Protein 1XE0 (pdb70)

Nearest PDB structures (foldseek):
  1xe0-assembly2_J  TM=1.010E+00  e=1.695E-18  Xenopus laevis
  1xe0-assembly1_E  TM=1.004E+00  e=5.852E-18  Xenopus laevis
  1xe0-assembly2_H  TM=1.001E+00  e=9.315E-18  Xenopus laevis
  1xb9-assembly2_G  TM=9.954E-01  e=1.270E-17  Xenopus laevis
  1xb9-assembly1_C  TM=9.954E-01  e=3.567E-17  Xenopus laevis

Foldseek 3Di:
DPFDKDKDKDWAFPVRFKDWDADDPDDFFKKWWWFKKFFDPPFDFDKWWKWKWDQDPVRDIDIGTQDIAGVVPHGMDTPHTDIDGDGMMMGGPDGGTGMMIITIIGTD/DDKDKDKDWAFPVHFKDWDADDDDPKFKKWWWFKKFFDPPFDFDKWWKWKWDQDPVRDIDIGTDDIAGVVPHGMDTPHTHIDGDGMMIGGPDGGGRMMIITIIDIDD/DKDKDKDWAFPVHFKDWDADVAKWWWFKKFFDPPWPQDKKWKWKWDADPVRDIDIGTDDIAGVVPHGMDTPPTHIDDDTMMIGTPDTGGGMMIITIGDDDD/DDKDKDKDKAADVRFKDWDADDPDPDFKKWWWFKKFDDDVWDQDWKWKWKWDADPVGDIDIDTDDIAGPVPHGMDTPPTHMDGDGMMIGTPDTHGMMMIITIMDD/DDKDKDKDWAFPVRFKDWDADDDFFKKWWWFKKFFDPPWDQDKKWKWKWDADPVGDIDIGTPDIAGPVPHGMDTPPTPIDGDTMMMGTPDTGGGMMIITIIDGD/DKDKAKDKDKAADVRFKDWDADPDPWFKKWWWFKKFFDPPWDQDKWWKWKWQQDPVGDIDIDTPDIAGPVPHGMDTPHTHIDGDGMMIGTPDTRGTMMIITIIMTGGD/DDKDKDKDWAADVRFKDWDDDDPPPFKKWWWFKKFFDPPWDQDKKWKWKWDAD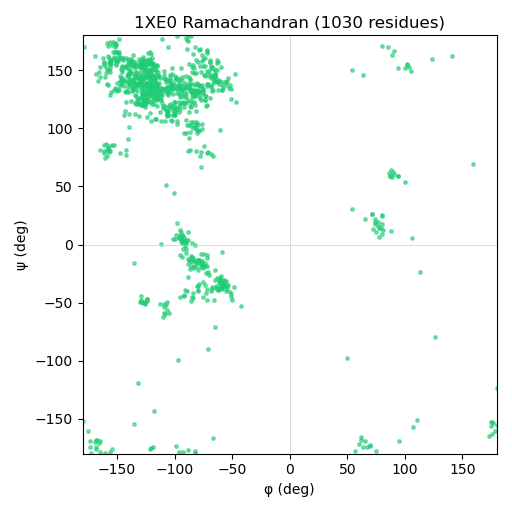PVGDTDIGTDDIAGPVPHGMDTPPTDIDGDGMMIGGPDTGTGMMIITIMDD/DDKDKDKDWAFPVRFKDWDDDPDFFKKWWWFKKFFDPPWDQDWKWKWKWDQDPVRDIDIGTPDIAGDVPHGMDTPPTHIDGDGMMIGTPDTGTGMMIITIIDGD/DDKDKDKDWAFPVRFKDWDADDCPPFKKWWWFKKFFDPPFDFDKKWKWKWDQDPVGDIDIDTQDIAGVVPHGMDTPPGPIDGDGMMIGGPDGGGGMMIITIIDDD/DDKDKDKDWAFPVHFKDWDDDDDFFKKWWWFKKFFDPPWDQDKWWKWKWQQDPVRDIDIGIDDIAGVVPHGMDTPPTPIDGDTMMMGGPDGGGRMMIITIIDGD

CATH classification: 2.60.120.340

Secondary structure (DSSP, 8-state):
--SEEEEEEEEEBTTB-EEEE---S-SS-EEEEEEEEEE-TT--SS-EEEEEEEE-TTS-EEEEEEEEEBTTTB-EEEEEEEEEPSPEEEEEEES---EEEEEEEEE-/-EEEEEEEEEBTTB-EEEE-----SSEEEEEEEEEEE-TT--SS-EEEEEEEE-TTS-EEEEEEEEEBTTTBSEEEEEEEEEPSPEEEEEEES---EEEEEEEEEE-/-EEEEEEEEBTTB-EEEE----EEEEEEEEE-TT--SS-EEEEEEEE-TTS-EEEEEEEEEBTTTBSEEEEEEEEEPSPEEEEEEESS--EEEEEEEE---/--EEEEEEEEBTTB-EEEE---S-SS--EEEEEEEEE-TT--SS-EEEEEEEE-TTS-EEEEEEEEEBTTTBSEEEEEEEEEPSSEEEEEEE-SS-EEEEEEEE-/-EEEEEEEEEBTTB-EEEE------EEEEEEEEEE-TT--SS-EEEEEEEE-TTS-EEEEEEEEEBTTTBSEEEEEEEEEPSPEEEEEEESS--EEEEEEEEE-/-EEEEEEEEEEBTTB-EEEE-----SEEEEEEEEEEE-TT--SS-EEEEEEEE-TTS-EEEEEEEEEBTTTBSEEEEEEEEEPSSEEEEEEESS--EEEEEEEEEE--/--EEEEEEEEBTTB-EEEE--------EEEEEEEEE-TT--SS-EEEEEEEE-TTS-EEEEEEEEEBTTTBSEEEEEEEEEPSSEEEEEEESS--EEEEEEEE-/-EEEEEEEEEBTTB-EEEE------EEEEEEEEEE-TT--SS-EEEEEEEE-TTS-EEEEEEEEEBTTTB-EEEEEEEEEPSPEEEEEEES---EEEEEEEEE-/-EEEEEEEEEBTTB-EEEE-------EEEEEEEEEE-TT--SS-EEEEEEEE-TTS-EEEEEEEEEBTTTBSEEEEEEEEEPSSEEEEEEES---EEEEEEEEE-/-EEEEEEEEE-SS--EEEE------EEEEEEEEEE-TT--SS-EEEEEEEE-TTS-EEEEEEEEEBTTTBSEEEEEEEEEPSPEEEEEEES---EEEEEEEEE-

GO terms:
  GO:0042802 identical protein binding (F, IPI)

InterPro domains:
  IPR004301 Nucleoplasmin family [PTHR22747] (5-292)
  IPR024057 Nucleoplasmin core domain [PF03066] (17-120)
  IPR032569 Nucleophosmin, C-terminal [PF16276] (246-294)
  IPR036824 Nucleoplasmin core domain superfamily [SSF69203] (13-119)

Organism: Xenopus laevis (NCBI:txid8355)

Sequence (1050 aa):
RGSQNFLFGCELKADKKEYSFKVEDDENEHQLSLRTVSLGASAKDELHVVEAEGINYEGKTIKIALASLKPSVQPTVSLGGFEITPPVILRLKSGSGPVYVSGQHLVASQNFLFGCELKADKKEYSFKVEDDENEHQLSLRTVSLGASAKDELHVVEAEGINYEGKTIKIALASLKPSVQPTVSLGGFEITPPVILRLKSGSGPVYVSGQHLVALQNFLFGCELKADKKEYSFKVEHQLSLRTVSLGASAKDELHVVEAEGINYEGKTIKIALASLKPSVQPTVSLGGFEITPPVILRLKSGSGPVYVSGQHLVALSQNFLFGCELKADKKEYSFKVEDDENEHQLSLRTVSLGASAKDELHVVEAEGINYEGKTIKIALASLKPSVQPTVSLGGFEITPPVILRLKSGSGPVYVSGQHLVSQNFLFGCELKADKKEYSFKVEDNEHQLSLRTVSLGASAKDELHVVEAEGINYEGKTIKIALASLKPSVQPTVSLGGFEITPPVILRLKSGSGPVYVSGQHLVAGSQNFLFGCELKADKKEYSFKVEDENEHQLSLRTVSLGASAKDELHVVEAEGINYEGKTIKIALASLKPSVQPTVSLGGFEITPPVILRLKSGSGPVYVSGQHLVALESQNFLFGCELKADKKEYSFKVEDDNEHQLSLRTVSLGASAKDELHVVEAEGINYEGKTIKIALASLKPSVQPTVSLGGFEITPPVILRLKSGSGPVYVSGQHLVSQNFLFGCELKADKKEYSFKVDDNEHQLSLRTVSLGASAKDELHVVEAEGINYEGKTIKIALASLKPSVQPTVSLGGFEITPPVILRLKSGSGPVYVSGQHLVASQNFLFGCELKADKKEYSFKVEDDNEHQLSLRTVSLGASAKDELHVVEAEGINYEGKTIKIALASLKPSVQPTVSLGGFEITPPVILRLKSGSGPVYVSGQHLVASQNFLFGCELKADKKEYSFKVEENEHQLSLRTVSLGASAKDELHVVEAEGINYEGKTIKIALASLKPSVQPTVSLGGFEITPPVILRLKSGSGPVYVSGQHLVA

B-factor: mean 25.66, std 6.8, range [13.9, 60.38]

Structure (mmCIF, N/CA/C/O backbone):
data_1XE0
#
_entry.id   1XE0
#
_cell.length_a   59.0
_cell.length_b   59.0
_cell.length_c   87.2
_cell.angle_alpha   77.0
_cell.angle_beta   88.3
_cell.angle_gamma   60.9
#
_symmetry.space_group_name_H-M   'P 1'
#
loop_
_entity.id
_entity.type
_entity.pdbx_description
1 polymer Nucleophosmin
2 water water
#
loop_
_atom_site.group_PDB
_atom_site.id
_atom_site.type_symbol
_atom_site.label_atom_id
_atom_site.label_alt_id
_atom_site.label_comp_id
_atom_site.label_asym_id
_atom_site.label_entity_id
_atom_site.label_seq_id
_atom_site.pdbx_PDB_ins_code
_atom_site.Cartn_x
_atom_site.Cartn_y
_atom_site.Cartn_z
_atom_site.occupancy
_atom_site.B_iso_or_equiv
_atom_site.auth_seq_id
_atom_site.auth_comp_id
_atom_site.auth_asym_id
_atom_site.auth_atom_id
_atom_site.pdbx_PDB_model_num
ATOM 1 N N . ARG A 1 3 ? 40.469 0.841 65.689 1.00 36.83 13 ARG A N 1
ATOM 2 C CA . ARG A 1 3 ? 40.266 0.299 67.080 1.00 36.08 13 ARG A CA 1
ATOM 3 C C . ARG A 1 3 ? 38.816 0.067 67.497 1.00 38.19 13 ARG A C 1
ATOM 4 O O . ARG A 1 3 ? 37.974 0.976 67.321 1.00 38.20 13 ARG A O 1
ATOM 5 N N . GLY A 1 4 ? 38.544 -1.174 67.988 1.00 39.08 14 GLY A N 1
ATOM 6 C CA . GLY A 1 4 ? 37.408 -1.557 68.821 1.00 39.61 14 GLY A CA 1
ATOM 7 C C . GLY A 1 4 ? 36.528 -2.720 68.347 1.00 39.82 14 GLY A C 1
ATOM 8 O O . GLY A 1 4 ? 36.573 -3.826 68.975 1.00 43.75 14 GLY A O 1
ATOM 9 N N . SER A 1 5 ? 35.642 -2.358 67.382 1.00 37.93 15 SER A N 1
ATOM 10 C CA . SER A 1 5 ? 34.844 -3.119 66.400 1.00 34.67 15 SER A CA 1
ATOM 11 C C . SER A 1 5 ? 35.645 -3.863 65.270 1.00 32.09 15 SER A C 1
ATOM 12 O O . SER A 1 5 ? 36.811 -4.039 65.414 1.00 31.83 15 SER A O 1
ATOM 15 N N . GLN A 1 6 ? 35.066 -4.358 64.171 1.00 27.13 16 GLN A N 1
ATOM 16 C CA . GLN A 1 6 ? 35.848 -5.236 63.282 1.00 24.77 16 GLN A CA 1
ATOM 17 C C . GLN A 1 6 ? 36.309 -4.451 62.059 1.00 22.65 16 GLN A C 1
ATOM 18 O O . GLN A 1 6 ? 35.669 -3.501 61.716 1.00 23.50 16 GLN A O 1
ATOM 24 N N . ASN A 1 7 ? 37.421 -4.821 61.447 1.00 22.40 17 ASN A N 1
ATOM 25 C CA . ASN A 1 7 ? 37.929 -4.057 60.260 1.00 19.81 17 ASN A CA 1
ATOM 26 C C . ASN A 1 7 ? 38.306 -4.999 59.167 1.00 20.36 17 ASN A C 1
ATOM 27 O O . ASN A 1 7 ? 38.985 -5.968 59.373 1.00 20.36 17 ASN A O 1
ATOM 32 N N . PHE A 1 8 ? 37.771 -4.740 57.999 1.00 19.25 18 PHE A N 1
ATOM 33 C CA . PHE A 1 8 ? 38.028 -5.552 56.836 1.00 17.90 18 PHE A CA 1
ATOM 34 C C . PHE A 1 8 ? 38.614 -4.662 55.795 1.00 18.25 18 PHE A C 1
ATOM 35 O O . PHE A 1 8 ? 38.315 -3.490 55.774 1.00 20.69 18 PHE A O 1
ATOM 43 N N . LEU A 1 9 ? 39.315 -5.233 54.842 1.00 17.21 19 LEU A N 1
ATOM 44 C CA . LEU A 1 9 ? 39.858 -4.418 53.754 1.00 17.97 19 LEU A CA 1
ATOM 45 C C . LEU A 1 9 ? 38.810 -3.972 52.781 1.00 20.11 19 LEU A C 1
ATOM 46 O O . LEU A 1 9 ? 37.943 -4.705 52.434 1.00 19.64 19 LEU A O 1
ATOM 51 N N . PHE A 1 10 ? 38.962 -2.764 52.229 1.00 18.71 20 PHE A N 1
ATOM 52 C CA . PHE A 1 10 ? 38.106 -2.266 51.190 1.00 20.51 20 PHE A CA 1
ATOM 53 C C . PHE A 1 10 ? 38.965 -1.701 50.044 1.00 19.86 20 PHE A C 1
ATOM 54 O O . PHE A 1 10 ? 40.004 -1.043 50.298 1.00 17.18 20 PHE A O 1
ATOM 62 N N . GLY A 1 11 ? 38.578 -1.960 48.815 1.00 18.80 21 GLY A N 1
ATOM 63 C CA . GLY A 1 11 ? 39.193 -1.261 47.656 1.00 21.46 21 GLY A CA 1
ATOM 64 C C . GLY A 1 11 ? 38.330 -1.197 46.417 1.00 21.91 21 GLY A C 1
ATOM 65 O O . GLY A 1 11 ? 37.428 -1.998 46.282 1.00 20.76 21 GLY A O 1
ATOM 66 N N . CYS A 1 12 ? 38.571 -0.210 45.569 1.00 19.41 22 CYS A N 1
ATOM 67 C CA . CYS A 1 12 ? 37.992 -0.210 44.249 1.00 19.10 22 CYS A CA 1
ATOM 68 C C . CYS A 1 12 ? 38.916 0.441 43.263 1.00 18.24 22 CYS A C 1
ATOM 69 O O . CYS A 1 12 ? 39.869 1.206 43.601 1.00 18.08 22 CYS A O 1
ATOM 72 N N . GLU A 1 13 ? 38.665 0.127 41.988 1.00 19.80 23 GLU A N 1
ATOM 73 C CA . GLU A 1 13 ? 39.363 0.745 40.894 1.00 18.77 23 GLU A CA 1
ATOM 74 C C . GLU A 1 13 ? 38.348 1.558 40.016 1.00 19.09 23 GLU A C 1
ATOM 75 O O . GLU A 1 13 ? 37.249 1.129 39.778 1.00 20.90 23 GLU A O 1
ATOM 81 N N . LEU A 1 14 ? 38.704 2.771 39.727 1.00 19.29 24 LEU A N 1
ATOM 82 C CA . LEU A 1 14 ? 37.931 3.720 38.875 1.00 18.86 24 LEU A CA 1
ATOM 83 C C . LEU A 1 14 ? 38.791 4.032 37.633 1.00 21.24 24 LEU A C 1
ATOM 84 O O . LEU A 1 14 ? 39.984 4.219 37.741 1.00 20.52 24 LEU A O 1
ATOM 89 N N . LYS A 1 15 ? 38.172 4.077 36.442 1.00 20.01 25 LYS A N 1
ATOM 90 C CA . LYS A 1 15 ? 38.885 4.349 35.191 1.00 23.07 25 LYS A CA 1
ATOM 91 C C . LYS A 1 15 ? 37.862 4.944 34.238 1.00 22.12 25 LYS A C 1
ATOM 92 O O . LYS A 1 15 ? 36.662 5.011 34.565 1.00 20.81 25 LYS A O 1
ATOM 98 N N . ALA A 1 16 ? 38.386 5.401 33.120 1.00 21.87 26 ALA A N 1
ATOM 99 C CA . ALA A 1 16 ? 37.566 6.180 32.150 1.00 23.77 26 ALA A CA 1
ATOM 100 C C . ALA A 1 16 ? 36.324 5.376 31.764 1.00 22.84 26 ALA A C 1
ATOM 101 O O . ALA A 1 16 ? 35.193 5.950 31.597 1.00 22.82 26 ALA A O 1
ATOM 103 N N . ASP A 1 17 ? 36.504 4.061 31.613 1.00 24.87 27 ASP A N 1
ATOM 104 C CA . ASP A 1 17 ? 35.407 3.202 31.182 1.00 25.98 27 ASP A CA 1
ATOM 105 C C . ASP A 1 17 ? 34.662 2.543 32.302 1.00 24.80 27 ASP A C 1
ATOM 106 O O . ASP A 1 17 ? 33.708 1.827 32.071 1.00 24.18 27 ASP A O 1
ATOM 111 N N . LYS A 1 18 ? 34.912 3.008 33.553 1.00 23.40 28 LYS A N 1
ATOM 112 C CA . LYS A 1 18 ? 34.255 2.463 34.733 1.00 22.21 28 LYS A CA 1
ATOM 113 C C . LYS A 1 18 ? 34.383 3.523 35.847 1.00 23.24 28 LYS A C 1
ATOM 114 O O . LYS A 1 18 ? 35.176 3.384 36.806 1.00 21.62 28 LYS A O 1
ATOM 120 N N . LYS A 1 19 ? 33.598 4.585 35.744 1.00 22.30 29 LYS A N 1
ATOM 121 C CA . LYS A 1 19 ? 33.944 5.768 36.544 1.00 22.56 29 LYS A CA 1
ATOM 122 C C . LYS A 1 19 ? 33.469 5.749 37.949 1.00 22.59 29 LYS A C 1
ATOM 123 O O . LYS A 1 19 ? 34.007 6.543 38.770 1.00 21.26 29 LYS A O 1
ATOM 129 N N . GLU A 1 20 ? 32.481 4.902 38.251 1.00 22.81 30 GLU A N 1
ATOM 130 C CA . GLU A 1 20 ? 31.860 4.842 39.597 1.00 22.72 30 GLU A CA 1
ATOM 131 C C . GLU A 1 20 ? 31.958 3.487 40.309 1.00 21.78 30 GLU A C 1
ATOM 132 O O . GLU A 1 20 ? 31.914 2.383 39.693 1.00 25.24 30 GLU A O 1
ATOM 138 N N . TYR A 1 21 ? 32.034 3.585 41.633 1.00 19.94 31 TYR A N 1
ATOM 139 C CA . TYR A 1 21 ? 31.862 2.476 42.536 1.00 20.14 31 TYR A CA 1
ATOM 140 C C . TYR A 1 21 ? 30.840 2.868 43.596 1.00 20.16 31 TYR A C 1
ATOM 141 O O . TYR A 1 21 ? 30.981 3.824 44.363 1.00 18.82 31 TYR A O 1
ATOM 150 N N . SER A 1 22 ? 29.817 2.033 43.720 1.00 20.23 32 SER A N 1
ATOM 151 C CA . SER A 1 22 ? 28.771 2.249 44.696 1.00 23.91 32 SER A CA 1
ATOM 152 C C . SER A 1 22 ? 28.934 1.343 45.936 1.00 22.82 32 SER A C 1
ATOM 153 O O . SER A 1 22 ? 28.908 0.076 45.851 1.00 24.22 32 SER A O 1
ATOM 156 N N . PHE A 1 23 ? 29.093 1.949 47.092 1.00 21.86 33 PHE A N 1
ATOM 157 C CA . PHE A 1 23 ? 29.288 1.263 48.384 1.00 23.14 33 PHE A CA 1
ATOM 158 C C . PHE A 1 23 ? 27.990 1.370 49.129 1.00 24.99 33 PHE A C 1
ATOM 159 O O . PHE A 1 23 ? 27.511 2.459 49.401 1.00 24.64 33 PHE A O 1
ATOM 167 N N . LYS A 1 24 ? 27.405 0.185 49.395 1.00 26.18 34 LYS A N 1
ATOM 168 C CA . LYS A 1 24 ? 26.126 0.025 50.060 1.00 26.78 34 LYS A CA 1
ATOM 169 C C . LYS A 1 24 ? 26.223 -1.169 51.010 1.00 27.02 34 LYS A C 1
ATOM 170 O O . LYS A 1 24 ? 26.978 -2.147 50.799 1.00 28.02 34 LYS A O 1
ATOM 176 N N . VAL A 1 25 ? 25.528 -1.074 52.110 1.00 27.97 35 VAL A N 1
ATOM 177 C CA . VAL A 1 25 ? 25.483 -2.172 53.050 1.00 29.39 35 VAL A CA 1
ATOM 178 C C . VAL A 1 25 ? 24.040 -2.622 53.260 1.00 32.42 35 VAL A C 1
ATOM 179 O O . VAL A 1 25 ? 23.164 -1.783 53.404 1.00 34.06 35 VAL A O 1
ATOM 183 N N . GLU A 1 26 ? 23.839 -3.930 53.249 1.00 34.24 36 GLU A N 1
ATOM 184 C CA . GLU A 1 26 ? 22.522 -4.587 53.448 1.00 36.23 36 GLU A CA 1
ATOM 185 C C . GLU A 1 26 ? 22.127 -4.366 54.858 1.00 37.29 36 GLU A C 1
ATOM 186 O O . GLU A 1 26 ? 23.007 -4.213 55.697 1.00 36.14 36 GLU A O 1
ATOM 192 N N . ASP A 1 27 ? 20.808 -4.337 55.123 1.00 40.37 37 ASP A N 1
ATOM 193 C CA . ASP A 1 27 ? 20.337 -4.386 56.517 1.00 42.42 37 ASP A CA 1
ATOM 194 C C . ASP A 1 27 ? 20.855 -5.717 57.047 1.00 42.28 37 ASP A C 1
ATOM 195 O O . ASP A 1 27 ? 20.333 -6.793 56.731 1.00 43.73 37 ASP A O 1
ATOM 200 N N . ASP A 1 28 ? 21.975 -5.617 57.746 1.00 43.07 38 ASP A N 1
ATOM 201 C CA . ASP A 1 28 ? 22.513 -6.693 58.563 1.00 42.55 38 ASP A CA 1
ATOM 202 C C . ASP A 1 28 ? 22.494 -6.061 59.936 1.00 43.15 38 ASP A C 1
ATOM 203 O O . ASP A 1 28 ? 21.852 -5.006 60.111 1.00 42.56 38 ASP A O 1
ATOM 208 N N . GLU A 1 29 ? 23.021 -6.686 60.971 1.00 43.64 39 GLU A N 1
ATOM 209 C CA . GLU A 1 29 ? 23.090 -5.887 62.170 1.00 44.24 39 GLU A CA 1
ATOM 210 C C . GLU A 1 29 ? 24.478 -5.253 62.303 1.00 43.67 39 GLU A C 1
ATOM 211 O O . GLU A 1 29 ? 25.548 -5.921 62.122 1.00 44.42 39 GLU A O 1
ATOM 217 N N . ASN A 1 30 ? 24.419 -3.942 62.536 1.00 40.54 40 ASN A N 1
ATOM 218 C CA . ASN A 1 30 ? 25.540 -3.204 63.053 1.00 38.41 40 ASN A CA 1
ATOM 219 C C . ASN A 1 30 ? 25.632 -1.848 62.387 1.00 35.07 40 ASN A C 1
ATOM 220 O O . ASN A 1 30 ? 24.961 -1.605 61.390 1.00 35.41 40 ASN A O 1
ATOM 225 N N . GLU A 1 31 ? 26.380 -0.938 63.014 1.00 32.76 41 GLU A N 1
ATOM 226 C CA . GLU A 1 31 ? 26.756 0.329 62.399 1.00 31.95 41 GLU A CA 1
ATOM 227 C C . GLU A 1 31 ? 27.945 0.049 61.456 1.00 30.96 41 GLU A C 1
ATOM 228 O O . GLU A 1 31 ? 28.844 -0.764 61.775 1.00 30.20 41 GLU A O 1
ATOM 234 N N . HIS A 1 32 ? 27.919 0.632 60.272 1.00 28.36 42 HIS A N 1
ATOM 235 C CA . HIS A 1 32 ? 28.965 0.340 59.300 1.00 27.07 42 HIS A CA 1
ATOM 236 C C . HIS A 1 32 ? 29.625 1.647 58.889 1.00 25.85 42 HIS A C 1
ATOM 237 O O . HIS A 1 32 ? 28.940 2.655 58.780 1.00 23.13 42 HIS A O 1
ATOM 244 N N . GLN A 1 33 ? 30.953 1.679 58.814 1.00 25.32 43 GLN A N 1
ATOM 245 C CA . GLN A 1 33 ? 31.671 2.862 58.340 1.00 24.87 43 GLN A CA 1
ATOM 246 C C . GLN A 1 33 ? 32.645 2.460 57.282 1.00 24.50 43 GLN A C 1
ATOM 247 O O . GLN A 1 33 ? 33.267 1.429 57.378 1.00 23.76 43 GLN A O 1
ATOM 253 N N . LEU A 1 34 ? 32.807 3.297 56.291 1.00 22.93 44 LEU A N 1
ATOM 254 C CA . LEU A 1 34 ? 33.844 3.090 55.303 1.00 22.74 44 LEU A CA 1
ATOM 255 C C . LEU A 1 34 ? 34.924 4.137 55.583 1.00 23.26 44 LEU A C 1
ATOM 256 O O . LEU A 1 34 ? 34.645 5.335 55.458 1.00 24.47 44 LEU A O 1
ATOM 261 N N . SER A 1 35 ? 36.110 3.701 55.999 1.00 19.83 45 SER A N 1
ATOM 262 C CA . SER A 1 35 ? 37.177 4.593 56.351 1.00 19.89 45 SER A CA 1
ATOM 263 C C . SER A 1 35 ? 38.221 4.651 55.216 1.00 20.04 45 SER A C 1
ATOM 264 O O . SER A 1 35 ? 39.028 3.699 55.045 1.00 21.82 45 SER A O 1
ATOM 267 N N . LEU A 1 36 ? 38.268 5.740 54.482 1.00 17.87 46 LEU A N 1
ATOM 268 C CA . LEU A 1 36 ? 39.133 5.811 53.309 1.00 17.37 46 LEU A CA 1
ATOM 269 C C . LEU A 1 36 ? 40.564 6.098 53.675 1.00 17.92 46 LEU A C 1
ATOM 270 O O . LEU A 1 36 ? 40.842 7.015 54.515 1.00 19.17 46 LEU A O 1
ATOM 275 N N . ARG A 1 37 ? 41.500 5.319 53.108 1.00 16.17 47 ARG A N 1
ATOM 276 C CA . ARG A 1 37 ? 42.894 5.442 53.528 1.00 15.66 47 ARG A CA 1
ATOM 277 C C . ARG A 1 37 ? 43.796 6.079 52.467 1.00 17.09 47 ARG A C 1
ATOM 278 O O . ARG A 1 37 ? 44.566 6.955 52.748 1.00 17.91 47 ARG A O 1
ATOM 286 N N . THR A 1 38 ? 43.739 5.568 51.260 1.00 17.95 48 THR A N 1
ATOM 287 C CA . THR A 1 38 ? 44.539 6.093 50.191 1.00 17.73 48 THR A CA 1
ATOM 288 C C . THR A 1 38 ? 43.787 6.161 48.871 1.00 16.87 48 THR A C 1
ATOM 289 O O . THR A 1 38 ? 42.860 5.390 48.628 1.00 17.52 48 THR A O 1
ATOM 293 N N . VAL A 1 39 ? 44.287 7.057 48.014 1.00 16.98 49 VAL A N 1
ATOM 294 C CA . VAL A 1 39 ? 43.908 7.166 46.623 1.00 18.28 49 VAL A CA 1
ATOM 295 C C . VAL A 1 39 ? 45.221 7.140 45.868 1.00 16.57 49 VAL A C 1
ATOM 296 O O . VAL A 1 39 ? 46.098 7.900 46.224 1.00 16.27 49 VAL A O 1
ATOM 300 N N . SER A 1 40 ? 45.389 6.262 44.856 1.00 15.56 50 SER A N 1
ATOM 301 C CA . SER A 1 40 ? 46.664 6.173 44.126 1.00 15.29 50 SER A CA 1
ATOM 302 C C . SER A 1 40 ? 46.379 5.930 42.636 1.00 16.32 50 SER A C 1
ATOM 303 O O . SER A 1 40 ? 45.389 5.378 42.271 1.00 17.40 50 SER A O 1
ATOM 306 N N . LEU A 1 41 ? 47.309 6.372 41.854 1.00 17.75 51 LEU A N 1
ATOM 307 C CA . LEU A 1 41 ? 47.288 6.210 40.420 1.00 18.76 51 LEU A CA 1
ATOM 308 C C . LEU A 1 41 ? 47.995 4.933 39.997 1.00 20.00 51 LEU A C 1
ATOM 309 O O . LEU A 1 41 ? 49.086 4.632 40.402 1.00 21.12 51 LEU A O 1
ATOM 314 N N . GLY A 1 42 ? 47.344 4.198 39.085 1.00 19.67 52 GLY A N 1
ATOM 315 C CA . GLY A 1 42 ? 47.916 3.053 38.504 1.00 21.65 52 GLY A CA 1
ATOM 316 C C . GLY A 1 42 ? 48.991 3.369 37.516 1.00 22.12 52 GLY A C 1
ATOM 317 O O . GLY A 1 42 ? 49.060 4.431 36.990 1.00 21.90 52 GLY A O 1
ATOM 318 N N . ALA A 1 43 ? 49.829 2.352 37.256 1.00 23.97 53 ALA A N 1
ATOM 319 C CA . ALA A 1 43 ? 51.058 2.477 36.461 1.00 27.83 53 ALA A CA 1
ATOM 320 C C . ALA A 1 43 ? 50.745 3.025 35.066 1.00 28.32 53 ALA A C 1
ATOM 321 O O . ALA A 1 43 ? 51.532 3.761 34.454 1.00 30.85 53 ALA A O 1
ATOM 323 N N . SER A 1 44 ? 49.577 2.695 34.575 1.00 28.00 54 SER A N 1
ATOM 324 C CA . SER A 1 44 ? 49.230 3.044 33.193 1.00 28.56 54 SER A CA 1
ATOM 325 C C . SER A 1 44 ? 48.608 4.439 33.018 1.00 27.39 54 SER A C 1
ATOM 326 O O . SER A 1 44 ? 48.486 4.956 31.927 1.00 25.51 54 SER A O 1
ATOM 329 N N . ALA A 1 45 ? 48.201 5.064 34.127 1.00 25.08 55 ALA A N 1
ATOM 330 C CA . ALA A 1 45 ? 47.536 6.353 34.093 1.00 25.46 55 ALA A CA 1
ATOM 331 C C . ALA A 1 45 ? 48.231 7.395 33.316 1.00 25.35 55 ALA A C 1
ATOM 332 O O . ALA A 1 45 ? 49.405 7.615 33.521 1.00 26.61 55 ALA A O 1
ATOM 334 N N . LYS A 1 46 ? 47.472 8.112 32.487 1.00 25.09 56 LYS A N 1
ATOM 335 C CA . LYS A 1 46 ? 47.967 9.249 31.748 1.00 26.48 56 LYS A CA 1
ATOM 336 C C . LYS A 1 46 ? 48.391 10.412 32.628 1.00 26.01 56 LYS A C 1
ATOM 337 O O . LYS A 1 46 ? 47.791 10.633 33.734 1.00 23.32 56 LYS A O 1
ATOM 343 N N . ASP A 1 47 ? 49.379 11.168 32.151 1.00 25.37 57 ASP A N 1
ATOM 344 C CA . ASP A 1 47 ? 49.884 12.310 32.900 1.00 25.45 57 ASP A CA 1
ATOM 345 C C . ASP A 1 47 ? 49.019 13.577 32.848 1.00 26.16 57 ASP A C 1
ATOM 346 O O . ASP A 1 47 ? 49.325 14.593 32.232 1.00 26.72 57 ASP A O 1
ATOM 351 N N . GLU A 1 48 ? 47.932 13.555 33.603 1.00 23.91 58 GLU A N 1
ATOM 352 C CA . GLU A 1 48 ? 46.950 14.606 33.649 1.00 24.26 58 GLU A CA 1
ATOM 353 C C . GLU A 1 48 ? 46.376 14.605 35.056 1.00 23.47 58 GLU A C 1
ATOM 354 O O . GLU A 1 48 ? 46.583 13.646 35.776 1.00 21.97 58 GLU A O 1
ATOM 360 N N . LEU A 1 49 ? 45.682 15.669 35.455 1.00 24.80 59 LEU A N 1
ATOM 361 C CA . LEU A 1 49 ? 45.034 15.629 36.755 1.00 24.68 59 LEU A CA 1
ATOM 362 C C . LEU A 1 49 ? 43.867 14.596 36.745 1.00 23.34 59 LEU A C 1
ATOM 363 O O . LEU A 1 49 ? 43.053 14.448 35.792 1.00 24.82 59 LEU A O 1
ATOM 368 N N . HIS A 1 50 ? 43.813 13.842 37.811 1.00 19.55 60 HIS A N 1
ATOM 369 C CA . HIS A 1 50 ? 42.744 12.918 38.069 1.00 19.09 60 HIS A CA 1
ATOM 370 C C . HIS A 1 50 ? 42.060 13.377 39.328 1.00 19.69 60 HIS A C 1
ATOM 371 O O . HIS A 1 50 ? 42.739 13.654 40.261 1.00 21.65 60 HIS A O 1
ATOM 378 N N . VAL A 1 51 ? 40.748 13.461 39.333 1.00 18.42 61 VAL A N 1
ATOM 379 C CA . VAL A 1 51 ? 39.971 13.896 40.474 1.00 19.83 61 VAL A CA 1
ATOM 380 C C . VAL A 1 51 ? 38.956 12.854 40.885 1.00 20.60 61 VAL A C 1
ATOM 381 O O . VAL A 1 51 ? 38.230 12.354 40.042 1.00 19.52 61 VAL A O 1
ATOM 385 N N . VAL A 1 52 ? 38.942 12.499 42.168 1.00 18.83 62 VAL A N 1
ATOM 386 C CA . VAL A 1 52 ? 38.063 11.514 42.757 1.00 18.23 62 VAL A CA 1
ATOM 387 C C . VAL A 1 52 ? 37.169 12.248 43.740 1.00 18.31 62 VAL A C 1
ATOM 388 O O . VAL A 1 52 ? 37.617 13.090 44.494 1.00 18.42 62 VAL A O 1
ATOM 392 N N . GLU A 1 53 ? 35.871 11.995 43.626 1.00 19.26 63 GLU A N 1
ATOM 393 C CA . GLU A 1 53 ? 34.828 12.615 44.433 1.00 20.18 63 GLU A CA 1
ATOM 394 C C . GLU A 1 53 ? 33.985 11.571 45.096 1.00 19.76 63 GLU A C 1
ATOM 395 O O . GLU A 1 53 ? 33.941 10.389 44.654 1.00 19.08 63 GLU A O 1
ATOM 401 N N . ALA A 1 54 ? 33.397 11.972 46.201 1.00 19.81 64 ALA A N 1
ATOM 402 C CA . ALA A 1 54 ? 32.516 11.093 46.903 1.00 19.53 64 ALA A CA 1
ATOM 403 C C . ALA A 1 54 ? 31.115 11.721 46.888 1.00 19.72 64 ALA A C 1
ATOM 404 O O . ALA A 1 54 ? 30.995 12.906 47.047 1.00 19.21 64 ALA A O 1
ATOM 406 N N . GLU A 1 55 ? 30.086 10.891 46.778 1.00 18.75 65 GLU A N 1
ATOM 407 C CA . GLU A 1 55 ? 28.686 11.346 46.741 1.00 19.08 65 GLU A CA 1
ATOM 408 C C . GLU A 1 55 ? 27.907 10.639 47.788 1.00 19.02 65 GLU A C 1
ATOM 409 O O . GLU A 1 55 ? 27.754 9.419 47.753 1.00 19.01 65 GLU A O 1
ATOM 415 N N . GLY A 1 56 ? 27.359 11.406 48.732 1.00 19.47 66 GLY A N 1
ATOM 416 C CA . GLY A 1 56 ? 26.619 10.894 49.864 1.00 21.65 66 GLY A CA 1
ATOM 417 C C . GLY A 1 56 ? 25.844 11.990 50.626 1.00 19.03 66 GLY A C 1
ATOM 418 O O . GLY A 1 56 ? 25.830 13.158 50.232 1.00 22.78 66 GLY A O 1
ATOM 419 N N . ILE A 1 57 ? 25.341 11.637 51.796 1.00 21.31 67 ILE A N 1
ATOM 420 C CA . ILE A 1 57 ? 24.367 12.410 52.594 1.00 23.76 67 ILE A CA 1
ATOM 421 C C . ILE A 1 57 ? 25.046 13.491 53.422 1.00 22.63 67 ILE A C 1
ATOM 422 O O . ILE A 1 57 ? 26.026 13.166 54.110 1.00 21.81 67 ILE A O 1
ATOM 427 N N . ASN A 1 58 ? 24.602 14.758 53.346 1.00 20.84 68 ASN A N 1
ATOM 428 C CA . ASN A 1 58 ? 24.978 15.749 54.326 1.00 19.52 68 ASN A CA 1
ATOM 429 C C . ASN A 1 58 ? 24.076 15.591 55.541 1.00 20.09 68 ASN A C 1
ATOM 430 O O . ASN A 1 58 ? 23.245 14.748 55.605 1.00 19.84 68 ASN A O 1
ATOM 435 N N . TYR A 1 59 ? 24.226 16.452 56.541 1.00 20.63 69 TYR A N 1
ATOM 436 C CA . TYR A 1 59 ? 23.535 16.269 57.791 1.00 21.53 69 TYR A CA 1
ATOM 437 C C . TYR A 1 59 ? 22.054 16.673 57.715 1.00 21.16 69 TYR A C 1
ATOM 438 O O . TYR A 1 59 ? 21.273 16.353 58.630 1.00 21.24 69 TYR A O 1
ATOM 447 N N . GLU A 1 60 ? 21.698 17.266 56.590 1.00 21.03 70 GLU A N 1
ATOM 448 C CA . GLU A 1 60 ? 20.302 17.629 56.278 1.00 22.40 70 GLU A CA 1
ATOM 449 C C . GLU A 1 60 ? 19.633 16.482 55.475 1.00 21.90 70 GLU A C 1
ATOM 450 O O . GLU A 1 60 ? 18.445 16.620 55.056 1.00 20.59 70 GLU A O 1
ATOM 456 N N . GLY A 1 61 ? 20.342 15.400 55.241 1.00 23.23 71 GLY A N 1
ATOM 457 C CA . GLY A 1 61 ? 19.815 14.271 54.514 1.00 22.07 71 GLY A CA 1
ATOM 458 C C . GLY A 1 61 ? 19.832 14.389 53.030 1.00 24.72 71 GLY A C 1
ATOM 459 O O . GLY A 1 61 ? 19.157 13.590 52.366 1.00 26.94 71 GLY A O 1
ATOM 460 N N . LYS A 1 62 ? 20.543 15.379 52.508 1.00 25.47 72 LYS A N 1
ATOM 461 C CA . LYS A 1 62 ? 20.590 15.712 51.104 1.00 26.37 72 LYS A CA 1
ATOM 462 C C . LYS A 1 62 ? 21.859 15.251 50.502 1.00 26.93 72 LYS A C 1
ATOM 463 O O . LYS A 1 62 ? 22.913 15.280 51.163 1.00 25.10 72 LYS A O 1
ATOM 469 N N . THR A 1 63 ? 21.740 14.720 49.277 1.00 26.92 73 THR A N 1
ATOM 470 C CA . THR A 1 63 ? 22.912 14.183 48.519 1.00 27.03 73 THR A CA 1
ATOM 471 C C . THR A 1 63 ? 23.791 15.348 48.124 1.00 24.71 73 THR A C 1
ATOM 472 O O . THR A 1 63 ? 23.355 16.335 47.515 1.00 23.06 73 THR A O 1
ATOM 476 N N . ILE A 1 64 ? 25.063 15.269 48.479 1.00 21.27 74 ILE A N 1
ATOM 477 C CA . ILE A 1 64 ? 26.103 16.200 47.970 1.00 20.53 74 ILE A CA 1
ATOM 478 C C . ILE A 1 64 ? 27.299 15.439 47.374 1.00 20.34 74 ILE A C 1
ATOM 479 O O . ILE A 1 64 ? 27.511 14.273 47.644 1.00 20.62 74 ILE A O 1
ATOM 484 N N . LYS A 1 65 ? 28.071 16.141 46.577 1.00 20.42 75 LYS A N 1
ATOM 485 C CA . LYS A 1 65 ? 29.283 15.630 45.956 1.00 21.28 75 LYS A CA 1
ATOM 486 C C . LYS A 1 65 ? 30.448 16.447 46.442 1.00 23.51 75 LYS A C 1
ATOM 487 O O . LYS A 1 65 ? 30.453 17.674 46.293 1.00 24.36 75 LYS A O 1
ATOM 493 N N . ILE A 1 66 ? 31.474 15.765 46.984 1.00 22.58 76 ILE A N 1
ATOM 494 C CA . ILE A 1 66 ? 32.672 16.439 47.530 1.00 22.25 76 ILE A CA 1
ATOM 495 C C . ILE A 1 66 ? 33.918 15.880 46.854 1.00 22.45 76 ILE A C 1
ATOM 496 O O . ILE A 1 66 ? 34.040 14.700 46.589 1.00 21.52 76 ILE A O 1
ATOM 501 N N . ALA A 1 67 ? 34.916 16.709 46.623 1.00 22.19 77 ALA A N 1
ATOM 502 C CA . ALA A 1 67 ? 36.135 16.201 46.004 1.00 22.13 77 ALA A CA 1
ATOM 503 C C . ALA A 1 67 ? 37.020 15.657 47.107 1.00 25.42 77 ALA A C 1
ATOM 504 O O . ALA A 1 67 ? 37.219 16.390 48.048 1.00 28.02 77 ALA A O 1
ATOM 506 N N . LEU A 1 68 ? 37.567 14.427 46.992 1.00 22.32 78 LEU A N 1
ATOM 507 C CA . LEU A 1 68 ? 38.470 13.796 47.950 1.00 21.83 78 LEU A CA 1
ATOM 508 C C . LEU A 1 68 ? 39.896 14.070 47.618 1.00 23.26 78 LEU A C 1
ATOM 509 O O . LEU A 1 68 ? 40.626 14.405 48.462 1.00 21.95 78 LEU A O 1
ATOM 514 N N . ALA A 1 69 ? 40.286 13.972 46.355 1.00 19.83 79 ALA A N 1
ATOM 515 C CA . ALA A 1 69 ? 41.684 14.130 45.984 1.00 20.27 79 ALA A CA 1
ATOM 516 C C . ALA A 1 69 ? 41.854 14.440 44.519 1.00 18.98 79 ALA A C 1
ATOM 517 O O . ALA A 1 69 ? 41.083 13.957 43.710 1.00 18.12 79 ALA A O 1
ATOM 519 N N . SER A 1 70 ? 42.851 15.290 44.259 1.00 17.10 80 SER A N 1
ATOM 520 C CA . SER A 1 70 ? 43.446 15.542 42.944 1.00 19.80 80 SER A CA 1
ATOM 521 C C . SER A 1 70 ? 44.876 15.012 42.811 1.00 20.23 80 SER A C 1
ATOM 522 O O . SER A 1 70 ? 45.728 15.363 43.585 1.00 20.83 80 SER A O 1
ATOM 525 N N . LEU A 1 71 ? 45.118 14.081 41.879 1.00 19.06 81 LEU A N 1
ATOM 526 C CA . LEU A 1 71 ? 46.388 13.443 41.771 1.00 18.65 81 LEU A CA 1
ATOM 527 C C . LEU A 1 71 ? 46.903 13.498 40.319 1.00 17.50 81 LEU A C 1
ATOM 528 O O . LEU A 1 71 ? 46.138 13.616 39.402 1.00 19.04 81 LEU A O 1
ATOM 533 N N . LYS A 1 72 ? 48.189 13.423 40.158 1.00 18.96 82 LYS A N 1
ATOM 534 C CA . LYS A 1 72 ? 48.850 13.431 38.774 1.00 19.72 82 LYS A CA 1
ATOM 535 C C . LYS A 1 72 ? 50.117 12.641 38.848 1.00 20.11 82 LYS A C 1
ATOM 536 O O . LYS A 1 72 ? 50.859 12.763 39.816 1.00 18.66 82 LYS A O 1
ATOM 542 N N . PRO A 1 73 ? 50.375 11.754 37.908 1.00 19.68 83 PRO A N 1
ATOM 543 C CA . PRO A 1 73 ? 51.490 10.827 38.060 1.00 19.82 83 PRO A CA 1
ATOM 544 C C . PRO A 1 73 ? 52.796 11.463 38.215 1.00 20.19 83 PRO A C 1
ATOM 545 O O . PRO A 1 73 ? 53.564 10.959 38.958 1.00 21.24 83 PRO A O 1
ATOM 549 N N . SER A 1 74 ? 53.034 12.565 37.559 1.00 20.18 84 SER A N 1
ATOM 550 C CA . SER A 1 74 ? 54.364 13.106 37.550 1.00 20.29 84 SER A CA 1
ATOM 551 C C . SER A 1 74 ? 54.519 14.167 38.654 1.00 18.68 84 SER A C 1
ATOM 552 O O . SER A 1 74 ? 55.600 14.765 38.821 1.00 19.29 84 SER A O 1
ATOM 555 N N . VAL A 1 75 ? 53.475 14.333 39.480 1.00 18.89 85 VAL A N 1
ATOM 556 C CA . VAL A 1 75 ? 53.462 15.347 40.568 1.00 18.71 85 VAL A CA 1
ATOM 557 C C . VAL A 1 75 ? 53.186 14.739 41.972 1.00 18.98 85 VAL A C 1
ATOM 558 O O . VAL A 1 75 ? 53.895 15.020 42.939 1.00 19.43 85 VAL A O 1
ATOM 562 N N . GLN A 1 76 ? 52.144 13.927 42.015 1.00 18.89 86 GLN A N 1
ATOM 563 C CA . GLN A 1 76 ? 51.574 13.476 43.317 1.00 19.20 86 GLN A CA 1
ATOM 564 C C . GLN A 1 76 ? 50.665 12.267 42.948 1.00 18.13 86 GLN A C 1
ATOM 565 O O . GLN A 1 76 ? 49.477 12.386 42.778 1.00 18.91 86 GLN A O 1
ATOM 571 N N . PRO A 1 77 ? 51.261 11.113 42.776 1.00 17.91 87 PRO A N 1
ATOM 572 C CA . PRO A 1 77 ? 50.526 9.914 42.395 1.00 17.37 87 PRO A CA 1
ATOM 573 C C . PRO A 1 77 ? 49.717 9.270 43.549 1.00 18.27 87 PRO A C 1
ATOM 574 O O . PRO A 1 77 ? 48.953 8.390 43.234 1.00 18.29 87 PRO A O 1
ATOM 578 N N . THR A 1 78 ? 49.967 9.638 44.818 1.00 17.18 88 THR A N 1
ATOM 579 C CA . THR A 1 78 ? 49.237 8.966 45.930 1.00 16.77 88 THR A CA 1
ATOM 580 C C . THR A 1 78 ? 48.853 10.046 46.902 1.00 17.66 88 THR A C 1
ATOM 581 O O . THR A 1 78 ? 49.682 10.905 47.179 1.00 19.34 88 THR A O 1
ATOM 585 N N . VAL A 1 79 ? 47.666 10.003 47.469 1.00 19.23 89 VAL A N 1
ATOM 586 C CA . VAL A 1 79 ? 47.326 10.804 48.620 1.00 18.92 89 VAL A CA 1
ATOM 587 C C . VAL A 1 79 ? 46.797 9.909 49.725 1.00 18.80 89 VAL A C 1
ATOM 588 O O . VAL A 1 79 ? 45.936 9.029 49.442 1.00 20.21 89 VAL A O 1
ATOM 592 N N . SER A 1 80 ? 47.397 9.973 50.922 1.00 19.09 90 SER A N 1
ATOM 593 C CA . SER A 1 80 ? 46.814 9.297 52.066 1.00 18.95 90 SER A CA 1
ATOM 594 C C . SER A 1 80 ? 45.761 10.231 52.708 1.00 19.85 90 SER A C 1
ATOM 595 O O . SER A 1 80 ? 46.076 11.376 53.060 1.00 19.99 90 SER A O 1
ATOM 598 N N . LEU A 1 81 ? 44.533 9.724 52.822 1.00 18.80 91 LEU A N 1
ATOM 599 C CA . LEU A 1 81 ? 43.430 10.401 53.462 1.00 20.08 91 LEU A CA 1
ATOM 600 C C . LEU A 1 81 ? 43.373 10.206 55.006 1.00 21.46 91 LEU A C 1
ATOM 601 O O . LEU A 1 81 ? 42.609 10.927 55.690 1.00 22.26 91 LEU A O 1
ATOM 606 N N . GLY A 1 82 ? 44.198 9.279 55.543 1.00 21.53 92 GLY A N 1
ATOM 607 C CA . GLY A 1 82 ? 44.328 9.106 56.968 1.00 20.17 92 GLY A CA 1
ATOM 608 C C . GLY A 1 82 ? 43.100 8.617 57.686 1.00 20.52 92 GLY A C 1
ATOM 609 O O . GLY A 1 82 ? 42.988 8.817 58.905 1.00 22.60 92 GLY A O 1
ATOM 610 N N . GLY A 1 83 ? 42.171 7.979 57.020 1.00 18.70 93 GLY A N 1
ATOM 611 C CA . GLY A 1 83 ? 40.998 7.513 57.708 1.00 19.71 93 GLY A CA 1
ATOM 612 C C . GLY A 1 83 ? 39.811 8.473 57.669 1.00 19.41 93 GLY A C 1
ATOM 613 O O . GLY A 1 83 ? 39.287 8.843 58.717 1.00 20.83 93 GLY A O 1
ATOM 614 N N . PHE A 1 84 ? 39.353 8.798 56.472 1.00 18.00 94 PHE A N 1
ATOM 615 C CA . PHE A 1 84 ? 38.172 9.658 56.236 1.00 17.53 94 PHE A CA 1
ATOM 616 C C . PHE A 1 84 ? 36.993 8.673 56.287 1.00 18.34 94 PHE A C 1
ATOM 617 O O . PHE A 1 84 ? 36.745 7.923 55.365 1.00 19.06 94 PHE A O 1
ATOM 625 N N . GLU A 1 85 ? 36.294 8.675 57.401 1.00 19.27 95 GLU A N 1
ATOM 626 C CA . GLU A 1 85 ? 35.173 7.862 57.656 1.00 19.77 95 GLU A CA 1
ATOM 627 C C . GLU A 1 85 ? 33.929 8.430 56.983 1.00 20.89 95 GLU A C 1
ATOM 628 O O . GLU A 1 85 ? 33.639 9.647 57.087 1.00 21.13 95 GLU A O 1
ATOM 634 N N . ILE A 1 86 ? 33.145 7.539 56.372 1.00 20.08 96 ILE A N 1
ATOM 635 C CA . ILE A 1 86 ? 31.958 7.921 55.608 1.00 20.16 96 ILE A CA 1
ATOM 636 C C . ILE A 1 86 ? 30.898 6.886 55.922 1.00 20.30 96 ILE A C 1
ATOM 637 O O . ILE A 1 86 ? 31.143 5.693 55.914 1.00 21.09 96 ILE A O 1
ATOM 642 N N . THR A 1 87 ? 29.735 7.339 56.247 1.00 21.13 97 THR A N 1
ATOM 643 C CA . THR A 1 87 ? 28.612 6.418 56.512 1.00 21.88 97 THR A CA 1
ATOM 644 C C . THR A 1 87 ? 27.967 6.006 55.160 1.00 21.83 97 THR A C 1
ATOM 645 O O . THR A 1 87 ? 27.670 6.822 54.304 1.00 21.17 97 THR A O 1
ATOM 649 N N . PRO A 1 88 ? 27.779 4.710 54.908 1.00 23.34 98 PRO A N 1
ATOM 650 C CA . PRO A 1 88 ? 27.099 4.266 53.704 1.00 23.90 98 PRO A CA 1
ATOM 651 C C . PRO A 1 88 ? 25.669 4.758 53.635 1.00 23.14 98 PRO A C 1
ATOM 652 O O . PRO A 1 88 ? 25.034 5.015 54.671 1.00 24.76 98 PRO A O 1
ATOM 656 N N . PRO A 1 89 ? 25.112 4.839 52.462 1.00 22.57 99 PRO A N 1
ATOM 657 C CA . PRO A 1 89 ? 25.779 4.529 51.200 1.00 22.25 99 PRO A CA 1
ATOM 658 C C . PRO A 1 89 ? 26.586 5.723 50.685 1.00 20.72 99 PRO A C 1
ATOM 659 O O . PRO A 1 89 ? 26.250 6.876 50.875 1.00 22.72 99 PRO A O 1
ATOM 663 N N . VAL A 1 90 ? 27.580 5.414 49.913 1.00 20.63 100 VAL A N 1
ATOM 664 C CA . VAL A 1 90 ? 28.342 6.423 49.242 1.00 20.73 100 VAL A CA 1
ATOM 665 C C . VAL A 1 90 ? 28.836 5.934 47.889 1.00 18.64 100 VAL A C 1
ATOM 666 O O . VAL A 1 90 ? 29.171 4.709 47.702 1.00 21.16 100 VAL A O 1
ATOM 670 N N . ILE A 1 91 ? 28.860 6.827 46.921 1.00 17.95 101 ILE A N 1
ATOM 671 C CA . ILE A 1 91 ? 29.447 6.522 45.590 1.00 18.14 101 ILE A CA 1
ATOM 672 C C . ILE A 1 91 ? 30.822 7.230 45.451 1.00 19.33 101 ILE A C 1
ATOM 673 O O . ILE A 1 91 ? 30.966 8.443 45.749 1.00 17.81 101 ILE A O 1
ATOM 678 N N . LEU A 1 92 ? 31.830 6.472 44.987 1.00 18.96 102 LEU A N 1
ATOM 679 C CA . LEU A 1 92 ? 33.095 7.047 44.667 1.00 18.76 102 LEU A CA 1
ATOM 680 C C . LEU A 1 92 ? 33.195 7.202 43.160 1.00 19.61 102 LEU A C 1
ATOM 681 O O . LEU A 1 92 ? 32.900 6.245 42.484 1.00 19.76 102 LEU A O 1
ATOM 686 N N . ARG A 1 93 ? 33.643 8.357 42.689 1.00 18.58 103 ARG A N 1
ATOM 687 C CA . ARG A 1 93 ? 33.601 8.662 41.237 1.00 18.71 103 ARG A CA 1
ATOM 688 C C . ARG A 1 93 ? 34.849 9.339 40.741 1.00 18.07 103 ARG A C 1
ATOM 689 O O . ARG A 1 93 ? 35.297 10.367 41.387 1.00 20.57 103 ARG A O 1
ATOM 697 N N . LEU A 1 94 ? 35.341 8.883 39.590 1.00 18.28 104 LEU A N 1
ATOM 698 C CA . LEU A 1 94 ? 36.391 9.540 38.874 1.00 19.21 104 LEU A CA 1
ATOM 699 C C . LEU A 1 94 ? 35.740 10.700 38.088 1.00 21.25 104 LEU A C 1
ATOM 700 O O . LEU A 1 94 ? 35.056 10.508 37.108 1.00 20.63 104 LEU A O 1
ATOM 705 N N . LYS A 1 95 ? 35.782 11.891 38.660 1.00 20.83 105 LYS A N 1
ATOM 706 C CA . LYS A 1 95 ? 35.172 13.122 38.101 1.00 22.92 105 LYS A CA 1
ATOM 707 C C . LYS A 1 95 ? 35.953 13.664 36.922 1.00 23.97 105 LYS A C 1
ATOM 708 O O . LYS A 1 95 ? 35.317 14.213 35.967 1.00 25.49 105 LYS A O 1
ATOM 714 N N . SER A 1 96 ? 37.286 13.528 36.942 1.00 23.65 106 SER A N 1
ATOM 715 C CA . SER A 1 96 ? 38.118 13.837 35.784 1.00 25.14 106 SER A CA 1
ATOM 716 C C . SER A 1 96 ? 39.371 13.036 35.697 1.00 23.85 106 SER A C 1
ATOM 717 O O . SER A 1 96 ? 39.884 12.500 36.700 1.00 22.21 106 SER A O 1
ATOM 720 N N . GLY A 1 97 ? 39.921 12.925 34.496 1.00 23.17 107 GLY A N 1
ATOM 721 C CA . GLY A 1 97 ? 41.003 12.019 34.239 1.00 24.19 107 GLY A CA 1
ATOM 722 C C . GLY A 1 97 ? 40.613 10.577 33.780 1.00 24.53 107 GLY A C 1
ATOM 723 O O . GLY A 1 97 ? 39.480 10.152 33.942 1.00 27.79 107 GLY A O 1
ATOM 724 N N . SER A 1 98 ? 41.603 9.880 33.287 1.00 25.50 108 SER A N 1
ATOM 725 C CA . SER A 1 98 ? 41.567 8.573 32.596 1.00 27.20 108 SER A CA 1
ATOM 726 C C . SER A 1 98 ? 41.664 7.406 33.536 1.00 26.04 108 SER A C 1
ATOM 727 O O . SER A 1 98 ? 41.169 6.298 33.279 1.00 25.65 108 SER A O 1
ATOM 730 N N . GLY A 1 99 ? 42.311 7.606 34.682 1.00 25.54 109 GLY A N 1
ATOM 731 C CA . GLY A 1 99 ? 42.606 6.464 35.527 1.00 25.46 109 GLY A CA 1
ATOM 732 C C . GLY A 1 99 ? 43.576 5.535 34.845 1.00 26.13 109 GLY A C 1
ATOM 733 O O . GLY A 1 99 ? 44.170 5.972 33.827 1.00 25.50 109 GLY A O 1
ATOM 734 N N . PRO A 1 100 ? 43.783 4.330 35.387 1.00 24.76 110 PRO A N 1
ATOM 735 C CA . PRO A 1 100 ? 43.068 3.867 36.599 1.00 23.50 110 PRO A CA 1
ATOM 736 C C . PRO A 1 100 ? 43.466 4.583 37.888 1.00 22.47 110 PRO A C 1
ATOM 737 O O . PRO A 1 100 ? 44.649 4.837 38.150 1.00 23.33 110 PRO A O 1
ATOM 741 N N . VAL A 1 101 ? 42.475 4.763 38.744 1.00 21.89 111 VAL A N 1
ATOM 742 C CA . VAL A 1 101 ? 42.663 5.209 40.113 1.00 21.02 111 VAL A CA 1
ATOM 743 C C . VAL A 1 101 ? 42.202 4.131 41.068 1.00 19.89 111 VAL A C 1
ATOM 744 O O . VAL A 1 101 ? 41.140 3.547 40.915 1.00 19.88 111 VAL A O 1
ATOM 748 N N . TYR A 1 102 ? 42.915 3.995 42.188 1.00 18.73 112 TYR A N 1
ATOM 749 C CA . TYR A 1 102 ? 42.519 3.055 43.194 1.00 19.01 112 TYR A CA 1
ATOM 750 C C . TYR A 1 102 ? 42.193 3.780 44.465 1.00 20.46 112 TYR A C 1
ATOM 751 O O . TYR A 1 102 ? 42.821 4.777 44.817 1.00 21.61 112 TYR A O 1
ATOM 760 N N . VAL A 1 103 ? 41.184 3.293 45.140 1.00 19.18 113 VAL A N 1
ATOM 761 C CA . VAL A 1 103 ? 40.903 3.733 46.453 1.00 20.03 113 VAL A CA 1
ATOM 762 C C . VAL A 1 103 ? 41.014 2.539 47.388 1.00 19.21 113 VAL A C 1
ATOM 763 O O . VAL A 1 103 ? 40.612 1.414 47.059 1.00 19.84 113 VAL A O 1
ATOM 767 N N . SER A 1 104 ? 41.674 2.771 48.532 1.00 18.12 114 SER A N 1
ATOM 768 C CA . SER A 1 104 ? 41.864 1.768 49.571 1.00 17.54 114 SER A CA 1
ATOM 769 C C . SER A 1 104 ? 41.318 2.235 50.876 1.00 17.55 114 SER A C 1
ATOM 770 O O . SER A 1 104 ? 41.294 3.423 51.132 1.00 17.01 114 SER A O 1
ATOM 773 N N . GLY A 1 105 ? 40.869 1.285 51.688 1.00 19.39 115 GLY A N 1
ATOM 774 C CA . GLY A 1 105 ? 40.484 1.623 53.028 1.00 19.97 115 GLY A CA 1
ATOM 775 C C . GLY A 1 105 ? 39.997 0.443 53.801 1.00 19.63 115 GLY A C 1
ATOM 776 O O . GLY A 1 105 ? 40.351 -0.686 53.542 1.00 16.43 115 GLY A O 1
ATOM 777 N N . GLN A 1 106 ? 39.180 0.735 54.805 1.00 19.67 116 GLN A N 1
ATOM 778 C CA . GLN A 1 106 ? 38.729 -0.219 55.777 1.00 19.13 116 GLN A CA 1
ATOM 779 C C . GLN A 1 106 ? 37.232 -0.168 55.787 1.00 21.70 116 GLN A C 1
ATOM 780 O O . GLN A 1 106 ? 36.600 0.896 55.701 1.00 23.07 116 GLN A O 1
ATOM 786 N N . HIS A 1 107 ? 36.613 -1.320 55.884 1.00 20.04 117 HIS A N 1
ATOM 787 C CA . HIS A 1 107 ? 35.207 -1.380 56.134 1.00 19.75 117 HIS A CA 1
ATOM 788 C C . HIS A 1 107 ? 35.132 -1.732 57.599 1.00 19.98 117 HIS A C 1
ATOM 789 O O . HIS A 1 107 ? 35.564 -2.824 58.000 1.00 18.92 117 HIS A O 1
ATOM 796 N N . LEU A 1 108 ? 34.568 -0.852 58.408 1.00 19.84 118 LEU A N 1
ATOM 797 C CA . LEU A 1 108 ? 34.481 -1.016 59.846 1.00 22.05 118 LEU A CA 1
ATOM 798 C C . LEU A 1 108 ? 33.056 -1.455 60.249 1.00 21.63 118 LEU A C 1
ATOM 799 O O . LEU A 1 108 ? 32.089 -0.923 59.710 1.00 20.31 118 LEU A O 1
ATOM 804 N N . VAL A 1 109 ? 32.944 -2.443 61.133 1.00 23.63 119 VAL A N 1
ATOM 805 C CA . VAL A 1 109 ? 31.646 -3.027 61.508 1.00 24.77 119 VAL A CA 1
ATOM 806 C C . VAL A 1 109 ? 31.539 -3.010 63.040 1.00 23.97 119 VAL A C 1
ATOM 807 O O . VAL A 1 109 ? 32.421 -3.601 63.681 1.00 28.24 119 VAL A O 1
ATOM 811 N N . ALA A 1 110 ? 30.547 -2.338 63.646 1.00 26.20 120 ALA A N 1
ATOM 812 C CA . ALA A 1 110 ? 30.352 -2.466 65.120 1.00 28.09 120 ALA A CA 1
ATOM 813 C C . ALA A 1 110 ? 28.915 -2.863 65.426 1.00 30.09 120 ALA A C 1
ATOM 814 O O . ALA A 1 110 ? 28.002 -2.544 64.717 1.00 28.38 120 ALA A O 1
ATOM 816 N N . SER B 1 5 ? 47.609 -2.242 75.578 1.00 30.64 15 SER B N 1
ATOM 817 C CA . SER B 1 5 ? 47.802 -3.172 74.447 1.00 32.29 15 SER B CA 1
ATOM 818 C C . SER B 1 5 ? 49.331 -3.255 74.133 1.00 31.71 15 SER B C 1
ATOM 819 O O . SER B 1 5 ? 50.128 -2.467 74.685 1.00 35.19 15 SER B O 1
ATOM 821 N N . GLN B 1 6 ? 49.767 -4.170 73.271 1.00 27.43 16 GLN B N 1
ATOM 822 C CA . GLN B 1 6 ? 51.126 -4.135 72.880 1.00 25.41 16 GLN B CA 1
ATOM 823 C C . GLN B 1 6 ? 51.311 -3.515 71.497 1.00 23.95 16 GLN B C 1
ATOM 824 O O . GLN B 1 6 ? 50.431 -3.621 70.619 1.00 23.15 16 GLN B O 1
ATOM 830 N N . ASN B 1 7 ? 52.451 -2.850 71.382 1.00 23.62 17 ASN B N 1
ATOM 831 C CA . ASN B 1 7 ? 52.916 -2.256 70.133 1.00 22.72 17 ASN B CA 1
ATOM 832 C C . ASN B 1 7 ? 54.377 -2.633 69.817 1.00 22.28 17 ASN B C 1
ATOM 833 O O . ASN B 1 7 ? 55.264 -2.190 70.503 1.00 24.19 17 ASN B O 1
ATOM 838 N N . PHE B 1 8 ? 54.601 -3.453 68.796 1.00 22.29 18 PHE B N 1
ATOM 839 C CA . PHE B 1 8 ? 55.904 -3.825 68.301 1.00 21.84 18 PHE B CA 1
ATOM 840 C C . PHE B 1 8 ? 56.212 -3.194 66.955 1.00 21.63 18 PHE B C 1
ATOM 841 O O . PHE B 1 8 ? 55.352 -3.037 66.133 1.00 22.09 18 PHE B O 1
ATOM 849 N N . LEU B 1 9 ? 57.438 -2.801 66.739 1.00 22.52 19 LEU B N 1
ATOM 850 C CA . LEU B 1 9 ? 57.916 -2.475 65.367 1.00 22.09 19 LEU B CA 1
ATOM 851 C C . LEU B 1 9 ? 57.737 -3.574 64.313 1.00 22.58 19 LEU B C 1
ATOM 852 O O . LEU B 1 9 ? 58.025 -4.774 64.546 1.00 22.30 19 LEU B O 1
ATOM 857 N N . PHE B 1 10 ? 57.304 -3.159 63.115 1.00 20.96 20 PHE B N 1
ATOM 858 C CA . PHE B 1 10 ? 57.195 -4.013 61.994 1.00 22.05 20 PHE B CA 1
ATOM 859 C C . PHE B 1 10 ? 57.899 -3.377 60.765 1.00 21.85 20 PHE B C 1
ATOM 860 O O . PHE B 1 10 ? 57.863 -2.176 60.577 1.00 21.35 20 PHE B O 1
ATOM 868 N N . GLY B 1 11 ? 58.554 -4.191 59.972 1.00 22.49 21 GLY B N 1
ATOM 869 C CA . GLY B 1 11 ? 59.000 -3.751 58.663 1.00 21.43 21 GLY B CA 1
ATOM 870 C C . GLY B 1 11 ? 59.178 -4.893 57.702 1.00 22.82 21 GLY B C 1
ATOM 871 O O . GLY B 1 11 ? 59.346 -6.015 58.138 1.00 23.40 21 GLY B O 1
ATOM 872 N N . CYS B 1 12 ? 59.087 -4.600 56.431 1.00 22.89 22 CYS B N 1
ATOM 873 C CA . CYS B 1 12 ? 59.464 -5.561 55.382 1.00 22.44 22 CYS B CA 1
ATOM 874 C C . CYS B 1 12 ? 60.019 -4.837 54.179 1.00 22.67 22 CYS B C 1
ATOM 875 O O . CYS B 1 12 ? 59.763 -3.628 53.956 1.00 20.11 22 CYS B O 1
ATOM 878 N N . GLU B 1 13 ? 60.744 -5.611 53.366 1.00 22.40 23 GLU B N 1
ATOM 879 C CA . GLU B 1 13 ? 61.306 -5.103 52.119 1.00 24.43 23 GLU B CA 1
ATOM 880 C C . GLU B 1 13 ? 60.802 -5.952 50.997 1.00 24.11 23 GLU B C 1
ATOM 881 O O . GLU B 1 13 ? 60.791 -7.146 51.127 1.00 26.31 23 GLU B O 1
ATOM 887 N N . LEU B 1 14 ? 60.338 -5.327 49.953 1.00 24.64 24 LEU B N 1
ATOM 888 C CA . LEU B 1 14 ? 59.801 -5.987 48.766 1.00 25.23 24 LEU B CA 1
ATOM 889 C C . LEU B 1 14 ? 60.648 -5.567 47.551 1.00 26.64 24 LEU B C 1
ATOM 890 O O . LEU B 1 14 ? 60.923 -4.364 47.315 1.00 25.30 24 LEU B O 1
ATOM 895 N N . LYS B 1 15 ? 61.002 -6.521 46.711 1.00 27.40 25 LYS B N 1
ATOM 896 C CA . LYS B 1 15 ? 61.775 -6.178 45.532 1.00 27.84 25 LYS B CA 1
ATOM 897 C C . LYS B 1 15 ? 61.578 -7.199 44.469 1.00 29.79 25 LYS B C 1
ATOM 898 O O . LYS B 1 15 ? 60.902 -8.175 44.672 1.00 27.97 25 LYS B O 1
ATOM 904 N N . ALA B 1 16 ? 62.118 -6.967 43.289 1.00 31.59 26 ALA B N 1
ATOM 905 C CA . ALA B 1 16 ? 61.896 -7.932 42.218 1.00 32.97 26 ALA B CA 1
ATOM 906 C C . ALA B 1 16 ? 62.283 -9.440 42.568 1.00 33.38 26 ALA B C 1
ATOM 907 O O . ALA B 1 16 ? 61.691 -10.414 42.080 1.00 33.65 26 ALA B O 1
ATOM 909 N N . ASP B 1 17 ? 63.339 -9.591 43.357 1.00 35.08 27 ASP B N 1
ATOM 910 C CA . ASP B 1 17 ? 63.802 -10.815 44.025 1.00 36.15 27 ASP B CA 1
ATOM 911 C C . ASP B 1 17 ? 62.817 -11.529 45.018 1.00 35.73 27 ASP B C 1
ATOM 912 O O . ASP B 1 17 ? 62.817 -12.770 45.196 1.00 36.66 27 ASP B O 1
ATOM 917 N N . LYS B 1 18 ? 62.025 -10.708 45.718 1.00 33.46 28 LYS B N 1
ATOM 918 C CA . LYS B 1 18 ? 61.131 -11.165 46.756 1.00 32.03 28 LYS B CA 1
ATOM 919 C C . LYS B 1 18 ? 59.981 -10.125 46.795 1.00 29.75 28 LYS B C 1
ATOM 920 O O . LYS B 1 18 ? 60.097 -9.162 47.503 1.00 28.98 28 LYS B O 1
ATOM 926 N N . LYS B 1 19 ? 58.966 -10.307 45.943 1.00 27.31 29 LYS B N 1
ATOM 927 C CA . LYS B 1 19 ? 57.889 -9.326 45.697 1.00 26.74 29 LYS B CA 1
ATOM 928 C C . LYS B 1 19 ? 56.821 -9.345 46.774 1.00 26.44 29 LYS B C 1
ATOM 929 O O . LYS B 1 19 ? 56.101 -8.355 46.915 1.00 26.62 29 LYS B O 1
ATOM 935 N N . GLU B 1 20 ? 56.807 -10.410 47.586 1.00 26.28 30 GLU B N 1
ATOM 936 C CA . GLU B 1 20 ? 55.819 -10.621 48.635 1.00 25.05 30 GLU B CA 1
ATOM 937 C C . GLU B 1 20 ? 56.286 -10.749 50.043 1.00 24.13 30 GLU B C 1
ATOM 938 O O . GLU B 1 20 ? 57.341 -11.304 50.385 1.00 23.51 30 GLU B O 1
ATOM 944 N N . TYR B 1 21 ? 55.482 -10.167 50.936 1.00 22.98 31 TYR B N 1
ATOM 945 C CA . TYR B 1 21 ? 55.646 -10.359 52.362 1.00 23.20 31 TYR B CA 1
ATOM 946 C C . TYR B 1 21 ? 54.297 -10.843 52.914 1.00 23.88 31 TYR B C 1
ATOM 947 O O . TYR B 1 21 ? 53.252 -10.258 52.633 1.00 20.98 31 TYR B O 1
ATOM 956 N N . SER B 1 22 ? 54.320 -11.991 53.569 1.00 24.64 32 SER B N 1
ATOM 957 C CA . SER B 1 22 ? 53.162 -12.635 54.181 1.00 25.69 32 SER B CA 1
ATOM 958 C C . SER B 1 22 ? 53.071 -12.434 55.704 1.00 24.47 32 SER B C 1
ATOM 959 O O . SER B 1 22 ? 53.907 -12.901 56.498 1.00 25.62 32 SER B O 1
ATOM 962 N N . PHE B 1 23 ? 52.030 -11.731 56.126 1.00 22.69 33 PHE B N 1
ATOM 963 C CA . PHE B 1 23 ? 51.789 -11.391 57.546 1.00 23.65 33 PHE B CA 1
ATOM 964 C C . PHE B 1 23 ? 50.739 -12.333 58.038 1.00 24.03 33 PHE B C 1
ATOM 965 O O . PHE B 1 23 ? 49.613 -12.298 57.572 1.00 24.71 33 PHE B O 1
ATOM 973 N N . LYS B 1 24 ? 51.167 -13.316 58.855 1.00 25.08 34 LYS B N 1
ATOM 974 C CA . LYS B 1 24 ? 50.209 -14.195 59.568 1.00 26.55 34 LYS B CA 1
ATOM 975 C C . LYS B 1 24 ? 50.523 -14.230 61.027 1.00 27.72 34 LYS B C 1
ATOM 976 O O . LYS B 1 24 ? 51.665 -14.040 61.456 1.00 28.79 34 LYS B O 1
ATOM 982 N N . VAL B 1 25 ? 49.500 -14.530 61.775 1.00 26.68 35 VAL B N 1
ATOM 983 C CA . VAL B 1 25 ? 49.642 -14.718 63.189 1.00 26.65 35 VAL B CA 1
ATOM 984 C C . VAL B 1 25 ? 49.145 -16.095 63.582 1.00 28.68 35 VAL B C 1
ATOM 985 O O . VAL B 1 25 ? 48.070 -16.511 63.165 1.00 29.37 35 VAL B O 1
ATOM 989 N N . GLU B 1 26 ? 49.946 -16.730 64.439 1.00 29.44 36 GLU B N 1
ATOM 990 C CA . GLU B 1 26 ? 49.681 -18.040 65.005 1.00 32.35 36 GLU B CA 1
ATOM 991 C C . GLU B 1 26 ? 48.532 -17.893 66.013 1.00 34.27 36 GLU B C 1
ATOM 992 O O . GLU B 1 26 ? 48.610 -17.115 67.018 1.00 33.96 36 GLU B O 1
ATOM 998 N N . ASP B 1 27 ? 47.479 -18.631 65.707 1.00 35.58 37 ASP B N 1
ATOM 999 C CA . ASP B 1 27 ? 46.174 -18.467 66.312 1.00 37.88 37 ASP B CA 1
ATOM 1000 C C . ASP B 1 27 ? 46.326 -18.354 67.827 1.00 38.76 37 ASP B C 1
ATOM 1001 O O . ASP B 1 27 ? 46.885 -19.273 68.469 1.00 40.74 37 ASP B O 1
ATOM 1006 N N . ASP B 1 28 ? 45.850 -17.281 68.430 1.00 37.16 38 ASP B N 1
ATOM 1007 C CA . ASP B 1 28 ? 45.994 -17.290 69.877 1.00 37.57 38 ASP B CA 1
ATOM 1008 C C . ASP B 1 28 ? 44.884 -16.895 70.743 1.00 36.42 38 ASP B C 1
ATOM 1009 O O . ASP B 1 28 ? 44.975 -17.223 71.947 1.00 39.32 38 ASP B O 1
ATOM 1014 N N . GLU B 1 29 ? 43.837 -16.243 70.303 1.00 34.99 39 GLU B N 1
ATOM 1015 C CA . GLU B 1 29 ? 42.980 -15.809 71.415 1.00 33.29 39 GLU B CA 1
ATOM 1016 C C . GLU B 1 29 ? 43.008 -14.321 71.500 1.00 30.02 39 GLU B C 1
ATOM 1017 O O . GLU B 1 29 ? 42.120 -13.743 72.052 1.00 32.88 39 GLU B O 1
ATOM 1019 N N . ASN B 1 30 ? 44.054 -13.693 71.000 1.00 26.52 40 ASN B N 1
ATOM 1020 C CA . ASN B 1 30 ? 44.108 -12.223 71.010 1.00 24.28 40 ASN B CA 1
ATOM 1021 C C . ASN B 1 30 ? 43.882 -11.573 69.642 1.00 23.86 40 ASN B C 1
ATOM 1022 O O . ASN B 1 30 ? 43.823 -12.270 68.614 1.00 25.50 40 ASN B O 1
ATOM 1027 N N . GLU B 1 31 ? 43.709 -10.256 69.638 1.00 23.57 41 GLU B N 1
ATOM 1028 C CA . GLU B 1 31 ? 43.472 -9.448 68.431 1.00 23.79 41 GLU B CA 1
ATOM 1029 C C . GLU B 1 31 ? 44.836 -8.917 68.014 1.00 23.79 41 GLU B C 1
ATOM 1030 O O . GLU B 1 31 ? 45.622 -8.389 68.848 1.00 24.50 41 GLU B O 1
ATOM 1036 N N . HIS B 1 32 ? 45.161 -9.170 66.742 1.00 21.43 42 HIS B N 1
ATOM 1037 C CA . HIS B 1 32 ? 46.375 -8.637 66.157 1.00 20.78 42 HIS B CA 1
ATOM 1038 C C . HIS B 1 32 ? 45.945 -7.756 65.040 1.00 19.60 42 HIS B C 1
ATOM 1039 O O . HIS B 1 32 ? 44.923 -8.026 64.379 1.00 20.20 42 HIS B O 1
ATOM 1046 N N . GLN B 1 33 ? 46.697 -6.693 64.857 1.00 17.75 43 GLN B N 1
ATOM 1047 C CA . GLN B 1 33 ? 46.555 -5.875 63.685 1.00 18.76 43 GLN B CA 1
ATOM 1048 C C . GLN B 1 33 ? 47.922 -5.476 63.195 1.00 19.21 43 GLN B C 1
ATOM 1049 O O . GLN B 1 33 ? 48.833 -5.249 63.959 1.00 20.28 43 GLN B O 1
ATOM 1055 N N . LEU B 1 34 ? 48.047 -5.354 61.891 1.00 17.79 44 LEU B N 1
ATOM 1056 C CA . LEU B 1 34 ? 49.240 -4.785 61.264 1.00 18.82 44 LEU B CA 1
ATOM 1057 C C . LEU B 1 34 ? 48.845 -3.380 60.969 1.00 19.88 44 LEU B C 1
ATOM 1058 O O . LEU B 1 34 ? 47.952 -3.169 60.208 1.00 21.36 44 LEU B O 1
ATOM 1063 N N . SER B 1 35 ? 49.505 -2.371 61.565 1.00 18.50 45 SER B N 1
ATOM 1064 C CA . SER B 1 35 ? 49.188 -1.034 61.328 1.00 18.74 45 SER B CA 1
ATOM 1065 C C . SER B 1 35 ? 50.322 -0.458 60.445 1.00 18.30 45 SER B C 1
ATOM 1066 O O . SER B 1 35 ? 51.481 -0.278 60.898 1.00 17.76 45 SER B O 1
ATOM 1069 N N . LEU B 1 36 ? 49.987 -0.121 59.203 1.00 16.96 46 LEU B N 1
ATOM 1070 C CA . LEU B 1 36 ? 50.973 0.382 58.259 1.00 16.90 46 LEU B CA 1
ATOM 1071 C C . LEU B 1 36 ? 51.237 1.864 58.455 1.00 16.54 46 LEU B C 1
ATOM 1072 O O . LEU B 1 36 ? 50.339 2.650 58.522 1.00 15.19 46 LEU B O 1
ATOM 1077 N N . ARG B 1 37 ? 52.522 2.209 58.497 1.00 16.54 47 ARG B N 1
ATOM 1078 C CA . ARG B 1 37 ? 52.877 3.590 58.756 1.00 17.96 47 ARG B CA 1
ATOM 1079 C C . ARG B 1 37 ? 53.415 4.268 57.539 1.00 17.34 47 ARG B C 1
ATOM 1080 O O . ARG B 1 37 ? 52.972 5.357 57.307 1.00 20.31 47 ARG B O 1
ATOM 1088 N N . THR B 1 38 ? 54.508 3.774 56.969 1.00 16.05 48 THR B N 1
ATOM 1089 C CA . THR B 1 38 ? 55.058 4.373 55.723 1.00 17.31 48 THR B CA 1
ATOM 1090 C C . THR B 1 38 ? 55.451 3.277 54.714 1.00 17.12 48 THR B C 1
ATOM 1091 O O . THR B 1 38 ? 55.723 2.142 55.068 1.00 19.07 48 THR B O 1
ATOM 1095 N N . VAL B 1 39 ? 55.458 3.658 53.431 1.00 15.25 49 VAL B N 1
ATOM 1096 C CA . VAL B 1 39 ? 56.025 2.909 52.356 1.00 17.81 49 VAL B CA 1
ATOM 1097 C C . VAL B 1 39 ? 56.995 3.829 51.695 1.00 15.98 49 VAL B C 1
ATOM 1098 O O . VAL B 1 39 ? 56.687 4.983 51.508 1.00 17.97 49 VAL B O 1
ATOM 1102 N N . SER B 1 40 ? 58.159 3.326 51.342 1.00 18.09 50 SER B N 1
ATOM 1103 C CA . SER B 1 40 ? 59.226 4.255 50.882 1.00 18.19 50 SER B CA 1
ATOM 1104 C C . SER B 1 40 ? 60.123 3.503 49.901 1.00 19.26 50 SER B C 1
ATOM 1105 O O . SER B 1 40 ? 60.255 2.323 49.983 1.00 21.07 50 SER B O 1
ATOM 1108 N N . LEU B 1 41 ? 60.756 4.240 49.039 1.00 18.00 51 LEU B N 1
ATOM 1109 C CA . LEU B 1 41 ? 61.576 3.610 48.016 1.00 19.96 51 LEU B CA 1
ATOM 1110 C C . LEU B 1 41 ? 63.017 3.605 48.475 1.00 21.68 51 LEU B C 1
ATOM 1111 O O . LEU B 1 41 ? 63.493 4.610 48.941 1.00 24.56 51 LEU B O 1
ATOM 1116 N N . GLY B 1 42 ? 63.732 2.482 48.275 1.00 23.19 52 GLY B N 1
ATOM 1117 C CA . GLY B 1 42 ? 65.128 2.377 48.616 1.00 24.44 52 GLY B CA 1
ATOM 1118 C C . GLY B 1 42 ? 66.053 3.027 47.636 1.00 25.53 52 GLY B C 1
ATOM 1119 O O . GLY B 1 42 ? 65.689 3.400 46.528 1.00 25.12 52 GLY B O 1
ATOM 1120 N N . ALA B 1 43 ? 67.285 3.135 48.061 1.00 28.75 53 ALA B N 1
ATOM 1121 C CA . ALA B 1 43 ? 68.293 3.890 47.325 1.00 30.69 53 ALA B CA 1
ATOM 1122 C C . ALA B 1 43 ? 68.492 3.494 45.870 1.00 31.83 53 ALA B C 1
ATOM 1123 O O . ALA B 1 43 ? 68.765 4.368 45.008 1.00 34.03 53 ALA B O 1
ATOM 1125 N N . SER B 1 44 ? 68.372 2.205 45.596 1.00 34.42 54 SER B N 1
ATOM 1126 C CA . SER B 1 44 ? 68.594 1.642 44.266 1.00 35.36 54 SER B CA 1
ATOM 1127 C C . SER B 1 44 ? 67.363 1.506 43.367 1.00 35.87 54 SER B C 1
ATOM 1128 O O . SER B 1 44 ? 67.481 1.061 42.205 1.00 36.96 54 SER B O 1
ATOM 1131 N N . ALA B 1 45 ? 66.176 1.834 43.885 1.00 33.10 55 ALA B N 1
ATOM 1132 C CA . ALA B 1 45 ? 64.981 1.773 43.091 1.00 31.86 55 ALA B CA 1
ATOM 1133 C C . ALA B 1 45 ? 65.204 2.549 41.814 1.00 32.29 55 ALA B C 1
ATOM 1134 O O . ALA B 1 45 ? 65.747 3.644 41.828 1.00 31.44 55 ALA B O 1
ATOM 1136 N N . LYS B 1 46 ? 64.746 1.989 40.713 1.00 31.26 56 LYS B N 1
ATOM 1137 C CA . LYS B 1 46 ? 64.818 2.635 39.443 1.00 30.34 56 LYS B CA 1
ATOM 1138 C C . LYS B 1 46 ? 63.763 3.711 39.409 1.00 30.84 56 LYS B C 1
ATOM 1139 O O . LYS B 1 46 ? 62.812 3.745 40.227 1.00 32.07 56 LYS B O 1
ATOM 1145 N N . ASP B 1 47 ? 63.945 4.655 38.512 1.00 29.29 57 ASP B N 1
ATOM 1146 C CA . ASP B 1 47 ? 63.027 5.778 38.434 1.00 30.15 57 ASP B CA 1
ATOM 1147 C C . ASP B 1 47 ? 61.839 5.491 37.524 1.00 29.47 57 ASP B C 1
ATOM 1148 O O . ASP B 1 47 ? 61.713 5.978 36.404 1.00 32.60 57 ASP B O 1
ATOM 1153 N N . GLU B 1 48 ? 60.880 4.761 38.103 1.00 30.17 58 GLU B N 1
ATOM 1154 C CA . GLU B 1 48 ? 59.647 4.338 37.491 1.00 28.22 58 GLU B CA 1
ATOM 1155 C C . GLU B 1 48 ? 58.626 4.287 38.636 1.00 28.68 58 GLU B C 1
ATOM 1156 O O . GLU B 1 48 ? 59.044 4.274 39.786 1.00 29.31 58 GLU B O 1
ATOM 1162 N N . LEU B 1 49 ? 57.341 4.266 38.312 1.00 28.61 59 LEU B N 1
ATOM 1163 C CA . LEU B 1 49 ? 56.306 3.913 39.307 1.00 27.61 59 LEU B CA 1
ATOM 1164 C C . LEU B 1 49 ? 56.495 2.527 39.941 1.00 27.82 59 LEU B C 1
ATOM 1165 O O . LEU B 1 49 ? 56.850 1.509 39.287 1.00 27.18 59 LEU B O 1
ATOM 1170 N N . HIS B 1 50 ? 56.328 2.532 41.272 1.00 23.63 60 HIS B N 1
ATOM 1171 C CA . HIS B 1 50 ? 56.299 1.374 42.106 1.00 22.52 60 HIS B CA 1
ATOM 1172 C C . HIS B 1 50 ? 54.922 1.327 42.736 1.00 20.88 60 HIS B C 1
ATOM 1173 O O . HIS B 1 50 ? 54.453 2.319 43.275 1.00 20.30 60 HIS B O 1
ATOM 1180 N N . VAL B 1 51 ? 54.287 0.170 42.739 1.00 19.28 61 VAL B N 1
ATOM 1181 C CA . VAL B 1 51 ? 52.956 0.065 43.276 1.00 20.54 61 VAL B CA 1
ATOM 1182 C C . VAL B 1 51 ? 52.934 -1.078 44.270 1.00 20.40 61 VAL B C 1
ATOM 1183 O O . VAL B 1 51 ? 53.388 -2.208 43.947 1.00 19.46 61 VAL B O 1
ATOM 1187 N N . VAL B 1 52 ? 52.461 -0.794 45.502 1.00 18.56 62 VAL B N 1
ATOM 1188 C CA . VAL B 1 52 ? 52.400 -1.806 46.547 1.00 18.76 62 VAL B CA 1
ATOM 1189 C C . VAL B 1 52 ? 50.909 -2.079 46.749 1.00 19.99 62 VAL B C 1
ATOM 1190 O O . VAL B 1 52 ? 50.106 -1.157 46.862 1.00 18.47 62 VAL B O 1
ATOM 1194 N N . GLU B 1 53 ? 50.582 -3.356 46.792 1.00 18.17 63 GLU B N 1
ATOM 1195 C CA . GLU B 1 53 ? 49.226 -3.836 46.976 1.00 19.39 63 GLU B CA 1
ATOM 1196 C C . GLU B 1 53 ? 49.116 -4.712 48.261 1.00 16.72 63 GLU B C 1
ATOM 1197 O O . GLU B 1 53 ? 50.052 -5.287 48.713 1.00 16.83 63 GLU B O 1
ATOM 1203 N N . ALA B 1 54 ? 47.951 -4.712 48.883 1.00 17.16 64 ALA B N 1
ATOM 1204 C CA . ALA B 1 54 ? 47.666 -5.617 49.936 1.00 17.15 64 ALA B CA 1
ATOM 1205 C C . ALA B 1 54 ? 46.605 -6.591 49.511 1.00 16.85 64 ALA B C 1
ATOM 1206 O O . ALA B 1 54 ? 45.616 -6.203 48.947 1.00 17.48 64 ALA B O 1
ATOM 1208 N N . GLU B 1 55 ? 46.757 -7.821 49.959 1.00 17.73 65 GLU B N 1
ATOM 1209 C CA . GLU B 1 55 ? 45.757 -8.860 49.629 1.00 17.69 65 GLU B CA 1
ATOM 1210 C C . GLU B 1 55 ? 45.273 -9.466 50.974 1.00 16.78 65 GLU B C 1
ATOM 1211 O O . GLU B 1 55 ? 46.043 -9.995 51.790 1.00 19.36 65 GLU B O 1
ATOM 1217 N N . GLY B 1 56 ? 43.989 -9.391 51.195 1.00 17.45 66 GLY B N 1
ATOM 1218 C CA . GLY B 1 56 ? 43.391 -9.803 52.471 1.00 18.10 66 GLY B CA 1
ATOM 1219 C C . GLY B 1 56 ? 41.851 -9.942 52.351 1.00 19.77 66 GLY B C 1
ATOM 1220 O O . GLY B 1 56 ? 41.294 -9.749 51.287 1.00 22.03 66 GLY B O 1
ATOM 1221 N N . ILE B 1 57 ? 41.192 -10.124 53.491 1.00 20.34 67 ILE B N 1
ATOM 1222 C CA . ILE B 1 57 ? 39.800 -10.435 53.494 1.00 21.08 67 ILE B CA 1
ATOM 1223 C C . ILE B 1 57 ? 38.910 -9.207 53.462 1.00 20.81 67 ILE B C 1
ATOM 1224 O O . ILE B 1 57 ? 39.089 -8.326 54.260 1.00 20.49 67 ILE B O 1
ATOM 1229 N N . ASN B 1 58 ? 37.892 -9.163 52.623 1.00 19.24 68 ASN B N 1
ATOM 1230 C CA . ASN B 1 58 ? 36.829 -8.176 52.709 1.00 18.83 68 ASN B CA 1
ATOM 1231 C C . ASN B 1 58 ? 35.689 -8.554 53.659 1.00 18.85 68 ASN B C 1
ATOM 1232 O O . ASN B 1 58 ? 35.730 -9.571 54.306 1.00 19.01 68 ASN B O 1
ATOM 1237 N N . TYR B 1 59 ? 34.699 -7.697 53.797 1.00 20.46 69 TYR B N 1
ATOM 1238 C CA . TYR B 1 59 ? 33.665 -7.857 54.809 1.00 20.01 69 TYR B CA 1
ATOM 1239 C C . TYR B 1 59 ? 32.807 -9.107 54.574 1.00 19.94 69 TYR B C 1
ATOM 1240 O O . TYR B 1 59 ? 32.142 -9.587 55.491 1.00 18.89 69 TYR B O 1
ATOM 1249 N N . GLU B 1 60 ? 32.795 -9.565 53.360 1.00 20.02 70 GLU B N 1
ATOM 1250 C CA . GLU B 1 60 ? 32.054 -10.795 53.036 1.00 20.46 70 GLU B CA 1
ATOM 1251 C C . GLU B 1 60 ? 32.966 -12.033 53.095 1.00 20.24 70 GLU B C 1
ATOM 1252 O O . GLU B 1 60 ? 32.528 -13.108 52.611 1.00 19.74 70 GLU B O 1
ATOM 1258 N N . GLY B 1 61 ? 34.201 -11.903 53.618 1.00 20.58 71 GLY B N 1
ATOM 1259 C CA . GLY B 1 61 ? 35.117 -13.026 53.756 1.00 21.66 71 GLY B CA 1
ATOM 1260 C C . GLY B 1 61 ? 35.808 -13.492 52.507 1.00 23.31 71 GLY B C 1
ATOM 1261 O O . GLY B 1 61 ? 36.298 -14.638 52.485 1.00 25.66 71 GLY B O 1
ATOM 1262 N N . LYS B 1 62 ? 35.788 -12.677 51.465 1.00 22.67 72 LYS B N 1
ATOM 1263 C CA . LYS B 1 62 ? 36.392 -12.960 50.186 1.00 24.69 72 LYS B CA 1
ATOM 1264 C C . LYS B 1 62 ? 37.744 -12.236 50.110 1.00 25.69 72 LYS B C 1
ATOM 1265 O O . LYS B 1 62 ? 37.861 -11.089 50.567 1.00 26.57 72 LYS B O 1
ATOM 1271 N N . THR B 1 63 ? 38.761 -12.872 49.519 1.00 27.19 73 THR B N 1
ATOM 1272 C CA . THR B 1 63 ? 40.093 -12.241 49.426 1.00 26.05 73 THR B CA 1
ATOM 1273 C C . THR B 1 63 ? 40.082 -11.233 48.306 1.00 23.89 73 THR B C 1
ATOM 1274 O O . THR B 1 63 ? 39.568 -11.489 47.244 1.00 25.35 73 THR B O 1
ATOM 1278 N N . ILE B 1 64 ? 40.500 -9.965 48.564 1.00 21.20 74 ILE B N 1
ATOM 1279 C CA . ILE B 1 64 ? 40.574 -8.896 47.552 1.00 21.08 74 ILE B CA 1
ATOM 1280 C C . ILE B 1 64 ? 42.005 -8.367 47.580 1.00 19.24 74 ILE B C 1
ATOM 1281 O O . ILE B 1 64 ? 42.701 -8.602 48.531 1.00 18.33 74 ILE B O 1
ATOM 1286 N N . LYS B 1 65 ? 42.439 -7.800 46.457 1.00 20.63 75 LYS B N 1
ATOM 1287 C CA . LYS B 1 65 ? 43.717 -7.114 46.332 1.00 20.04 75 LYS B CA 1
ATOM 1288 C C . LYS B 1 65 ? 43.356 -5.605 46.231 1.00 19.57 75 LYS B C 1
ATOM 1289 O O . LYS B 1 65 ? 42.483 -5.211 45.437 1.00 20.63 75 LYS B O 1
ATOM 1295 N N . ILE B 1 66 ? 44.061 -4.767 46.985 1.00 21.38 76 ILE B N 1
ATOM 1296 C CA . ILE B 1 66 ? 43.805 -3.341 46.993 1.00 20.25 76 ILE B CA 1
ATOM 1297 C C . ILE B 1 66 ? 45.166 -2.617 46.868 1.00 21.55 76 ILE B C 1
ATOM 1298 O O . ILE B 1 66 ? 46.094 -3.010 47.472 1.00 20.06 76 ILE B O 1
ATOM 1303 N N . ALA B 1 67 ? 45.271 -1.566 46.075 1.00 20.57 77 ALA B N 1
ATOM 1304 C CA . ALA B 1 67 ? 46.512 -0.827 45.936 1.00 19.97 77 ALA B CA 1
ATOM 1305 C C . ALA B 1 67 ? 46.570 0.115 47.102 1.00 21.02 77 ALA B C 1
ATOM 1306 O O . ALA B 1 67 ? 45.637 0.847 47.278 1.00 20.84 77 ALA B O 1
ATOM 1308 N N . LEU B 1 68 ? 47.684 0.115 47.814 1.00 19.44 78 LEU B N 1
ATOM 1309 C CA . LEU B 1 68 ? 47.943 0.965 48.979 1.00 18.61 78 LEU B CA 1
ATOM 1310 C C . LEU B 1 68 ? 48.619 2.237 48.582 1.00 21.75 78 LEU B C 1
ATOM 1311 O O . LEU B 1 68 ? 48.227 3.308 49.110 1.00 18.64 78 LEU B O 1
ATOM 1316 N N . ALA B 1 69 ? 49.619 2.143 47.695 1.00 16.78 79 ALA B N 1
ATOM 1317 C CA . ALA B 1 69 ? 50.440 3.284 47.308 1.00 18.13 79 ALA B CA 1
ATOM 1318 C C . ALA B 1 69 ? 51.088 3.132 45.960 1.00 19.50 79 ALA B C 1
ATOM 1319 O O . ALA B 1 69 ? 51.556 2.047 45.599 1.00 19.99 79 ALA B O 1
ATOM 1321 N N . SER B 1 70 ? 51.327 4.285 45.321 1.00 19.48 80 SER B N 1
ATOM 1322 C CA . SER B 1 70 ? 52.113 4.385 44.115 1.00 19.88 80 SER B CA 1
ATOM 1323 C C . SER B 1 70 ? 53.235 5.378 44.352 1.00 19.34 80 SER B C 1
ATOM 1324 O O . SER B 1 70 ? 52.941 6.493 44.682 1.00 18.45 80 SER B O 1
ATOM 1327 N N . LEU B 1 71 ? 54.482 4.961 44.171 1.00 19.04 81 LEU B N 1
ATOM 1328 C CA . LEU B 1 71 ? 55.603 5.831 44.527 1.00 19.33 81 LEU B CA 1
ATOM 1329 C C . LEU B 1 71 ? 56.574 5.918 43.348 1.00 21.17 81 LEU B C 1
ATOM 1330 O O . LEU B 1 71 ? 56.599 5.065 42.518 1.00 20.24 81 LEU B O 1
ATOM 1335 N N . LYS B 1 72 ? 57.383 6.962 43.299 1.00 22.42 82 LYS B N 1
ATOM 1336 C CA . LYS B 1 72 ? 58.368 7.084 42.228 1.00 22.29 82 LYS B CA 1
ATOM 1337 C C . LYS B 1 72 ? 59.471 7.967 42.765 1.00 22.34 82 LYS B C 1
ATOM 1338 O O . LYS B 1 72 ? 59.151 8.984 43.369 1.00 23.47 82 LYS B O 1
ATOM 1344 N N . PRO B 1 73 ? 60.728 7.588 42.631 1.00 21.23 83 PRO B N 1
ATOM 1345 C CA . PRO B 1 73 ? 61.789 8.288 43.333 1.00 21.61 83 PRO B CA 1
ATOM 1346 C C . PRO B 1 73 ? 61.958 9.775 43.003 1.00 20.02 83 PRO B C 1
ATOM 1347 O O . PRO B 1 73 ? 62.330 10.488 43.947 1.00 18.41 83 PRO B O 1
ATOM 1351 N N . SER B 1 74 ? 61.703 10.230 41.810 1.00 20.38 84 SER B N 1
ATOM 1352 C CA . SER B 1 74 ? 61.849 11.632 41.503 1.00 21.27 84 SER B CA 1
ATOM 1353 C C . SER B 1 74 ? 60.564 12.444 41.653 1.00 19.72 84 SER B C 1
ATOM 1354 O O . SER B 1 74 ? 60.506 13.635 41.324 1.00 21.25 84 SER B O 1
ATOM 1357 N N . VAL B 1 75 ? 59.463 11.825 42.114 1.00 19.16 85 VAL B N 1
ATOM 1358 C CA . VAL B 1 75 ? 58.242 12.549 42.340 1.00 19.34 85 VAL B CA 1
ATOM 1359 C C . VAL B 1 75 ? 57.736 12.391 43.799 1.00 17.72 85 VAL B C 1
ATOM 1360 O O . VAL B 1 75 ? 57.255 13.345 44.388 1.00 17.85 85 VAL B O 1
ATOM 1364 N N . GLN B 1 76 ? 57.724 11.190 44.285 1.00 18.14 86 GLN B N 1
ATOM 1365 C CA . GLN B 1 76 ? 57.144 10.913 45.633 1.00 18.58 86 GLN B CA 1
ATOM 1366 C C . GLN B 1 76 ? 57.728 9.594 46.192 1.00 19.87 86 GLN B C 1
ATOM 1367 O O . GLN B 1 76 ? 57.135 8.538 45.997 1.00 18.48 86 GLN B O 1
ATOM 1373 N N . PRO B 1 77 ? 58.922 9.656 46.800 1.00 18.50 87 PRO B N 1
ATOM 1374 C CA . PRO B 1 77 ? 59.662 8.496 47.307 1.00 20.04 87 PRO B CA 1
ATOM 1375 C C . PRO B 1 77 ? 59.081 7.848 48.528 1.00 19.18 87 PRO B C 1
ATOM 1376 O O . PRO B 1 77 ? 59.386 6.731 48.810 1.00 17.71 87 PRO B O 1
ATOM 1380 N N . THR B 1 78 ? 58.315 8.598 49.288 1.00 18.90 88 THR B N 1
ATOM 1381 C CA . THR B 1 78 ? 57.663 8.074 50.534 1.00 17.39 88 THR B CA 1
ATOM 1382 C C . THR B 1 78 ? 56.180 8.496 50.643 1.00 16.70 88 THR B C 1
ATOM 1383 O O . THR B 1 78 ? 55.802 9.597 50.321 1.00 17.58 88 THR B O 1
ATOM 1387 N N . VAL B 1 79 ? 55.311 7.595 51.141 1.00 16.61 89 VAL B N 1
ATOM 1388 C CA . VAL B 1 79 ? 53.987 7.892 51.463 1.00 18.33 89 VAL B CA 1
ATOM 1389 C C . VAL B 1 79 ? 53.764 7.464 52.903 1.00 18.31 89 VAL B C 1
ATOM 1390 O O . VAL B 1 79 ? 54.095 6.322 53.274 1.00 18.15 89 VAL B O 1
ATOM 1394 N N . SER B 1 80 ? 53.226 8.368 53.738 1.00 17.94 90 SER B N 1
ATOM 1395 C CA . SER B 1 80 ? 52.775 7.972 55.065 1.00 17.49 90 SER B CA 1
ATOM 1396 C C . SER B 1 80 ? 51.356 7.566 55.005 1.00 18.10 90 SER B C 1
ATOM 1397 O O . SER B 1 80 ? 50.528 8.390 54.564 1.00 19.72 90 SER B O 1
ATOM 1400 N N . LEU B 1 81 ? 51.019 6.365 55.512 1.00 18.64 91 LEU B N 1
ATOM 1401 C CA . LEU B 1 81 ? 49.639 5.940 55.615 1.00 17.54 91 LEU B CA 1
ATOM 1402 C C . LEU B 1 81 ? 48.960 6.205 56.932 1.00 19.27 91 LEU B C 1
ATOM 1403 O O . LEU B 1 81 ? 47.698 6.114 56.999 1.00 18.55 91 LEU B O 1
ATOM 1408 N N . GLY B 1 82 ? 49.741 6.601 57.961 1.00 19.85 92 GLY B N 1
ATOM 1409 C CA . GLY B 1 82 ? 49.163 7.138 59.161 1.00 19.47 92 GLY B CA 1
ATOM 1410 C C . GLY B 1 82 ? 48.447 6.078 60.024 1.00 19.15 92 GLY B C 1
ATOM 1411 O O . GLY B 1 82 ? 47.594 6.456 60.819 1.00 21.25 92 GLY B O 1
ATOM 1412 N N . GLY B 1 83 ? 48.843 4.810 59.935 1.00 17.60 93 GLY B N 1
ATOM 1413 C CA . GLY B 1 83 ? 48.309 3.735 60.790 1.00 15.65 93 GLY B CA 1
ATOM 1414 C C . GLY B 1 83 ? 47.068 3.100 60.147 1.00 16.10 93 GLY B C 1
ATOM 1415 O O . GLY B 1 83 ? 45.995 3.096 60.709 1.00 17.55 93 GLY B O 1
ATOM 1416 N N . PHE B 1 84 ? 47.249 2.589 58.955 1.00 16.22 94 PHE B N 1
ATOM 1417 C CA . PHE B 1 84 ? 46.253 1.788 58.251 1.00 15.18 94 PHE B CA 1
ATOM 1418 C C . PHE B 1 84 ? 46.320 0.377 58.817 1.00 15.64 94 PHE B C 1
ATOM 1419 O O . PHE B 1 84 ? 47.240 -0.420 58.490 1.00 16.31 94 PHE B O 1
ATOM 1427 N N . GLU B 1 85 ? 45.359 0.070 59.669 1.00 18.42 95 GLU B N 1
ATOM 1428 C CA . GLU B 1 85 ? 45.318 -1.252 60.311 1.00 16.99 95 GLU B CA 1
ATOM 1429 C C . GLU B 1 85 ? 44.681 -2.268 59.446 1.00 17.27 95 GLU B C 1
ATOM 1430 O O . GLU B 1 85 ? 43.628 -2.026 58.919 1.00 18.57 95 GLU B O 1
ATOM 1436 N N . ILE B 1 86 ? 45.329 -3.407 59.332 1.00 16.33 96 ILE B N 1
ATOM 1437 C CA . ILE B 1 86 ? 44.799 -4.531 58.637 1.00 16.73 96 ILE B CA 1
ATOM 1438 C C . ILE B 1 86 ? 44.847 -5.781 59.540 1.00 17.21 96 ILE B C 1
ATOM 1439 O O . ILE B 1 86 ? 45.836 -6.028 60.244 1.00 18.19 96 ILE B O 1
ATOM 1444 N N . THR B 1 87 ? 43.749 -6.503 59.568 1.00 17.13 97 THR B N 1
ATOM 1445 C CA . THR B 1 87 ? 43.655 -7.799 60.292 1.00 19.95 97 THR B CA 1
ATOM 1446 C C . THR B 1 87 ? 44.367 -8.913 59.530 1.00 19.58 97 THR B C 1
ATOM 1447 O O . THR B 1 87 ? 44.123 -9.054 58.352 1.00 18.91 97 THR B O 1
ATOM 1451 N N . PRO B 1 88 ? 45.267 -9.697 60.169 1.00 18.78 98 PRO B N 1
ATOM 1452 C CA . PRO B 1 88 ? 45.887 -10.815 59.499 1.00 20.60 98 PRO B CA 1
ATOM 1453 C C . PRO B 1 88 ? 44.847 -11.854 59.106 1.00 20.79 98 PRO B C 1
ATOM 1454 O O . PRO B 1 88 ? 43.807 -11.959 59.745 1.00 19.63 98 PRO B O 1
ATOM 1458 N N . PRO B 1 89 ? 45.143 -12.655 58.110 1.00 19.36 99 PRO B N 1
ATOM 1459 C CA . PRO B 1 89 ? 46.373 -12.604 57.323 1.00 20.52 99 PRO B CA 1
ATOM 1460 C C . PRO B 1 89 ? 46.330 -11.624 56.180 1.00 18.81 99 PRO B C 1
ATOM 1461 O O . PRO B 1 89 ? 45.259 -11.414 55.665 1.00 20.94 99 PRO B O 1
ATOM 1465 N N . VAL B 1 90 ? 47.477 -11.052 55.845 1.00 17.99 100 VAL B N 1
ATOM 1466 C CA . VAL B 1 90 ? 47.558 -10.164 54.672 1.00 19.56 100 VAL B CA 1
ATOM 1467 C C . VAL B 1 90 ? 48.900 -10.343 53.988 1.00 17.81 100 VAL B C 1
ATOM 1468 O O . VAL B 1 90 ? 49.872 -10.567 54.631 1.00 19.80 100 VAL B O 1
ATOM 1472 N N . ILE B 1 91 ? 48.913 -10.316 52.679 1.00 19.39 101 ILE B N 1
ATOM 1473 C CA . ILE B 1 91 ? 50.127 -10.285 51.882 1.00 20.10 101 ILE B CA 1
ATOM 1474 C C . ILE B 1 91 ? 50.307 -8.909 51.454 1.00 18.64 101 ILE B C 1
ATOM 1475 O O . ILE B 1 91 ? 49.372 -8.286 50.953 1.00 20.35 101 ILE B O 1
ATOM 1480 N N . LEU B 1 92 ? 51.539 -8.400 51.582 1.00 19.49 102 LEU B N 1
ATOM 1481 C CA . LEU B 1 92 ? 51.906 -7.131 50.915 1.00 19.94 102 LEU B CA 1
ATOM 1482 C C . LEU B 1 92 ? 52.741 -7.498 49.702 1.00 19.68 102 LEU B C 1
ATOM 1483 O O . LEU B 1 92 ? 53.553 -8.374 49.802 1.00 19.08 102 LEU B O 1
ATOM 1488 N N . ARG B 1 93 ? 52.540 -6.846 48.579 1.00 18.74 103 ARG B N 1
ATOM 1489 C CA . ARG B 1 93 ? 53.154 -7.261 47.316 1.00 20.71 103 ARG B CA 1
ATOM 1490 C C . ARG B 1 93 ? 53.538 -6.064 46.460 1.00 21.51 103 ARG B C 1
ATOM 1491 O O . ARG B 1 93 ? 52.751 -5.166 46.254 1.00 21.87 103 ARG B O 1
ATOM 1499 N N . LEU B 1 94 ? 54.733 -6.135 45.878 1.00 21.84 104 LEU B N 1
ATOM 1500 C CA . LEU B 1 94 ? 55.133 -5.189 44.853 1.00 23.92 104 LEU B CA 1
ATOM 1501 C C . LEU B 1 94 ? 54.458 -5.523 43.548 1.00 25.15 104 LEU B C 1
ATOM 1502 O O . LEU B 1 94 ? 54.940 -6.425 42.889 1.00 26.91 104 LEU B O 1
ATOM 1507 N N . LYS B 1 95 ? 53.365 -4.828 43.196 1.00 25.78 105 LYS B N 1
ATOM 1508 C CA . LYS B 1 95 ? 52.475 -5.120 42.037 1.00 27.50 105 LYS B CA 1
ATOM 1509 C C . LYS B 1 95 ? 53.119 -4.564 40.766 1.00 30.53 105 LYS B C 1
ATOM 1510 O O . LYS B 1 95 ? 52.729 -4.912 39.636 1.00 29.64 105 LYS B O 1
ATOM 1516 N N . SER B 1 96 ? 54.142 -3.724 40.957 1.00 31.41 106 SER B N 1
ATOM 1517 C CA . SER B 1 96 ? 54.999 -3.347 39.846 1.00 33.33 106 SER B CA 1
ATOM 1518 C C . SER B 1 96 ? 56.096 -2.433 40.256 1.00 33.03 106 SER B C 1
ATOM 1519 O O . SER B 1 96 ? 56.138 -1.860 41.381 1.00 27.38 106 SER B O 1
ATOM 1522 N N . GLY B 1 97 ? 56.990 -2.247 39.309 1.00 32.92 107 GLY B N 1
ATOM 1523 C CA . GLY B 1 97 ? 58.214 -1.582 39.627 1.00 32.07 107 GLY B CA 1
ATOM 1524 C C . GLY B 1 97 ? 59.182 -2.558 40.158 1.00 31.28 107 GLY B C 1
ATOM 1525 O O . GLY B 1 97 ? 58.837 -3.758 40.453 1.00 34.68 107 GLY B O 1
ATOM 1526 N N . SER B 1 98 ? 60.399 -2.022 40.256 1.00 33.07 108 SER B N 1
ATOM 1527 C CA . SER B 1 98 ? 61.663 -2.720 40.532 1.00 33.81 108 SER B CA 1
ATOM 1528 C C . SER B 1 98 ? 61.884 -3.005 41.970 1.00 33.34 108 SER B C 1
ATOM 1529 O O . SER B 1 98 ? 62.422 -4.027 42.318 1.00 31.30 108 SER B O 1
ATOM 1532 N N . GLY B 1 99 ? 61.444 -2.083 42.821 1.00 32.29 109 GLY B N 1
ATOM 1533 C CA . GLY B 1 99 ? 61.978 -1.994 44.161 1.00 33.03 109 GLY B CA 1
ATOM 1534 C C . GLY B 1 99 ? 63.443 -1.740 44.232 1.00 32.49 109 GLY B C 1
ATOM 1535 O O . GLY B 1 99 ? 64.055 -1.488 43.203 1.00 35.01 109 GLY B O 1
ATOM 1536 N N . PRO B 1 100 ? 64.062 -1.807 45.392 1.00 32.10 110 PRO B N 1
ATOM 1537 C CA . PRO B 1 100 ? 63.404 -2.116 46.685 1.00 31.88 110 PRO B CA 1
ATOM 1538 C C . PRO B 1 100 ? 62.352 -1.083 47.163 1.00 29.39 110 PRO B C 1
ATOM 1539 O O . PRO B 1 100 ? 62.542 0.112 47.061 1.00 28.78 110 PRO B O 1
ATOM 1543 N N . VAL B 1 101 ? 61.263 -1.572 47.725 1.00 28.25 111 VAL B N 1
ATOM 1544 C CA . VAL B 1 101 ? 60.275 -0.713 48.417 1.00 26.19 111 VAL B CA 1
ATOM 1545 C C . VAL B 1 101 ? 60.270 -1.237 49.874 1.00 24.07 111 VAL B C 1
ATOM 1546 O O . VAL B 1 101 ? 60.338 -2.443 50.142 1.00 23.04 111 VAL B O 1
ATOM 1550 N N . TYR B 1 102 ? 60.106 -0.369 50.861 1.00 22.81 112 TYR B N 1
ATOM 1551 C CA . TYR B 1 102 ? 60.105 -0.779 52.217 1.00 21.35 112 TYR B CA 1
ATOM 1552 C C . TYR B 1 102 ? 58.754 -0.377 52.798 1.00 22.12 112 TYR B C 1
ATOM 1553 O O . TYR B 1 102 ? 58.192 0.625 52.393 1.00 19.31 112 TYR B O 1
ATOM 1562 N N . VAL B 1 103 ? 58.245 -1.179 53.730 1.00 18.84 113 VAL B N 1
ATOM 1563 C CA . VAL B 1 103 ? 57.026 -0.814 54.457 1.00 20.92 113 VAL B CA 1
ATOM 1564 C C . VAL B 1 103 ? 57.457 -0.807 55.922 1.00 18.62 113 VAL B C 1
ATOM 1565 O O . VAL B 1 103 ? 58.230 -1.676 56.354 1.00 20.77 113 VAL B O 1
ATOM 1569 N N . SER B 1 104 ? 57.035 0.189 56.666 1.00 17.62 114 SER B N 1
ATOM 1570 C CA . SER B 1 104 ? 57.172 0.233 58.093 1.00 17.07 114 SER B CA 1
ATOM 1571 C C . SER B 1 104 ? 55.839 0.299 58.789 1.00 18.26 114 SER B C 1
ATOM 1572 O O . SER B 1 104 ? 54.881 0.744 58.248 1.00 16.09 114 SER B O 1
ATOM 1575 N N . GLY B 1 105 ? 55.781 -0.127 60.043 1.00 16.58 115 GLY B N 1
ATOM 1576 C CA . GLY B 1 105 ? 54.581 0.021 60.781 1.00 18.00 115 GLY B CA 1
ATOM 1577 C C . GLY B 1 105 ? 54.693 -0.638 62.141 1.00 18.46 115 GLY B C 1
ATOM 1578 O O . GLY B 1 105 ? 55.765 -0.653 62.742 1.00 18.67 115 GLY B O 1
ATOM 1579 N N . GLN B 1 106 ? 53.546 -1.068 62.676 1.00 18.93 116 GLN B N 1
ATOM 1580 C CA . GLN B 1 106 ? 53.463 -1.637 64.022 1.00 21.34 116 GLN B CA 1
ATOM 1581 C C . GLN B 1 106 ? 52.689 -2.950 63.979 1.00 20.51 116 GLN B C 1
ATOM 1582 O O . GLN B 1 106 ? 51.668 -3.034 63.346 1.00 20.61 116 GLN B O 1
ATOM 1588 N N . HIS B 1 107 ? 53.072 -3.933 64.761 1.00 19.73 117 HIS B N 1
ATOM 1589 C CA . HIS B 1 107 ? 52.227 -5.105 64.995 1.00 18.71 117 HIS B CA 1
ATOM 1590 C C . HIS B 1 107 ? 51.604 -4.880 66.334 1.00 18.70 117 HIS B C 1
ATOM 1591 O O . HIS B 1 107 ? 52.358 -4.761 67.286 1.00 16.67 117 HIS B O 1
ATOM 1598 N N . LEU B 1 108 ? 50.280 -4.653 66.375 1.00 16.92 118 LEU B N 1
ATOM 1599 C CA . LEU B 1 108 ? 49.493 -4.316 67.545 1.00 19.29 118 LEU B CA 1
ATOM 1600 C C . LEU B 1 108 ? 48.858 -5.614 68.086 1.00 19.39 118 LEU B C 1
ATOM 1601 O O . LEU B 1 108 ? 48.410 -6.462 67.328 1.00 17.28 118 LEU B O 1
ATOM 1606 N N . VAL B 1 109 ? 48.793 -5.737 69.422 1.00 19.33 119 VAL B N 1
ATOM 1607 C CA . VAL B 1 109 ? 48.197 -6.925 70.010 1.00 20.89 119 VAL B CA 1
ATOM 1608 C C . VAL B 1 109 ? 47.305 -6.409 71.155 1.00 21.20 119 VAL B C 1
ATOM 1609 O O . VAL B 1 109 ? 47.762 -5.560 71.939 1.00 20.65 119 VAL B O 1
ATOM 1613 N N . ALA B 1 110 ? 46.061 -6.896 71.252 1.00 21.44 120 ALA B N 1
ATOM 1614 C CA . ALA B 1 110 ? 45.210 -6.542 72.369 1.00 23.21 120 ALA B CA 1
ATOM 1615 C C . ALA B 1 110 ? 44.407 -7.727 72.827 1.00 25.85 120 ALA B C 1
ATOM 1616 O O . ALA B 1 110 ? 44.242 -8.677 72.113 1.00 24.24 120 ALA B O 1
ATOM 1618 N N . LEU B 1 111 ? 43.943 -7.597 74.088 1.00 28.26 121 LEU B N 1
ATOM 1619 C CA . LEU B 1 111 ? 42.667 -8.166 74.621 1.00 30.85 121 LEU B CA 1
ATOM 1620 C C . LEU B 1 111 ? 43.263 -9.279 75.369 1.00 32.57 121 LEU B C 1
ATOM 1621 O O . LEU B 1 111 ? 43.665 -8.880 76.444 1.00 30.35 121 LEU B O 1
ATOM 1626 N N . GLN C 1 6 ? 51.803 12.537 80.354 1.00 33.66 16 GLN C N 1
ATOM 1627 C CA . GLN C 1 6 ? 52.397 13.922 80.070 1.00 33.70 16 GLN C CA 1
ATOM 1628 C C . GLN C 1 6 ? 53.130 13.934 78.690 1.00 32.39 16 GLN C C 1
ATOM 1629 O O . GLN C 1 6 ? 53.437 12.935 78.149 1.00 33.15 16 GLN C O 1
ATOM 1635 N N . ASN C 1 7 ? 53.430 15.103 78.178 1.00 30.54 17 ASN C N 1
ATOM 1636 C CA . ASN C 1 7 ? 53.791 15.202 76.759 1.00 29.03 17 ASN C CA 1
ATOM 1637 C C . ASN C 1 7 ? 54.846 16.244 76.576 1.00 27.90 17 ASN C C 1
ATOM 1638 O O . ASN C 1 7 ? 54.587 17.429 76.724 1.00 32.32 17 ASN C O 1
ATOM 1643 N N . PHE C 1 8 ? 56.039 15.807 76.216 1.00 27.80 18 PHE C N 1
ATOM 1644 C CA . PHE C 1 8 ? 57.180 16.622 76.028 1.00 26.35 18 PHE C CA 1
ATOM 1645 C C . PHE C 1 8 ? 57.593 16.598 74.531 1.00 24.81 18 PHE C C 1
ATOM 1646 O O . PHE C 1 8 ? 57.581 15.521 73.862 1.00 23.38 18 PHE C O 1
ATOM 1654 N N . LEU C 1 9 ? 58.077 17.727 74.111 1.00 23.58 19 LEU C N 1
ATOM 1655 C CA . LEU C 1 9 ? 58.749 17.830 72.806 1.00 23.52 19 LEU C CA 1
ATOM 1656 C C . LEU C 1 9 ? 59.905 16.875 72.691 1.00 22.80 19 LEU C C 1
ATOM 1657 O O . LEU C 1 9 ? 60.701 16.688 73.631 1.00 23.80 19 LEU C O 1
ATOM 1662 N N . PHE C 1 10 ? 60.083 16.249 71.517 1.00 20.83 20 PHE C N 1
ATOM 1663 C CA . PHE C 1 10 ? 61.238 15.446 71.275 1.00 21.62 20 PHE C CA 1
ATOM 1664 C C . PHE C 1 10 ? 61.807 15.846 69.898 1.00 22.38 20 PHE C C 1
ATOM 1665 O O . PHE C 1 10 ? 61.047 16.158 68.980 1.00 20.87 20 PHE C O 1
ATOM 1673 N N . GLY C 1 11 ? 63.113 15.763 69.757 1.00 19.73 21 GLY C N 1
ATOM 1674 C CA . GLY C 1 11 ? 63.762 15.953 68.477 1.00 22.09 21 GLY C CA 1
ATOM 1675 C C . GLY C 1 11 ? 65.135 15.368 68.497 1.00 21.82 21 GLY C C 1
ATOM 1676 O O . GLY C 1 11 ? 65.701 15.194 69.544 1.00 24.31 21 GLY C O 1
ATOM 1677 N N . CYS C 1 12 ? 65.653 15.046 67.321 1.00 21.42 22 CYS C N 1
ATOM 1678 C CA . CYS C 1 12 ? 67.029 14.730 67.161 1.00 20.89 22 CYS C CA 1
ATOM 1679 C C . CYS C 1 12 ? 67.538 15.074 65.772 1.00 21.52 22 CYS C C 1
ATOM 1680 O O . CYS C 1 12 ? 66.790 15.160 64.818 1.00 21.35 22 CYS C O 1
ATOM 1683 N N . GLU C 1 13 ? 68.849 15.248 65.674 1.00 22.19 23 GLU C N 1
ATOM 1684 C CA . GLU C 1 13 ? 69.507 15.596 64.433 1.00 21.87 23 GLU C CA 1
ATOM 1685 C C . GLU C 1 13 ? 70.466 14.466 64.075 1.00 21.59 23 GLU C C 1
ATOM 1686 O O . GLU C 1 13 ? 71.323 14.056 64.884 1.00 21.61 23 GLU C O 1
ATOM 1692 N N . LEU C 1 14 ? 70.373 13.954 62.859 1.00 19.74 24 LEU C N 1
ATOM 1693 C CA . LEU C 1 14 ? 71.200 12.859 62.407 1.00 20.58 24 LEU C CA 1
ATOM 1694 C C . LEU C 1 14 ? 72.056 13.490 61.296 1.00 21.92 24 LEU C C 1
ATOM 1695 O O . LEU C 1 14 ? 71.536 14.189 60.425 1.00 23.79 24 LEU C O 1
ATOM 1700 N N . LYS C 1 15 ? 73.364 13.242 61.298 1.00 21.99 25 LYS C N 1
ATOM 1701 C CA . LYS C 1 15 ? 74.236 13.895 60.328 1.00 24.05 25 LYS C CA 1
ATOM 1702 C C . LYS C 1 15 ? 75.538 13.123 60.206 1.00 24.89 25 LYS C C 1
ATOM 1703 O O . LYS C 1 15 ? 75.722 12.146 60.909 1.00 23.20 25 LYS C O 1
ATOM 1709 N N . ALA C 1 16 ? 76.458 13.585 59.366 1.00 26.30 26 ALA C N 1
ATOM 1710 C CA . ALA C 1 16 ? 77.574 12.731 58.957 1.00 26.74 26 ALA C CA 1
ATOM 1711 C C . ALA C 1 16 ? 78.404 12.322 60.165 1.00 26.53 26 ALA C C 1
ATOM 1712 O O . ALA C 1 16 ? 78.872 11.226 60.259 1.00 24.48 26 ALA C O 1
ATOM 1714 N N . ASP C 1 17 ? 78.532 13.280 61.094 1.00 28.07 27 ASP C N 1
ATOM 1715 C CA . ASP C 1 17 ? 79.077 13.290 62.450 1.00 30.73 27 ASP C CA 1
ATOM 1716 C C . ASP C 1 17 ? 78.508 12.311 63.490 1.00 30.82 27 ASP C C 1
ATOM 1717 O O . ASP C 1 17 ? 79.147 11.818 64.485 1.00 30.51 27 ASP C O 1
ATOM 1722 N N . LYS C 1 18 ? 77.210 12.124 63.316 1.00 27.76 28 LYS C N 1
ATOM 1723 C CA . LYS C 1 18 ? 76.417 11.571 64.375 1.00 26.85 28 LYS C CA 1
ATOM 1724 C C . LYS C 1 18 ? 75.236 11.001 63.689 1.00 23.80 28 LYS C C 1
ATOM 1725 O O . LYS C 1 18 ? 74.252 11.686 63.622 1.00 23.55 28 LYS C O 1
ATOM 1731 N N . LYS C 1 19 ? 75.412 9.819 63.110 1.00 23.75 29 LYS C N 1
ATOM 1732 C CA . LYS C 1 19 ? 74.370 9.211 62.306 1.00 23.26 29 LYS C CA 1
ATOM 1733 C C . LYS C 1 19 ? 73.243 8.605 63.124 1.00 24.69 29 LYS C C 1
ATOM 1734 O O . LYS C 1 19 ? 72.222 8.259 62.544 1.00 22.95 29 LYS C O 1
ATOM 1740 N N . GLU C 1 20 ? 73.413 8.410 64.442 1.00 23.80 30 GLU C N 1
ATOM 1741 C CA . GLU C 1 20 ? 72.464 7.673 65.230 1.00 24.64 30 GLU C CA 1
ATOM 1742 C C . GLU C 1 20 ? 71.990 8.486 66.431 1.00 23.67 30 GLU C C 1
ATOM 1743 O O . GLU C 1 20 ? 72.715 9.288 67.044 1.00 25.19 30 GLU C O 1
ATOM 1749 N N . TYR C 1 21 ? 70.754 8.240 66.801 1.00 22.52 31 TYR C N 1
ATOM 1750 C CA . TYR C 1 21 ? 70.207 8.689 68.031 1.00 23.77 31 TYR C CA 1
ATOM 1751 C C . TYR C 1 21 ? 69.580 7.499 68.746 1.00 24.43 31 TYR C C 1
ATOM 1752 O O . TYR C 1 21 ? 68.870 6.714 68.166 1.00 20.30 31 TYR C O 1
ATOM 1761 N N . SER C 1 22 ? 69.907 7.323 70.034 1.00 24.56 32 SER C N 1
ATOM 1762 C CA . SER C 1 22 ? 69.458 6.156 70.806 1.00 26.06 32 SER C CA 1
ATOM 1763 C C . SER C 1 22 ? 68.400 6.635 71.812 1.00 27.49 32 SER C C 1
ATOM 1764 O O . SER C 1 22 ? 68.647 7.518 72.652 1.00 27.20 32 SER C O 1
ATOM 1767 N N . PHE C 1 23 ? 67.188 6.126 71.653 1.00 27.18 33 PHE C N 1
ATOM 1768 C CA . PHE C 1 23 ? 66.156 6.390 72.622 1.00 28.87 33 PHE C CA 1
ATOM 1769 C C . PHE C 1 23 ? 66.061 5.192 73.602 1.00 30.53 33 PHE C C 1
ATOM 1770 O O . PHE C 1 23 ? 65.778 4.038 73.196 1.00 27.59 33 PHE C O 1
ATOM 1778 N N . LYS C 1 24 ? 66.336 5.483 74.864 1.00 33.21 34 LYS C N 1
ATOM 1779 C CA . LYS C 1 24 ? 66.351 4.458 75.920 1.00 37.48 34 LYS C CA 1
ATOM 1780 C C . LYS C 1 24 ? 65.554 4.902 77.155 1.00 40.80 34 LYS C C 1
ATOM 1781 O O . LYS C 1 24 ? 64.372 5.175 77.071 1.00 43.72 34 LYS C O 1
ATOM 1787 N N . VAL C 1 25 ? 66.272 4.995 78.285 1.00 44.17 35 VAL C N 1
ATOM 1788 C CA . VAL C 1 25 ? 65.876 5.633 79.555 1.00 45.31 35 VAL C CA 1
ATOM 1789 C C . VAL C 1 25 ? 65.291 4.560 80.503 1.00 45.22 35 VAL C C 1
ATOM 1790 O O . VAL C 1 25 ? 65.485 3.358 80.249 1.00 45.43 35 VAL C O 1
ATOM 1794 N N . GLU C 1 26 ? 64.680 4.976 81.604 1.00 45.70 36 GLU C N 1
ATOM 1795 C CA . GLU C 1 26 ? 64.696 4.154 82.843 1.00 45.46 36 GLU C CA 1
ATOM 1796 C C . GLU C 1 26 ? 63.278 3.671 83.068 1.00 45.92 36 GLU C C 1
ATOM 1797 O O . GLU C 1 26 ? 63.059 2.733 83.841 1.00 46.44 36 GLU C O 1
ATOM 1803 N N . HIS C 1 32 ? 56.897 4.751 79.144 1.00 31.93 42 HIS C N 1
ATOM 1804 C CA . HIS C 1 32 ? 57.241 5.738 78.086 1.00 32.09 42 HIS C CA 1
ATOM 1805 C C . HIS C 1 32 ? 57.001 5.376 76.625 1.00 31.14 42 HIS C C 1
ATOM 1806 O O . HIS C 1 32 ? 56.921 4.251 76.302 1.00 31.40 42 HIS C O 1
ATOM 1813 N N . GLN C 1 33 ? 56.918 6.374 75.729 1.00 30.18 43 GLN C N 1
ATOM 1814 C CA . GLN C 1 33 ? 56.644 6.096 74.314 1.00 29.57 43 GLN C CA 1
ATOM 1815 C C . GLN C 1 33 ? 57.142 7.300 73.555 1.00 28.13 43 GLN C C 1
ATOM 1816 O O . GLN C 1 33 ? 56.929 8.423 73.944 1.00 26.79 43 GLN C O 1
ATOM 1822 N N . LEU C 1 34 ? 57.785 7.071 72.436 1.00 26.97 44 LEU C N 1
ATOM 1823 C CA . LEU C 1 34 ? 58.110 8.130 71.528 1.00 26.23 44 LEU C CA 1
ATOM 1824 C C . LEU C 1 34 ? 57.030 8.166 70.457 1.00 24.04 44 LEU C C 1
ATOM 1825 O O . LEU C 1 34 ? 56.703 7.126 69.937 1.00 23.79 44 LEU C O 1
ATOM 1830 N N . SER C 1 35 ? 56.504 9.319 70.120 1.00 22.30 45 SER C N 1
ATOM 1831 C CA . SER C 1 35 ? 55.584 9.358 68.984 1.00 21.15 45 SER C CA 1
ATOM 1832 C C . SER C 1 35 ? 56.187 10.251 67.888 1.00 20.05 45 SER C C 1
ATOM 1833 O O . SER C 1 35 ? 56.251 11.479 68.057 1.00 19.84 45 SER C O 1
ATOM 1836 N N . LEU C 1 36 ? 56.637 9.652 66.799 1.00 18.40 46 LEU C N 1
ATOM 1837 C CA . LEU C 1 36 ? 57.289 10.415 65.761 1.00 18.45 46 LEU C CA 1
ATOM 1838 C C . LEU C 1 36 ? 56.324 11.154 64.880 1.00 18.67 46 LEU C C 1
ATOM 1839 O O . LEU C 1 36 ? 55.328 10.566 64.411 1.00 19.35 46 LEU C O 1
ATOM 1844 N N . ARG C 1 37 ? 56.610 12.438 64.674 1.00 15.84 47 ARG C N 1
ATOM 1845 C CA . ARG C 1 37 ? 55.771 13.322 63.938 1.00 18.46 47 ARG C CA 1
ATOM 1846 C C . ARG C 1 37 ? 56.272 13.650 62.554 1.00 19.21 47 ARG C C 1
ATOM 1847 O O . ARG C 1 37 ? 55.467 13.558 61.599 1.00 23.41 47 ARG C O 1
ATOM 1855 N N . THR C 1 38 ? 57.454 14.216 62.425 1.00 19.53 48 THR C N 1
ATOM 1856 C CA . THR C 1 38 ? 57.997 14.496 61.100 1.00 17.73 48 THR C CA 1
ATOM 1857 C C . THR C 1 38 ? 59.429 14.123 60.998 1.00 17.43 48 THR C C 1
ATOM 1858 O O . THR C 1 38 ? 60.158 14.015 61.958 1.00 18.94 48 THR C O 1
ATOM 1862 N N . VAL C 1 39 ? 59.829 13.889 59.727 1.00 16.54 49 VAL C N 1
ATOM 1863 C CA . VAL C 1 39 ? 61.218 13.740 59.408 1.00 17.65 49 VAL C CA 1
ATOM 1864 C C . VAL C 1 39 ? 61.519 14.761 58.297 1.00 16.86 49 VAL C C 1
ATOM 1865 O O . VAL C 1 39 ? 60.741 14.869 57.360 1.00 16.50 49 VAL C O 1
ATOM 1869 N N . SER C 1 40 ? 62.575 15.561 58.403 1.00 15.73 50 SER C N 1
ATOM 1870 C CA . SER C 1 40 ? 62.800 16.637 57.452 1.00 18.91 50 SER C CA 1
ATOM 1871 C C . SER C 1 40 ? 64.284 16.876 57.171 1.00 19.05 50 SER C C 1
ATOM 1872 O O . SER C 1 40 ? 65.102 16.573 57.996 1.00 19.74 50 SER C O 1
ATOM 1875 N N . LEU C 1 41 ? 64.615 17.350 55.969 1.00 19.56 51 LEU C N 1
ATOM 1876 C CA . LEU C 1 41 ? 66.029 17.533 55.593 1.00 18.76 51 LEU C CA 1
ATOM 1877 C C . LEU C 1 41 ? 66.412 18.980 55.916 1.00 20.72 51 LEU C C 1
ATOM 1878 O O . LEU C 1 41 ? 65.664 19.888 55.697 1.00 20.39 51 LEU C O 1
ATOM 1883 N N . GLY C 1 42 ? 67.614 19.160 56.401 1.00 21.37 52 GLY C N 1
ATOM 1884 C CA . GLY C 1 42 ? 68.078 20.503 56.724 1.00 21.80 52 GLY C CA 1
ATOM 1885 C C . GLY C 1 42 ? 68.492 21.187 55.475 1.00 23.57 52 GLY C C 1
ATOM 1886 O O . GLY C 1 42 ? 68.680 20.602 54.380 1.00 21.38 52 GLY C O 1
ATOM 1887 N N . ALA C 1 43 ? 68.670 22.506 55.645 1.00 24.44 53 ALA C N 1
ATOM 1888 C CA . ALA C 1 43 ? 68.756 23.426 54.534 1.00 26.54 53 ALA C CA 1
ATOM 1889 C C . ALA C 1 43 ? 69.958 23.118 53.617 1.00 27.55 53 ALA C C 1
ATOM 1890 O O . ALA C 1 43 ? 69.911 23.292 52.390 1.00 27.72 53 ALA C O 1
ATOM 1892 N N . SER C 1 44 ? 70.989 22.637 54.278 1.00 27.35 54 SER C N 1
ATOM 1893 C CA . SER C 1 44 ? 72.294 22.330 53.711 1.00 27.83 54 SER C CA 1
ATOM 1894 C C . SER C 1 44 ? 72.495 20.882 53.175 1.00 25.82 54 SER C C 1
ATOM 1895 O O . SER C 1 44 ? 73.560 20.583 52.677 1.00 29.16 54 SER C O 1
ATOM 1898 N N . ALA C 1 45 ? 71.495 19.995 53.246 1.00 25.29 55 ALA C N 1
ATOM 1899 C CA . ALA C 1 45 ? 71.624 18.630 52.781 1.00 24.33 55 ALA C CA 1
ATOM 1900 C C . ALA C 1 45 ? 71.885 18.569 51.288 1.00 24.11 55 ALA C C 1
ATOM 1901 O O . ALA C 1 45 ? 71.375 19.386 50.519 1.00 23.25 55 ALA C O 1
ATOM 1903 N N . LYS C 1 46 ? 72.758 17.659 50.895 1.00 21.63 56 LYS C N 1
ATOM 1904 C CA . LYS C 1 46 ? 72.982 17.375 49.477 1.00 22.39 56 LYS C CA 1
ATOM 1905 C C . LYS C 1 46 ? 71.711 16.938 48.837 1.00 23.72 56 LYS C C 1
ATOM 1906 O O . LYS C 1 46 ? 70.869 16.220 49.433 1.00 21.25 56 LYS C O 1
ATOM 1912 N N . ASP C 1 47 ? 71.506 17.474 47.641 1.00 22.64 57 ASP C N 1
ATOM 1913 C CA . ASP C 1 47 ? 70.363 17.045 46.824 1.00 23.92 57 ASP C CA 1
ATOM 1914 C C . ASP C 1 47 ? 70.472 15.652 46.336 1.00 22.68 57 ASP C C 1
ATOM 1915 O O . ASP C 1 47 ? 70.718 15.454 45.194 1.00 25.80 57 ASP C O 1
ATOM 1920 N N . GLU C 1 48 ? 70.191 14.672 47.217 1.00 22.26 58 GLU C N 1
ATOM 1921 C CA . GLU C 1 48 ? 70.264 13.234 46.933 1.00 21.28 58 GLU C CA 1
ATOM 1922 C C . GLU C 1 48 ? 69.218 12.562 47.898 1.00 21.90 58 GLU C C 1
ATOM 1923 O O . GLU C 1 48 ? 68.744 13.196 48.822 1.00 21.33 58 GLU C O 1
ATOM 1929 N N . LEU C 1 49 ? 68.965 11.293 47.666 1.00 21.21 59 LEU C N 1
ATOM 1930 C CA . LEU C 1 49 ? 68.080 10.515 48.494 1.00 21.77 59 LEU C CA 1
ATOM 1931 C C . LEU C 1 49 ? 68.732 10.379 49.888 1.00 22.88 59 LEU C C 1
ATOM 1932 O O . LEU C 1 49 ? 69.901 10.042 49.996 1.00 22.69 59 LEU C O 1
ATOM 1937 N N . HIS C 1 50 ? 67.942 10.618 50.930 1.00 19.60 60 HIS C N 1
ATOM 1938 C CA . HIS C 1 50 ? 68.270 10.291 52.337 1.00 19.12 60 HIS C CA 1
ATOM 1939 C C . HIS C 1 50 ? 67.305 9.211 52.816 1.00 19.31 60 HIS C C 1
ATOM 1940 O O . HIS C 1 50 ? 66.111 9.304 52.601 1.00 21.46 60 HIS C O 1
ATOM 1947 N N . VAL C 1 51 ? 67.817 8.201 53.497 1.00 20.04 61 VAL C N 1
ATOM 1948 C CA . VAL C 1 51 ? 67.012 7.176 54.164 1.00 20.20 61 VAL C CA 1
ATOM 1949 C C . VAL C 1 51 ? 67.241 7.170 55.657 1.00 20.58 61 VAL C C 1
ATOM 1950 O O . VAL C 1 51 ? 68.429 7.120 56.093 1.00 19.24 61 VAL C O 1
ATOM 1954 N N . VAL C 1 52 ? 66.155 7.320 56.414 1.00 18.49 62 VAL C N 1
ATOM 1955 C CA . VAL C 1 52 ? 66.153 7.227 57.839 1.00 18.76 62 VAL C CA 1
ATOM 1956 C C . VAL C 1 52 ? 65.501 5.889 58.270 1.00 20.01 62 VAL C C 1
ATOM 1957 O O . VAL C 1 52 ? 64.441 5.541 57.796 1.00 17.81 62 VAL C O 1
ATOM 1961 N N . GLU C 1 53 ? 66.187 5.133 59.117 1.00 18.76 63 GLU C N 1
ATOM 1962 C CA . GLU C 1 53 ? 65.694 3.863 59.629 1.00 20.12 63 GLU C CA 1
ATOM 1963 C C . GLU C 1 53 ? 65.591 3.811 61.122 1.00 20.75 63 GLU C C 1
ATOM 1964 O O . GLU C 1 53 ? 66.202 4.633 61.837 1.00 19.93 63 GLU C O 1
ATOM 1970 N N . ALA C 1 54 ? 64.712 2.923 61.610 1.00 19.60 64 ALA C N 1
ATOM 1971 C CA . ALA C 1 54 ? 64.539 2.670 63.038 1.00 20.18 64 ALA C CA 1
ATOM 1972 C C . ALA C 1 54 ? 64.979 1.253 63.306 1.00 19.16 64 ALA C C 1
ATOM 1973 O O . ALA C 1 54 ? 64.732 0.393 62.495 1.00 19.85 64 ALA C O 1
ATOM 1975 N N . GLU C 1 55 ? 65.708 1.019 64.407 1.00 21.01 65 GLU C N 1
ATOM 1976 C CA . GLU C 1 55 ? 66.159 -0.341 64.787 1.00 21.63 65 GLU C CA 1
ATOM 1977 C C . GLU C 1 55 ? 65.644 -0.659 66.218 1.00 20.87 65 GLU C C 1
ATOM 1978 O O . GLU C 1 55 ? 65.782 0.135 67.219 1.00 22.78 65 GLU C O 1
ATOM 1984 N N . GLY C 1 56 ? 64.946 -1.781 66.285 1.00 22.95 66 GLY C N 1
ATOM 1985 C CA . GLY C 1 56 ? 64.345 -2.270 67.512 1.00 24.50 66 GLY C CA 1
ATOM 1986 C C . GLY C 1 56 ? 63.824 -3.677 67.394 1.00 23.80 66 GLY C C 1
ATOM 1987 O O . GLY C 1 56 ? 64.056 -4.357 66.378 1.00 25.57 66 GLY C O 1
ATOM 1988 N N . ILE C 1 57 ? 63.087 -4.082 68.413 1.00 27.71 67 ILE C N 1
ATOM 1989 C CA . ILE C 1 57 ? 62.595 -5.456 68.589 1.00 28.16 67 ILE C CA 1
ATOM 1990 C C . ILE C 1 57 ? 61.199 -5.702 68.000 1.00 27.24 67 ILE C C 1
ATOM 1991 O O . ILE C 1 57 ? 60.280 -4.972 68.264 1.00 29.82 67 ILE C O 1
ATOM 1996 N N . ASN C 1 58 ? 61.018 -6.735 67.216 1.00 23.51 68 ASN C N 1
ATOM 1997 C CA . ASN C 1 58 ? 59.686 -7.034 66.728 1.00 23.47 68 ASN C CA 1
ATOM 1998 C C . ASN C 1 58 ? 58.880 -7.954 67.691 1.00 23.31 68 ASN C C 1
ATOM 1999 O O . ASN C 1 58 ? 59.301 -8.300 68.814 1.00 23.92 68 ASN C O 1
ATOM 2004 N N . TYR C 1 59 ? 57.680 -8.318 67.252 1.00 24.10 69 TYR C N 1
ATOM 2005 C CA . TYR C 1 59 ? 56.773 -9.199 67.979 1.00 24.04 69 TYR C CA 1
ATOM 2006 C C . TYR C 1 59 ? 57.376 -10.572 68.375 1.00 25.57 69 TYR C C 1
ATOM 2007 O O . TYR C 1 59 ? 57.004 -11.094 69.406 1.00 26.90 69 TYR C O 1
ATOM 2016 N N . GLU C 1 60 ? 58.215 -11.129 67.544 1.00 26.32 70 GLU C N 1
ATOM 2017 C CA . GLU C 1 60 ? 59.015 -12.359 67.849 1.00 29.43 70 GLU C CA 1
ATOM 2018 C C . GLU C 1 60 ? 60.155 -12.148 68.856 1.00 30.73 70 GLU C C 1
ATOM 2019 O O . GLU C 1 60 ? 60.819 -13.112 69.268 1.00 32.51 70 GLU C O 1
ATOM 2025 N N . GLY C 1 61 ? 60.429 -10.900 69.210 1.00 31.31 71 GLY C N 1
ATOM 2026 C CA . GLY C 1 61 ? 61.617 -10.542 69.970 1.00 31.89 71 GLY C CA 1
ATOM 2027 C C . GLY C 1 61 ? 62.889 -10.499 69.107 1.00 30.98 71 GLY C C 1
ATOM 2028 O O . GLY C 1 61 ? 63.967 -10.535 69.714 1.00 32.77 71 GLY C O 1
ATOM 2029 N N . LYS C 1 62 ? 62.808 -10.483 67.768 1.00 31.10 72 LYS C N 1
ATOM 2030 C CA . LYS C 1 62 ? 64.005 -10.377 66.885 1.00 29.66 72 LYS C CA 1
ATOM 2031 C C . LYS C 1 62 ? 64.322 -8.864 66.689 1.00 30.03 72 LYS C C 1
ATOM 2032 O O . LYS C 1 62 ? 63.360 -8.064 66.554 1.00 30.20 72 LYS C O 1
ATOM 2038 N N . THR C 1 63 ? 65.602 -8.480 66.657 1.00 29.67 73 THR C N 1
ATOM 2039 C CA . THR C 1 63 ? 66.047 -7.090 66.236 1.00 29.52 73 THR C CA 1
ATOM 2040 C C . THR C 1 63 ? 65.919 -6.893 64.771 1.00 29.05 73 THR C C 1
ATOM 2041 O O . THR C 1 63 ? 66.471 -7.649 63.961 1.00 30.07 73 THR C O 1
ATOM 2045 N N . ILE C 1 64 ? 65.179 -5.833 64.388 1.00 27.10 74 ILE C N 1
ATOM 2046 C CA . ILE C 1 64 ? 64.980 -5.534 62.987 1.00 26.62 74 ILE C CA 1
ATOM 2047 C C . ILE C 1 64 ? 65.308 -4.088 62.770 1.00 24.89 74 ILE C C 1
ATOM 2048 O O . ILE C 1 64 ? 65.234 -3.271 63.707 1.00 23.92 74 ILE C O 1
ATOM 2053 N N . LYS C 1 65 ? 65.626 -3.824 61.494 1.00 25.34 75 LYS C N 1
ATOM 2054 C CA . LYS C 1 65 ? 65.847 -2.470 60.982 1.00 26.13 75 LYS C CA 1
ATOM 2055 C C . LYS C 1 65 ? 64.675 -2.225 59.997 1.00 25.89 75 LYS C C 1
ATOM 2056 O O . LYS C 1 65 ? 64.452 -3.033 59.073 1.00 27.78 75 LYS C O 1
ATOM 2062 N N . ILE C 1 66 ? 63.979 -1.119 60.191 1.00 25.52 76 ILE C N 1
ATOM 2063 C CA . ILE C 1 66 ? 62.866 -0.747 59.330 1.00 23.55 76 ILE C CA 1
ATOM 2064 C C . ILE C 1 66 ? 63.134 0.625 58.745 1.00 22.78 76 ILE C C 1
ATOM 2065 O O . ILE C 1 66 ? 63.527 1.561 59.429 1.00 21.27 76 ILE C O 1
ATOM 2070 N N . ALA C 1 67 ? 62.736 0.781 57.513 1.00 22.48 77 ALA C N 1
ATOM 2071 C CA . ALA C 1 67 ? 62.925 2.058 56.847 1.00 21.13 77 ALA C CA 1
ATOM 2072 C C . ALA C 1 67 ? 61.772 3.013 57.134 1.00 20.35 77 ALA C C 1
ATOM 2073 O O . ALA C 1 67 ? 60.625 2.721 56.827 1.00 21.13 77 ALA C O 1
ATOM 2075 N N . LEU C 1 68 ? 62.037 4.152 57.771 1.00 18.32 78 LEU C N 1
ATOM 2076 C CA . LEU C 1 68 ? 60.935 5.075 58.142 1.00 18.69 78 LEU C CA 1
ATOM 2077 C C . LEU C 1 68 ? 60.556 5.998 56.995 1.00 19.25 78 LEU C C 1
ATOM 2078 O O . LEU C 1 68 ? 59.333 6.225 56.750 1.00 18.95 78 LEU C O 1
ATOM 2083 N N . ALA C 1 69 ? 61.581 6.573 56.349 1.00 16.95 79 ALA C N 1
ATOM 2084 C CA . ALA C 1 69 ? 61.324 7.533 55.275 1.00 17.52 79 ALA C CA 1
ATOM 2085 C C . ALA C 1 69 ? 62.507 7.638 54.338 1.00 17.46 79 ALA C C 1
ATOM 2086 O O . ALA C 1 69 ? 63.682 7.501 54.755 1.00 17.95 79 ALA C O 1
ATOM 2088 N N . SER C 1 70 ? 62.195 7.934 53.103 1.00 16.98 80 SER C N 1
ATOM 2089 C CA . SER C 1 70 ? 63.093 8.307 52.053 1.00 17.67 80 SER C CA 1
ATOM 2090 C C . SER C 1 70 ? 62.789 9.757 51.628 1.00 17.82 80 SER C C 1
ATOM 2091 O O . SER C 1 70 ? 61.677 10.015 51.232 1.00 18.89 80 SER C O 1
ATOM 2094 N N . LEU C 1 71 ? 63.751 10.663 51.752 1.00 15.71 81 LEU C N 1
ATOM 2095 C CA . LEU C 1 71 ? 63.530 12.082 51.508 1.00 16.93 81 LEU C CA 1
ATOM 2096 C C . LEU C 1 71 ? 64.566 12.570 50.500 1.00 17.59 81 LEU C C 1
ATOM 2097 O O . LEU C 1 71 ? 65.623 11.974 50.348 1.00 17.93 81 LEU C O 1
ATOM 2102 N N . LYS C 1 72 ? 64.206 13.576 49.726 1.00 18.90 82 LYS C N 1
ATOM 2103 C CA . LYS C 1 72 ? 65.135 14.244 48.792 1.00 18.85 82 LYS C CA 1
ATOM 2104 C C . LYS C 1 72 ? 64.831 15.750 48.768 1.00 18.62 82 LYS C C 1
ATOM 2105 O O . LYS C 1 72 ? 63.675 16.118 48.618 1.00 18.89 82 LYS C O 1
ATOM 2111 N N . PRO C 1 73 ? 65.816 16.644 48.905 1.00 18.79 83 PRO C N 1
ATOM 2112 C CA . PRO C 1 73 ? 65.496 18.074 48.919 1.00 17.75 83 PRO C CA 1
ATOM 2113 C C . PRO C 1 73 ? 64.654 18.627 47.773 1.00 17.59 83 PRO C C 1
ATOM 2114 O O . PRO C 1 73 ? 63.830 19.458 48.026 1.00 17.55 83 PRO C O 1
ATOM 2118 N N . SER C 1 74 ? 64.899 18.213 46.558 1.00 18.75 84 SER C N 1
ATOM 2119 C CA . SER C 1 74 ? 64.190 18.763 45.436 1.00 18.23 84 SER C CA 1
ATOM 2120 C C . SER C 1 74 ? 62.881 18.040 45.052 1.00 17.79 84 SER C C 1
ATOM 2121 O O . SER C 1 74 ? 62.192 18.423 44.065 1.00 18.03 84 SER C O 1
ATOM 2124 N N . VAL C 1 75 ? 62.520 17.057 45.832 1.00 16.97 85 VAL C N 1
ATOM 2125 C CA . VAL C 1 75 ? 61.382 16.239 45.612 1.00 16.23 85 VAL C CA 1
ATOM 2126 C C . VAL C 1 75 ? 60.431 16.160 46.779 1.00 16.83 85 VAL C C 1
ATOM 2127 O O . VAL C 1 75 ? 59.234 16.372 46.599 1.00 16.08 85 VAL C O 1
ATOM 2131 N N . GLN C 1 76 ? 60.964 15.843 47.964 1.00 16.26 86 GLN C N 1
ATOM 2132 C CA . GLN C 1 76 ? 60.115 15.650 49.161 1.00 16.34 86 GLN C CA 1
ATOM 2133 C C . GLN C 1 76 ? 61.022 15.875 50.366 1.00 16.26 86 GLN C C 1
ATOM 2134 O O . GLN C 1 76 ? 61.611 14.931 50.902 1.00 16.32 86 GLN C O 1
ATOM 2140 N N . PRO C 1 77 ? 61.189 17.121 50.773 1.00 15.35 87 PRO C N 1
ATOM 2141 C CA . PRO C 1 77 ? 62.082 17.392 51.894 1.00 16.69 87 PRO C CA 1
ATOM 2142 C C . PRO C 1 77 ? 61.503 17.116 53.310 1.00 18.50 87 PRO C C 1
ATOM 2143 O O . PRO C 1 77 ? 62.277 16.998 54.236 1.00 16.08 87 PRO C O 1
ATOM 2147 N N . THR C 1 78 ? 60.215 16.918 53.446 1.00 16.80 88 THR C N 1
ATOM 2148 C CA . THR C 1 78 ? 59.640 16.533 54.738 1.00 16.13 88 THR C CA 1
ATOM 2149 C C . THR C 1 78 ? 58.653 15.359 54.506 1.00 17.35 88 THR C C 1
ATOM 2150 O O . THR C 1 78 ? 57.880 15.357 53.530 1.00 16.00 88 THR C O 1
ATOM 2154 N N . VAL C 1 79 ? 58.592 14.442 55.482 1.00 19.07 89 VAL C N 1
ATOM 2155 C CA . VAL C 1 79 ? 57.532 13.455 55.556 1.00 20.55 89 VAL C CA 1
ATOM 2156 C C . VAL C 1 79 ? 56.900 13.561 56.928 1.00 20.28 89 VAL C C 1
ATOM 2157 O O . VAL C 1 79 ? 57.572 13.523 57.894 1.00 19.43 89 VAL C O 1
ATOM 2161 N N . SER C 1 80 ? 55.599 13.633 56.967 1.00 22.15 90 SER C N 1
ATOM 2162 C CA . SER C 1 80 ? 54.886 13.589 58.221 1.00 20.59 90 SER C CA 1
ATOM 2163 C C . SER C 1 80 ? 54.414 12.185 58.550 1.00 22.64 90 SER C C 1
ATOM 2164 O O . SER C 1 80 ? 53.697 11.609 57.776 1.00 21.57 90 SER C O 1
ATOM 2167 N N . LEU C 1 81 ? 54.843 11.646 59.685 1.00 18.90 91 LEU C N 1
ATOM 2168 C CA . LEU C 1 81 ? 54.534 10.293 60.107 1.00 19.36 91 LEU C CA 1
ATOM 2169 C C . LEU C 1 81 ? 53.201 10.149 60.864 1.00 21.16 91 LEU C C 1
ATOM 2170 O O . LEU C 1 81 ? 52.793 9.027 61.094 1.00 21.01 91 LEU C O 1
ATOM 2175 N N . GLY C 1 82 ? 52.582 11.249 61.331 1.00 20.71 92 GLY C N 1
ATOM 2176 C CA . GLY C 1 82 ? 51.241 11.137 61.914 1.00 20.99 92 GLY C CA 1
ATOM 2177 C C . GLY C 1 82 ? 51.211 10.622 63.354 1.00 21.13 92 GLY C C 1
ATOM 2178 O O . GLY C 1 82 ? 50.153 10.254 63.827 1.00 20.38 92 GLY C O 1
ATOM 2179 N N . GLY C 1 83 ? 52.350 10.594 64.061 1.00 21.58 93 GLY C N 1
ATOM 2180 C CA . GLY C 1 83 ? 52.340 10.013 65.381 1.00 20.37 93 GLY C CA 1
ATOM 2181 C C . GLY C 1 83 ? 52.594 8.505 65.315 1.00 20.15 93 GLY C C 1
ATOM 2182 O O . GLY C 1 83 ? 51.764 7.684 65.688 1.00 20.56 93 GLY C O 1
ATOM 2183 N N . PHE C 1 84 ? 53.779 8.147 64.851 1.00 18.44 94 PHE C N 1
ATOM 2184 C CA . PHE C 1 84 ? 54.212 6.741 64.827 1.00 17.84 94 PHE C CA 1
ATOM 2185 C C . PHE C 1 84 ? 54.785 6.378 66.221 1.00 19.22 94 PHE C C 1
ATOM 2186 O O . PHE C 1 84 ? 55.885 6.800 66.546 1.00 18.57 94 PHE C O 1
ATOM 2194 N N . GLU C 1 85 ? 53.980 5.710 67.028 1.00 18.58 95 GLU C N 1
ATOM 2195 C CA . GLU C 1 85 ? 54.388 5.365 68.431 1.00 22.03 95 GLU C CA 1
ATOM 2196 C C . GLU C 1 85 ? 55.370 4.232 68.414 1.00 22.45 95 GLU C C 1
ATOM 2197 O O . GLU C 1 85 ? 55.140 3.182 67.742 1.00 19.81 95 GLU C O 1
ATOM 2203 N N . ILE C 1 86 ? 56.468 4.396 69.148 1.00 24.01 96 ILE C N 1
ATOM 2204 C CA . ILE C 1 86 ? 57.438 3.300 69.249 1.00 24.36 96 ILE C CA 1
ATOM 2205 C C . ILE C 1 86 ? 57.745 3.060 70.726 1.00 26.74 96 ILE C C 1
ATOM 2206 O O . ILE C 1 86 ? 57.938 4.020 71.471 1.00 26.25 96 ILE C O 1
ATOM 2211 N N . THR C 1 87 ? 57.901 1.779 71.069 1.00 26.81 97 THR C N 1
ATOM 2212 C CA . THR C 1 87 ? 58.305 1.427 72.457 1.00 28.75 97 THR C CA 1
ATOM 2213 C C . THR C 1 87 ? 59.861 1.451 72.567 1.00 27.75 97 THR C C 1
ATOM 2214 O O . THR C 1 87 ? 60.557 0.933 71.695 1.00 27.43 97 THR C O 1
ATOM 2218 N N . PRO C 1 88 ? 60.421 2.064 73.597 1.00 28.65 98 PRO C N 1
ATOM 2219 C CA . PRO C 1 88 ? 61.881 1.962 73.838 1.00 27.63 98 PRO C CA 1
ATOM 2220 C C . PRO C 1 88 ? 62.286 0.540 74.183 1.00 30.55 98 PRO C C 1
ATOM 2221 O O . PRO C 1 88 ? 61.456 -0.172 74.763 1.00 30.91 98 PRO C O 1
ATOM 2225 N N . PRO C 1 89 ? 63.457 0.081 73.751 1.00 30.12 99 PRO C N 1
ATOM 2226 C CA . PRO C 1 89 ? 64.457 0.929 73.066 1.00 29.80 99 PRO C CA 1
ATOM 2227 C C . PRO C 1 89 ? 64.406 0.915 71.530 1.00 27.68 99 PRO C C 1
ATOM 2228 O O . PRO C 1 89 ? 64.171 -0.110 70.893 1.00 28.38 99 PRO C O 1
ATOM 2232 N N . VAL C 1 90 ? 64.835 2.030 70.973 1.00 25.42 100 VAL C N 1
ATOM 2233 C CA . VAL C 1 90 ? 64.956 2.209 69.539 1.00 23.80 100 VAL C CA 1
ATOM 2234 C C . VAL C 1 90 ? 66.122 3.127 69.212 1.00 20.92 100 VAL C C 1
ATOM 2235 O O . VAL C 1 90 ? 66.313 4.121 69.849 1.00 24.63 100 VAL C O 1
ATOM 2239 N N . ILE C 1 91 ? 66.824 2.799 68.170 1.00 22.41 101 ILE C N 1
ATOM 2240 C CA . ILE C 1 91 ? 67.799 3.638 67.579 1.00 21.71 101 ILE C CA 1
ATOM 2241 C C . ILE C 1 91 ? 67.246 4.178 66.235 1.00 21.92 101 ILE C C 1
ATOM 2242 O O . ILE C 1 91 ? 66.745 3.372 65.430 1.00 21.72 101 ILE C O 1
ATOM 2247 N N . LEU C 1 92 ? 67.374 5.474 66.055 1.00 21.56 102 LEU C N 1
ATOM 2248 C CA . LEU C 1 92 ? 67.057 6.116 64.790 1.00 21.95 102 LEU C CA 1
ATOM 2249 C C . LEU C 1 92 ? 68.369 6.400 64.068 1.00 21.09 102 LEU C C 1
ATOM 2250 O O . LEU C 1 92 ? 69.340 6.935 64.692 1.00 20.39 102 LEU C O 1
ATOM 2255 N N . ARG C 1 93 ? 68.430 6.088 62.779 1.00 20.99 103 ARG C N 1
ATOM 2256 C CA . ARG C 1 93 ? 69.712 6.242 62.083 1.00 22.89 103 ARG C CA 1
ATOM 2257 C C . ARG C 1 93 ? 69.611 6.731 60.672 1.00 21.85 103 ARG C C 1
ATOM 2258 O O . ARG C 1 93 ? 68.707 6.345 59.910 1.00 19.64 103 ARG C O 1
ATOM 2266 N N . LEU C 1 94 ? 70.555 7.594 60.344 1.00 20.47 104 LEU C N 1
ATOM 2267 C CA . LEU C 1 94 ? 70.720 8.034 58.965 1.00 21.70 104 LEU C CA 1
ATOM 2268 C C . LEU C 1 94 ? 71.487 6.961 58.220 1.00 21.80 104 LEU C C 1
ATOM 2269 O O . LEU C 1 94 ? 72.695 6.797 58.395 1.00 22.15 104 LEU C O 1
ATOM 2274 N N . LYS C 1 95 ? 70.769 6.209 57.418 1.00 20.60 105 LYS C N 1
ATOM 2275 C CA . LYS C 1 95 ? 71.289 5.061 56.652 1.00 22.74 105 LYS C CA 1
ATOM 2276 C C . LYS C 1 95 ? 72.008 5.459 55.398 1.00 24.41 105 LYS C C 1
ATOM 2277 O O . LYS C 1 95 ? 73.005 4.864 55.059 1.00 25.74 105 LYS C O 1
ATOM 2283 N N . SER C 1 96 ? 71.508 6.453 54.695 1.00 22.88 106 SER C N 1
ATOM 2284 C CA . SER C 1 96 ? 72.217 7.070 53.578 1.00 23.74 106 SER C CA 1
ATOM 2285 C C . SER C 1 96 ? 71.804 8.524 53.372 1.00 22.65 106 SER C C 1
ATOM 2286 O O . SER C 1 96 ? 70.750 8.940 53.846 1.00 19.91 106 SER C O 1
ATOM 2289 N N . GLY C 1 97 ? 72.662 9.253 52.661 1.00 22.99 107 GLY C N 1
ATOM 2290 C CA . GLY C 1 97 ? 72.506 10.656 52.349 1.00 23.08 107 GLY C CA 1
ATOM 2291 C C . GLY C 1 97 ? 73.400 11.487 53.276 1.00 21.84 107 GLY C C 1
ATOM 2292 O O . GLY C 1 97 ? 73.668 11.060 54.390 1.00 22.85 107 GLY C O 1
ATOM 2293 N N . SER C 1 98 ? 73.789 12.696 52.849 1.00 22.13 108 SER C N 1
ATOM 2294 C CA . SER C 1 98 ? 74.709 13.547 53.598 1.00 22.32 108 SER C CA 1
ATOM 2295 C C . SER C 1 98 ? 74.161 13.937 54.985 1.00 22.77 108 SER C C 1
ATOM 2296 O O . SER C 1 98 ? 74.886 14.058 55.925 1.00 22.92 108 SER C O 1
ATOM 2299 N N . GLY C 1 99 ? 72.840 14.191 55.055 1.00 21.20 109 GLY C N 1
ATOM 2300 C CA . GLY C 1 99 ? 72.261 14.971 56.116 1.00 21.99 109 GLY C CA 1
ATOM 2301 C C . GLY C 1 99 ? 72.601 16.451 56.087 1.00 22.05 109 GLY C C 1
ATOM 2302 O O . GLY C 1 99 ? 73.215 16.912 55.127 1.00 22.14 109 GLY C O 1
ATOM 2303 N N . PRO C 1 100 ? 72.234 17.202 57.115 1.00 22.25 110 PRO C N 1
ATOM 2304 C CA . PRO C 1 100 ? 71.620 16.686 58.340 1.00 22.02 110 PRO C CA 1
ATOM 2305 C C . PRO C 1 100 ? 70.113 16.343 58.067 1.00 21.63 110 PRO C C 1
ATOM 2306 O O . PRO C 1 100 ? 69.499 16.937 57.186 1.00 22.77 110 PRO C O 1
ATOM 2310 N N . VAL C 1 101 ? 69.523 15.483 58.878 1.00 22.84 111 VAL C N 1
ATOM 2311 C CA . VAL C 1 101 ? 68.112 15.107 58.772 1.00 21.79 111 VAL C CA 1
ATOM 2312 C C . VAL C 1 101 ? 67.633 15.271 60.215 1.00 20.91 111 VAL C C 1
ATOM 2313 O O . VAL C 1 101 ? 68.401 15.084 61.187 1.00 21.22 111 VAL C O 1
ATOM 2317 N N . TYR C 1 102 ? 66.420 15.730 60.359 1.00 18.08 112 TYR C N 1
ATOM 2318 C CA . TYR C 1 102 ? 65.860 15.991 61.676 1.00 20.09 112 TYR C CA 1
ATOM 2319 C C . TYR C 1 102 ? 64.668 15.077 61.858 1.00 19.73 112 TYR C C 1
ATOM 2320 O O . TYR C 1 102 ? 63.976 14.705 60.858 1.00 20.92 112 TYR C O 1
ATOM 2329 N N . VAL C 1 103 ? 64.419 14.721 63.112 1.00 19.79 113 VAL C N 1
ATOM 2330 C CA . VAL C 1 103 ? 63.227 13.967 63.429 1.00 19.10 113 VAL C CA 1
ATOM 2331 C C . VAL C 1 103 ? 62.555 14.736 64.578 1.00 20.59 113 VAL C C 1
ATOM 2332 O O . VAL C 1 103 ? 63.277 15.151 65.512 1.00 22.47 113 VAL C O 1
ATOM 2336 N N . SER C 1 104 ? 61.273 14.978 64.505 1.00 16.93 114 SER C N 1
ATOM 2337 C CA . SER C 1 104 ? 60.498 15.628 65.555 1.00 16.93 114 SER C CA 1
ATOM 2338 C C . SER C 1 104 ? 59.385 14.738 66.047 1.00 19.08 114 SER C C 1
ATOM 2339 O O . SER C 1 104 ? 58.892 13.879 65.328 1.00 18.55 114 SER C O 1
ATOM 2342 N N . GLY C 1 105 ? 58.947 14.969 67.269 1.00 17.99 115 GLY C N 1
ATOM 2343 C CA . GLY C 1 105 ? 57.902 14.172 67.791 1.00 19.78 115 GLY C CA 1
ATOM 2344 C C . GLY C 1 105 ? 57.634 14.514 69.268 1.00 18.70 115 GLY C C 1
ATOM 2345 O O . GLY C 1 105 ? 57.856 15.594 69.688 1.00 18.84 115 GLY C O 1
ATOM 2346 N N . GLN C 1 106 ? 57.073 13.560 69.941 1.00 20.76 116 GLN C N 1
ATOM 2347 C CA . GLN C 1 106 ? 56.726 13.716 71.355 1.00 23.21 116 GLN C CA 1
ATOM 2348 C C . GLN C 1 106 ? 57.322 12.607 72.128 1.00 23.48 116 GLN C C 1
ATOM 2349 O O . GLN C 1 106 ? 57.434 11.457 71.694 1.00 24.53 116 GLN C O 1
ATOM 2355 N N . HIS C 1 107 ? 57.683 12.901 73.386 1.00 23.98 117 HIS C N 1
ATOM 2356 C CA . HIS C 1 107 ? 58.038 11.884 74.349 1.00 25.62 117 HIS C CA 1
ATOM 2357 C C . HIS C 1 107 ? 56.947 11.861 75.350 1.00 26.48 117 HIS C C 1
ATOM 2358 O O . HIS C 1 107 ? 56.624 12.880 75.968 1.00 29.08 117 HIS C O 1
ATOM 2365 N N . LEU C 1 108 ? 56.279 10.725 75.424 1.00 29.03 118 LEU C N 1
ATOM 2366 C CA . LEU C 1 108 ? 55.037 10.626 76.164 1.00 29.13 118 LEU C CA 1
ATOM 2367 C C . LEU C 1 108 ? 55.365 9.892 77.415 1.00 31.60 118 LEU C C 1
ATOM 2368 O O . LEU C 1 108 ? 56.004 8.802 77.337 1.00 31.61 118 LEU C O 1
ATOM 2373 N N . VAL C 1 109 ? 54.900 10.403 78.554 1.00 33.97 119 VAL C N 1
ATOM 2374 C CA . VAL C 1 109 ? 55.037 9.689 79.842 1.00 35.46 119 VAL C CA 1
ATOM 2375 C C . VAL C 1 109 ? 53.697 9.551 80.553 1.00 36.35 119 VAL C C 1
ATOM 2376 O O . VAL C 1 109 ? 52.917 10.516 80.701 1.00 38.19 119 VAL C O 1
ATOM 2380 N N . ALA C 1 110 ? 53.516 8.360 81.079 1.00 39.17 120 ALA C N 1
ATOM 2381 C CA . ALA C 1 110 ? 52.264 7.892 81.670 1.00 39.87 120 ALA C CA 1
ATOM 2382 C C . ALA C 1 110 ? 52.555 7.105 82.925 1.00 41.23 120 ALA C C 1
ATOM 2383 O O . ALA C 1 110 ? 52.912 5.915 82.777 1.00 41.89 120 ALA C O 1
ATOM 2385 N N . LEU C 1 111 ? 52.383 7.706 84.118 1.00 42.50 121 LEU C N 1
ATOM 2386 C CA . LEU C 1 111 ? 52.468 6.977 85.427 1.00 42.85 121 LEU C CA 1
ATOM 2387 C C . LEU C 1 111 ? 53.856 6.432 85.629 1.00 44.63 121 LEU C C 1
ATOM 2388 O O . LEU C 1 111 ? 54.764 7.244 85.921 1.00 47.74 121 LEU C O 1
ATOM 2390 N N . SER D 1 5 ? 36.400 20.308 77.252 1.00 41.30 15 SER D N 1
ATOM 2391 C CA . SER D 1 5 ? 37.025 20.362 75.890 1.00 38.97 15 SER D CA 1
ATOM 2392 C C . SER D 1 5 ? 36.382 21.508 75.119 1.00 38.76 15 SER D C 1
ATOM 2393 O O . SER D 1 5 ? 35.224 21.378 74.666 1.00 40.52 15 SER D O 1
ATOM 2395 N N . GLN D 1 6 ? 37.095 22.639 75.020 1.00 35.56 16 GLN D N 1
ATOM 2396 C CA . GLN D 1 6 ? 36.771 23.690 74.093 1.00 33.37 16 GLN D CA 1
ATOM 2397 C C . GLN D 1 6 ? 37.892 23.656 73.002 1.00 32.25 16 GLN D C 1
ATOM 2398 O O . GLN D 1 6 ? 39.074 23.306 73.271 1.00 30.53 16 GLN D O 1
ATOM 2404 N N . ASN D 1 7 ? 37.495 23.966 71.770 1.00 28.21 17 ASN D N 1
ATOM 2405 C CA . ASN D 1 7 ? 38.448 23.897 70.664 1.00 26.72 17 ASN D CA 1
ATOM 2406 C C . ASN D 1 7 ? 38.262 25.213 69.930 1.00 24.45 17 ASN D C 1
ATOM 2407 O O . ASN D 1 7 ? 37.128 25.557 69.458 1.00 26.80 17 ASN D O 1
ATOM 2412 N N . PHE D 1 8 ? 39.361 25.949 69.829 1.00 25.12 18 PHE D N 1
ATOM 2413 C CA . PHE D 1 8 ? 39.481 27.224 69.140 1.00 24.14 18 PHE D CA 1
ATOM 2414 C C . PHE D 1 8 ? 40.479 27.164 67.976 1.00 22.45 18 PHE D C 1
ATOM 2415 O O . PHE D 1 8 ? 41.385 26.396 68.010 1.00 21.47 18 PHE D O 1
ATOM 2423 N N . LEU D 1 9 ? 40.312 27.997 67.002 1.00 22.79 19 LEU D N 1
ATOM 2424 C CA . LEU D 1 9 ? 41.319 28.041 65.971 1.00 22.78 19 LEU D CA 1
ATOM 2425 C C . LEU D 1 9 ? 42.585 28.625 66.458 1.00 22.33 19 LEU D C 1
ATOM 2426 O O . LEU D 1 9 ? 42.584 29.518 67.355 1.00 23.14 19 LEU D O 1
ATOM 2431 N N . PHE D 1 10 ? 43.702 28.164 65.865 1.00 21.55 20 PHE D N 1
ATOM 2432 C CA . PHE D 1 10 ? 45.011 28.710 66.147 1.00 21.77 20 PHE D CA 1
ATOM 2433 C C . PHE D 1 10 ? 45.725 29.042 64.828 1.00 22.51 20 PHE D C 1
ATOM 2434 O O . PHE D 1 10 ? 45.664 28.240 63.937 1.00 21.91 20 PHE D O 1
ATOM 2442 N N . GLY D 1 11 ? 46.451 30.151 64.750 1.00 21.85 21 GLY D N 1
ATOM 2443 C CA . GLY D 1 11 ? 47.335 30.407 63.614 1.00 21.69 21 GLY D CA 1
ATOM 2444 C C . GLY D 1 11 ? 48.453 31.396 63.961 1.00 22.27 21 GLY D C 1
ATOM 2445 O O . GLY D 1 11 ? 48.366 32.195 64.950 1.00 22.78 21 GLY D O 1
ATOM 2446 N N . CYS D 1 12 ? 49.503 31.386 63.168 1.00 19.73 22 CYS D N 1
ATOM 2447 C CA . CYS D 1 12 ? 50.487 32.453 63.304 1.00 19.98 22 CYS D CA 1
ATOM 2448 C C . CYS D 1 12 ? 51.195 32.573 61.979 1.00 22.22 22 CYS D C 1
ATOM 2449 O O . CYS D 1 12 ? 51.183 31.633 61.151 1.00 21.62 22 CYS D O 1
ATOM 2452 N N . GLU D 1 13 ? 51.785 33.746 61.758 1.00 23.32 23 GLU D N 1
ATOM 2453 C CA . GLU D 1 13 ? 52.524 34.049 60.551 1.00 22.44 23 GLU D CA 1
ATOM 2454 C C . GLU D 1 13 ? 53.965 34.349 60.998 1.00 23.55 23 GLU D C 1
ATOM 2455 O O . GLU D 1 13 ? 54.150 35.106 62.015 1.00 24.77 23 GLU D O 1
ATOM 2461 N N . LEU D 1 14 ? 54.953 33.703 60.383 1.00 21.48 24 LEU D N 1
ATOM 2462 C CA . LEU D 1 14 ? 56.391 33.878 60.701 1.00 21.25 24 LEU D CA 1
ATOM 2463 C C . LEU D 1 14 ? 57.006 34.496 59.476 1.00 21.30 24 LEU D C 1
ATOM 2464 O O . LEU D 1 14 ? 56.790 34.047 58.347 1.00 19.75 24 LEU D O 1
ATOM 2469 N N . LYS D 1 15 ? 57.689 35.631 59.652 1.00 22.35 25 LYS D N 1
ATOM 2470 C CA . LYS D 1 15 ? 58.179 36.367 58.499 1.00 23.50 25 LYS D CA 1
ATOM 2471 C C . LYS D 1 15 ? 59.460 37.052 58.860 1.00 22.19 25 LYS D C 1
ATOM 2472 O O . LYS D 1 15 ? 59.837 37.037 60.010 1.00 20.53 25 LYS D O 1
ATOM 2478 N N . ALA D 1 16 ? 60.090 37.733 57.893 1.00 23.57 26 ALA D N 1
ATOM 2479 C CA . ALA D 1 16 ? 61.409 38.320 58.170 1.00 23.42 26 ALA D CA 1
ATOM 2480 C C . ALA D 1 16 ? 61.509 39.249 59.332 1.00 24.74 26 ALA D C 1
ATOM 2481 O O . ALA D 1 16 ? 62.485 39.177 60.089 1.00 24.44 26 ALA D O 1
ATOM 2483 N N . ASP D 1 17 ? 60.500 40.092 59.510 1.00 25.04 27 ASP D N 1
ATOM 2484 C CA . ASP D 1 17 ? 60.522 41.085 60.645 1.00 27.35 27 ASP D CA 1
ATOM 2485 C C . ASP D 1 17 ? 59.873 40.480 61.900 1.00 27.96 27 ASP D C 1
ATOM 2486 O O . ASP D 1 17 ? 59.827 41.078 63.018 1.00 29.64 27 ASP D O 1
ATOM 2491 N N . LYS D 1 18 ? 59.349 39.262 61.747 1.00 25.64 28 LYS D N 1
ATOM 2492 C CA . LYS D 1 18 ? 58.687 38.627 62.891 1.00 26.18 28 LYS D CA 1
ATOM 2493 C C . LYS D 1 18 ? 58.895 37.140 62.794 1.00 22.86 28 LYS D C 1
ATOM 2494 O O . LYS D 1 18 ? 57.949 36.405 62.475 1.00 23.15 28 LYS D O 1
ATOM 2500 N N . LYS D 1 19 ? 60.062 36.721 63.178 1.00 23.64 29 LYS D N 1
ATOM 2501 C CA . LYS D 1 19 ? 60.409 35.321 62.943 1.00 22.03 29 LYS D CA 1
ATOM 2502 C C . LYS D 1 19 ? 59.917 34.364 63.981 1.00 23.63 29 LYS D C 1
ATOM 2503 O O . LYS D 1 19 ? 60.093 33.166 63.813 1.00 22.45 29 LYS D O 1
ATOM 2509 N N . GLU D 1 20 ? 59.436 34.866 65.120 1.00 23.46 30 GLU D N 1
ATOM 2510 C CA . GLU D 1 20 ? 58.954 34.040 66.222 1.00 24.32 30 GLU D CA 1
ATOM 2511 C C . GLU D 1 20 ? 57.514 34.265 66.634 1.00 24.75 30 GLU D C 1
ATOM 2512 O O . GLU D 1 20 ? 56.940 35.373 66.523 1.00 23.66 30 GLU D O 1
ATOM 2518 N N . TYR D 1 21 ? 56.921 33.201 67.131 1.00 24.09 31 TYR D N 1
ATOM 2519 C CA . TYR D 1 21 ? 55.605 33.285 67.741 1.00 24.20 31 TYR D CA 1
ATOM 2520 C C . TYR D 1 21 ? 55.761 32.545 69.022 1.00 24.51 31 TYR D C 1
ATOM 2521 O O . TYR D 1 21 ? 56.200 31.390 69.046 1.00 24.76 31 TYR D O 1
ATOM 2530 N N . SER D 1 22 ? 55.420 33.217 70.128 1.00 25.26 32 SER D N 1
ATOM 2531 C CA . SER D 1 22 ? 55.485 32.712 71.497 1.00 25.58 32 SER D CA 1
ATOM 2532 C C . SER D 1 22 ? 54.114 32.192 72.026 1.00 27.19 32 SER D C 1
ATOM 2533 O O . SER D 1 22 ? 53.182 32.987 72.208 1.00 28.83 32 SER D O 1
ATOM 2536 N N . PHE D 1 23 ? 53.946 30.878 72.133 1.00 28.13 33 PHE D N 1
ATOM 2537 C CA 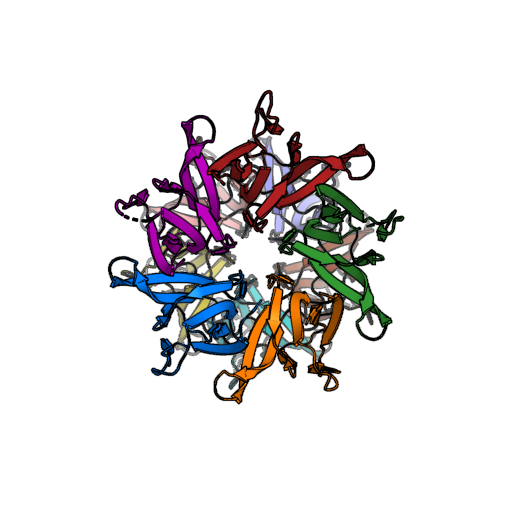. PHE D 1 23 ? 52.765 30.269 72.740 1.00 29.69 33 PHE D CA 1
ATOM 2538 C C . PHE D 1 23 ? 53.060 30.117 74.223 1.00 30.73 33 PHE D C 1
ATOM 2539 O O . PHE D 1 23 ? 53.855 29.330 74.674 1.00 29.89 33 PHE D O 1
ATOM 2547 N N . LYS D 1 24 ? 52.489 31.003 74.985 1.00 33.39 34 LYS D N 1
ATOM 2548 C CA . LYS D 1 24 ? 52.630 30.943 76.423 1.00 35.24 34 LYS D CA 1
ATOM 2549 C C . LYS D 1 24 ? 51.264 31.260 76.922 1.00 35.94 34 LYS D C 1
ATOM 2550 O O . LYS D 1 24 ? 50.480 32.055 76.329 1.00 35.78 34 LYS D O 1
ATOM 2556 N N . VAL D 1 25 ? 50.943 30.681 78.045 1.00 37.95 35 VAL D N 1
ATOM 2557 C CA . VAL D 1 25 ? 49.618 31.011 78.568 1.00 38.82 35 VAL D CA 1
ATOM 2558 C C . VAL D 1 25 ? 49.704 31.030 80.085 1.00 40.22 35 VAL D C 1
ATOM 2559 O O . VAL D 1 25 ? 50.649 30.507 80.652 1.00 40.69 35 VAL D O 1
ATOM 2563 N N . GLU D 1 26 ? 48.775 31.670 80.759 1.00 42.52 36 GLU D N 1
ATOM 2564 C CA . GLU D 1 26 ? 48.975 31.762 82.221 1.00 43.37 36 GLU D CA 1
ATOM 2565 C C . GLU D 1 26 ? 47.839 32.247 83.055 1.00 44.82 36 GLU D C 1
ATOM 2566 O O . GLU D 1 26 ? 46.936 32.940 82.580 1.00 45.27 36 GLU D O 1
ATOM 2572 N N . ASP D 1 27 ? 47.952 31.957 84.360 1.00 46.44 37 ASP D N 1
ATOM 2573 C CA . ASP D 1 27 ? 46.996 32.454 85.357 1.00 46.00 37 ASP D CA 1
ATOM 2574 C C . ASP D 1 27 ? 45.627 32.000 84.821 1.00 46.37 37 ASP D C 1
ATOM 2575 O O . ASP D 1 27 ? 44.552 32.644 85.004 1.00 45.90 37 ASP D O 1
ATOM 2580 N N . ASP D 1 28 ? 45.704 30.860 84.130 1.00 45.23 38 ASP D N 1
ATOM 2581 C CA . ASP D 1 28 ? 44.542 30.089 83.762 1.00 44.97 38 ASP D CA 1
ATOM 2582 C C . ASP D 1 28 ? 44.417 29.008 84.784 1.00 44.71 38 ASP D C 1
ATOM 2583 O O . ASP D 1 28 ? 45.411 28.404 85.247 1.00 45.12 38 ASP D O 1
ATOM 2588 N N . GLU D 1 29 ? 43.150 28.753 85.079 1.00 44.56 39 GLU D N 1
ATOM 2589 C CA . GLU D 1 29 ? 42.687 27.693 85.949 1.00 44.00 39 GLU D CA 1
ATOM 2590 C C . GLU D 1 29 ? 42.185 26.487 85.083 1.00 42.71 39 GLU D C 1
ATOM 2591 O O . GLU D 1 29 ? 41.128 25.899 85.356 1.00 44.08 39 GLU D O 1
ATOM 2597 N N . ASN D 1 30 ? 42.952 26.134 84.053 1.00 40.12 40 ASN D N 1
ATOM 2598 C CA . ASN D 1 30 ? 42.438 25.508 82.830 1.00 38.38 40 ASN D CA 1
ATOM 2599 C C . ASN D 1 30 ? 43.661 24.978 82.102 1.00 36.93 40 ASN D C 1
ATOM 2600 O O . ASN D 1 30 ? 44.694 25.661 82.117 1.00 36.37 40 ASN D O 1
ATOM 2605 N N . GLU D 1 31 ? 43.589 23.798 81.495 1.00 36.45 41 GLU D N 1
ATOM 2606 C CA . GLU D 1 31 ? 44.766 23.200 80.844 1.00 36.10 41 GLU D CA 1
ATOM 2607 C C . GLU D 1 31 ? 44.779 23.523 79.372 1.00 34.42 41 GLU D C 1
ATOM 2608 O O . GLU D 1 31 ? 43.749 23.346 78.757 1.00 34.44 41 GLU D O 1
ATOM 2614 N N . HIS D 1 32 ? 45.925 23.926 78.827 1.00 33.35 42 HIS D N 1
ATOM 2615 C CA . HIS D 1 32 ? 45.990 24.417 77.417 1.00 33.11 42 HIS D CA 1
ATOM 2616 C C . HIS D 1 32 ? 46.899 23.528 76.642 1.00 32.17 42 HIS D C 1
ATOM 2617 O O . HIS D 1 32 ? 47.976 23.123 77.113 1.00 30.99 42 HIS D O 1
ATOM 2624 N N . GLN D 1 33 ? 46.443 23.162 75.449 1.00 30.43 43 GLN D N 1
ATOM 2625 C CA . GLN D 1 33 ? 47.313 22.561 74.479 1.00 29.85 43 GLN D CA 1
ATOM 2626 C C . GLN D 1 33 ? 47.133 23.198 73.098 1.00 26.82 43 GLN D C 1
ATOM 2627 O O . GLN D 1 33 ? 46.047 23.565 72.722 1.00 28.02 43 GLN D O 1
ATOM 2633 N N . LEU D 1 34 ? 48.180 23.149 72.280 1.00 26.40 44 LEU D N 1
ATOM 2634 C CA . LEU D 1 34 ? 48.087 23.422 70.866 1.00 24.85 44 LEU D CA 1
ATOM 2635 C C . LEU D 1 34 ? 48.222 22.107 70.074 1.00 22.83 44 LEU D C 1
ATOM 2636 O O . LEU D 1 34 ? 48.983 21.246 70.394 1.00 26.59 44 LEU D O 1
ATOM 2641 N N . SER D 1 35 ? 47.455 21.964 69.059 1.00 22.51 45 SER D N 1
ATOM 2642 C CA . SER D 1 35 ? 47.622 20.831 68.183 1.00 22.72 45 SER D CA 1
ATOM 2643 C C . SER D 1 35 ? 47.878 21.438 66.832 1.00 21.92 45 SER D C 1
ATOM 2644 O O . SER D 1 35 ? 46.956 22.020 66.208 1.00 21.75 45 SER D O 1
ATOM 2647 N N . LEU D 1 36 ? 49.084 21.252 66.335 1.00 20.43 46 LEU D N 1
ATOM 2648 C CA . LEU D 1 36 ? 49.447 21.877 65.031 1.00 21.09 46 LEU D CA 1
ATOM 2649 C C . LEU D 1 36 ? 48.960 20.977 63.900 1.00 19.47 46 LEU D C 1
ATOM 2650 O O . LEU D 1 36 ? 49.138 19.741 63.903 1.00 18.77 46 LEU D O 1
ATOM 2655 N N . ARG D 1 37 ? 48.407 21.637 62.894 1.00 19.51 47 ARG D N 1
ATOM 2656 C CA . ARG D 1 37 ? 47.898 20.960 61.736 1.00 19.29 47 ARG D CA 1
ATOM 2657 C C . ARG D 1 37 ? 48.699 21.164 60.504 1.00 19.82 47 ARG D C 1
ATOM 2658 O O . ARG D 1 37 ? 48.903 20.195 59.860 1.00 22.59 47 ARG D O 1
ATOM 2666 N N . THR D 1 38 ? 48.888 22.382 60.024 1.00 17.79 48 THR D N 1
ATOM 2667 C CA . THR D 1 38 ? 49.657 22.575 58.749 1.00 19.09 48 THR D CA 1
ATOM 2668 C C . THR D 1 38 ? 50.648 23.659 58.914 1.00 20.55 48 THR D C 1
ATOM 2669 O O . THR D 1 38 ? 50.386 24.588 59.693 1.00 22.77 48 THR D O 1
ATOM 2673 N N . VAL D 1 39 ? 51.708 23.595 58.121 1.00 19.56 49 VAL D N 1
ATOM 2674 C CA . VAL D 1 39 ? 52.677 24.683 57.958 1.00 18.78 49 VAL D CA 1
ATOM 2675 C C . VAL D 1 39 ? 52.652 24.936 56.506 1.00 18.30 49 VAL D C 1
ATOM 2676 O O . VAL D 1 39 ? 52.732 23.977 55.717 1.00 16.44 49 VAL D O 1
ATOM 2680 N N . SER D 1 40 ? 52.513 26.192 56.080 1.00 16.73 50 SER D N 1
ATOM 2681 C CA . SER D 1 40 ? 52.402 26.492 54.679 1.00 17.50 50 SER D CA 1
ATOM 2682 C C . SER D 1 40 ? 53.134 27.783 54.278 1.00 18.54 50 SER D C 1
ATOM 2683 O O . SER D 1 40 ? 53.326 28.626 55.076 1.00 18.69 50 SER D O 1
ATOM 2686 N N . LEU D 1 41 ? 53.558 27.867 53.018 1.00 18.88 51 LEU D N 1
ATOM 2687 C CA . LEU D 1 41 ? 54.269 29.028 52.508 1.00 19.02 51 LEU D CA 1
ATOM 2688 C C . LEU D 1 41 ? 53.351 29.990 51.858 1.00 20.69 51 LEU D C 1
ATOM 2689 O O . LEU D 1 41 ? 52.569 29.620 50.999 1.00 23.66 51 LEU D O 1
ATOM 2694 N N . GLY D 1 42 ? 53.510 31.263 52.194 1.00 21.51 52 GLY D N 1
ATOM 2695 C CA . GLY D 1 42 ? 52.771 32.338 51.547 1.00 22.24 52 GLY D CA 1
ATOM 2696 C C . GLY D 1 42 ? 53.216 32.609 50.148 1.00 23.29 52 GLY D C 1
ATOM 2697 O O . GLY D 1 42 ? 54.258 32.129 49.652 1.00 22.37 52 GLY D O 1
ATOM 2698 N N . ALA D 1 43 ? 52.379 33.350 49.426 1.00 25.63 53 ALA D N 1
ATOM 2699 C CA . ALA D 1 43 ? 52.668 33.573 48.002 1.00 26.64 53 ALA D CA 1
ATOM 2700 C C . ALA D 1 43 ? 54.000 34.185 47.609 1.00 27.07 53 ALA D C 1
ATOM 2701 O O . ALA D 1 43 ? 54.556 33.847 46.521 1.00 29.38 53 ALA D O 1
ATOM 2703 N N . SER D 1 44 ? 54.496 35.084 48.458 1.00 25.96 54 SER D N 1
ATOM 2704 C CA . SER D 1 44 ? 55.615 35.927 48.083 1.00 26.58 54 SER D CA 1
ATOM 2705 C C . SER D 1 44 ? 56.887 35.253 48.608 1.00 24.02 54 SER D C 1
ATOM 2706 O O . SER D 1 44 ? 58.005 35.742 48.416 1.00 24.12 54 SER D O 1
ATOM 2709 N N . ALA D 1 45 ? 56.753 34.050 49.170 1.00 21.69 55 ALA D N 1
ATOM 2710 C CA . ALA D 1 45 ? 57.962 33.410 49.665 1.00 20.87 55 ALA D CA 1
ATOM 2711 C C . ALA D 1 45 ? 58.981 33.113 48.561 1.00 21.60 55 ALA D C 1
ATOM 2712 O O . ALA D 1 45 ? 58.623 32.622 47.456 1.00 24.15 55 ALA D O 1
ATOM 2714 N N . LYS D 1 46 ? 60.230 33.463 48.814 1.00 20.45 56 LYS D N 1
ATOM 2715 C CA . LYS D 1 46 ? 61.332 33.061 47.953 1.00 22.63 56 LYS D CA 1
ATOM 2716 C C . LYS D 1 46 ? 61.321 31.559 47.732 1.00 21.84 56 LYS D C 1
ATOM 2717 O O . LYS D 1 46 ? 61.181 30.752 48.658 1.00 20.88 56 LYS D O 1
ATOM 2723 N N . ASP D 1 47 ? 61.502 31.160 46.477 1.00 21.64 57 ASP D N 1
ATOM 2724 C CA . ASP D 1 47 ? 61.615 29.733 46.150 1.00 21.56 57 ASP D CA 1
ATOM 2725 C C . ASP D 1 47 ? 62.969 29.164 46.652 1.00 21.19 57 ASP D C 1
ATOM 2726 O O . ASP D 1 47 ? 63.961 28.979 45.909 1.00 23.36 57 ASP D O 1
ATOM 2731 N N . GLU D 1 48 ? 62.994 28.875 47.951 1.00 20.30 58 GLU D N 1
ATOM 2732 C CA . GLU D 1 48 ? 64.099 28.325 48.627 1.00 21.61 58 GLU D CA 1
ATOM 2733 C C . GLU D 1 48 ? 63.563 27.501 49.834 1.00 20.81 58 GLU D C 1
ATOM 2734 O O . GLU D 1 48 ? 62.419 27.610 50.153 1.00 19.69 58 GLU D O 1
ATOM 2740 N N . LEU D 1 49 ? 64.428 26.674 50.414 1.00 19.69 59 LEU D N 1
ATOM 2741 C CA . LEU D 1 49 ? 64.043 25.837 51.532 1.00 19.74 59 LEU D CA 1
ATOM 2742 C C . LEU D 1 49 ? 63.752 26.728 52.746 1.00 20.89 59 LEU D C 1
ATOM 2743 O O . LEU D 1 49 ? 64.536 27.605 53.062 1.00 22.72 59 LEU D O 1
ATOM 2748 N N . HIS D 1 50 ? 62.640 26.500 53.405 1.00 18.87 60 HIS D N 1
ATOM 2749 C CA . HIS D 1 50 ? 62.257 27.207 54.601 1.00 18.17 60 HIS D CA 1
ATOM 2750 C C . HIS D 1 50 ? 62.193 26.152 55.690 1.00 18.35 60 HIS D C 1
ATOM 2751 O O . HIS D 1 50 ? 61.671 25.070 55.469 1.00 18.11 60 HIS D O 1
ATOM 2758 N N . VAL D 1 51 ? 62.659 26.488 56.893 1.00 16.75 61 VAL D N 1
ATOM 2759 C CA . VAL D 1 51 ? 62.614 25.571 57.970 1.00 17.92 61 VAL D CA 1
ATOM 2760 C C . VAL D 1 51 ? 61.935 26.233 59.145 1.00 17.63 61 VAL D C 1
ATOM 2761 O O . VAL D 1 51 ? 62.271 27.332 59.492 1.00 18.30 61 VAL D O 1
ATOM 2765 N N . VAL D 1 52 ? 60.954 25.549 59.698 1.00 18.49 62 VAL D N 1
ATOM 2766 C CA . VAL D 1 52 ? 60.270 26.006 60.897 1.00 19.33 62 VAL D CA 1
ATOM 2767 C C . VAL D 1 52 ? 60.605 25.061 62.028 1.00 20.80 62 VAL D C 1
ATOM 2768 O O . VAL D 1 52 ? 60.541 23.840 61.873 1.00 18.96 62 VAL D O 1
ATOM 2772 N N . GLU D 1 53 ? 60.996 25.670 63.176 1.00 18.33 63 GLU D N 1
ATOM 2773 C CA . GLU D 1 53 ? 61.341 24.908 64.365 1.00 19.24 63 GLU D CA 1
ATOM 2774 C C . GLU D 1 53 ? 60.465 25.288 65.544 1.00 17.66 63 GLU D C 1
ATOM 2775 O O . GLU D 1 53 ? 59.785 26.309 65.509 1.00 18.82 63 GLU D O 1
ATOM 2781 N N . ALA D 1 54 ? 60.387 24.369 66.500 1.00 20.29 64 ALA D N 1
ATOM 2782 C CA . ALA D 1 54 ? 59.731 24.524 67.785 1.00 21.19 64 ALA D CA 1
ATOM 2783 C C . ALA D 1 54 ? 60.823 24.483 68.872 1.00 22.07 64 ALA D C 1
ATOM 2784 O O . ALA D 1 54 ? 61.757 23.709 68.829 1.00 23.47 64 ALA D O 1
ATOM 2786 N N . GLU D 1 55 ? 60.684 25.370 69.866 1.00 24.15 65 GLU D N 1
ATOM 2787 C CA . GLU D 1 55 ? 61.650 25.467 70.941 1.00 23.53 65 GLU D CA 1
ATOM 2788 C C . GLU D 1 55 ? 60.878 25.334 72.310 1.00 21.40 65 GLU D C 1
ATOM 2789 O O . GLU D 1 55 ? 59.915 26.073 72.599 1.00 23.33 65 GLU D O 1
ATOM 2795 N N . GLY D 1 56 ? 61.213 24.355 73.077 1.00 23.82 66 GLY D N 1
ATOM 2796 C CA . GLY D 1 56 ? 60.555 24.106 74.363 1.00 25.42 66 GLY D CA 1
ATOM 2797 C C . GLY D 1 56 ? 61.315 23.086 75.169 1.00 26.62 66 GLY D C 1
ATOM 2798 O O . GLY D 1 56 ? 62.401 22.634 74.789 1.00 28.25 66 GLY D O 1
ATOM 2799 N N . ILE D 1 57 ? 60.746 22.680 76.311 1.00 28.70 67 ILE D N 1
ATOM 2800 C CA . ILE D 1 57 ? 61.479 21.851 77.270 1.00 29.84 67 ILE D CA 1
ATOM 2801 C C . ILE D 1 57 ? 61.204 20.367 77.067 1.00 29.06 67 ILE D C 1
ATOM 2802 O O . ILE D 1 57 ? 60.108 19.938 76.792 1.00 29.61 67 ILE D O 1
ATOM 2807 N N . ASN D 1 58 ? 62.256 19.582 77.068 1.00 30.41 68 ASN D N 1
ATOM 2808 C CA . ASN D 1 58 ? 62.163 18.149 76.877 1.00 30.16 68 ASN D CA 1
ATOM 2809 C C . ASN D 1 58 ? 61.958 17.413 78.217 1.00 30.99 68 ASN D C 1
ATOM 2810 O O . ASN D 1 58 ? 61.842 18.040 79.245 1.00 31.40 68 ASN D O 1
ATOM 2815 N N . TYR D 1 59 ? 61.848 16.093 78.141 1.00 30.21 69 TYR D N 1
ATOM 2816 C CA . TYR D 1 59 ? 61.417 15.209 79.224 1.00 31.40 69 TYR D CA 1
ATOM 2817 C C . TYR D 1 59 ? 62.420 15.302 80.364 1.00 33.69 69 TYR D C 1
ATOM 2818 O O . TYR D 1 59 ? 62.073 15.034 81.505 1.00 35.37 69 TYR D O 1
ATOM 2827 N N . GLU D 1 60 ? 63.675 15.602 80.019 1.00 35.06 70 GLU D N 1
ATOM 2828 C CA . GLU D 1 60 ? 64.762 15.740 81.017 1.00 36.15 70 GLU D CA 1
ATOM 2829 C C . GLU D 1 60 ? 65.071 17.181 81.422 1.00 36.27 70 GLU D C 1
ATOM 2830 O O . GLU D 1 60 ? 66.146 17.407 82.016 1.00 37.79 70 GLU D O 1
ATOM 2836 N N . GLY D 1 61 ? 64.139 18.116 81.159 1.00 35.94 71 GLY D N 1
ATOM 2837 C CA . GLY D 1 61 ? 64.183 19.505 81.636 1.00 35.83 71 GLY D CA 1
ATOM 2838 C C . GLY D 1 61 ? 65.050 20.535 80.906 1.00 35.96 71 GLY D C 1
ATOM 2839 O O . GLY D 1 61 ? 65.157 21.691 81.324 1.00 37.13 71 GLY D O 1
ATOM 2840 N N . LYS D 1 62 ? 65.583 20.144 79.761 1.00 34.84 72 LYS D N 1
ATOM 2841 C CA . LYS D 1 62 ? 66.481 20.908 78.889 1.00 34.08 72 LYS D CA 1
ATOM 2842 C C . LYS D 1 62 ? 65.647 21.575 77.792 1.00 32.57 72 LYS D C 1
ATOM 2843 O O . LYS D 1 62 ? 64.860 20.926 77.163 1.00 32.98 72 LYS D O 1
ATOM 2849 N N . THR D 1 63 ? 65.690 22.881 77.655 1.00 31.69 73 THR D N 1
ATOM 2850 C CA . THR D 1 63 ? 65.227 23.526 76.417 1.00 31.70 73 THR D CA 1
ATOM 2851 C C . THR D 1 63 ? 65.826 22.932 75.180 1.00 31.00 73 THR D C 1
ATOM 2852 O O . THR D 1 63 ? 67.060 22.824 75.090 1.00 32.11 73 THR D O 1
ATOM 2856 N N . ILE D 1 64 ? 64.976 22.492 74.225 1.00 29.48 74 ILE D N 1
ATOM 2857 C CA . ILE D 1 64 ? 65.460 22.019 72.915 1.00 26.69 74 ILE D CA 1
ATOM 2858 C C . ILE D 1 64 ? 64.747 22.749 71.782 1.00 24.37 74 ILE D C 1
ATOM 2859 O O . ILE D 1 64 ? 63.655 23.310 71.974 1.00 23.22 74 ILE D O 1
ATOM 2864 N N . LYS D 1 65 ? 65.404 22.742 70.632 1.00 25.35 75 LYS D N 1
ATOM 2865 C CA . LYS D 1 65 ? 64.865 23.168 69.362 1.00 25.11 75 LYS D CA 1
ATOM 2866 C C . LYS D 1 65 ? 64.715 21.913 68.467 1.00 24.90 75 LYS D C 1
ATOM 2867 O O . LYS D 1 65 ? 65.645 21.120 68.313 1.00 25.81 75 LYS D O 1
ATOM 2873 N N . ILE D 1 66 ? 63.536 21.743 67.914 1.00 23.62 76 ILE D N 1
ATOM 2874 C CA . ILE D 1 66 ? 63.271 20.564 67.049 1.00 23.08 76 ILE D CA 1
ATOM 2875 C C . ILE D 1 66 ? 62.799 21.126 65.733 1.00 22.21 76 ILE D C 1
ATOM 2876 O O . ILE D 1 66 ? 62.140 22.090 65.715 1.00 21.91 76 ILE D O 1
ATOM 2881 N N . ALA D 1 67 ? 63.073 20.451 64.638 1.00 20.70 77 ALA D N 1
ATOM 2882 C CA . ALA D 1 67 ? 62.610 20.910 63.351 1.00 20.62 77 ALA D CA 1
ATOM 2883 C C . ALA D 1 67 ? 61.242 20.352 63.075 1.00 20.62 77 ALA D C 1
ATOM 2884 O O . ALA D 1 67 ? 61.098 19.148 63.078 1.00 22.54 77 ALA D O 1
ATOM 2886 N N . LEU D 1 68 ? 60.269 21.197 62.792 1.00 19.49 78 LEU D N 1
ATOM 2887 C CA . LEU D 1 68 ? 58.922 20.751 62.489 1.00 18.52 78 LEU D CA 1
ATOM 2888 C C . LEU D 1 68 ? 58.800 20.422 61.018 1.00 18.02 78 LEU D C 1
ATOM 2889 O O . LEU D 1 68 ? 58.383 19.308 60.683 1.00 19.89 78 LEU D O 1
ATOM 2894 N N . ALA D 1 69 ? 59.264 21.342 60.161 1.00 17.76 79 ALA D N 1
ATOM 2895 C CA . ALA D 1 69 ? 59.133 21.106 58.711 1.00 16.92 79 ALA D CA 1
ATOM 2896 C C . ALA D 1 69 ? 60.134 21.856 57.913 1.00 17.09 79 ALA D C 1
ATOM 2897 O O . ALA D 1 69 ? 60.549 22.969 58.325 1.00 17.36 79 ALA D O 1
ATOM 2899 N N . SER D 1 70 ? 60.514 21.243 56.771 1.00 17.14 80 SER D N 1
ATOM 2900 C CA . SER D 1 70 ? 61.229 21.874 55.678 1.00 17.50 80 SER D CA 1
ATOM 2901 C C . SER D 1 70 ? 60.304 21.975 54.468 1.00 17.15 80 SER D C 1
ATOM 2902 O O . SER D 1 70 ? 59.781 20.959 53.998 1.00 17.79 80 SER D O 1
ATOM 2905 N N . LEU D 1 71 ? 60.092 23.194 53.998 1.00 17.32 81 LEU D N 1
ATOM 2906 C CA . LEU D 1 71 ? 59.180 23.457 52.906 1.00 18.69 81 LEU D CA 1
ATOM 2907 C C . LEU D 1 71 ? 59.855 24.223 51.782 1.00 18.01 81 LEU D C 1
ATOM 2908 O O . LEU D 1 71 ? 60.785 24.974 51.989 1.00 18.12 81 LEU D O 1
ATOM 2913 N N . LYS D 1 72 ? 59.319 24.089 50.578 1.00 16.99 82 LYS D N 1
ATOM 2914 C CA . LYS D 1 72 ? 59.868 24.841 49.449 1.00 18.28 82 LYS D CA 1
ATOM 2915 C C . LYS D 1 72 ? 58.711 25.100 48.472 1.00 17.95 82 LYS D C 1
ATOM 2916 O O . LYS D 1 72 ? 57.903 24.222 48.196 1.00 15.93 82 LYS D O 1
ATOM 2922 N N . PRO D 1 73 ? 58.571 26.340 48.014 1.00 17.74 83 PRO D N 1
ATOM 2923 C CA . PRO D 1 73 ? 57.446 26.690 47.146 1.00 17.13 83 PRO D CA 1
ATOM 2924 C C . PRO D 1 73 ? 57.200 25.803 45.924 1.00 18.66 83 PRO D C 1
ATOM 2925 O O . PRO D 1 73 ? 56.030 25.500 45.552 1.00 17.06 83 PRO D O 1
ATOM 2929 N N . SER D 1 74 ? 58.309 25.469 45.294 1.00 17.88 84 SER D N 1
ATOM 2930 C CA . SER D 1 74 ? 58.253 24.707 44.034 1.00 18.46 84 SER D CA 1
ATOM 2931 C C . SER D 1 74 ? 58.294 23.190 44.205 1.00 18.47 84 SER D C 1
ATOM 2932 O O . SER D 1 74 ? 58.274 22.453 43.189 1.00 18.31 84 SER D O 1
ATOM 2935 N N . VAL D 1 75 ? 58.323 22.732 45.441 1.00 15.49 85 VAL D N 1
ATOM 2936 C CA . VAL D 1 75 ? 58.517 21.316 45.717 1.00 16.30 85 VAL D CA 1
ATOM 2937 C C . VAL D 1 75 ? 57.477 20.806 46.648 1.00 17.70 85 VAL D C 1
ATOM 2938 O O . VAL D 1 75 ? 56.858 19.776 46.436 1.00 17.52 85 VAL D O 1
ATOM 2942 N N . GLN D 1 76 ? 57.246 21.533 47.735 1.00 17.84 86 GLN D N 1
ATOM 2943 C CA . GLN D 1 76 ? 56.297 21.096 48.789 1.00 18.23 86 GLN D CA 1
ATOM 2944 C C . GLN D 1 76 ? 55.903 22.355 49.655 1.00 16.80 86 GLN D C 1
ATOM 2945 O O . GLN D 1 76 ? 56.525 22.637 50.677 1.00 18.74 86 GLN D O 1
ATOM 2951 N N . PRO D 1 77 ? 54.918 23.075 49.186 1.00 17.95 87 PRO D N 1
ATOM 2952 C CA . PRO D 1 77 ? 54.525 24.336 49.846 1.00 18.25 87 PRO D CA 1
ATOM 2953 C C . PRO D 1 77 ? 53.690 24.189 51.072 1.00 19.42 87 PRO D C 1
ATOM 2954 O O . PRO D 1 77 ? 53.643 25.181 51.843 1.00 19.29 87 PRO D O 1
ATOM 2958 N N . THR D 1 78 ? 53.148 23.014 51.311 1.00 17.31 88 THR D N 1
ATOM 2959 C CA . THR D 1 78 ? 52.378 22.757 52.560 1.00 16.87 88 THR D CA 1
ATOM 2960 C C . THR D 1 78 ? 52.790 21.404 53.152 1.00 17.96 88 THR D C 1
ATOM 2961 O O . THR D 1 78 ? 52.975 20.439 52.415 1.00 18.57 88 THR D O 1
ATOM 2965 N N . VAL D 1 79 ? 52.947 21.307 54.491 1.00 18.38 89 VAL D N 1
ATOM 2966 C CA . VAL D 1 79 ? 53.134 20.058 55.146 1.00 21.28 89 VAL D CA 1
ATOM 2967 C C . VAL D 1 79 ? 52.044 19.965 56.200 1.00 22.04 89 VAL D C 1
ATOM 2968 O O . VAL D 1 79 ? 51.828 20.940 56.970 1.00 20.06 89 VAL D O 1
ATOM 2972 N N . SER D 1 80 ? 51.376 18.826 56.234 1.00 22.31 90 SER D N 1
ATOM 2973 C CA . SER D 1 80 ? 50.408 18.511 57.267 1.00 23.72 90 SER D CA 1
ATOM 2974 C C . SER D 1 80 ? 51.040 17.749 58.390 1.00 24.66 90 SER D C 1
ATOM 2975 O O . SER D 1 80 ? 51.475 16.572 58.219 1.00 24.71 90 SER D O 1
ATOM 2978 N N . LEU D 1 81 ? 50.948 18.303 59.581 1.00 23.42 91 LEU D N 1
ATOM 2979 C CA . LEU D 1 81 ? 51.480 17.609 60.785 1.00 23.39 91 LEU D CA 1
ATOM 2980 C C . LEU D 1 81 ? 50.519 16.641 61.513 1.00 23.03 91 LEU D C 1
ATOM 2981 O O . LEU D 1 81 ? 50.943 15.827 62.326 1.00 24.39 91 LEU D O 1
ATOM 2986 N N . GLY D 1 82 ? 49.224 16.742 61.239 1.00 22.33 92 GLY D N 1
ATOM 2987 C CA . GLY D 1 82 ? 48.273 15.738 61.602 1.00 22.92 92 GLY D CA 1
ATOM 2988 C C . GLY D 1 82 ? 47.868 15.834 63.058 1.00 23.03 92 GLY D C 1
ATOM 2989 O O . GLY D 1 82 ? 47.488 14.833 63.657 1.00 23.63 92 GLY D O 1
ATOM 2990 N N . GLY D 1 83 ? 47.967 17.021 63.662 1.00 20.85 93 GLY D N 1
ATOM 2991 C CA . GLY D 1 83 ? 47.695 17.157 65.072 1.00 22.21 93 GLY D CA 1
ATOM 2992 C C . GLY D 1 83 ? 48.855 16.898 66.059 1.00 20.71 93 GLY D C 1
ATOM 2993 O O . GLY D 1 83 ? 48.773 16.019 66.867 1.00 21.55 93 GLY D O 1
ATOM 2994 N N . PHE D 1 84 ? 49.927 17.654 65.937 1.00 21.57 94 PHE D N 1
ATOM 2995 C CA . PHE D 1 84 ? 51.176 17.530 66.707 1.00 21.05 94 PHE D CA 1
ATOM 2996 C C . PHE D 1 84 ? 50.829 18.359 67.954 1.00 22.59 94 PHE D C 1
ATOM 2997 O O . PHE D 1 84 ? 50.691 19.563 67.902 1.00 21.59 94 PHE D O 1
ATOM 3005 N N . GLU D 1 85 ? 50.575 17.667 69.051 1.00 22.98 95 GLU D N 1
ATOM 3006 C CA . GLU D 1 85 ? 50.051 18.368 70.229 1.00 23.39 95 GLU D CA 1
ATOM 3007 C C . GLU D 1 85 ? 51.300 18.824 71.068 1.00 23.22 95 GLU D C 1
ATOM 3008 O O . GLU D 1 85 ? 52.224 18.063 71.218 1.00 23.87 95 GLU D O 1
ATOM 3014 N N . ILE D 1 86 ? 51.349 20.080 71.471 1.00 23.02 96 ILE D N 1
ATOM 3015 C CA . ILE D 1 86 ? 52.433 20.709 72.218 1.00 23.80 96 ILE D CA 1
ATOM 3016 C C . ILE D 1 86 ? 51.833 21.455 73.454 1.00 25.49 96 ILE D C 1
ATOM 3017 O O . ILE D 1 86 ? 50.794 22.118 73.405 1.00 26.67 96 ILE D O 1
ATOM 3022 N N . THR D 1 87 ? 52.512 21.255 74.531 1.00 25.67 97 THR D N 1
ATOM 3023 C CA . THR D 1 87 ? 52.203 21.864 75.803 1.00 27.33 97 THR D CA 1
ATOM 3024 C C . THR D 1 87 ? 52.949 23.207 75.937 1.00 26.67 97 THR D C 1
ATOM 3025 O O . THR D 1 87 ? 54.130 23.273 75.601 1.00 25.95 97 THR D O 1
ATOM 3029 N N . PRO D 1 88 ? 52.290 24.291 76.410 1.00 26.26 98 PRO D N 1
ATOM 3030 C CA . PRO D 1 88 ? 52.947 25.583 76.613 1.00 26.60 98 PRO D CA 1
ATOM 3031 C C . PRO D 1 88 ? 53.983 25.568 77.743 1.00 28.10 98 PRO D C 1
ATOM 3032 O O . PRO D 1 88 ? 53.897 24.681 78.598 1.00 27.32 98 PRO D O 1
ATOM 3036 N N . PRO D 1 89 ? 55.015 26.406 77.739 1.00 29.30 99 PRO D N 1
ATOM 3037 C CA . PRO D 1 89 ? 55.364 27.372 76.689 1.00 28.64 99 PRO D CA 1
ATOM 3038 C C . PRO D 1 89 ? 56.160 26.741 75.535 1.00 27.66 99 PRO D C 1
ATOM 3039 O O . PRO D 1 89 ? 56.948 25.801 75.756 1.00 28.76 99 PRO D O 1
ATOM 3043 N N . VAL D 1 90 ? 55.916 27.297 74.351 1.00 26.38 100 VAL D N 1
ATOM 3044 C CA . VAL D 1 90 ? 56.601 26.900 73.146 1.00 24.45 100 VAL D CA 1
ATOM 3045 C C . VAL D 1 90 ? 56.760 28.109 72.214 1.00 22.89 100 VAL D C 1
ATOM 3046 O O . VAL D 1 90 ? 55.821 28.902 72.045 1.00 23.19 100 VAL D O 1
ATOM 3050 N N . ILE D 1 91 ? 57.955 28.222 71.641 1.00 21.53 101 ILE D N 1
ATOM 3051 C CA . ILE D 1 91 ? 58.233 29.206 70.607 1.00 22.03 101 ILE D CA 1
ATOM 3052 C C . ILE D 1 91 ? 58.280 28.465 69.242 1.00 20.93 101 ILE D C 1
ATOM 3053 O O . ILE D 1 91 ? 58.945 27.444 69.141 1.00 23.33 101 ILE D O 1
ATOM 3058 N N . LEU D 1 92 ? 57.586 28.986 68.250 1.00 21.36 102 LEU D N 1
ATOM 3059 C CA . LEU D 1 92 ? 57.706 28.546 66.862 1.00 20.76 102 LEU D CA 1
ATOM 3060 C C . LEU D 1 92 ? 58.490 29.582 66.148 1.00 20.92 102 LEU D C 1
ATOM 3061 O O . LEU D 1 92 ? 58.219 30.812 66.276 1.00 23.21 102 LEU D O 1
ATOM 3066 N N . ARG D 1 93 ? 59.447 29.142 65.345 1.00 20.68 103 ARG D N 1
ATOM 3067 C CA . ARG D 1 93 ? 60.359 30.069 64.737 1.00 21.80 103 ARG D CA 1
ATOM 3068 C C . ARG D 1 93 ? 60.699 29.732 63.282 1.00 21.52 103 ARG D C 1
ATOM 3069 O O . ARG D 1 93 ? 60.811 28.586 62.910 1.00 20.17 103 ARG D O 1
ATOM 3077 N N . LEU D 1 94 ? 60.914 30.766 62.526 1.00 20.51 104 LEU D N 1
ATOM 3078 C CA . LEU D 1 94 ? 61.335 30.648 61.139 1.00 20.80 104 LEU D CA 1
ATOM 3079 C C . LEU D 1 94 ? 62.888 30.682 61.187 1.00 21.53 104 LEU D C 1
ATOM 3080 O O . LEU D 1 94 ? 63.518 31.725 61.403 1.00 23.36 104 LEU D O 1
ATOM 3085 N N . LYS D 1 95 ? 63.475 29.510 61.182 1.00 20.51 105 LYS D N 1
ATOM 3086 C CA . LYS D 1 95 ? 64.906 29.301 61.285 1.00 21.52 105 LYS D CA 1
ATOM 3087 C C . LYS D 1 95 ? 65.636 29.721 60.002 1.00 23.59 105 LYS D C 1
ATOM 3088 O O . LYS D 1 95 ? 66.734 30.251 60.055 1.00 25.08 105 LYS D O 1
ATOM 3094 N N . SER D 1 96 ? 65.048 29.458 58.831 1.00 23.00 106 SER D N 1
ATOM 3095 C CA . SER D 1 96 ? 65.656 29.892 57.614 1.00 21.92 106 SER D CA 1
ATOM 3096 C C . SER D 1 96 ? 64.610 29.977 56.515 1.00 20.50 106 SER D C 1
ATOM 3097 O O . SER D 1 96 ? 63.538 29.331 56.639 1.00 18.02 106 SER D O 1
ATOM 3100 N N . GLY D 1 97 ? 64.960 30.704 55.469 1.00 19.62 107 GLY D N 1
ATOM 3101 C CA . GLY D 1 97 ? 64.041 31.084 54.414 1.00 19.38 107 GLY D CA 1
ATOM 3102 C C . GLY D 1 97 ? 63.420 32.448 54.631 1.00 20.44 107 GLY D C 1
ATOM 3103 O O . GLY D 1 97 ? 63.248 32.940 55.755 1.00 19.78 107 GLY D O 1
ATOM 3104 N N . SER D 1 98 ? 63.077 33.068 53.520 1.00 18.95 108 SER D N 1
ATOM 3105 C CA . SER D 1 98 ? 62.509 34.407 53.516 1.00 21.52 108 SER D CA 1
ATOM 3106 C C . SER D 1 98 ? 61.155 34.651 54.139 1.00 21.07 108 SER D C 1
ATOM 3107 O O . SER D 1 98 ? 61.008 35.499 55.048 1.00 21.97 108 SER D O 1
ATOM 3110 N N . GLY D 1 99 ? 60.179 34.099 53.363 1.00 26.19 109 GLY D N 1
ATOM 3111 C CA . GLY D 1 99 ? 58.959 34.859 52.714 1.00 19.27 109 GLY D CA 1
ATOM 3112 C C . GLY D 1 99 ? 58.200 34.417 53.796 1.00 22.23 109 GLY D C 1
ATOM 3113 O O . GLY D 1 99 ? 58.902 33.591 54.517 1.00 25.85 109 GLY D O 1
ATOM 3114 N N . PRO D 1 100 ? 56.916 34.737 53.908 1.00 21.92 110 PRO D N 1
ATOM 3115 C CA . PRO D 1 100 ? 56.206 34.375 55.113 1.00 21.85 110 PRO D CA 1
ATOM 3116 C C . PRO D 1 100 ? 55.869 32.863 55.078 1.00 19.65 110 PRO D C 1
ATOM 3117 O O . PRO D 1 100 ? 55.562 32.246 54.018 1.00 19.98 110 PRO D O 1
ATOM 3121 N N . VAL D 1 101 ? 55.850 32.329 56.285 1.00 20.62 111 VAL D N 1
ATOM 3122 C CA . VAL D 1 101 ? 55.340 30.944 56.530 1.00 20.56 111 VAL D CA 1
ATOM 3123 C C . VAL D 1 101 ? 54.192 31.008 57.542 1.00 20.14 111 VAL D C 1
ATOM 3124 O O . VAL D 1 101 ? 54.144 31.870 58.426 1.00 21.83 111 VAL D O 1
ATOM 3128 N N . TYR D 1 102 ? 53.215 30.126 57.389 1.00 20.10 112 TYR D N 1
ATOM 3129 C CA . TYR D 1 102 ? 52.046 30.114 58.274 1.00 19.24 112 TYR D CA 1
ATOM 3130 C C . TYR D 1 102 ? 51.989 28.776 58.983 1.00 21.28 112 TYR D C 1
ATOM 3131 O O . TYR D 1 102 ? 52.386 27.751 58.440 1.00 21.69 112 TYR D O 1
ATOM 3140 N N . VAL D 1 103 ? 51.542 28.818 60.212 1.00 19.83 113 VAL D N 1
ATOM 3141 C CA . VAL D 1 103 ? 51.158 27.579 60.876 1.00 21.42 113 VAL D CA 1
ATOM 3142 C C . VAL D 1 103 ? 49.698 27.674 61.278 1.00 22.18 113 VAL D C 1
ATOM 3143 O O . VAL D 1 103 ? 49.275 28.713 61.767 1.00 22.21 113 VAL D O 1
ATOM 3147 N N . SER D 1 104 ? 48.938 26.604 61.097 1.00 21.00 114 SER D N 1
ATOM 3148 C CA . SER D 1 104 ? 47.529 26.587 61.527 1.00 20.73 114 SER D CA 1
ATOM 3149 C C . SER D 1 104 ? 47.369 25.396 62.487 1.00 21.70 114 SER D C 1
ATOM 3150 O O . SER D 1 104 ? 48.168 24.417 62.443 1.00 20.61 114 SER D O 1
ATOM 3153 N N . GLY D 1 105 ? 46.381 25.469 63.363 1.00 19.36 115 GLY D N 1
ATOM 3154 C CA . GLY D 1 105 ? 46.009 24.368 64.174 1.00 19.95 115 GLY D CA 1
ATOM 3155 C C . GLY D 1 105 ? 44.862 24.738 65.060 1.00 19.00 115 GLY D C 1
ATOM 3156 O O . GLY D 1 105 ? 44.003 25.544 64.719 1.00 19.71 115 GLY D O 1
ATOM 3157 N N . GLN D 1 106 ? 44.851 24.060 66.163 1.00 21.43 116 GLN D N 1
ATOM 3158 C CA . GLN D 1 106 ? 43.808 24.160 67.184 1.00 22.76 116 GLN D CA 1
ATOM 3159 C C . GLN D 1 106 ? 44.414 24.536 68.530 1.00 23.64 116 GLN D C 1
ATOM 3160 O O . GLN D 1 106 ? 45.477 24.123 68.872 1.00 22.88 116 GLN D O 1
ATOM 3166 N N . HIS D 1 107 ? 43.675 25.326 69.309 1.00 23.86 117 HIS D N 1
ATOM 3167 C CA . HIS D 1 107 ? 44.030 25.647 70.680 1.00 24.88 117 HIS D CA 1
ATOM 3168 C C . HIS D 1 107 ? 42.870 25.030 71.490 1.00 24.84 117 HIS D C 1
ATOM 3169 O O . HIS D 1 107 ? 41.728 25.451 71.396 1.00 25.61 117 HIS D O 1
ATOM 3176 N N . LEU D 1 108 ? 43.223 23.956 72.164 1.00 26.93 118 LEU D N 1
ATOM 3177 C CA . LEU D 1 108 ? 42.394 23.182 73.069 1.00 26.81 118 LEU D CA 1
ATOM 3178 C C . LEU D 1 108 ? 42.506 23.711 74.530 1.00 27.87 118 LEU D C 1
ATOM 3179 O O . LEU D 1 108 ? 43.561 24.099 74.976 1.00 27.64 118 LEU D O 1
ATOM 3184 N N . VAL D 1 109 ? 41.401 23.637 75.257 1.00 29.28 119 VAL D N 1
ATOM 3185 C CA . VAL D 1 109 ? 41.279 24.140 76.613 1.00 31.79 119 VAL D CA 1
ATOM 3186 C C . VAL D 1 109 ? 40.417 23.089 77.325 1.00 31.98 119 VAL D C 1
ATOM 3187 O O . VAL D 1 109 ? 39.394 22.609 76.864 1.00 35.78 119 VAL D O 1
ATOM 3191 N N . SER E 1 5 ? 28.642 10.009 68.312 1.00 34.80 15 SER E N 1
ATOM 3192 C CA . SER E 1 5 ? 28.489 11.040 67.292 1.00 33.72 15 SER E CA 1
ATOM 3193 C C . SER E 1 5 ? 28.139 10.367 65.978 1.00 33.20 15 SER E C 1
ATOM 3194 O O . SER E 1 5 ? 28.401 9.197 65.734 1.00 33.93 15 SER E O 1
ATOM 3197 N N . GLN E 1 6 ? 27.563 11.149 65.100 1.00 29.96 16 GLN E N 1
ATOM 3198 C CA . GLN E 1 6 ? 27.285 10.726 63.771 1.00 28.06 16 GLN E CA 1
ATOM 3199 C C . GLN E 1 6 ? 28.020 11.633 62.874 1.00 23.99 16 GLN E C 1
ATOM 3200 O O . GLN E 1 6 ? 28.383 12.761 63.206 1.00 23.76 16 GLN E O 1
ATOM 3206 N N . ASN E 1 7 ? 28.168 11.092 61.689 1.00 25.29 17 ASN E N 1
ATOM 3207 C CA . ASN E 1 7 ? 29.076 11.522 60.722 1.00 25.28 17 ASN E CA 1
ATOM 3208 C C . ASN E 1 7 ? 28.382 11.720 59.372 1.00 22.53 17 ASN E C 1
ATOM 3209 O O . ASN E 1 7 ? 27.804 10.782 58.854 1.00 23.53 17 ASN E O 1
ATOM 3214 N N . PHE E 1 8 ? 28.454 12.939 58.820 1.00 21.16 18 PHE E N 1
ATOM 3215 C CA . PHE E 1 8 ? 27.865 13.270 57.524 1.00 19.49 18 PHE E CA 1
ATOM 3216 C C . PHE E 1 8 ? 28.912 13.984 56.678 1.00 19.94 18 PHE E C 1
ATOM 3217 O O . PHE E 1 8 ? 29.836 14.576 57.203 1.00 20.73 18 PHE E O 1
ATOM 3225 N N . LEU E 1 9 ? 28.803 13.890 55.365 1.00 18.31 19 LEU E N 1
ATOM 3226 C CA . LEU E 1 9 ? 29.739 14.554 54.470 1.00 19.76 19 LEU E CA 1
ATOM 3227 C C . LEU E 1 9 ? 29.604 16.037 54.522 1.00 20.99 19 LEU E C 1
ATOM 3228 O O . LEU E 1 9 ? 28.504 16.578 54.665 1.00 23.58 19 LEU E O 1
ATOM 3233 N N . PHE E 1 10 ? 30.744 16.705 54.416 1.00 21.34 20 PHE E N 1
ATOM 3234 C CA . PHE E 1 10 ? 30.901 18.117 54.253 1.00 21.57 20 PHE E CA 1
ATOM 3235 C C . PHE E 1 10 ? 31.776 18.423 53.033 1.00 22.45 20 PHE E C 1
ATOM 3236 O O . PHE E 1 10 ? 32.764 17.757 52.767 1.00 21.81 20 PHE E O 1
ATOM 3244 N N . GLY E 1 11 ? 31.354 19.386 52.262 1.00 20.77 21 GLY E N 1
ATOM 3245 C CA . GLY E 1 11 ? 32.185 19.964 51.233 1.00 22.16 21 GLY E CA 1
ATOM 3246 C C . GLY E 1 11 ? 31.788 21.317 50.702 1.00 23.55 21 GLY E C 1
ATOM 3247 O O . GLY E 1 11 ? 30.644 21.742 50.851 1.00 23.76 21 GLY E O 1
ATOM 3248 N N . CYS E 1 12 ? 32.774 22.009 50.159 1.00 22.47 22 CYS E N 1
ATOM 3249 C CA . CYS E 1 12 ? 32.541 23.264 49.440 1.00 23.14 22 CYS E CA 1
ATOM 3250 C C . CYS E 1 12 ? 33.556 23.475 48.345 1.00 23.16 22 CYS E C 1
ATOM 3251 O O . CYS E 1 12 ? 34.633 22.906 48.348 1.00 23.12 22 CYS E O 1
ATOM 3254 N N . GLU E 1 13 ? 33.158 24.311 47.381 1.00 23.83 23 GLU E N 1
ATOM 3255 C CA . GLU E 1 13 ? 33.942 24.769 46.250 1.00 24.73 23 GLU E CA 1
ATOM 3256 C C . GLU E 1 13 ? 34.174 26.241 46.424 1.00 25.51 23 GLU E C 1
ATOM 3257 O O . GLU E 1 13 ? 33.215 26.989 46.718 1.00 25.53 23 GLU E O 1
ATOM 3263 N N . LEU E 1 14 ? 35.424 26.636 46.264 1.00 23.63 24 LEU E N 1
ATOM 3264 C CA . LEU E 1 14 ? 35.850 28.029 46.303 1.00 24.61 24 LEU E CA 1
ATOM 3265 C C . LEU E 1 14 ? 36.527 28.356 44.953 1.00 26.26 24 LEU E C 1
ATOM 3266 O O . LEU E 1 14 ? 37.253 27.550 44.371 1.00 25.33 24 LEU E O 1
ATOM 3271 N N . LYS E 1 15 ? 36.246 29.541 44.425 1.00 24.97 25 LYS E N 1
ATOM 3272 C CA . LYS E 1 15 ? 36.843 30.005 43.202 1.00 26.60 25 LYS E CA 1
ATOM 3273 C C . LYS E 1 15 ? 36.744 31.536 43.167 1.00 26.32 25 LYS E C 1
ATOM 3274 O O . LYS E 1 15 ? 36.218 32.170 44.114 1.00 25.80 25 LYS E O 1
ATOM 3280 N N . ALA E 1 16 ? 37.388 32.077 42.159 1.00 28.14 26 ALA E N 1
ATOM 3281 C CA . ALA E 1 16 ? 37.660 33.506 42.051 1.00 29.85 26 ALA E CA 1
ATOM 3282 C C . ALA E 1 16 ? 36.306 34.228 42.073 1.00 30.77 26 ALA E C 1
ATOM 3283 O O . ALA E 1 16 ? 36.161 35.265 42.705 1.00 33.19 26 ALA E O 1
ATOM 3285 N N . ASP E 1 17 ? 35.325 33.635 41.418 1.00 31.45 27 ASP E N 1
ATOM 3286 C CA . ASP E 1 17 ? 33.976 34.101 41.510 1.00 32.17 27 ASP E CA 1
ATOM 3287 C C . ASP E 1 17 ? 33.178 33.768 42.712 1.00 32.01 27 ASP E C 1
ATOM 3288 O O . ASP E 1 17 ? 32.094 34.348 42.808 1.00 33.02 27 ASP E O 1
ATOM 3293 N N . LYS E 1 18 ? 33.562 32.813 43.563 1.00 28.87 28 LYS E N 1
ATOM 3294 C CA . LYS E 1 18 ? 32.766 32.488 44.766 1.00 27.26 28 LYS E CA 1
ATOM 3295 C C . LYS E 1 18 ? 33.862 32.222 45.750 1.00 27.94 28 LYS E C 1
ATOM 3296 O O . LYS E 1 18 ? 34.258 31.099 45.902 1.00 24.49 28 LYS E O 1
ATOM 3302 N N . LYS E 1 19 ? 34.424 33.293 46.318 1.00 25.28 29 LYS E N 1
ATOM 3303 C CA . LYS E 1 19 ? 35.615 33.126 47.169 1.00 27.55 29 LYS E CA 1
ATOM 3304 C C . LYS E 1 19 ? 35.415 32.587 48.591 1.00 25.86 29 LYS E C 1
ATOM 3305 O O . LYS E 1 19 ? 36.382 32.123 49.230 1.00 25.39 29 LYS E O 1
ATOM 3311 N N . GLU E 1 20 ? 34.194 32.634 49.130 1.00 26.32 30 GLU E N 1
ATOM 3312 C CA . GLU E 1 20 ? 33.990 32.394 50.560 1.00 27.01 30 GLU E CA 1
ATOM 3313 C C . GLU E 1 20 ? 32.951 31.322 50.678 1.00 27.07 30 GLU E C 1
ATOM 3314 O O . GLU E 1 20 ? 32.037 31.277 49.821 1.00 30.97 30 GLU E O 1
ATOM 3320 N N . TYR E 1 21 ? 33.029 30.555 51.765 1.00 25.49 31 TYR E N 1
ATOM 3321 C CA . TYR E 1 21 ? 32.005 29.641 52.258 1.00 25.59 31 TYR E CA 1
ATOM 3322 C C . TYR E 1 21 ? 31.818 29.810 53.789 1.00 26.14 31 TYR E C 1
ATOM 3323 O O . TYR E 1 21 ? 32.750 29.711 54.577 1.00 27.18 31 TYR E O 1
ATOM 3332 N N . SER E 1 22 ? 30.577 30.145 54.176 1.00 28.10 32 SER E N 1
ATOM 3333 C CA . SER E 1 22 ? 30.204 30.381 55.557 1.00 28.14 32 SER E CA 1
ATOM 3334 C C . SER E 1 22 ? 29.630 29.080 56.117 1.00 28.49 32 SER E C 1
ATOM 3335 O O . SER E 1 22 ? 28.656 28.578 55.629 1.00 32.03 32 SER E O 1
ATOM 3338 N N . PHE E 1 23 ? 30.263 28.496 57.096 1.00 27.45 33 PHE E N 1
ATOM 3339 C CA . PHE E 1 23 ? 29.741 27.306 57.737 1.00 27.98 33 PHE E CA 1
ATOM 3340 C C . PHE E 1 23 ? 29.074 27.774 59.017 1.00 28.64 33 PHE E C 1
ATOM 3341 O O . PHE E 1 23 ? 29.743 28.289 59.898 1.00 27.42 33 PHE E O 1
ATOM 3349 N N . LYS E 1 24 ? 27.747 27.616 59.106 1.00 28.97 34 LYS E N 1
ATOM 3350 C CA . LYS E 1 24 ? 26.998 27.919 60.331 1.00 30.47 34 LYS E CA 1
ATOM 3351 C C . LYS E 1 24 ? 25.982 26.797 60.620 1.00 31.75 34 LYS E C 1
ATOM 3352 O O . LYS E 1 24 ? 25.503 26.175 59.702 1.00 32.45 34 LYS E O 1
ATOM 3358 N N . VAL E 1 25 ? 25.598 26.583 61.877 1.00 34.74 35 VAL E N 1
ATOM 3359 C CA . VAL E 1 25 ? 24.495 25.643 62.215 1.00 36.12 35 VAL E CA 1
ATOM 3360 C C . VAL E 1 25 ? 23.521 26.226 63.301 1.00 38.16 35 VAL E C 1
ATOM 3361 O O . VAL E 1 25 ? 23.932 27.153 63.989 1.00 39.88 35 VAL E O 1
ATOM 3365 N N . GLU E 1 26 ? 22.297 25.665 63.469 1.00 41.07 36 GLU E N 1
ATOM 3366 C CA . GLU E 1 26 ? 21.576 25.627 64.809 1.00 42.03 36 GLU E CA 1
ATOM 3367 C C . GLU E 1 26 ? 21.261 24.157 65.262 1.00 43.39 36 GLU E C 1
ATOM 3368 O O . GLU E 1 26 ? 21.662 23.228 64.534 1.00 44.60 36 GLU E O 1
ATOM 3374 N N . ASP E 1 27 ? 20.551 23.896 66.400 1.00 43.14 37 ASP E N 1
ATOM 3375 C CA . ASP E 1 27 ? 20.073 22.508 66.765 1.00 42.02 37 ASP E CA 1
ATOM 3376 C C . ASP E 1 27 ? 19.302 22.422 68.067 1.00 40.84 37 ASP E C 1
ATOM 3377 O O . ASP E 1 27 ? 19.750 21.749 69.031 1.00 41.33 37 ASP E O 1
ATOM 3382 N N . ASN E 1 30 ? 21.847 19.628 69.692 1.00 32.97 40 ASN E N 1
ATOM 3383 C CA . ASN E 1 30 ? 23.104 18.951 69.325 1.00 32.13 40 ASN E CA 1
ATOM 3384 C C . ASN E 1 30 ? 24.296 19.887 69.191 1.00 32.42 40 ASN E C 1
ATOM 3385 O O . ASN E 1 30 ? 24.140 20.972 68.625 1.00 32.64 40 ASN E O 1
ATOM 3390 N N . GLU E 1 31 ? 25.476 19.358 69.560 1.00 31.77 41 GLU E N 1
ATOM 3391 C CA . GLU E 1 31 ? 26.782 19.934 69.291 1.00 30.90 41 GLU E CA 1
ATOM 3392 C C . GLU E 1 31 ? 27.297 19.500 67.943 1.00 29.21 41 GLU E C 1
ATOM 3393 O O . GLU E 1 31 ? 27.121 18.317 67.611 1.00 28.75 41 GLU E O 1
ATOM 3399 N N . HIS E 1 32 ? 27.957 20.435 67.260 1.00 30.14 42 HIS E N 1
ATOM 3400 C CA . HIS E 1 32 ? 28.390 20.282 65.865 1.00 29.69 42 HIS E CA 1
ATOM 3401 C C . HIS E 1 32 ? 29.848 20.617 65.811 1.00 29.82 42 HIS E C 1
ATOM 3402 O O . HIS E 1 32 ? 30.276 21.598 66.430 1.00 31.64 42 HIS E O 1
ATOM 3409 N N . GLN E 1 33 ? 30.642 19.783 65.127 1.00 28.24 43 GLN E N 1
ATOM 3410 C CA . GLN E 1 33 ? 31.962 20.137 64.775 1.00 28.37 43 GLN E CA 1
ATOM 3411 C C . GLN E 1 33 ? 32.202 19.758 63.322 1.00 25.91 43 GLN E C 1
ATOM 3412 O O . GLN E 1 33 ? 31.684 18.706 62.859 1.00 27.31 43 GLN E O 1
ATOM 3418 N N . LEU E 1 34 ? 32.982 20.587 62.647 1.00 26.36 44 LEU E N 1
ATOM 3419 C CA . LEU E 1 34 ? 33.390 20.335 61.277 1.00 28.14 44 LEU E CA 1
ATOM 3420 C C . LEU E 1 34 ? 34.790 19.772 61.329 1.00 28.10 44 LEU E C 1
ATOM 3421 O O . LEU E 1 34 ? 35.663 20.471 61.870 1.00 31.08 44 LEU E O 1
ATOM 3426 N N . SER E 1 35 ? 35.035 18.560 60.781 1.00 26.16 45 SER E N 1
ATOM 3427 C CA . SER E 1 35 ? 36.374 17.969 60.718 1.00 24.55 45 SER E CA 1
ATOM 3428 C C . SER E 1 35 ? 36.906 17.988 59.253 1.00 24.29 45 SER E C 1
ATOM 3429 O O . SER E 1 35 ? 36.439 17.260 58.414 1.00 22.17 45 SER E O 1
ATOM 3432 N N . LEU E 1 36 ? 37.837 18.869 58.972 1.00 19.86 46 LEU E N 1
ATOM 3433 C CA . LEU E 1 36 ? 38.356 18.952 57.608 1.00 20.01 46 LEU E CA 1
ATOM 3434 C C . LEU E 1 36 ? 39.336 17.882 57.265 1.00 19.46 46 LEU E C 1
ATOM 3435 O O . LEU E 1 36 ? 40.283 17.612 58.059 1.00 20.24 46 LEU E O 1
ATOM 3440 N N . ARG E 1 37 ? 39.184 17.296 56.036 1.00 18.86 47 ARG E N 1
ATOM 3441 C CA . ARG E 1 37 ? 39.944 16.186 55.611 1.00 19.98 47 ARG E CA 1
ATOM 3442 C C . ARG E 1 37 ? 40.900 16.467 54.479 1.00 19.78 47 ARG E C 1
ATOM 3443 O O . ARG E 1 37 ? 42.046 16.022 54.539 1.00 21.50 47 ARG E O 1
ATOM 3451 N N . THR E 1 38 ? 40.428 17.078 53.388 1.00 18.41 48 THR E N 1
ATOM 3452 C CA . THR E 1 38 ? 41.346 17.390 52.230 1.00 18.25 48 THR E CA 1
ATOM 3453 C C . THR E 1 38 ? 41.038 18.745 51.647 1.00 19.34 48 THR E C 1
ATOM 3454 O O . THR E 1 38 ? 39.872 19.234 51.707 1.00 20.04 48 THR E O 1
ATOM 3458 N N . VAL E 1 39 ? 42.072 19.378 51.078 1.00 16.63 49 VAL E N 1
ATOM 3459 C CA . VAL E 1 39 ? 41.908 20.471 50.222 1.00 17.86 49 VAL E CA 1
ATOM 3460 C C . VAL E 1 39 ? 42.525 20.075 48.887 1.00 16.82 49 VAL E C 1
ATOM 3461 O O . VAL E 1 39 ? 43.618 19.539 48.881 1.00 18.23 49 VAL E O 1
ATOM 3465 N N . SER E 1 40 ? 41.804 20.307 47.792 1.00 16.98 50 SER E N 1
ATOM 3466 C CA . SER E 1 40 ? 42.301 19.857 46.469 1.00 16.13 50 SER E CA 1
ATOM 3467 C C . SER E 1 40 ? 41.902 20.814 45.356 1.00 19.36 50 SER E C 1
ATOM 3468 O O . SER E 1 40 ? 40.919 21.549 45.463 1.00 18.29 50 SER E O 1
ATOM 3471 N N . LEU E 1 41 ? 42.698 20.809 44.312 1.00 19.57 51 LEU E N 1
ATOM 3472 C CA . LEU E 1 41 ? 42.531 21.705 43.208 1.00 20.37 51 LEU E CA 1
ATOM 3473 C C . LEU E 1 41 ? 41.852 21.028 42.091 1.00 20.36 51 LEU E C 1
ATOM 3474 O O . LEU E 1 41 ? 42.035 19.829 41.811 1.00 22.50 51 LEU E O 1
ATOM 3479 N N . GLY E 1 42 ? 41.035 21.827 41.414 1.00 22.31 52 GLY E N 1
ATOM 3480 C CA . GLY E 1 42 ? 40.152 21.223 40.429 1.00 23.33 52 GLY E CA 1
ATOM 3481 C C . GLY E 1 42 ? 40.887 21.196 39.137 1.00 24.36 52 GLY E C 1
ATOM 3482 O O . GLY E 1 42 ? 41.855 21.897 38.979 1.00 24.05 52 GLY E O 1
ATOM 3483 N N . ALA E 1 43 ? 40.348 20.460 38.179 1.00 26.36 53 ALA E N 1
ATOM 3484 C CA . ALA E 1 43 ? 41.089 20.175 36.955 1.00 29.51 53 ALA E CA 1
ATOM 3485 C C . ALA E 1 43 ? 41.441 21.412 36.166 1.00 29.78 53 ALA E C 1
ATOM 3486 O O . ALA E 1 43 ? 42.443 21.431 35.470 1.00 32.14 53 ALA E O 1
ATOM 3488 N N . SER E 1 44 ? 40.598 22.425 36.262 1.00 28.96 54 SER E N 1
ATOM 3489 C CA . SER E 1 44 ? 40.682 23.605 35.448 1.00 30.17 54 SER E CA 1
ATOM 3490 C C . SER E 1 44 ? 41.360 24.770 36.173 1.00 29.09 54 SER E C 1
ATOM 3491 O O . SER E 1 44 ? 41.427 25.859 35.644 1.00 30.67 54 SER E O 1
ATOM 3494 N N . ALA E 1 45 ? 41.870 24.545 37.398 1.00 26.87 55 ALA E N 1
ATOM 3495 C CA . ALA E 1 45 ? 42.549 25.580 38.122 1.00 26.16 55 ALA E CA 1
ATOM 3496 C C . ALA E 1 45 ? 43.829 25.972 37.421 1.00 25.59 55 ALA E C 1
ATOM 3497 O O . ALA E 1 45 ? 44.542 25.104 36.918 1.00 25.47 55 ALA E O 1
ATOM 3499 N N . LYS E 1 46 ? 44.125 27.264 37.404 1.00 25.21 56 LYS E N 1
ATOM 3500 C CA . LYS E 1 46 ? 45.347 27.749 36.816 1.00 27.12 56 LYS E CA 1
ATOM 3501 C C . LYS E 1 46 ? 46.569 27.274 37.553 1.00 27.61 56 LYS E C 1
ATOM 3502 O O . LYS E 1 46 ? 46.591 27.129 38.838 1.00 25.34 56 LYS E O 1
ATOM 3508 N N . ASP E 1 47 ? 47.617 27.037 36.756 1.00 27.22 57 ASP E N 1
ATOM 3509 C CA . ASP E 1 47 ? 48.924 26.704 37.356 1.00 27.29 57 ASP E CA 1
ATOM 3510 C C . ASP E 1 47 ? 49.578 27.842 38.147 1.00 27.45 57 ASP E C 1
ATOM 3511 O O . ASP E 1 47 ? 50.534 28.460 37.702 1.00 29.76 57 ASP E O 1
ATOM 3516 N N . GLU E 1 48 ? 49.069 28.100 39.364 1.00 26.51 58 GLU E N 1
ATOM 3517 C CA . GLU E 1 48 ? 49.568 29.130 40.257 1.00 26.43 58 GLU E CA 1
ATOM 3518 C C . GLU E 1 48 ? 49.321 28.730 41.715 1.00 27.12 58 GLU E C 1
ATOM 3519 O O . GLU E 1 48 ? 48.501 27.819 41.959 1.00 26.59 58 GLU E O 1
ATOM 3525 N N . LEU E 1 49 ? 49.866 29.470 42.677 1.00 25.56 59 LEU E N 1
ATOM 3526 C CA . LEU E 1 49 ? 49.537 29.158 44.106 1.00 24.82 59 LEU E CA 1
ATOM 3527 C C . LEU E 1 49 ? 48.105 29.540 44.447 1.00 25.75 59 LEU E C 1
ATOM 3528 O O . LEU E 1 49 ? 47.632 30.616 44.092 1.00 26.54 59 LEU E O 1
ATOM 3533 N N . HIS E 1 50 ? 47.441 28.671 45.191 1.00 22.88 60 HIS E N 1
ATOM 3534 C CA . HIS E 1 50 ? 46.114 28.894 45.663 1.00 20.74 60 HIS E CA 1
ATOM 3535 C C . HIS E 1 50 ? 46.285 28.764 47.166 1.00 20.35 60 HIS E C 1
ATOM 3536 O O . HIS E 1 50 ? 46.968 27.848 47.673 1.00 18.86 60 HIS E O 1
ATOM 3543 N N . VAL E 1 51 ? 45.731 29.723 47.880 1.00 20.72 61 VAL E N 1
ATOM 3544 C CA . VAL E 1 51 ? 45.838 29.754 49.317 1.00 20.40 61 VAL E CA 1
ATOM 3545 C C . VAL E 1 51 ? 44.443 29.736 49.866 1.00 21.05 61 VAL E C 1
ATOM 3546 O O . VAL E 1 51 ? 43.595 30.553 49.447 1.00 20.33 61 VAL E O 1
ATOM 3550 N N . VAL E 1 52 ? 44.201 28.804 50.779 1.00 19.86 62 VAL E N 1
ATOM 3551 C CA . VAL E 1 52 ? 42.913 28.697 51.456 1.00 19.45 62 VAL E CA 1
ATOM 3552 C C . VAL E 1 52 ? 43.088 28.986 52.937 1.00 20.27 62 VAL E C 1
ATOM 3553 O O . VAL E 1 52 ? 43.961 28.451 53.625 1.00 18.98 62 VAL E O 1
ATOM 3557 N N . GLU E 1 53 ? 42.187 29.801 53.452 1.00 20.04 63 GLU E N 1
ATOM 3558 C CA . GLU E 1 53 ? 42.227 30.246 54.817 1.00 20.70 63 GLU E CA 1
ATOM 3559 C C . GLU E 1 53 ? 40.923 30.030 55.523 1.00 22.27 63 GLU E C 1
ATOM 3560 O O . GLU E 1 53 ? 39.911 29.860 54.844 1.00 21.68 63 GLU E O 1
ATOM 3566 N N . ALA E 1 54 ? 40.975 30.007 56.856 1.00 22.74 64 ALA E N 1
ATOM 3567 C CA . ALA E 1 54 ? 39.823 29.758 57.700 1.00 21.97 64 ALA E CA 1
ATOM 3568 C C . ALA E 1 54 ? 39.718 30.972 58.560 1.00 22.02 64 ALA E C 1
ATOM 3569 O O . ALA E 1 54 ? 40.687 31.429 59.051 1.00 22.33 64 ALA E O 1
ATOM 3571 N N . GLU E 1 55 ? 38.522 31.423 58.859 1.00 21.85 65 GLU E N 1
ATOM 3572 C CA . GLU E 1 55 ? 38.290 32.612 59.701 1.00 22.36 65 GLU E CA 1
ATOM 3573 C C . GLU E 1 55 ? 37.220 32.268 60.789 1.00 23.00 65 GLU E C 1
ATOM 3574 O O . GLU E 1 55 ? 36.132 31.817 60.475 1.00 20.95 65 GLU E O 1
ATOM 3580 N N . GLY E 1 56 ? 37.603 32.418 62.047 1.00 22.95 66 GLY E N 1
ATOM 3581 C CA . GLY E 1 56 ? 36.782 32.050 63.161 1.00 24.10 66 GLY E CA 1
ATOM 3582 C C . GLY E 1 56 ? 37.445 32.501 64.404 1.00 24.27 66 GLY E C 1
ATOM 3583 O O . GLY E 1 56 ? 38.522 33.220 64.359 1.00 25.91 66 GLY E O 1
ATOM 3584 N N . ILE E 1 57 ? 36.858 32.117 65.516 1.00 25.20 67 ILE E N 1
ATOM 3585 C CA . ILE E 1 57 ? 37.327 32.677 66.768 1.00 27.13 67 ILE E CA 1
ATOM 3586 C C . ILE E 1 57 ? 38.507 31.943 67.460 1.00 27.42 67 ILE E C 1
ATOM 3587 O O . ILE E 1 57 ? 38.613 30.708 67.419 1.00 26.89 67 ILE E O 1
ATOM 3592 N N . ASN E 1 58 ? 39.396 32.738 68.087 1.00 28.32 68 ASN E N 1
ATOM 3593 C CA . ASN E 1 58 ? 40.476 32.215 68.895 1.00 27.42 68 ASN E CA 1
ATOM 3594 C C . ASN E 1 58 ? 40.036 32.137 70.351 1.00 28.75 68 ASN E C 1
ATOM 3595 O O . ASN E 1 58 ? 38.899 32.484 70.712 1.00 28.65 68 ASN E O 1
ATOM 3600 N N . TYR E 1 59 ? 40.940 31.700 71.192 1.00 29.07 69 TYR E N 1
ATOM 3601 C CA . TYR E 1 59 ? 40.560 31.266 72.526 1.00 29.83 69 TYR E CA 1
ATOM 3602 C C . TYR E 1 59 ? 40.217 32.414 73.435 1.00 30.85 69 TYR E C 1
ATOM 3603 O O . TYR E 1 59 ? 39.716 32.150 74.501 1.00 31.09 69 TYR E O 1
ATOM 3612 N N . GLU E 1 60 ? 40.602 33.615 73.037 1.00 32.13 70 GLU E N 1
ATOM 3613 C CA . GLU E 1 60 ? 40.219 34.838 73.727 1.00 33.52 70 GLU E CA 1
ATOM 3614 C C . GLU E 1 60 ? 38.934 35.522 73.177 1.00 34.24 70 GLU E C 1
ATOM 3615 O O . GLU E 1 60 ? 38.567 36.639 73.677 1.00 36.68 70 GLU E O 1
ATOM 3621 N N . GLY E 1 61 ? 38.294 34.935 72.159 1.00 34.26 71 GLY E N 1
ATOM 3622 C CA . GLY E 1 61 ? 37.120 35.517 71.525 1.00 33.92 71 GLY E CA 1
ATOM 3623 C C . GLY E 1 61 ? 37.344 36.493 70.379 1.00 33.35 71 GLY E C 1
ATOM 3624 O O . GLY E 1 61 ? 36.399 37.093 69.912 1.00 35.48 71 GLY E O 1
ATOM 3625 N N . LYS E 1 62 ? 38.575 36.589 69.860 1.00 31.40 72 LYS E N 1
ATOM 3626 C CA . LYS E 1 62 ? 38.896 37.483 68.801 1.00 30.49 72 LYS E CA 1
ATOM 3627 C C . LYS E 1 62 ? 38.897 36.692 67.492 1.00 29.70 72 LYS E C 1
ATOM 3628 O O . LYS E 1 62 ? 39.193 35.477 67.502 1.00 28.08 72 LYS E O 1
ATOM 3634 N N . THR E 1 63 ? 38.436 37.325 66.408 1.00 29.04 73 THR E N 1
ATOM 3635 C CA . THR E 1 63 ? 38.291 36.714 65.080 1.00 29.04 73 THR E CA 1
ATOM 3636 C C . THR E 1 63 ? 39.652 36.752 64.388 1.00 29.11 73 THR E C 1
ATOM 3637 O O . THR E 1 63 ? 40.230 37.813 64.212 1.00 30.06 73 THR E O 1
ATOM 3641 N N . ILE E 1 64 ? 40.199 35.576 64.034 1.00 26.08 74 ILE E N 1
ATOM 3642 C CA . ILE E 1 64 ? 41.448 35.514 63.382 1.00 24.56 74 ILE E CA 1
ATOM 3643 C C . ILE E 1 64 ? 41.278 34.789 62.026 1.00 24.14 74 ILE E C 1
ATOM 3644 O O . ILE E 1 64 ? 40.273 34.102 61.804 1.00 23.00 74 ILE E O 1
ATOM 3649 N N . LYS E 1 65 ? 42.272 34.918 61.192 1.00 23.79 75 LYS E N 1
ATOM 3650 C CA . LYS E 1 65 ? 42.317 34.192 59.971 1.00 23.61 75 LYS E CA 1
ATOM 3651 C C . LYS E 1 65 ? 43.638 33.381 60.022 1.00 23.13 75 LYS E C 1
ATOM 3652 O O . LYS E 1 65 ? 44.734 33.921 60.406 1.00 25.13 75 LYS E O 1
ATOM 3658 N N . ILE E 1 66 ? 43.506 32.114 59.640 1.00 22.04 76 ILE E N 1
ATOM 3659 C CA . ILE E 1 66 ? 44.613 31.134 59.658 1.00 20.42 76 ILE E CA 1
ATOM 3660 C C . ILE E 1 66 ? 44.707 30.507 58.262 1.00 21.72 76 ILE E C 1
ATOM 3661 O O . ILE E 1 66 ? 43.707 30.247 57.610 1.00 22.69 76 ILE E O 1
ATOM 3666 N N . ALA E 1 67 ? 45.918 30.234 57.818 1.00 20.76 77 ALA E N 1
ATOM 3667 C CA . ALA E 1 67 ? 46.160 29.632 56.530 1.00 21.01 77 ALA E CA 1
ATOM 3668 C C . ALA E 1 67 ? 46.091 28.113 56.677 1.00 22.10 77 ALA E C 1
ATOM 3669 O O . ALA E 1 67 ? 46.841 27.528 57.472 1.00 19.02 77 ALA E O 1
ATOM 3671 N N . LEU E 1 68 ? 45.128 27.487 55.945 1.00 20.36 78 LEU E N 1
ATOM 3672 C CA . LEU E 1 68 ? 44.958 26.054 56.009 1.00 21.51 78 LEU E CA 1
ATOM 3673 C C . LEU E 1 68 ? 45.938 25.375 55.047 1.00 21.04 78 LEU E C 1
ATOM 3674 O O . LEU E 1 68 ? 46.518 24.330 55.375 1.00 22.54 78 LEU E O 1
ATOM 3679 N N . ALA E 1 69 ? 46.082 25.949 53.878 1.00 20.34 79 ALA E N 1
ATOM 3680 C CA . ALA E 1 69 ? 46.905 25.263 52.853 1.00 19.97 79 ALA E CA 1
ATOM 3681 C C . ALA E 1 69 ? 47.261 26.183 51.711 1.00 19.74 79 ALA E C 1
ATOM 3682 O O . ALA E 1 69 ? 46.442 27.016 51.279 1.00 18.28 79 ALA E O 1
ATOM 3684 N N . SER E 1 70 ? 48.439 25.923 51.154 1.00 18.38 80 SER E N 1
ATOM 3685 C CA . SER E 1 70 ? 48.936 26.460 49.881 1.00 17.99 80 SER E CA 1
ATOM 3686 C C . SER E 1 70 ? 49.109 25.284 48.890 1.00 16.63 80 SER E C 1
ATOM 3687 O O . SER E 1 70 ? 49.846 24.350 49.186 1.00 18.20 80 SER E O 1
ATOM 3690 N N . LEU E 1 71 ? 48.478 25.359 47.732 1.00 17.44 81 LEU E N 1
ATOM 3691 C CA . LEU E 1 71 ? 48.506 24.318 46.725 1.00 18.43 81 LEU E CA 1
ATOM 3692 C C . LEU E 1 71 ? 48.753 24.906 45.354 1.00 18.19 81 LEU E C 1
ATOM 3693 O O . LEU E 1 71 ? 48.567 26.095 45.118 1.00 20.75 81 LEU E O 1
ATOM 3698 N N . LYS E 1 72 ? 49.253 24.082 44.471 1.00 19.77 82 LYS E N 1
ATOM 3699 C CA . LYS E 1 72 ? 49.584 24.471 43.091 1.00 19.56 82 LYS E CA 1
ATOM 3700 C C . LYS E 1 72 ? 49.554 23.202 42.222 1.00 20.15 82 LYS E C 1
ATOM 3701 O O . LYS E 1 72 ? 50.027 22.150 42.641 1.00 19.11 82 LYS E O 1
ATOM 3707 N N . PRO E 1 73 ? 48.835 23.255 41.116 1.00 20.53 83 PRO E N 1
ATOM 3708 C CA . PRO E 1 73 ? 48.487 22.055 40.318 1.00 19.61 83 PRO E CA 1
ATOM 3709 C C . PRO E 1 73 ? 49.693 21.255 39.855 1.00 21.11 83 PRO E C 1
ATOM 3710 O O . PRO E 1 73 ? 49.594 20.016 39.863 1.00 19.89 83 PRO E O 1
ATOM 3714 N N . SER E 1 74 ? 50.845 21.919 39.621 1.00 20.26 84 SER E N 1
ATOM 3715 C CA . SER E 1 74 ? 51.991 21.239 39.071 1.00 20.83 84 SER E CA 1
ATOM 3716 C C . SER E 1 74 ? 52.974 20.930 40.165 1.00 17.25 84 SER E C 1
ATOM 3717 O O . SER E 1 74 ? 54.061 20.384 39.886 1.00 20.09 84 SER E O 1
ATOM 3720 N N . VAL E 1 75 ? 52.628 21.213 41.436 1.00 17.15 85 VAL E N 1
ATOM 3721 C CA . VAL E 1 75 ? 53.578 20.880 42.537 1.00 17.36 85 VAL E CA 1
ATOM 3722 C C . VAL E 1 75 ? 52.917 20.030 43.642 1.00 17.56 85 VAL E C 1
ATOM 3723 O O . VAL E 1 75 ? 53.470 19.046 44.085 1.00 18.41 85 VAL E O 1
ATOM 3727 N N . GLN E 1 76 ? 51.747 20.480 44.100 1.00 17.36 86 GLN E N 1
ATOM 3728 C CA . GLN E 1 76 ? 50.979 19.843 45.205 1.00 17.62 86 GLN E CA 1
ATOM 3729 C C . GLN E 1 76 ? 49.506 20.185 45.036 1.00 17.60 86 GLN E C 1
ATOM 3730 O O . GLN E 1 76 ? 49.009 21.201 45.596 1.00 17.87 86 GLN E O 1
ATOM 3736 N N . PRO E 1 77 ? 48.802 19.391 44.229 1.00 17.68 87 PRO E N 1
ATOM 3737 C CA . PRO E 1 77 ? 47.379 19.639 43.977 1.00 19.22 87 PRO E CA 1
ATOM 3738 C C . PRO E 1 77 ? 46.451 19.239 45.162 1.00 18.39 87 PRO E C 1
ATOM 3739 O O . PRO E 1 77 ? 45.303 19.766 45.201 1.00 19.91 87 PRO E O 1
ATOM 3743 N N . THR E 1 78 ? 46.888 18.387 46.074 1.00 18.20 88 THR E N 1
ATOM 3744 C CA . THR E 1 78 ? 46.115 18.039 47.254 1.00 18.39 88 THR E CA 1
ATOM 3745 C C . THR E 1 78 ? 46.916 18.059 48.536 1.00 19.62 88 THR E C 1
ATOM 3746 O O . THR E 1 78 ? 48.107 17.721 48.515 1.00 19.05 88 THR E O 1
ATOM 3750 N N . VAL E 1 79 ? 46.242 18.405 49.666 1.00 19.89 89 VAL E N 1
ATOM 3751 C CA . VAL E 1 79 ? 46.754 18.383 50.996 1.00 23.15 89 VAL E CA 1
ATOM 3752 C C . VAL E 1 79 ? 45.699 17.700 51.826 1.00 21.79 89 VAL E C 1
ATOM 3753 O O . VAL E 1 79 ? 44.547 18.056 51.746 1.00 20.30 89 VAL E O 1
ATOM 3757 N N . SER E 1 80 ? 46.103 16.744 52.647 1.00 21.71 90 SER E N 1
ATOM 3758 C CA . SER E 1 80 ? 45.226 16.056 53.559 1.00 22.84 90 SER E CA 1
ATOM 3759 C C . SER E 1 80 ? 45.446 16.686 54.887 1.00 24.97 90 SER E C 1
ATOM 3760 O O . SER E 1 80 ? 46.600 16.688 55.340 1.00 27.19 90 SER E O 1
ATOM 3763 N N . LEU E 1 81 ? 44.379 17.215 55.500 1.00 23.77 91 LEU E N 1
ATOM 3764 C CA . LEU E 1 81 ? 44.409 17.854 56.829 1.00 23.77 91 LEU E CA 1
ATOM 3765 C C . LEU E 1 81 ? 44.285 16.846 58.006 1.00 25.38 91 LEU E C 1
ATOM 3766 O O . LEU E 1 81 ? 44.648 17.170 59.163 1.00 26.25 91 LEU E O 1
ATOM 3771 N N . GLY E 1 82 ? 43.767 15.635 57.760 1.00 24.62 92 GLY E N 1
ATOM 3772 C CA . GLY E 1 82 ? 43.868 14.598 58.753 1.00 23.53 92 GLY E CA 1
ATOM 3773 C C . GLY E 1 82 ? 42.832 14.735 59.847 1.00 22.37 92 GLY E C 1
ATOM 3774 O O . GLY E 1 82 ? 42.944 14.092 60.880 1.00 23.41 92 GLY E O 1
ATOM 3775 N N . GLY E 1 83 ? 41.803 15.492 59.592 1.00 21.22 93 GLY E N 1
ATOM 3776 C CA . GLY E 1 83 ? 40.747 15.698 60.557 1.00 20.95 93 GLY E CA 1
ATOM 3777 C C . GLY E 1 83 ? 41.035 16.899 61.429 1.00 20.53 93 GLY E C 1
ATOM 3778 O O . GLY E 1 83 ? 41.135 16.764 62.596 1.00 21.96 93 GLY E O 1
ATOM 3779 N N . PHE E 1 84 ? 41.156 18.052 60.822 1.00 19.33 94 PHE E N 1
ATOM 3780 C CA . PHE E 1 84 ? 41.281 19.355 61.508 1.00 18.44 94 PHE E CA 1
ATOM 3781 C C . PHE E 1 84 ? 39.853 19.701 62.004 1.00 19.39 94 PHE E C 1
ATOM 3782 O O . PHE E 1 84 ? 39.014 20.067 61.202 1.00 21.81 94 PHE E O 1
ATOM 3790 N N . GLU E 1 85 ? 39.596 19.532 63.302 1.00 21.53 95 GLU E N 1
ATOM 3791 C CA . GLU E 1 85 ? 38.311 19.809 63.940 1.00 22.02 95 GLU E CA 1
ATOM 3792 C C . GLU E 1 85 ? 38.203 21.296 64.198 1.00 22.13 95 GLU E C 1
ATOM 3793 O O . GLU E 1 85 ? 39.131 21.898 64.736 1.00 22.56 95 GLU E O 1
ATOM 3799 N N . ILE E 1 86 ? 37.067 21.849 63.795 1.00 22.79 96 ILE E N 1
ATOM 3800 C CA . ILE E 1 86 ? 36.738 23.223 63.930 1.00 23.23 96 ILE E CA 1
ATOM 3801 C C . ILE E 1 86 ? 35.333 23.413 64.549 1.00 23.75 96 ILE E C 1
ATOM 3802 O O . ILE E 1 86 ? 34.397 22.770 64.180 1.00 24.99 96 ILE E O 1
ATOM 3807 N N . THR E 1 87 ? 35.206 24.348 65.455 1.00 26.09 97 THR E N 1
ATOM 3808 C CA . THR E 1 87 ? 33.926 24.673 66.065 1.00 26.98 97 THR E CA 1
ATOM 3809 C C . THR E 1 87 ? 33.202 25.750 65.243 1.00 26.11 97 THR E C 1
ATOM 3810 O O . THR E 1 87 ? 33.732 26.806 64.976 1.00 28.12 97 THR E O 1
ATOM 3814 N N . PRO E 1 88 ? 31.996 25.459 64.791 1.00 27.00 98 PRO E N 1
ATOM 3815 C CA . PRO E 1 88 ? 31.077 26.431 64.170 1.00 29.41 98 PRO E CA 1
ATOM 3816 C C . PRO E 1 88 ? 30.909 27.749 64.939 1.00 29.79 98 PRO E C 1
ATOM 3817 O O . PRO E 1 88 ? 30.899 27.607 66.150 1.00 31.16 98 PRO E O 1
ATOM 3821 N N . PRO E 1 89 ? 30.711 28.917 64.326 1.00 29.76 99 PRO E N 1
ATOM 3822 C CA . PRO E 1 89 ? 30.799 29.147 62.889 1.00 29.53 99 PRO E CA 1
ATOM 3823 C C . PRO E 1 89 ? 32.242 29.385 62.368 1.00 28.48 99 PRO E C 1
ATOM 3824 O O . PRO E 1 89 ? 33.125 29.883 63.079 1.00 29.37 99 PRO E O 1
ATOM 3828 N N . VAL E 1 90 ? 32.457 29.029 61.126 1.00 26.44 100 VAL E N 1
ATOM 3829 C CA . VAL E 1 90 ? 33.737 29.321 60.444 1.00 25.82 100 VAL E CA 1
ATOM 3830 C C . VAL E 1 90 ? 33.581 29.727 58.966 1.00 24.16 100 VAL E C 1
ATOM 3831 O O . VAL E 1 90 ? 32.745 29.188 58.197 1.00 24.25 100 VAL E O 1
ATOM 3835 N N . ILE E 1 91 ? 34.337 30.691 58.515 1.00 23.34 101 ILE E N 1
ATOM 3836 C CA . ILE E 1 91 ? 34.372 30.989 57.120 1.00 24.00 101 ILE E CA 1
ATOM 3837 C C . ILE E 1 91 ? 35.567 30.336 56.453 1.00 23.75 101 ILE E C 1
ATOM 3838 O O . ILE E 1 91 ? 36.613 30.469 56.962 1.00 23.96 101 ILE E O 1
ATOM 3843 N N . LEU E 1 92 ? 35.380 29.692 55.307 1.00 23.31 102 LEU E N 1
ATOM 3844 C CA . LEU E 1 92 ? 36.488 29.229 54.530 1.00 22.86 102 LEU E CA 1
ATOM 3845 C C . LEU E 1 92 ? 36.639 30.149 53.338 1.00 22.91 102 LEU E C 1
ATOM 3846 O O . LEU E 1 92 ? 35.671 30.404 52.663 1.00 24.31 102 LEU E O 1
ATOM 3851 N N . ARG E 1 93 ? 37.850 30.581 53.011 1.00 22.18 103 ARG E N 1
ATOM 3852 C CA . ARG E 1 93 ? 38.044 31.491 51.927 1.00 23.11 103 ARG E CA 1
ATOM 3853 C C . ARG E 1 93 ? 39.262 31.256 51.070 1.00 22.41 103 ARG E C 1
ATOM 3854 O O . ARG E 1 93 ? 40.333 30.883 51.566 1.00 25.59 103 ARG E O 1
ATOM 3862 N N . LEU E 1 94 ? 39.102 31.534 49.801 1.00 23.35 104 LEU E N 1
ATOM 3863 C CA . LEU E 1 94 ? 40.147 31.454 48.813 1.00 25.57 104 LEU E CA 1
ATOM 3864 C C . LEU E 1 94 ? 40.900 32.774 48.760 1.00 27.70 104 LEU E C 1
ATOM 3865 O O . LEU E 1 94 ? 40.486 33.728 48.071 1.00 29.87 104 LEU E O 1
ATOM 3870 N N . LYS E 1 95 ? 41.964 32.895 49.539 1.00 26.98 105 LYS E N 1
ATOM 3871 C CA . LYS E 1 95 ? 42.658 34.186 49.630 1.00 29.10 105 LYS E CA 1
ATOM 3872 C C . LYS E 1 95 ? 43.333 34.541 48.331 1.00 29.76 105 LYS E C 1
ATOM 3873 O O . LYS E 1 95 ? 43.316 35.697 47.927 1.00 31.48 105 LYS E O 1
ATOM 3879 N N . SER E 1 96 ? 43.907 33.553 47.637 1.00 30.11 106 SER E N 1
ATOM 3880 C CA . SER E 1 96 ? 44.504 33.736 46.341 1.00 29.07 106 SER E CA 1
ATOM 3881 C C . SER E 1 96 ? 44.439 32.508 45.505 1.00 27.92 106 SER E C 1
ATOM 3882 O O . SER E 1 96 ? 44.295 31.412 46.047 1.00 25.14 106 SER E O 1
ATOM 3885 N N . GLY E 1 97 ? 44.545 32.700 44.194 1.00 26.09 107 GLY E N 1
ATOM 3886 C CA . GLY E 1 97 ? 44.393 31.697 43.193 1.00 26.54 107 GLY E CA 1
ATOM 3887 C C . GLY E 1 97 ? 43.066 31.727 42.440 1.00 27.02 107 GLY E C 1
ATOM 3888 O O . GLY E 1 97 ? 42.053 32.062 42.965 1.00 28.66 107 GLY E O 1
ATOM 3889 N N . SER E 1 98 ? 43.057 31.249 41.226 1.00 29.69 108 SER E N 1
ATOM 3890 C CA . SER E 1 98 ? 41.826 31.150 40.385 1.00 30.44 108 SER E CA 1
ATOM 3891 C C . SER E 1 98 ? 40.750 30.189 40.936 1.00 30.89 108 SER E C 1
ATOM 3892 O O . SER E 1 98 ? 39.557 30.414 40.786 1.00 31.85 108 SER E O 1
ATOM 3895 N N . GLY E 1 99 ? 41.168 29.075 41.514 1.00 30.10 109 GLY E N 1
ATOM 3896 C CA . GLY E 1 99 ? 40.222 28.044 41.837 1.00 27.92 109 GLY E CA 1
ATOM 3897 C C . GLY E 1 99 ? 39.852 27.365 40.554 1.00 28.46 109 GLY E C 1
ATOM 3898 O O . GLY E 1 99 ? 40.391 27.705 39.492 1.00 28.83 109 GLY E O 1
ATOM 3899 N N . PRO E 1 100 ? 38.939 26.402 40.596 1.00 25.64 110 PRO E N 1
ATOM 3900 C CA . PRO E 1 100 ? 38.236 25.999 41.820 1.00 25.38 110 PRO E CA 1
ATOM 3901 C C . PRO E 1 100 ? 39.153 25.255 42.734 1.00 24.01 110 PRO E C 1
ATOM 3902 O O . PRO E 1 100 ? 40.028 24.457 42.299 1.00 23.80 110 PRO E O 1
ATOM 3906 N N . VAL E 1 101 ? 38.896 25.456 44.005 1.00 23.72 111 VAL E N 1
ATOM 3907 C CA . VAL E 1 101 ? 39.474 24.606 45.067 1.00 23.79 111 VAL E CA 1
ATOM 3908 C C . VAL E 1 101 ? 38.383 23.975 45.880 1.00 22.16 111 VAL E C 1
ATOM 3909 O O . VAL E 1 101 ? 37.385 24.645 46.225 1.00 23.89 111 VAL E O 1
ATOM 3913 N N . TYR E 1 102 ? 38.546 22.706 46.211 1.00 20.39 112 TYR E N 1
ATOM 3914 C CA . TYR E 1 102 ? 37.568 21.974 46.999 1.00 20.11 112 TYR E CA 1
ATOM 3915 C C . TYR E 1 102 ? 38.076 21.748 48.411 1.00 20.06 112 TYR E C 1
ATOM 3916 O O . TYR E 1 102 ? 39.261 21.478 48.665 1.00 21.56 112 TYR E O 1
ATOM 3925 N N . VAL E 1 103 ? 37.184 21.870 49.370 1.00 21.32 113 VAL E N 1
ATOM 3926 C CA . VAL E 1 103 ? 37.499 21.473 50.731 1.00 21.14 113 VAL E CA 1
ATOM 3927 C C . VAL E 1 103 ? 36.490 20.332 51.096 1.00 22.46 113 VAL E C 1
ATOM 3928 O O . VAL E 1 103 ? 35.302 20.499 50.821 1.00 24.81 113 VAL E O 1
ATOM 3932 N N . SER E 1 104 ? 36.953 19.206 51.678 1.00 20.03 114 SER E N 1
ATOM 3933 C CA . SER E 1 104 ? 36.113 18.083 52.064 1.00 19.51 114 SER E CA 1
ATOM 3934 C C . SER E 1 104 ? 36.338 17.682 53.494 1.00 17.76 114 SER E C 1
ATOM 3935 O O . SER E 1 104 ? 37.345 18.024 54.063 1.00 18.63 114 SER E O 1
ATOM 3938 N N . GLY E 1 105 ? 35.355 17.034 54.083 1.00 18.26 115 GLY E N 1
ATOM 3939 C CA . GLY E 1 105 ? 35.408 16.662 55.466 1.00 19.15 115 GLY E CA 1
ATOM 3940 C C . GLY E 1 105 ? 34.109 16.077 55.950 1.00 20.18 115 GLY E C 1
ATOM 3941 O O . GLY E 1 105 ? 33.345 15.568 55.201 1.00 19.24 115 GLY E O 1
ATOM 3942 N N . GLN E 1 106 ? 33.993 16.022 57.265 1.00 21.90 116 GLN E N 1
ATOM 3943 C CA . GLN E 1 106 ? 32.893 15.413 57.963 1.00 22.92 116 GLN E CA 1
ATOM 3944 C C . GLN E 1 106 ? 32.252 16.538 58.731 1.00 24.63 116 GLN E C 1
ATOM 3945 O O . GLN E 1 106 ? 32.941 17.369 59.282 1.00 24.12 116 GLN E O 1
ATOM 3951 N N . HIS E 1 107 ? 30.924 16.508 58.804 1.00 24.09 117 HIS E N 1
ATOM 3952 C CA . HIS E 1 107 ? 30.210 17.243 59.783 1.00 23.57 117 HIS E CA 1
ATOM 3953 C C . HIS E 1 107 ? 29.701 16.214 60.854 1.00 23.34 117 HIS E C 1
ATOM 3954 O O . HIS E 1 107 ? 28.983 15.289 60.557 1.00 22.89 117 HIS E O 1
ATOM 3961 N N . LEU E 1 108 ? 30.231 16.368 62.066 1.00 24.38 118 LEU E N 1
ATOM 3962 C CA . LEU E 1 108 ? 30.039 15.451 63.204 1.00 25.92 118 LEU E CA 1
ATOM 3963 C C . LEU E 1 108 ? 28.969 16.069 64.030 1.00 27.11 118 LEU E C 1
ATOM 3964 O O . LEU E 1 108 ? 28.990 17.290 64.205 1.00 27.68 118 LEU E O 1
ATOM 3969 N N . VAL E 1 109 ? 28.004 15.280 64.492 1.00 28.27 119 VAL E N 1
ATOM 3970 C CA . VAL E 1 109 ? 26.948 15.831 65.351 1.00 29.69 119 VAL E CA 1
ATOM 3971 C C . VAL E 1 109 ? 26.729 14.918 66.542 1.00 32.12 119 VAL E C 1
ATOM 3972 O O . VAL E 1 109 ? 26.637 13.707 66.409 1.00 31.98 119 VAL E O 1
ATOM 3976 N N . ALA E 1 110 ? 26.599 15.533 67.706 1.00 32.83 120 ALA E N 1
ATOM 3977 C CA . ALA E 1 110 ? 26.454 14.773 68.920 1.00 34.55 120 ALA E CA 1
ATOM 3978 C C . ALA E 1 110 ? 25.341 15.327 69.765 1.00 35.73 120 ALA E C 1
ATOM 3979 O O . ALA E 1 110 ? 25.206 16.554 69.907 1.00 36.15 120 ALA E O 1
ATOM 3981 N N . GLY F 1 4 ? 71.054 26.477 -7.599 1.00 35.33 14 GLY F N 1
ATOM 3982 C CA . GLY F 1 4 ? 72.249 25.644 -7.247 1.00 34.93 14 GLY F CA 1
ATOM 3983 C C . GLY F 1 4 ? 72.148 24.815 -5.994 1.00 35.30 14 GLY F C 1
ATOM 3984 O O . GLY F 1 4 ? 72.918 23.819 -5.797 1.00 34.89 14 GLY F O 1
ATOM 3985 N N . SER F 1 5 ? 71.197 25.231 -5.135 1.00 33.89 15 SER F N 1
ATOM 3986 C CA . SER F 1 5 ? 70.910 24.625 -3.826 1.00 32.79 15 SER F CA 1
ATOM 3987 C C . SER F 1 5 ? 69.406 24.426 -3.534 1.00 30.03 15 SER F C 1
ATOM 3988 O O . SER F 1 5 ? 68.620 25.228 -4.029 1.00 32.36 15 SER F O 1
ATOM 3991 N N . GLN F 1 6 ? 68.989 23.334 -2.845 1.00 27.04 16 GLN F N 1
ATOM 3992 C CA . GLN F 1 6 ? 67.574 23.124 -2.489 1.00 24.50 16 GLN F CA 1
ATOM 3993 C C . GLN F 1 6 ? 67.429 22.523 -1.032 1.00 22.27 16 GLN F C 1
ATOM 3994 O O . GLN F 1 6 ? 68.333 21.878 -0.470 1.00 21.75 16 GLN F O 1
ATOM 4000 N N . ASN F 1 7 ? 66.244 22.763 -0.509 1.00 22.38 17 ASN F N 1
ATOM 4001 C CA . ASN F 1 7 ? 65.886 22.454 0.857 1.00 21.22 17 ASN F CA 1
ATOM 4002 C C . ASN F 1 7 ? 64.443 21.990 0.870 1.00 20.18 17 ASN F C 1
ATOM 4003 O O . ASN F 1 7 ? 63.574 22.796 0.602 1.00 22.31 17 ASN F O 1
ATOM 4008 N N . PHE F 1 8 ? 64.145 20.728 1.218 1.00 21.14 18 PHE F N 1
ATOM 4009 C CA . PHE F 1 8 ? 62.800 20.171 1.267 1.00 20.13 18 PHE F CA 1
ATOM 4010 C C . PHE F 1 8 ? 62.500 19.758 2.711 1.00 20.49 18 PHE F C 1
ATOM 4011 O O . PHE F 1 8 ? 63.364 19.349 3.436 1.00 18.75 18 PHE F O 1
ATOM 4019 N N . LEU F 1 9 ? 61.244 19.806 3.056 1.00 20.18 19 LEU F N 1
ATOM 4020 C CA . LEU F 1 9 ? 60.820 19.306 4.384 1.00 19.28 19 LEU F CA 1
ATOM 4021 C C . LEU F 1 9 ? 61.062 17.849 4.456 1.00 19.14 19 LEU F C 1
ATOM 4022 O O . LEU F 1 9 ? 60.834 17.099 3.528 1.00 19.40 19 LEU F O 1
ATOM 4027 N N . PHE F 1 10 ? 61.393 17.392 5.669 1.00 18.34 20 PHE F N 1
ATOM 4028 C CA . PHE F 1 10 ? 61.575 16.030 5.937 1.00 19.57 20 PHE F CA 1
ATOM 4029 C C . PHE F 1 10 ? 60.972 15.656 7.288 1.00 21.12 20 PHE F C 1
ATOM 4030 O O . PHE F 1 10 ? 61.057 16.408 8.254 1.00 19.52 20 PHE F O 1
ATOM 4038 N N . GLY F 1 11 ? 60.345 14.542 7.326 1.00 18.65 21 GLY F N 1
ATOM 4039 C CA . GLY F 1 11 ? 59.849 14.059 8.652 1.00 20.12 21 GLY F CA 1
ATOM 4040 C C . GLY F 1 11 ? 59.642 12.601 8.702 1.00 20.49 21 GLY F C 1
ATOM 4041 O O . GLY F 1 11 ? 59.536 11.949 7.668 1.00 20.75 21 GLY F O 1
ATOM 4042 N N . CYS F 1 12 ? 59.686 12.013 9.893 1.00 18.83 22 CYS F N 1
ATOM 4043 C CA . CYS F 1 12 ? 59.269 10.613 10.019 1.00 20.37 22 CYS F CA 1
ATOM 4044 C C . CYS F 1 12 ? 58.719 10.352 11.414 1.00 21.50 22 CYS F C 1
ATOM 4045 O O . CYS F 1 12 ? 58.982 11.082 12.369 1.00 20.64 22 CYS F O 1
ATOM 4048 N N . GLU F 1 13 ? 57.960 9.282 11.512 1.00 21.45 23 GLU F N 1
ATOM 4049 C CA . GLU F 1 13 ? 57.420 8.812 12.770 1.00 21.00 23 GLU F CA 1
ATOM 4050 C C . GLU F 1 13 ? 57.971 7.437 13.054 1.00 20.12 23 GLU F C 1
ATOM 4051 O O . GLU F 1 13 ? 57.919 6.533 12.213 1.00 21.67 23 GLU F O 1
ATOM 4057 N N . LEU F 1 14 ? 58.386 7.241 14.280 1.00 16.92 24 LEU F N 1
ATOM 4058 C CA . LEU F 1 14 ? 58.920 5.944 14.759 1.00 19.22 24 LEU F CA 1
ATOM 4059 C C . LEU F 1 14 ? 58.025 5.492 15.933 1.00 20.95 24 LEU F C 1
ATOM 4060 O O . LEU F 1 14 ? 57.766 6.233 16.885 1.00 20.94 24 LEU F O 1
ATOM 4065 N N . LYS F 1 15 ? 57.555 4.241 15.885 1.00 20.83 25 LYS F N 1
ATOM 4066 C CA . LYS F 1 15 ? 56.686 3.753 16.939 1.00 23.04 25 LYS F CA 1
ATOM 4067 C C . LYS F 1 15 ? 56.767 2.222 16.988 1.00 22.44 25 LYS F C 1
ATOM 4068 O O . LYS F 1 15 ? 57.559 1.550 16.311 1.00 21.93 25 LYS F O 1
ATOM 4074 N N . ALA F 1 16 ? 55.979 1.696 17.890 1.00 25.13 26 ALA F N 1
ATOM 4075 C CA . ALA F 1 16 ? 56.168 0.343 18.336 1.00 24.80 26 ALA F CA 1
ATOM 4076 C C . ALA F 1 16 ? 56.064 -0.635 17.181 1.00 23.44 26 ALA F C 1
ATOM 4077 O O . ALA F 1 16 ? 56.828 -1.587 17.178 1.00 24.59 26 ALA F O 1
ATOM 4079 N N . ASP F 1 17 ? 55.172 -0.432 16.201 1.00 23.55 27 ASP F N 1
ATOM 4080 C CA . ASP F 1 17 ? 55.092 -1.302 14.993 1.00 25.10 27 ASP F CA 1
ATOM 4081 C C . ASP F 1 17 ? 55.910 -0.875 13.762 1.00 25.43 27 ASP F C 1
ATOM 4082 O O . ASP F 1 17 ? 55.908 -1.540 12.686 1.00 26.46 27 ASP F O 1
ATOM 4087 N N . LYS F 1 18 ? 56.666 0.206 13.939 1.00 24.03 28 LYS F N 1
ATOM 4088 C CA . LYS F 1 18 ? 57.494 0.721 12.908 1.00 23.21 28 LYS F CA 1
ATOM 4089 C C . LYS F 1 18 ? 58.600 1.527 13.567 1.00 22.98 28 LYS F C 1
ATOM 4090 O O . LYS F 1 18 ? 58.534 2.775 13.656 1.00 23.17 28 LYS F O 1
ATOM 4096 N N . LYS F 1 19 ? 59.622 0.797 14.035 1.00 21.31 29 LYS F N 1
ATOM 4097 C CA . LYS F 1 19 ? 60.704 1.405 14.839 1.00 21.33 29 LYS F CA 1
ATOM 4098 C C . LYS F 1 19 ? 61.772 2.103 14.008 1.00 22.01 29 LYS F C 1
ATOM 4099 O O . LYS F 1 19 ? 62.630 2.814 14.563 1.00 20.63 29 LYS F O 1
ATOM 4105 N N . GLU F 1 20 ? 61.814 1.819 12.704 1.00 21.40 30 GLU F N 1
ATOM 4106 C CA . GLU F 1 20 ? 62.835 2.341 11.837 1.00 23.11 30 GLU F CA 1
ATOM 4107 C C . GLU F 1 20 ? 62.324 3.165 10.664 1.00 22.53 30 GLU F C 1
ATOM 4108 O O . GLU F 1 20 ? 61.192 3.013 10.160 1.00 22.82 30 GLU F O 1
ATOM 4114 N N . TYR F 1 21 ? 63.132 4.153 10.277 1.00 21.27 31 TYR F N 1
ATOM 4115 C CA . TYR F 1 21 ? 62.946 4.877 9.021 1.00 19.78 31 TYR F CA 1
ATOM 4116 C C . TYR F 1 21 ? 64.306 4.820 8.329 1.00 22.33 31 TYR F C 1
ATOM 4117 O O . TYR F 1 21 ? 65.307 5.093 8.954 1.00 18.32 31 TYR F O 1
ATOM 4126 N N . SER F 1 22 ? 64.353 4.420 7.049 1.00 23.07 32 SER F N 1
ATOM 4127 C CA . SER F 1 22 ? 65.585 4.383 6.270 1.00 24.83 32 SER F CA 1
ATOM 4128 C C . SER F 1 22 ? 65.669 5.523 5.258 1.00 25.14 32 SER F C 1
ATOM 4129 O O . SER F 1 22 ? 64.834 5.707 4.407 1.00 26.07 32 SER F O 1
ATOM 4132 N N . PHE F 1 23 ? 66.595 6.457 5.513 1.00 24.01 33 PHE F N 1
ATOM 4133 C CA . PHE F 1 23 ? 66.879 7.515 4.585 1.00 25.30 33 PHE F CA 1
ATOM 4134 C C . PHE F 1 23 ? 67.958 7.069 3.538 1.00 25.41 33 PHE F C 1
ATOM 4135 O O . PHE F 1 23 ? 69.142 6.782 3.882 1.00 26.48 33 PHE F O 1
ATOM 4143 N N . LYS F 1 24 ? 67.543 6.968 2.261 1.00 27.20 34 LYS F N 1
ATOM 4144 C CA . LYS F 1 24 ? 68.504 6.708 1.184 1.00 27.70 34 LYS F CA 1
ATOM 4145 C C . LYS F 1 24 ? 68.157 7.572 0.026 1.00 26.55 34 LYS F C 1
ATOM 4146 O O . LYS F 1 24 ? 67.014 7.985 -0.101 1.00 24.66 34 LYS F O 1
ATOM 4152 N N . VAL F 1 25 ? 69.084 7.805 -0.867 1.00 27.72 35 VAL F N 1
ATOM 4153 C CA . VAL F 1 25 ? 68.808 8.652 -2.046 1.00 30.04 35 VAL F CA 1
ATOM 4154 C C . VAL F 1 25 ? 69.249 7.829 -3.236 1.00 32.86 35 VAL F C 1
ATOM 4155 O O . VAL F 1 25 ? 70.313 7.245 -3.134 1.00 33.76 35 VAL F O 1
ATOM 4159 N N . GLU F 1 26 ? 68.448 7.810 -4.312 1.00 34.86 36 GLU F N 1
ATOM 4160 C CA . GLU F 1 26 ? 68.629 6.864 -5.497 1.00 36.40 36 GLU F CA 1
ATOM 4161 C C . GLU F 1 26 ? 69.149 7.633 -6.677 1.00 37.87 36 GLU F C 1
ATOM 4162 O O . GLU F 1 26 ? 70.344 7.557 -6.945 1.00 40.41 36 GLU F O 1
ATOM 4168 N N . ASP F 1 28 ? 71.726 9.851 -7.494 1.00 39.98 38 ASP F N 1
ATOM 4169 C CA . ASP F 1 28 ? 71.014 11.018 -8.048 1.00 41.24 38 ASP F CA 1
ATOM 4170 C C . ASP F 1 28 ? 72.019 12.095 -7.893 1.00 40.19 38 ASP F C 1
ATOM 4171 O O . ASP F 1 28 ? 71.883 12.975 -6.946 1.00 37.55 38 ASP F O 1
ATOM 4176 N N . GLU F 1 29 ? 73.093 11.960 -8.723 1.00 37.46 39 GLU F N 1
ATOM 4177 C CA . GLU F 1 29 ? 74.411 12.354 -8.227 1.00 35.40 39 GLU F CA 1
ATOM 4178 C C . GLU F 1 29 ? 74.856 13.820 -8.121 1.00 33.52 39 GLU F C 1
ATOM 4179 O O . GLU F 1 29 ? 75.831 14.397 -8.650 1.00 33.11 39 GLU F O 1
ATOM 4185 N N . ASN F 1 30 ? 74.096 14.334 -7.192 1.00 28.12 40 ASN F N 1
ATOM 4186 C CA . ASN F 1 30 ? 74.278 15.563 -6.475 1.00 26.84 40 ASN F CA 1
ATOM 4187 C C . ASN F 1 30 ? 74.618 15.179 -5.022 1.00 25.53 40 ASN F C 1
ATOM 4188 O O . ASN F 1 30 ? 74.702 13.978 -4.727 1.00 26.54 40 ASN F O 1
ATOM 4193 N N . GLU F 1 31 ? 74.889 16.187 -4.198 1.00 26.57 41 GLU F N 1
ATOM 4194 C CA . GLU F 1 31 ? 75.231 16.014 -2.765 1.00 26.21 41 GLU F CA 1
ATOM 4195 C C . GLU F 1 31 ? 73.910 16.099 -2.020 1.00 23.75 41 GLU F C 1
ATOM 4196 O O . GLU F 1 31 ? 73.176 17.005 -2.258 1.00 23.54 41 GLU F O 1
ATOM 4202 N N . HIS F 1 32 ? 73.537 15.057 -1.271 1.00 22.29 42 HIS F N 1
ATOM 4203 C CA . HIS F 1 32 ? 72.301 15.088 -0.506 1.00 22.41 42 HIS F CA 1
ATOM 4204 C C . HIS F 1 32 ? 72.644 14.990 0.942 1.00 23.22 42 HIS F C 1
ATOM 4205 O O . HIS F 1 32 ? 73.564 14.292 1.267 1.00 22.78 42 HIS F O 1
ATOM 4212 N N . GLN F 1 33 ? 71.950 15.745 1.784 1.00 22.33 43 GLN F N 1
ATOM 4213 C CA . GLN F 1 33 ? 72.115 15.630 3.231 1.00 22.37 43 GLN F CA 1
ATOM 4214 C C . GLN F 1 33 ? 70.738 15.551 3.863 1.00 21.78 43 GLN F C 1
ATOM 4215 O O . GLN F 1 33 ? 69.834 16.263 3.484 1.00 23.48 43 GLN F O 1
ATOM 4221 N N . LEU F 1 34 ? 70.615 14.786 4.939 1.00 19.80 44 LEU F N 1
ATOM 4222 C CA . LEU F 1 34 ? 69.537 14.884 5.830 1.00 20.02 44 LEU F CA 1
ATOM 4223 C C . LEU F 1 34 ? 70.010 15.786 6.985 1.00 21.53 44 LEU F C 1
ATOM 4224 O O . LEU F 1 34 ? 70.982 15.475 7.632 1.00 19.86 44 LEU F O 1
ATOM 4229 N N . SER F 1 35 ? 69.347 16.927 7.202 1.00 20.78 45 SER F N 1
ATOM 4230 C CA . SER F 1 35 ? 69.659 17.757 8.310 1.00 19.91 45 SER F CA 1
ATOM 4231 C C . SER F 1 35 ? 68.545 17.614 9.352 1.00 19.73 45 SER F C 1
ATOM 4232 O O . SER F 1 35 ? 67.413 18.062 9.130 1.00 18.62 45 SER F O 1
ATOM 4235 N N . LEU F 1 36 ? 68.879 17.066 10.516 1.00 17.46 46 LEU F N 1
ATOM 4236 C CA . LEU F 1 36 ? 67.862 16.880 11.515 1.00 16.04 46 LEU F CA 1
ATOM 4237 C C . LEU F 1 36 ? 67.733 18.142 12.369 1.00 15.63 46 LEU F C 1
ATOM 4238 O O . LEU F 1 36 ? 68.708 18.725 12.835 1.00 16.10 46 LEU F O 1
ATOM 4243 N N . ARG F 1 37 ? 66.486 18.524 12.564 1.00 15.30 47 ARG F N 1
ATOM 4244 C CA . ARG F 1 37 ? 66.135 19.704 13.278 1.00 17.14 47 ARG F CA 1
ATOM 4245 C C . ARG F 1 37 ? 65.513 19.424 14.640 1.00 18.08 47 ARG F C 1
ATOM 4246 O O . ARG F 1 37 ? 65.970 20.039 15.572 1.00 20.61 47 ARG F O 1
ATOM 4254 N N . THR F 1 38 ? 64.457 18.628 14.761 1.00 16.14 48 THR F N 1
ATOM 4255 C CA . THR F 1 38 ? 63.898 18.255 16.093 1.00 17.22 48 THR F CA 1
ATOM 4256 C C . THR F 1 38 ? 63.571 16.788 16.221 1.00 17.73 48 THR F C 1
ATOM 4257 O O . THR F 1 38 ? 63.242 16.127 15.174 1.00 18.35 48 THR F O 1
ATOM 4261 N N . VAL F 1 39 ? 63.599 16.300 17.480 1.00 15.97 49 VAL F N 1
ATOM 4262 C CA . VAL F 1 39 ? 63.066 14.983 17.812 1.00 17.51 49 VAL F CA 1
ATOM 4263 C C . VAL F 1 39 ? 62.032 15.318 18.909 1.00 16.13 49 VAL F C 1
ATOM 4264 O O . VAL F 1 39 ? 62.353 16.095 19.795 1.00 16.54 49 VAL F O 1
ATOM 4268 N N . SER F 1 40 ? 60.830 14.770 18.810 1.00 14.00 50 SER F N 1
ATOM 4269 C CA . SER F 1 40 ? 59.755 15.055 19.755 1.00 16.28 50 SER F CA 1
ATOM 4270 C C . SER F 1 40 ? 58.844 13.891 20.012 1.00 16.72 50 SER F C 1
ATOM 4271 O O . SER F 1 40 ? 58.752 12.983 19.187 1.00 17.86 50 SER F O 1
ATOM 4274 N N . LEU F 1 41 ? 58.274 13.862 21.212 1.00 16.70 51 LEU F N 1
ATOM 4275 C CA . LEU F 1 41 ? 57.431 12.724 21.646 1.00 15.98 51 LEU F CA 1
ATOM 4276 C C . LEU F 1 41 ? 55.949 13.072 21.366 1.00 18.80 51 LEU F C 1
ATOM 4277 O O . LEU F 1 41 ? 55.468 14.160 21.620 1.00 17.16 51 LEU F O 1
ATOM 4282 N N . GLY F 1 42 ? 55.237 12.097 20.829 1.00 19.77 52 GLY F N 1
ATOM 4283 C CA . GLY F 1 42 ? 53.831 12.292 20.560 1.00 21.60 52 GLY F CA 1
ATOM 4284 C C . GLY F 1 42 ? 53.018 12.312 21.804 1.00 21.27 52 GLY F C 1
ATOM 4285 O O . GLY F 1 42 ? 53.400 11.864 22.900 1.00 19.43 52 GLY F O 1
ATOM 4286 N N . ALA F 1 43 ? 51.797 12.761 21.653 1.00 24.34 53 ALA F N 1
ATOM 4287 C CA . ALA F 1 43 ? 50.998 13.049 22.856 1.00 27.25 53 ALA F CA 1
ATOM 4288 C C . ALA F 1 43 ? 50.739 11.879 23.859 1.00 28.07 53 ALA F C 1
ATOM 4289 O O . ALA F 1 43 ? 50.679 12.077 25.152 1.00 25.89 53 ALA F O 1
ATOM 4291 N N . SER F 1 44 ? 50.583 10.700 23.222 1.00 27.30 54 SER F N 1
ATOM 4292 C CA . SER F 1 44 ? 50.201 9.397 23.810 1.00 29.05 54 SER F CA 1
ATOM 4293 C C . SER F 1 44 ? 51.385 8.540 24.254 1.00 26.97 54 SER F C 1
ATOM 4294 O O . SER F 1 44 ? 51.192 7.478 24.823 1.00 27.42 54 SER F O 1
ATOM 4297 N N . ALA F 1 45 ? 52.618 9.050 24.071 1.00 25.91 55 ALA F N 1
ATOM 4298 C CA . ALA F 1 45 ? 53.824 8.359 24.536 1.00 24.60 55 ALA F CA 1
ATOM 4299 C C . ALA F 1 45 ? 53.761 8.047 26.005 1.00 25.47 55 ALA F C 1
ATOM 4300 O O . ALA F 1 45 ? 53.329 8.884 26.823 1.00 24.57 55 ALA F O 1
ATOM 4302 N N . LYS F 1 46 ? 54.233 6.875 26.380 1.00 24.11 56 LYS F N 1
ATOM 4303 C CA . LYS F 1 46 ? 54.351 6.513 27.797 1.00 24.87 56 LYS F CA 1
ATOM 4304 C C . LYS F 1 46 ? 55.388 7.402 28.444 1.00 23.69 56 LYS F C 1
ATOM 4305 O O . LYS F 1 46 ? 56.426 7.754 27.848 1.00 25.26 56 LYS F O 1
ATOM 4311 N N . ASP F 1 47 ? 55.111 7.767 29.704 1.00 23.29 57 ASP F N 1
ATOM 4312 C CA . ASP F 1 47 ? 56.062 8.605 30.442 1.00 23.60 57 ASP F CA 1
ATOM 4313 C C . ASP F 1 47 ? 57.230 7.792 30.938 1.00 22.35 57 ASP F C 1
ATOM 4314 O O . ASP F 1 47 ? 57.319 7.426 32.106 1.00 23.96 57 ASP F O 1
ATOM 4319 N N . GLU F 1 48 ? 58.203 7.519 30.036 1.00 22.47 58 GLU F N 1
ATOM 4320 C CA . GLU F 1 48 ? 59.430 6.783 30.292 1.00 22.55 58 GLU F CA 1
ATOM 4321 C C . GLU F 1 48 ? 60.500 7.382 29.350 1.00 22.45 58 GLU F C 1
ATOM 4322 O O . GLU F 1 48 ? 60.121 8.167 28.487 1.00 20.94 58 GLU F O 1
ATOM 4328 N N . LEU F 1 49 ? 61.772 7.091 29.577 1.00 21.29 59 LEU F N 1
ATOM 4329 C CA . LEU F 1 49 ? 62.796 7.518 28.615 1.00 20.45 59 LEU F CA 1
ATOM 4330 C C . LEU F 1 49 ? 62.552 6.867 27.246 1.00 21.02 59 LEU F C 1
ATOM 4331 O O . LEU F 1 49 ? 62.279 5.652 27.143 1.00 20.29 59 LEU F O 1
ATOM 4336 N N . HIS F 1 50 ? 62.785 7.685 26.226 1.00 19.09 60 HIS F N 1
ATOM 4337 C CA . HIS F 1 50 ? 62.826 7.343 24.839 1.00 18.90 60 HIS F CA 1
ATOM 4338 C C . HIS F 1 50 ? 64.204 7.655 24.257 1.00 19.29 60 HIS F C 1
ATOM 4339 O O . HIS F 1 50 ? 64.746 8.737 24.459 1.00 20.46 60 HIS F O 1
ATOM 4346 N N . VAL F 1 51 ? 64.776 6.680 23.543 1.00 18.59 61 VAL F N 1
ATOM 4347 C CA . VAL F 1 51 ? 66.094 6.853 22.906 1.00 18.66 61 VAL F CA 1
ATOM 4348 C C . VAL F 1 51 ? 65.964 6.641 21.441 1.00 19.57 61 VAL F C 1
ATOM 4349 O O . VAL F 1 51 ? 65.397 5.617 21.003 1.00 18.77 61 VAL F O 1
ATOM 4353 N N . VAL F 1 52 ? 66.361 7.652 20.687 1.00 19.64 62 VAL F N 1
ATOM 4354 C CA . VAL F 1 52 ? 66.424 7.578 19.228 1.00 20.97 62 VAL F CA 1
ATOM 4355 C C . VAL F 1 52 ? 67.901 7.604 18.844 1.00 19.34 62 VAL F C 1
ATOM 4356 O O . VAL F 1 52 ? 68.708 8.398 19.371 1.00 17.54 62 VAL F O 1
ATOM 4360 N N . GLU F 1 53 ? 68.234 6.687 17.940 1.00 18.59 63 GLU F N 1
ATOM 4361 C CA . GLU F 1 53 ? 69.592 6.421 17.453 1.00 18.72 63 GLU F CA 1
ATOM 4362 C C . GLU F 1 53 ? 69.647 6.424 15.910 1.00 18.30 63 GLU F C 1
ATOM 4363 O O . GLU F 1 53 ? 68.646 6.355 15.276 1.00 18.45 63 GLU F O 1
ATOM 4369 N N . ALA F 1 54 ? 70.828 6.694 15.354 1.00 18.64 64 ALA F N 1
ATOM 4370 C CA . ALA F 1 54 ? 71.058 6.772 13.935 1.00 17.19 64 ALA F CA 1
ATOM 4371 C C . ALA F 1 54 ? 72.138 5.720 13.706 1.00 18.64 64 ALA F C 1
ATOM 4372 O O . ALA F 1 54 ? 73.082 5.587 14.496 1.00 18.81 64 ALA F O 1
ATOM 4374 N N . GLU F 1 55 ? 72.016 5.071 12.567 1.00 19.47 65 GLU F N 1
ATOM 4375 C CA . GLU F 1 55 ? 72.926 4.008 12.175 1.00 21.43 65 GLU F CA 1
ATOM 4376 C C . GLU F 1 55 ? 73.462 4.333 10.759 1.00 20.03 65 GLU F C 1
ATOM 4377 O O . GLU F 1 55 ? 72.687 4.532 9.785 1.00 23.09 65 GLU F O 1
ATOM 4383 N N . GLY F 1 56 ? 74.764 4.426 10.652 1.00 22.27 66 GLY F N 1
ATOM 4384 C CA . GLY F 1 56 ? 75.407 4.745 9.368 1.00 24.55 66 GLY F CA 1
ATOM 4385 C C . GLY F 1 56 ? 76.923 4.673 9.365 1.00 25.32 66 GLY F C 1
ATOM 4386 O O . GLY F 1 56 ? 77.511 4.234 10.338 1.00 28.06 66 GLY F O 1
ATOM 4387 N N . ILE F 1 57 ? 77.563 5.173 8.301 1.00 26.35 67 ILE F N 1
ATOM 4388 C CA . ILE F 1 57 ? 78.957 4.922 8.098 1.00 28.99 67 ILE F CA 1
ATOM 4389 C C . ILE F 1 57 ? 79.792 6.006 8.739 1.00 27.94 67 ILE F C 1
ATOM 4390 O O . ILE F 1 57 ? 79.434 7.211 8.678 1.00 31.52 67 ILE F O 1
ATOM 4395 N N . ASN F 1 58 ? 80.818 5.544 9.438 1.00 26.10 68 ASN F N 1
ATOM 4396 C CA . ASN F 1 58 ? 81.844 6.414 10.003 1.00 25.18 68 ASN F CA 1
ATOM 4397 C C . ASN F 1 58 ? 83.032 6.681 9.038 1.00 24.16 68 ASN F C 1
ATOM 4398 O O . ASN F 1 58 ? 83.085 6.189 7.925 1.00 22.23 68 ASN F O 1
ATOM 4403 N N . TYR F 1 59 ? 83.943 7.523 9.477 1.00 23.25 69 TYR F N 1
ATOM 4404 C CA . TYR F 1 59 ? 85.075 7.948 8.707 1.00 24.79 69 TYR F CA 1
ATOM 4405 C C . TYR F 1 59 ? 85.894 6.717 8.204 1.00 27.21 69 TYR F C 1
ATOM 4406 O O . TYR F 1 59 ? 86.423 6.808 7.122 1.00 27.97 69 TYR F O 1
ATOM 4415 N N . GLU F 1 60 ? 85.898 5.648 8.985 1.00 28.10 70 GLU F N 1
ATOM 4416 C CA . GLU F 1 60 ? 86.749 4.442 8.778 1.00 31.72 70 GLU F CA 1
ATOM 4417 C C . GLU F 1 60 ? 85.980 3.389 8.062 1.00 33.10 70 GLU F C 1
ATOM 4418 O O . GLU F 1 60 ? 86.464 2.234 7.922 1.00 33.10 70 GLU F O 1
ATOM 4424 N N . GLY F 1 61 ? 84.768 3.740 7.619 1.00 33.07 71 GLY F N 1
ATOM 4425 C CA . GLY F 1 61 ? 83.879 2.766 6.963 1.00 34.27 71 GLY F CA 1
ATOM 4426 C C . GLY F 1 61 ? 83.121 1.749 7.818 1.00 34.80 71 GLY F C 1
ATOM 4427 O O . GLY F 1 61 ? 82.473 0.815 7.258 1.00 37.09 71 GLY F O 1
ATOM 4428 N N . LYS F 1 62 ? 83.175 1.854 9.137 1.00 35.28 72 LYS F N 1
ATOM 4429 C CA . LYS F 1 62 ? 82.503 0.876 9.998 1.00 34.08 72 LYS F CA 1
ATOM 4430 C C . LYS F 1 62 ? 81.071 1.385 10.180 1.00 34.09 72 LYS F C 1
ATOM 4431 O O . LYS F 1 62 ? 80.847 2.574 10.329 1.00 33.17 72 LYS F O 1
ATOM 4437 N N . THR F 1 63 ? 80.088 0.499 10.121 1.00 33.14 73 THR F N 1
ATOM 4438 C CA . THR F 1 63 ? 78.684 0.891 10.420 1.00 31.41 73 THR F CA 1
ATOM 4439 C C . THR F 1 63 ? 78.614 1.068 11.914 1.00 29.43 73 THR F C 1
ATOM 4440 O O . THR F 1 63 ? 78.927 0.178 12.702 1.00 29.84 73 THR F O 1
ATOM 4444 N N . ILE F 1 64 ? 78.182 2.247 12.374 1.00 26.86 74 ILE F N 1
ATOM 4445 C CA . ILE F 1 64 ? 78.069 2.492 13.814 1.00 25.28 74 ILE F CA 1
ATOM 4446 C C . ILE F 1 64 ? 76.628 2.934 14.110 1.00 22.07 74 ILE F C 1
ATOM 4447 O O . ILE F 1 64 ? 75.904 3.355 13.213 1.00 22.96 74 ILE F O 1
ATOM 4452 N N . LYS F 1 65 ? 76.255 2.756 15.348 1.00 23.13 75 LYS F N 1
ATOM 4453 C CA . LYS F 1 65 ? 74.999 3.281 15.896 1.00 23.62 75 LYS F CA 1
ATOM 4454 C C . LYS F 1 65 ? 75.399 4.391 16.905 1.00 23.72 75 LYS F C 1
ATOM 4455 O O . LYS F 1 65 ? 76.225 4.239 17.787 1.00 24.68 75 LYS F O 1
ATOM 4461 N N . ILE F 1 66 ? 74.714 5.501 16.831 1.00 21.79 76 ILE F N 1
ATOM 4462 C CA . ILE F 1 66 ? 74.931 6.607 17.727 1.00 22.56 76 ILE F CA 1
ATOM 4463 C C . ILE F 1 66 ? 73.631 7.115 18.312 1.00 20.64 76 ILE F C 1
ATOM 4464 O O . ILE F 1 66 ? 72.685 7.149 17.642 1.00 21.75 76 ILE F O 1
ATOM 4469 N N . ALA F 1 67 ? 73.608 7.441 19.598 1.00 23.22 77 ALA F N 1
ATOM 4470 C CA . ALA F 1 67 ? 72.363 7.898 20.230 1.00 21.79 77 ALA F CA 1
ATOM 4471 C C . ALA F 1 67 ? 72.215 9.373 19.931 1.00 22.21 77 ALA F C 1
ATOM 4472 O O . ALA F 1 67 ? 73.092 10.124 20.236 1.00 22.88 77 ALA F O 1
ATOM 4474 N N . LEU F 1 68 ? 71.129 9.798 19.312 1.00 20.26 78 LEU F N 1
ATOM 4475 C CA . LEU F 1 68 ? 70.963 11.223 18.992 1.00 21.04 78 LEU F CA 1
ATOM 4476 C C . LEU F 1 68 ? 70.280 11.889 20.168 1.00 20.37 78 LEU F C 1
ATOM 4477 O O . LEU F 1 68 ? 70.612 13.037 20.521 1.00 20.42 78 LEU F O 1
ATOM 4482 N N . ALA F 1 69 ? 69.287 11.199 20.779 1.00 15.99 79 ALA F N 1
ATOM 4483 C CA . ALA F 1 69 ? 68.509 11.920 21.848 1.00 18.43 79 ALA F CA 1
ATOM 4484 C C . ALA F 1 69 ? 67.831 11.005 22.752 1.00 18.01 79 ALA F C 1
ATOM 4485 O O . ALA F 1 69 ? 67.399 9.923 22.308 1.00 17.85 79 ALA F O 1
ATOM 4487 N N . SER F 1 70 ? 67.663 11.458 23.999 1.00 18.55 80 SER F N 1
ATOM 4488 C CA . SER F 1 70 ? 66.929 10.747 25.042 1.00 18.86 80 SER F CA 1
ATOM 4489 C C . SER F 1 70 ? 65.909 11.727 25.488 1.00 17.41 80 SER F C 1
ATOM 4490 O O . SER F 1 70 ? 66.302 12.798 25.893 1.00 17.43 80 SER F O 1
ATOM 4493 N N . LEU F 1 71 ? 64.630 11.344 25.414 1.00 16.55 81 LEU F N 1
ATOM 4494 C CA . LEU F 1 71 ? 63.495 12.260 25.677 1.00 16.75 81 LEU F CA 1
ATOM 4495 C C . LEU F 1 71 ? 62.538 11.596 26.663 1.00 18.17 81 LEU F C 1
ATOM 4496 O O . LEU F 1 71 ? 62.477 10.387 26.771 1.00 17.27 81 LEU F O 1
ATOM 4501 N N . LYS F 1 72 ? 61.879 12.402 27.480 1.00 16.93 82 LYS F N 1
ATOM 4502 C CA . LYS F 1 72 ? 60.857 11.918 28.376 1.00 18.45 82 LYS F CA 1
ATOM 4503 C C . LYS F 1 72 ? 59.700 12.886 28.464 1.00 17.60 82 LYS F C 1
ATOM 4504 O O . LYS F 1 72 ? 59.982 14.048 28.622 1.00 18.15 82 LYS F O 1
ATOM 4510 N N . PRO F 1 73 ? 58.440 12.454 28.354 1.00 17.98 83 PRO F N 1
ATOM 4511 C CA . PRO F 1 73 ? 57.339 13.358 28.251 1.00 16.79 83 PRO F CA 1
ATOM 4512 C C . PRO F 1 73 ? 57.186 14.324 29.455 1.00 17.47 83 PRO F C 1
ATOM 4513 O O . PRO F 1 73 ? 56.924 15.474 29.241 1.00 17.41 83 PRO F O 1
ATOM 4517 N N . SER F 1 74 ? 57.546 13.904 30.644 1.00 17.79 84 SER F N 1
ATOM 4518 C CA . SER F 1 74 ? 57.372 14.781 31.824 1.00 17.93 84 SER F CA 1
ATOM 4519 C C . SER F 1 74 ? 58.645 15.555 32.201 1.00 17.64 84 SER F C 1
ATOM 4520 O O . SER F 1 74 ? 58.715 16.290 33.204 1.00 17.21 84 SER F O 1
ATOM 4523 N N . VAL F 1 75 ? 59.685 15.457 31.391 1.00 18.29 85 VAL F N 1
ATOM 4524 C CA . VAL F 1 75 ? 60.943 16.088 31.663 1.00 17.79 85 VAL F CA 1
ATOM 4525 C C . VAL F 1 75 ? 61.480 16.909 30.487 1.00 18.29 85 VAL F C 1
ATOM 4526 O O . VAL F 1 75 ? 61.890 18.061 30.609 1.00 19.45 85 VAL F O 1
ATOM 4530 N N . GLN F 1 76 ? 61.479 16.273 29.305 1.00 17.41 86 GLN F N 1
ATOM 4531 C CA . GLN F 1 76 ? 62.085 16.875 28.081 1.00 17.80 86 GLN F CA 1
ATOM 4532 C C . GLN F 1 76 ? 61.396 16.202 26.861 1.00 16.52 86 GLN F C 1
ATOM 4533 O O . GLN F 1 76 ? 61.908 15.237 26.322 1.00 18.47 86 GLN F O 1
ATOM 4539 N N . PRO F 1 77 ? 60.186 16.670 26.501 1.00 15.81 87 PRO F N 1
ATOM 4540 C CA . PRO F 1 77 ? 59.490 16.089 25.328 1.00 14.68 87 PRO F CA 1
ATOM 4541 C C . PRO F 1 77 ? 60.021 16.407 23.898 1.00 17.48 87 PRO F C 1
ATOM 4542 O O . PRO F 1 77 ? 59.816 15.631 22.978 1.00 17.73 87 PRO F O 1
ATOM 4546 N N . THR F 1 78 ? 60.801 17.442 23.778 1.00 14.79 88 THR F N 1
ATOM 4547 C CA . THR F 1 78 ? 61.437 17.814 22.507 1.00 16.32 88 THR F CA 1
ATOM 4548 C C . THR F 1 78 ? 62.914 18.167 22.684 1.00 15.84 88 THR F C 1
ATOM 4549 O O . THR F 1 78 ? 63.361 18.820 23.714 1.00 15.34 88 THR F O 1
ATOM 4553 N N . VAL F 1 79 ? 63.730 17.712 21.728 1.00 18.24 89 VAL F N 1
ATOM 4554 C CA . VAL F 1 79 ? 65.098 18.201 21.666 1.00 18.51 89 VAL F CA 1
ATOM 4555 C C . VAL F 1 79 ? 65.342 18.807 20.309 1.00 19.98 89 VAL F C 1
ATOM 4556 O O . VAL F 1 79 ? 64.997 18.229 19.293 1.00 17.84 89 VAL F O 1
ATOM 4560 N N . SER F 1 80 ? 65.879 20.011 20.273 1.00 16.81 90 SER F N 1
ATOM 4561 C CA . SER F 1 80 ? 66.252 20.588 19.021 1.00 19.41 90 SER F CA 1
ATOM 4562 C C . SER F 1 80 ? 67.692 20.303 18.732 1.00 19.33 90 SER F C 1
ATOM 4563 O O . SER F 1 80 ? 68.556 20.687 19.511 1.00 18.52 90 SER F O 1
ATOM 4566 N N . LEU F 1 81 ? 67.936 19.751 17.524 1.00 18.74 91 LEU F N 1
ATOM 4567 C CA . LEU F 1 81 ? 69.310 19.371 17.116 1.00 20.42 91 LEU F CA 1
ATOM 4568 C C . LEU F 1 81 ? 70.097 20.387 16.285 1.00 21.10 91 LEU F C 1
ATOM 4569 O O . LEU F 1 81 ? 71.311 20.277 16.115 1.00 19.82 91 LEU F O 1
ATOM 4574 N N . GLY F 1 82 ? 69.418 21.453 15.848 1.00 20.18 92 GLY F N 1
ATOM 4575 C CA . GLY F 1 82 ? 70.087 22.578 15.284 1.00 21.08 92 GLY F CA 1
ATOM 4576 C C . GLY F 1 82 ? 70.594 22.308 13.911 1.00 19.80 92 GLY F C 1
ATOM 4577 O O . GLY F 1 82 ? 71.466 23.064 13.403 1.00 19.98 92 GLY F O 1
ATOM 4578 N N . GLY F 1 83 ? 70.034 21.330 13.195 1.00 19.22 93 GLY F N 1
ATOM 4579 C CA . GLY F 1 83 ? 70.623 21.074 11.885 1.00 18.39 93 GLY F CA 1
ATOM 4580 C C . GLY F 1 83 ? 71.807 20.093 11.908 1.00 18.88 93 GLY F C 1
ATOM 4581 O O . GLY F 1 83 ? 72.894 20.378 11.470 1.00 18.82 93 GLY F O 1
ATOM 4582 N N . PHE F 1 84 ? 71.578 18.896 12.371 1.00 18.48 94 PHE F N 1
ATOM 4583 C CA . PHE F 1 84 ? 72.628 17.855 12.435 1.00 18.11 94 PHE F CA 1
ATOM 4584 C C . PHE F 1 84 ? 72.569 17.167 11.058 1.00 16.80 94 PHE F C 1
ATOM 4585 O O . PHE F 1 84 ? 71.669 16.382 10.754 1.00 17.05 94 PHE F O 1
ATOM 4593 N N . GLU F 1 85 ? 73.528 17.511 10.199 1.00 19.01 95 GLU F N 1
ATOM 4594 C CA . GLU F 1 85 ? 73.590 16.949 8.849 1.00 19.28 95 GLU F CA 1
ATOM 4595 C C . GLU F 1 85 ? 74.204 15.536 8.789 1.00 17.52 95 GLU F C 1
ATOM 4596 O O . GLU F 1 85 ? 75.250 15.280 9.346 1.00 17.70 95 GLU F O 1
ATOM 4602 N N . ILE F 1 86 ? 73.543 14.641 8.082 1.00 18.27 96 ILE F N 1
ATOM 4603 C CA . ILE F 1 86 ? 74.026 13.254 7.964 1.00 18.45 96 ILE F CA 1
ATOM 4604 C C . ILE F 1 86 ? 73.975 12.858 6.478 1.00 18.89 96 ILE F C 1
ATOM 4605 O O . ILE F 1 86 ? 73.009 13.149 5.830 1.00 18.80 96 ILE F O 1
ATOM 4610 N N . THR F 1 87 ? 75.042 12.199 5.997 1.00 21.51 97 THR F N 1
ATOM 4611 C CA . THR F 1 87 ? 75.135 11.824 4.588 1.00 21.77 97 THR F CA 1
ATOM 4612 C C . THR F 1 87 ? 74.424 10.468 4.541 1.00 22.21 97 THR F C 1
ATOM 4613 O O . THR F 1 87 ? 74.640 9.660 5.444 1.00 21.94 97 THR F O 1
ATOM 4617 N N . PRO F 1 88 ? 73.577 10.245 3.543 1.00 23.23 98 PRO F N 1
ATOM 4618 C CA . PRO F 1 88 ? 72.882 8.981 3.343 1.00 23.80 98 PRO F CA 1
ATOM 4619 C C . PRO F 1 88 ? 73.849 7.874 2.907 1.00 25.19 98 PRO F C 1
ATOM 4620 O O . PRO F 1 88 ? 74.901 8.143 2.380 1.00 22.96 98 PRO F O 1
ATOM 4624 N N . PRO F 1 89 ? 73.523 6.611 3.122 1.00 24.66 99 PRO F N 1
ATOM 4625 C CA . PRO F 1 89 ? 72.289 6.164 3.776 1.00 25.47 99 PRO F CA 1
ATOM 4626 C C . PRO F 1 89 ? 72.395 6.228 5.279 1.00 23.26 99 PRO F C 1
ATOM 4627 O O . PRO F 1 89 ? 73.432 5.922 5.791 1.00 22.50 99 PRO F O 1
ATOM 4631 N N . VAL F 1 90 ? 71.269 6.501 5.957 1.00 20.94 100 VAL F N 1
ATOM 4632 C CA . VAL F 1 90 ? 71.204 6.407 7.402 1.00 21.09 100 VAL F CA 1
ATOM 4633 C C . VAL F 1 90 ? 69.856 5.797 7.837 1.00 18.57 100 VAL F C 1
ATOM 4634 O O . VAL F 1 90 ? 68.848 6.109 7.234 1.00 20.64 100 VAL F O 1
ATOM 4638 N N . ILE F 1 91 ? 69.845 5.018 8.919 1.00 19.91 101 ILE F N 1
ATOM 4639 C CA . ILE F 1 91 ? 68.618 4.536 9.556 1.00 19.59 101 ILE F CA 1
ATOM 4640 C C . ILE F 1 91 ? 68.433 5.322 10.866 1.00 19.14 101 ILE F C 1
ATOM 4641 O O . ILE F 1 91 ? 69.381 5.407 11.669 1.00 20.16 101 ILE F O 1
ATOM 4646 N N . LEU F 1 92 ? 67.217 5.818 11.071 1.00 20.29 102 LEU F N 1
ATOM 4647 C CA . LEU F 1 92 ? 66.844 6.351 12.364 1.00 19.36 102 LEU F CA 1
ATOM 4648 C C . LEU F 1 92 ? 65.975 5.290 13.052 1.00 20.09 102 LEU F C 1
ATOM 4649 O O . LEU F 1 92 ? 65.097 4.715 12.444 1.00 18.67 102 LEU F O 1
ATOM 4654 N N . ARG F 1 93 ? 66.201 5.073 14.330 1.00 19.78 103 ARG F N 1
ATOM 4655 C CA . ARG F 1 93 ? 65.548 3.970 15.037 1.00 20.67 103 ARG F CA 1
ATOM 4656 C C . ARG F 1 93 ? 65.090 4.339 16.418 1.00 20.52 103 ARG F C 1
ATOM 4657 O O . ARG F 1 93 ? 65.851 4.988 17.189 1.00 20.22 103 ARG F O 1
ATOM 4665 N N . LEU F 1 94 ? 63.893 3.894 16.789 1.00 19.90 104 LEU F N 1
ATOM 4666 C CA . LEU F 1 94 ? 63.444 3.960 18.190 1.00 18.69 104 LEU F CA 1
ATOM 4667 C C . LEU F 1 94 ? 64.026 2.767 18.937 1.00 20.57 104 LEU F C 1
ATOM 4668 O O . LEU F 1 94 ? 63.620 1.617 18.793 1.00 21.73 104 LEU F O 1
ATOM 4673 N N . LYS F 1 95 ? 65.046 3.069 19.684 1.00 19.98 105 LYS F N 1
ATOM 4674 C CA . LYS F 1 95 ? 65.808 2.075 20.412 1.00 21.15 105 LYS F CA 1
ATOM 4675 C C . LYS F 1 95 ? 65.016 1.617 21.623 1.00 21.98 105 LYS F C 1
ATOM 4676 O O . LYS F 1 95 ? 64.972 0.421 21.928 1.00 23.19 105 LYS F O 1
ATOM 4682 N N . SER F 1 96 ? 64.434 2.564 22.368 1.00 19.95 106 SER F N 1
ATOM 4683 C CA . SER F 1 96 ? 63.600 2.239 23.510 1.00 22.10 106 SER F CA 1
ATOM 4684 C C . SER F 1 96 ? 62.612 3.336 23.746 1.00 21.50 106 SER F C 1
ATOM 4685 O O . SER F 1 96 ? 62.809 4.477 23.290 1.00 19.50 106 SER F O 1
ATOM 4688 N N . GLY F 1 97 ? 61.574 2.949 24.466 1.00 20.97 107 GLY F N 1
ATOM 4689 C CA . GLY F 1 97 ? 60.427 3.779 24.706 1.00 21.03 107 GLY F CA 1
ATOM 4690 C C . GLY F 1 97 ? 59.270 3.318 23.890 1.00 19.72 107 GLY F C 1
ATOM 4691 O O . GLY F 1 97 ? 59.428 2.836 22.788 1.00 21.91 107 GLY F O 1
ATOM 4692 N N . SER F 1 98 ? 58.064 3.510 24.412 1.00 21.00 108 SER F N 1
ATOM 4693 C CA . SER F 1 98 ? 56.820 3.126 23.650 1.00 21.30 108 SER F CA 1
ATOM 4694 C C . SER F 1 98 ? 56.655 3.824 22.283 1.00 21.98 108 SER F C 1
ATOM 4695 O O . SER F 1 98 ? 56.200 3.263 21.273 1.00 22.06 108 SER F O 1
ATOM 4698 N N . GLY F 1 99 ? 57.121 5.076 22.205 1.00 21.58 109 GLY F N 1
ATOM 4699 C CA . GLY F 1 99 ? 56.659 5.963 21.153 1.00 21.66 109 GLY F CA 1
ATOM 4700 C C . GLY F 1 99 ? 55.200 6.400 21.203 1.00 22.88 109 GLY F C 1
ATOM 4701 O O . GLY F 1 99 ? 54.519 6.085 22.213 1.00 21.13 109 GLY F O 1
ATOM 4702 N N . PRO F 1 100 ? 54.700 7.126 20.202 1.00 22.56 110 PRO F N 1
ATOM 4703 C CA . PRO F 1 100 ? 55.469 7.442 18.983 1.00 21.71 110 PRO F CA 1
ATOM 4704 C C . PRO F 1 100 ? 56.442 8.608 19.227 1.00 20.66 110 PRO F C 1
ATOM 4705 O O . PRO F 1 100 ? 56.225 9.444 20.113 1.00 22.01 110 PRO F O 1
ATOM 4709 N N . VAL F 1 101 ? 57.467 8.660 18.414 1.00 20.88 111 VAL F N 1
ATOM 4710 C CA . VAL F 1 101 ? 58.497 9.683 18.485 1.00 20.23 111 VAL F CA 1
ATOM 4711 C C . VAL F 1 101 ? 58.563 10.221 17.066 1.00 19.36 111 VAL F C 1
ATOM 4712 O O . VAL F 1 101 ? 58.343 9.528 16.086 1.00 22.00 111 VAL F O 1
ATOM 4716 N N . TYR F 1 102 ? 58.805 11.498 16.939 1.00 18.50 112 TYR F N 1
ATOM 4717 C CA . TYR F 1 102 ? 58.805 12.125 15.630 1.00 16.63 112 TYR F CA 1
ATOM 4718 C C . TYR F 1 102 ? 60.182 12.738 15.376 1.00 19.55 112 TYR F C 1
ATOM 4719 O O . TYR F 1 102 ? 60.896 13.120 16.290 1.00 20.33 112 TYR F O 1
ATOM 4728 N N . VAL F 1 103 ? 60.620 12.741 14.125 1.00 18.17 113 VAL F N 1
ATOM 4729 C CA . VAL F 1 103 ? 61.799 13.485 13.819 1.00 18.54 113 VAL F CA 1
ATOM 4730 C C . VAL F 1 103 ? 61.358 14.513 12.705 1.00 18.62 113 VAL F C 1
ATOM 4731 O O . VAL F 1 103 ? 60.542 14.195 11.799 1.00 19.69 113 VAL F O 1
ATOM 4735 N N . SER F 1 104 ? 61.828 15.755 12.816 1.00 17.72 114 SER F N 1
ATOM 4736 C CA . SER F 1 104 ? 61.705 16.733 11.766 1.00 18.18 114 SER F CA 1
ATOM 4737 C C . SER F 1 104 ? 63.085 17.129 11.218 1.00 15.83 114 SER F C 1
ATOM 4738 O O . SER F 1 104 ? 64.102 17.171 11.943 1.00 16.49 114 SER F O 1
ATOM 4741 N N . GLY F 1 105 ? 63.082 17.580 9.942 1.00 15.71 115 GLY F N 1
ATOM 4742 C CA . GLY F 1 105 ? 64.291 18.192 9.432 1.00 17.84 115 GLY F CA 1
ATOM 4743 C C . GLY F 1 105 ? 64.162 18.555 7.973 1.00 16.66 115 GLY F C 1
ATOM 4744 O O . GLY F 1 105 ? 63.094 18.851 7.564 1.00 18.02 115 GLY F O 1
ATOM 4745 N N . GLN F 1 106 ? 65.287 18.592 7.277 1.00 18.07 116 GLN F N 1
ATOM 4746 C CA . GLN F 1 106 ? 65.378 18.979 5.907 1.00 19.51 116 GLN F CA 1
ATOM 4747 C C . GLN F 1 106 ? 66.125 17.972 5.101 1.00 21.09 116 GLN F C 1
ATOM 4748 O O . GLN F 1 106 ? 67.059 17.406 5.579 1.00 22.50 116 GLN F O 1
ATOM 4754 N N . HIS F 1 107 ? 65.726 17.789 3.837 1.00 20.83 117 HIS F N 1
ATOM 4755 C CA . HIS F 1 107 ? 66.511 17.007 2.875 1.00 20.69 117 HIS F CA 1
ATOM 4756 C C . HIS F 1 107 ? 67.111 18.065 1.954 1.00 20.99 117 HIS F C 1
ATOM 4757 O O . HIS F 1 107 ? 66.364 18.815 1.306 1.00 20.42 117 HIS F O 1
ATOM 4764 N N . LEU F 1 108 ? 68.428 18.232 2.027 1.00 19.93 118 LEU F N 1
ATOM 4765 C CA . LEU F 1 108 ? 69.094 19.284 1.320 1.00 19.96 118 LEU F CA 1
ATOM 4766 C C . LEU F 1 108 ? 69.788 18.614 0.111 1.00 21.22 118 LEU F C 1
ATOM 4767 O O . LEU F 1 108 ? 70.288 17.473 0.195 1.00 20.47 118 LEU F O 1
ATOM 4772 N N . VAL F 1 109 ? 69.828 19.371 -0.983 1.00 21.85 119 VAL F N 1
ATOM 4773 C CA . VAL F 1 109 ? 70.473 18.903 -2.230 1.00 20.64 119 VAL F CA 1
ATOM 4774 C C . VAL F 1 109 ? 71.329 20.067 -2.741 1.00 20.36 119 VAL F C 1
ATOM 4775 O O . VAL F 1 109 ? 70.891 21.215 -2.736 1.00 21.02 119 VAL F O 1
ATOM 4779 N N . ALA F 1 110 ? 72.562 19.791 -3.137 1.00 21.01 120 ALA F N 1
ATOM 4780 C CA . ALA F 1 110 ? 73.398 20.776 -3.824 1.00 24.12 120 ALA F CA 1
ATOM 4781 C C . ALA F 1 110 ? 74.128 20.053 -4.968 1.00 23.78 120 ALA F C 1
ATOM 4782 O O . ALA F 1 110 ? 74.304 18.820 -4.971 1.00 22.88 120 ALA F O 1
ATOM 4784 N N . LEU F 1 111 ? 74.516 20.825 -5.981 1.00 25.77 121 LEU F N 1
ATOM 4785 C CA . LEU F 1 111 ? 75.449 20.344 -6.985 1.00 26.21 121 LEU F CA 1
ATOM 4786 C C . LEU F 1 111 ? 76.797 20.070 -6.420 1.00 27.59 121 LEU F C 1
ATOM 4787 O O . LEU F 1 111 ? 77.313 20.802 -5.590 1.00 28.85 121 LEU F O 1
ATOM 4792 N N . GLU F 1 112 ? 77.412 18.984 -6.894 1.00 30.41 122 GLU F N 1
ATOM 4793 C CA . GLU F 1 112 ? 78.738 18.587 -6.438 1.00 32.04 122 GLU F CA 1
ATOM 4794 C C . GLU F 1 112 ? 79.837 19.512 -6.926 1.00 34.50 122 GLU F C 1
ATOM 4795 O O . GLU F 1 112 ? 79.779 19.867 -8.116 1.00 34.81 122 GLU F O 1
ATOM 4797 N N . SER G 1 5 ? 70.505 40.485 0.676 1.00 35.48 15 SER G N 1
ATOM 4798 C CA . SER G 1 5 ? 69.134 39.961 1.073 1.00 35.19 15 SER G CA 1
ATOM 4799 C C . SER G 1 5 ? 68.220 41.042 1.689 1.00 35.40 15 SER G C 1
ATOM 4800 O O . SER G 1 5 ? 68.564 42.265 1.661 1.00 38.30 15 SER G O 1
ATOM 4802 N N . GLN G 1 6 ? 67.078 40.596 2.257 1.00 32.87 16 GLN G N 1
ATOM 4803 C CA . GLN G 1 6 ? 66.286 41.302 3.296 1.00 30.77 16 GLN G CA 1
ATOM 4804 C C . GLN G 1 6 ? 65.807 40.312 4.398 1.00 28.43 16 GLN G C 1
ATOM 4805 O O . GLN G 1 6 ? 65.646 39.122 4.137 1.00 28.79 16 GLN G O 1
ATOM 4811 N N . ASN G 1 7 ? 65.575 40.874 5.579 1.00 26.14 17 ASN G N 1
ATOM 4812 C CA . ASN G 1 7 ? 65.256 40.108 6.791 1.00 25.60 17 ASN G CA 1
ATOM 4813 C C . ASN G 1 7 ? 64.176 40.825 7.572 1.00 24.83 17 ASN G C 1
ATOM 4814 O O . ASN G 1 7 ? 64.368 41.933 8.085 1.00 27.08 17 ASN G O 1
ATOM 4819 N N . PHE G 1 8 ? 63.005 40.210 7.624 1.00 22.38 18 PHE G N 1
ATOM 4820 C CA . PHE G 1 8 ? 61.863 40.739 8.355 1.00 21.93 18 PHE G CA 1
ATOM 4821 C C . PHE G 1 8 ? 61.489 39.798 9.463 1.00 21.39 18 PHE G C 1
ATOM 4822 O O . PHE G 1 8 ? 61.719 38.587 9.331 1.00 22.85 18 PHE G O 1
ATOM 4830 N N . LEU G 1 9 ? 60.866 40.368 10.475 1.00 22.65 19 LEU G N 1
ATOM 4831 C CA . LEU G 1 9 ? 60.231 39.598 11.525 1.00 21.61 19 LEU G CA 1
ATOM 4832 C C . LEU G 1 9 ? 59.073 38.740 11.020 1.00 21.00 19 LEU G C 1
ATOM 4833 O O . LEU G 1 9 ? 58.311 39.176 10.155 1.00 21.51 19 LEU G O 1
ATOM 4838 N N . PHE G 1 10 ? 58.919 37.530 11.566 1.00 19.31 20 PHE G N 1
ATOM 4839 C CA . PHE G 1 10 ? 57.790 36.664 11.268 1.00 19.11 20 PHE G CA 1
ATOM 4840 C C . PHE G 1 10 ? 57.198 36.193 12.549 1.00 17.65 20 PHE G C 1
ATOM 4841 O O . PHE G 1 10 ? 57.935 35.872 13.488 1.00 16.87 20 PHE G O 1
ATOM 4849 N N . GLY G 1 11 ? 55.887 36.138 12.600 1.00 16.38 21 GLY G N 1
ATOM 4850 C CA . GLY G 1 11 ? 55.238 35.536 13.759 1.00 19.65 21 GLY G CA 1
ATOM 4851 C C . GLY G 1 11 ? 53.859 35.028 13.428 1.00 20.40 21 GLY G C 1
ATOM 4852 O O . GLY G 1 11 ? 53.235 35.487 12.437 1.00 20.55 21 GLY G O 1
ATOM 4853 N N . CYS G 1 12 ? 53.366 34.087 14.204 1.00 19.57 22 CYS G N 1
ATOM 4854 C CA . CYS G 1 12 ? 51.988 33.721 14.107 1.00 19.97 22 CYS G CA 1
ATOM 4855 C C . CYS G 1 12 ? 51.513 33.102 15.420 1.00 19.45 22 CYS G C 1
ATOM 4856 O O . CYS G 1 12 ? 52.281 32.622 16.228 1.00 18.90 22 CYS G O 1
ATOM 4859 N N . GLU G 1 13 ? 50.201 33.120 15.633 1.00 19.60 23 GLU G N 1
ATOM 4860 C CA . GLU G 1 13 ? 49.587 32.618 16.819 1.00 21.11 23 GLU G CA 1
ATOM 4861 C C . GLU G 1 13 ? 48.660 31.494 16.313 1.00 21.11 23 GLU G C 1
ATOM 4862 O O . GLU G 1 13 ? 47.822 31.734 15.404 1.00 23.97 23 GLU G O 1
ATOM 4868 N N . LEU G 1 14 ? 48.721 30.355 16.910 1.00 21.04 24 LEU G N 1
ATOM 4869 C CA . LEU G 1 14 ? 47.837 29.195 16.541 1.00 19.84 24 LEU G CA 1
ATOM 4870 C C . LEU G 1 14 ? 47.019 28.947 17.803 1.00 20.56 24 LEU G C 1
ATOM 4871 O O . LEU G 1 14 ? 47.505 28.983 18.928 1.00 20.12 24 LEU G O 1
ATOM 4876 N N . LYS G 1 15 ? 45.706 28.833 17.651 1.00 23.50 25 LYS G N 1
ATOM 4877 C CA . LYS G 1 15 ? 44.851 28.641 18.823 1.00 21.73 25 LYS G CA 1
ATOM 4878 C C . LYS G 1 15 ? 43.577 27.926 18.384 1.00 23.76 25 LYS G C 1
ATOM 4879 O O . LYS G 1 15 ? 43.407 27.603 17.251 1.00 22.56 25 LYS G O 1
ATOM 4885 N N . ALA G 1 16 ? 42.639 27.746 19.311 1.00 22.42 26 ALA G N 1
ATOM 4886 C CA . ALA G 1 16 ? 41.558 26.875 19.026 1.00 23.96 26 ALA G CA 1
ATOM 4887 C C . ALA G 1 16 ? 40.665 27.314 17.892 1.00 24.21 26 ALA G C 1
ATOM 4888 O O . ALA G 1 16 ? 40.099 26.453 17.182 1.00 24.30 26 ALA G O 1
ATOM 4890 N N . ASP G 1 17 ? 40.429 28.618 17.722 1.00 25.65 27 ASP G N 1
ATOM 4891 C CA . ASP G 1 17 ? 39.602 29.076 16.588 1.00 26.68 27 ASP G CA 1
ATOM 4892 C C . ASP G 1 17 ? 40.416 29.380 15.283 1.00 27.35 27 ASP G C 1
ATOM 4893 O O . ASP G 1 17 ? 39.915 29.683 14.147 1.00 29.30 27 ASP G O 1
ATOM 4898 N N . LYS G 1 18 ? 41.711 29.319 15.457 1.00 24.76 28 LYS G N 1
ATOM 4899 C CA . LYS G 1 18 ? 42.612 29.608 14.341 1.00 24.99 28 LYS G CA 1
ATOM 4900 C C . LYS G 1 18 ? 43.813 28.644 14.412 1.00 22.83 28 LYS G C 1
ATOM 4901 O O . LYS G 1 18 ? 44.903 29.049 14.847 1.00 21.70 28 LYS G O 1
ATOM 4907 N N . LYS G 1 19 ? 43.578 27.406 13.994 1.00 22.21 29 LYS G N 1
ATOM 4908 C CA . LYS G 1 19 ? 44.567 26.339 14.173 1.00 21.65 29 LYS G CA 1
ATOM 4909 C C . LYS G 1 19 ? 45.721 26.354 13.235 1.00 22.12 29 LYS G C 1
ATOM 4910 O O . LYS G 1 19 ? 46.740 25.666 13.485 1.00 21.60 29 LYS G O 1
ATOM 4916 N N . GLU G 1 20 ? 45.588 27.077 12.149 1.00 23.23 30 GLU G N 1
ATOM 4917 C CA . GLU G 1 20 ? 46.571 27.045 11.058 1.00 22.20 30 GLU G CA 1
ATOM 4918 C C . GLU G 1 20 ? 47.010 28.423 10.667 1.00 21.30 30 GLU G C 1
ATOM 4919 O O . GLU G 1 20 ? 46.280 29.410 10.803 1.00 22.20 30 GLU G O 1
ATOM 4925 N N . TYR G 1 21 ? 48.218 28.466 10.167 1.00 18.57 31 TYR G N 1
ATOM 4926 C CA . TYR G 1 21 ? 48.832 29.647 9.594 1.00 20.81 31 TYR G CA 1
ATOM 4927 C C . TYR G 1 21 ? 49.425 29.175 8.242 1.00 21.20 31 TYR G C 1
ATOM 4928 O O . TYR G 1 21 ? 50.214 28.246 8.160 1.00 20.87 31 TYR G O 1
ATOM 4937 N N . SER G 1 22 ? 48.993 29.789 7.145 1.00 21.99 32 SER G N 1
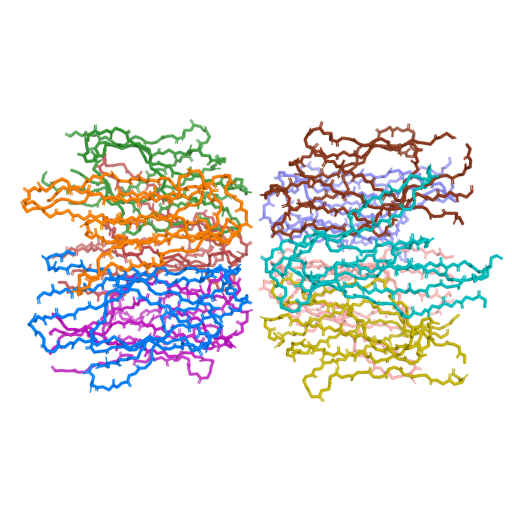ATOM 4938 C CA . SER G 1 22 ? 49.445 29.456 5.809 1.00 24.50 32 SER G CA 1
ATOM 4939 C C . SER G 1 22 ? 50.518 30.472 5.292 1.00 25.26 32 SER G C 1
ATOM 4940 O O . SER G 1 22 ? 50.289 31.698 5.116 1.00 24.86 32 SER G O 1
ATOM 4943 N N . PHE G 1 23 ? 51.738 29.973 5.159 1.00 26.27 33 PHE G N 1
ATOM 4944 C CA . PHE G 1 23 ? 52.807 30.701 4.553 1.00 27.86 33 PHE G CA 1
ATOM 4945 C C . PHE G 1 23 ? 52.831 30.428 3.068 1.00 29.48 33 PHE G C 1
ATOM 4946 O O . PHE G 1 23 ? 53.163 29.341 2.614 1.00 29.92 33 PHE G O 1
ATOM 4954 N N . LYS G 1 24 ? 52.422 31.425 2.315 1.00 33.39 34 LYS G N 1
ATOM 4955 C CA . LYS G 1 24 ? 52.653 31.348 0.897 1.00 35.13 34 LYS G CA 1
ATOM 4956 C C . LYS G 1 24 ? 53.192 32.657 0.424 1.00 36.26 34 LYS G C 1
ATOM 4957 O O . LYS G 1 24 ? 52.965 33.728 1.051 1.00 36.79 34 LYS G O 1
ATOM 4963 N N . VAL G 1 25 ? 53.959 32.537 -0.649 1.00 37.40 35 VAL G N 1
ATOM 4964 C CA . VAL G 1 25 ? 54.629 33.607 -1.301 1.00 39.07 35 VAL G CA 1
ATOM 4965 C C . VAL G 1 25 ? 54.175 33.719 -2.775 1.00 39.87 35 VAL G C 1
ATOM 4966 O O . VAL G 1 25 ? 53.198 33.058 -3.193 1.00 41.30 35 VAL G O 1
ATOM 4970 N N . GLU G 1 26 ? 54.824 34.635 -3.502 1.00 41.99 36 GLU G N 1
ATOM 4971 C CA . GLU G 1 26 ? 54.696 34.791 -4.978 1.00 41.76 36 GLU G CA 1
ATOM 4972 C C . GLU G 1 26 ? 56.013 34.992 -5.799 1.00 42.65 36 GLU G C 1
ATOM 4973 O O . GLU G 1 26 ? 57.151 34.573 -5.393 1.00 44.22 36 GLU G O 1
ATOM 4979 N N . ASP G 1 27 ? 55.827 35.638 -6.965 1.00 42.94 37 ASP G N 1
ATOM 4980 C CA . ASP G 1 27 ? 56.874 35.852 -8.000 1.00 42.32 37 ASP G CA 1
ATOM 4981 C C . ASP G 1 27 ? 57.859 37.012 -7.678 1.00 42.59 37 ASP G C 1
ATOM 4982 O O . ASP G 1 27 ? 59.053 36.941 -8.000 1.00 43.40 37 ASP G O 1
ATOM 4987 N N . ASP G 1 28 ? 57.321 38.053 -7.027 1.00 42.80 38 ASP G N 1
ATOM 4988 C CA . ASP G 1 28 ? 58.031 39.086 -6.281 1.00 42.53 38 ASP G CA 1
ATOM 4989 C C . ASP G 1 28 ? 58.153 38.591 -4.849 1.00 41.53 38 ASP G C 1
ATOM 4990 O O . ASP G 1 28 ? 59.062 37.839 -4.588 1.00 40.49 38 ASP G O 1
ATOM 4995 N N . ASN G 1 30 ? 61.210 37.603 -6.105 1.00 42.90 40 ASN G N 1
ATOM 4996 C CA . ASN G 1 30 ? 62.488 37.029 -5.587 1.00 43.37 40 ASN G CA 1
ATOM 4997 C C . ASN G 1 30 ? 62.183 35.712 -4.846 1.00 42.19 40 ASN G C 1
ATOM 4998 O O . ASN G 1 30 ? 61.016 35.291 -4.835 1.00 42.20 40 ASN G O 1
ATOM 5003 N N . GLU G 1 31 ? 63.200 35.050 -4.263 1.00 41.07 41 GLU G N 1
ATOM 5004 C CA . GLU G 1 31 ? 62.988 33.822 -3.449 1.00 38.96 41 GLU G CA 1
ATOM 5005 C C . GLU G 1 31 ? 62.679 34.174 -1.960 1.00 37.48 41 GLU G C 1
ATOM 5006 O O . GLU G 1 31 ? 63.259 35.124 -1.384 1.00 34.33 41 GLU G O 1
ATOM 5012 N N . HIS G 1 32 ? 61.711 33.436 -1.399 1.00 34.09 42 HIS G N 1
ATOM 5013 C CA . HIS G 1 32 ? 61.270 33.656 -0.047 1.00 32.77 42 HIS G CA 1
ATOM 5014 C C . HIS G 1 32 ? 61.611 32.444 0.773 1.00 31.10 42 HIS G C 1
ATOM 5015 O O . HIS G 1 32 ? 61.770 31.307 0.271 1.00 30.83 42 HIS G O 1
ATOM 5022 N N . GLN G 1 33 ? 61.779 32.693 2.071 1.00 30.06 43 GLN G N 1
ATOM 5023 C CA . GLN G 1 33 ? 62.136 31.598 2.953 1.00 29.29 43 GLN G CA 1
ATOM 5024 C C . GLN G 1 33 ? 61.703 32.073 4.332 1.00 27.37 43 GLN G C 1
ATOM 5025 O O . GLN G 1 33 ? 61.894 33.227 4.685 1.00 27.47 43 GLN G O 1
ATOM 5031 N N . LEU G 1 34 ? 61.098 31.187 5.099 1.00 26.67 44 LEU G N 1
ATOM 5032 C CA . LEU G 1 34 ? 60.909 31.373 6.507 1.00 26.65 44 LEU G CA 1
ATOM 5033 C C . LEU G 1 34 ? 62.037 30.658 7.240 1.00 24.64 44 LEU G C 1
ATOM 5034 O O . LEU G 1 34 ? 62.365 29.551 6.907 1.00 26.64 44 LEU G O 1
ATOM 5039 N N . SER G 1 35 ? 62.505 31.263 8.307 1.00 20.83 45 SER G N 1
ATOM 5040 C CA . SER G 1 35 ? 63.443 30.670 9.191 1.00 20.89 45 SER G CA 1
ATOM 5041 C C . SER G 1 35 ? 62.779 30.718 10.556 1.00 19.98 45 SER G C 1
ATOM 5042 O O . SER G 1 35 ? 62.643 31.744 11.173 1.00 18.76 45 SER G O 1
ATOM 5045 N N . LEU G 1 36 ? 62.391 29.542 11.056 1.00 18.93 46 LEU G N 1
ATOM 5046 C CA . LEU G 1 36 ? 61.681 29.423 12.321 1.00 19.56 46 LEU G CA 1
ATOM 5047 C C . LEU G 1 36 ? 62.632 29.373 13.451 1.00 19.11 46 LEU G C 1
ATOM 5048 O O . LEU G 1 36 ? 63.655 28.666 13.425 1.00 17.85 46 LEU G O 1
ATOM 5053 N N . ARG G 1 37 ? 62.304 30.198 14.455 1.00 18.11 47 ARG G N 1
ATOM 5054 C CA . ARG G 1 37 ? 63.176 30.372 15.574 1.00 17.93 47 ARG G CA 1
ATOM 5055 C C . ARG G 1 37 ? 62.637 29.781 16.829 1.00 19.82 47 ARG G C 1
ATOM 5056 O O . ARG G 1 37 ? 63.394 29.039 17.445 1.00 22.97 47 ARG G O 1
ATOM 5064 N N . THR G 1 38 ? 61.507 30.219 17.373 1.00 16.35 48 THR G N 1
ATOM 5065 C CA . THR G 1 38 ? 60.990 29.587 18.603 1.00 17.88 48 THR G CA 1
ATOM 5066 C C . THR G 1 38 ? 59.558 29.241 18.438 1.00 18.74 48 THR G C 1
ATOM 5067 O O . THR G 1 38 ? 58.842 29.885 17.672 1.00 18.07 48 THR G O 1
ATOM 5071 N N . VAL G 1 39 ? 59.133 28.202 19.189 1.00 18.02 49 VAL G N 1
ATOM 5072 C CA . VAL G 1 39 ? 57.725 27.886 19.371 1.00 18.77 49 VAL G CA 1
ATOM 5073 C C . VAL G 1 39 ? 57.468 28.016 20.877 1.00 16.80 49 VAL G C 1
ATOM 5074 O O . VAL G 1 39 ? 58.298 27.608 21.658 1.00 17.02 49 VAL G O 1
ATOM 5078 N N . SER G 1 40 ? 56.418 28.733 21.294 1.00 16.08 50 SER G N 1
ATOM 5079 C CA . SER G 1 40 ? 56.219 28.951 22.736 1.00 17.68 50 SER G CA 1
ATOM 5080 C C . SER G 1 40 ? 54.736 28.943 23.133 1.00 17.02 50 SER G C 1
ATOM 5081 O O . SER G 1 40 ? 53.890 29.219 22.332 1.00 18.46 50 SER G O 1
ATOM 5084 N N . LEU G 1 41 ? 54.438 28.585 24.348 1.00 16.29 51 LEU G N 1
ATOM 5085 C CA . LEU G 1 41 ? 53.106 28.484 24.793 1.00 18.84 51 LEU G CA 1
ATOM 5086 C C . LEU G 1 41 ? 52.681 29.776 25.476 1.00 21.07 51 LEU G C 1
ATOM 5087 O O . LEU G 1 41 ? 53.410 30.316 26.307 1.00 22.25 51 LEU G O 1
ATOM 5092 N N . GLY G 1 42 ? 51.467 30.191 25.146 1.00 21.79 52 GLY G N 1
ATOM 5093 C CA . GLY G 1 42 ? 50.895 31.360 25.792 1.00 21.54 52 GLY G CA 1
ATOM 5094 C C . GLY G 1 42 ? 50.490 31.136 27.234 1.00 22.27 52 GLY G C 1
ATOM 5095 O O . GLY G 1 42 ? 50.392 30.027 27.670 1.00 21.97 52 GLY G O 1
ATOM 5096 N N . ALA G 1 43 ? 50.203 32.225 27.954 1.00 24.29 53 ALA G N 1
ATOM 5097 C CA . ALA G 1 43 ? 50.085 32.083 29.405 1.00 24.78 53 ALA G CA 1
ATOM 5098 C C . ALA G 1 43 ? 48.808 31.280 29.851 1.00 25.51 53 ALA G C 1
ATOM 5099 O O . ALA G 1 43 ? 48.812 30.583 30.894 1.00 26.29 53 ALA G O 1
ATOM 5101 N N . SER G 1 44 ? 47.784 31.323 29.011 1.00 23.16 54 SER G N 1
ATOM 5102 C CA . SER G 1 44 ? 46.510 30.719 29.283 1.00 23.69 54 SER G CA 1
ATOM 5103 C C . SER G 1 44 ? 46.449 29.269 28.753 1.00 21.50 54 SER G C 1
ATOM 5104 O O . SER G 1 44 ? 45.413 28.585 28.885 1.00 22.68 54 SER G O 1
ATOM 5107 N N . ALA G 1 45 ? 47.521 28.819 28.122 1.00 19.63 55 ALA G N 1
ATOM 5108 C CA . ALA G 1 45 ? 47.481 27.413 27.623 1.00 19.73 55 ALA G CA 1
ATOM 5109 C C . ALA G 1 45 ? 47.247 26.339 28.710 1.00 21.45 55 ALA G C 1
ATOM 5110 O O . ALA G 1 45 ? 47.813 26.380 29.794 1.00 21.52 55 ALA G O 1
ATOM 5112 N N . LYS G 1 46 ? 46.329 25.408 28.464 1.00 20.04 56 LYS G N 1
ATOM 5113 C CA . LYS G 1 46 ? 46.134 24.263 29.329 1.00 20.66 56 LYS G CA 1
ATOM 5114 C C . LYS G 1 46 ? 47.428 23.511 29.562 1.00 21.59 56 LYS G C 1
ATOM 5115 O O . LYS G 1 46 ? 48.214 23.332 28.621 1.00 19.42 56 LYS G O 1
ATOM 5121 N N . ASP G 1 47 ? 47.615 23.001 30.784 1.00 20.98 57 ASP G N 1
ATOM 5122 C CA . ASP G 1 47 ? 48.875 22.327 31.150 1.00 22.86 57 ASP G CA 1
ATOM 5123 C C . ASP G 1 47 ? 48.757 20.953 30.626 1.00 22.79 57 ASP G C 1
ATOM 5124 O O . ASP G 1 47 ? 48.504 19.993 31.405 1.00 23.27 57 ASP G O 1
ATOM 5129 N N . GLU G 1 48 ? 49.021 20.813 29.320 1.00 21.35 58 GLU G N 1
ATOM 5130 C CA . GLU G 1 48 ? 48.927 19.540 28.647 1.00 21.81 58 GLU G CA 1
ATOM 5131 C C . GLU G 1 48 ? 49.878 19.609 27.467 1.00 21.69 58 GLU G C 1
ATOM 5132 O O . GLU G 1 48 ? 50.354 20.638 27.160 1.00 18.90 58 GLU G O 1
ATOM 5138 N N . LEU G 1 49 ? 50.187 18.471 26.861 1.00 19.29 59 LEU G N 1
ATOM 5139 C CA . LEU G 1 49 ? 51.109 18.534 25.720 1.00 19.85 59 LEU G CA 1
ATOM 5140 C C . LEU G 1 49 ? 50.440 19.163 24.501 1.00 20.48 59 LEU G C 1
ATOM 5141 O O . LEU G 1 49 ? 49.249 18.903 24.262 1.00 19.78 59 LEU G O 1
ATOM 5146 N N . HIS G 1 50 ? 51.193 20.066 23.818 1.00 19.46 60 HIS G N 1
ATOM 5147 C CA . HIS G 1 50 ? 50.796 20.777 22.595 1.00 18.57 60 HIS G CA 1
ATOM 5148 C C . HIS G 1 50 ? 51.766 20.319 21.501 1.00 18.70 60 HIS G C 1
ATOM 5149 O O . HIS G 1 50 ? 52.976 20.169 21.770 1.00 16.33 60 HIS G O 1
ATOM 5156 N N . VAL G 1 51 ? 51.239 19.948 20.351 1.00 17.53 61 VAL G N 1
ATOM 5157 C CA . VAL G 1 51 ? 52.006 19.604 19.184 1.00 17.21 61 VAL G CA 1
ATOM 5158 C C . VAL G 1 51 ? 51.809 20.565 18.034 1.00 17.53 61 VAL G C 1
ATOM 5159 O O . VAL G 1 51 ? 50.687 20.869 17.713 1.00 16.77 61 VAL G O 1
ATOM 5163 N N . VAL G 1 52 ? 52.888 21.086 17.471 1.00 16.68 62 VAL G N 1
ATOM 5164 C CA . VAL G 1 52 ? 52.805 22.004 16.348 1.00 16.91 62 VAL G CA 1
ATOM 5165 C C . VAL G 1 52 ? 53.459 21.271 15.211 1.00 19.41 62 VAL G C 1
ATOM 5166 O O . VAL G 1 52 ? 54.561 20.733 15.385 1.00 18.87 62 VAL G O 1
ATOM 5170 N N . GLU G 1 53 ? 52.751 21.169 14.083 1.00 17.70 63 GLU G N 1
ATOM 5171 C CA . GLU G 1 53 ? 53.293 20.520 12.929 1.00 19.28 63 GLU G CA 1
ATOM 5172 C C . GLU G 1 53 ? 53.353 21.503 11.733 1.00 19.24 63 GLU G C 1
ATOM 5173 O O . GLU G 1 53 ? 52.783 22.614 11.750 1.00 18.16 63 GLU G O 1
ATOM 5179 N N . ALA G 1 54 ? 54.148 21.099 10.725 1.00 20.17 64 ALA G N 1
ATOM 5180 C CA . ALA G 1 54 ? 54.262 21.814 9.481 1.00 19.84 64 ALA G CA 1
ATOM 5181 C C . ALA G 1 54 ? 53.855 20.838 8.338 1.00 19.75 64 ALA G C 1
ATOM 5182 O O . ALA G 1 54 ? 54.127 19.670 8.389 1.00 18.76 64 ALA G O 1
ATOM 5184 N N . GLU G 1 55 ? 53.181 21.365 7.326 1.00 20.66 65 GLU G N 1
ATOM 5185 C CA . GLU G 1 55 ? 52.704 20.578 6.180 1.00 19.79 65 GLU G CA 1
ATOM 5186 C C . GLU G 1 55 ? 53.231 21.242 4.910 1.00 20.16 65 GLU G C 1
ATOM 5187 O O . GLU G 1 55 ? 53.030 22.454 4.641 1.00 20.74 65 GLU G O 1
ATOM 5193 N N . GLY G 1 56 ? 53.985 20.486 4.153 1.00 21.43 66 GLY G N 1
ATOM 5194 C CA . GLY G 1 56 ? 54.498 20.987 2.889 1.00 23.95 66 GLY G CA 1
ATOM 5195 C C . GLY G 1 56 ? 55.003 19.835 2.071 1.00 24.26 66 GLY G C 1
ATOM 5196 O O . GLY G 1 56 ? 54.832 18.642 2.431 1.00 26.30 66 GLY G O 1
ATOM 5197 N N . ILE G 1 57 ? 55.713 20.179 0.994 1.00 27.27 67 ILE G N 1
ATOM 5198 C CA . ILE G 1 57 ? 56.064 19.183 -0.006 1.00 27.59 67 ILE G CA 1
ATOM 5199 C C . ILE G 1 57 ? 57.498 18.620 0.238 1.00 27.05 67 ILE G C 1
ATOM 5200 O O . ILE G 1 57 ? 58.432 19.349 0.607 1.00 30.84 67 ILE G O 1
ATOM 5205 N N . ASN G 1 58 ? 57.689 17.325 0.078 1.00 25.75 68 ASN G N 1
ATOM 5206 C CA . ASN G 1 58 ? 58.995 16.770 0.340 1.00 25.36 68 ASN G CA 1
ATOM 5207 C C . ASN G 1 58 ? 59.815 16.573 -0.982 1.00 26.25 68 ASN G C 1
ATOM 5208 O O . ASN G 1 58 ? 59.387 17.041 -2.051 1.00 26.02 68 ASN G O 1
ATOM 5213 N N . TYR G 1 59 ? 60.984 15.944 -0.882 1.00 24.72 69 TYR G N 1
ATOM 5214 C CA . TYR G 1 59 ? 61.888 15.839 -2.011 1.00 26.96 69 TYR G CA 1
ATOM 5215 C C . TYR G 1 59 ? 61.241 15.099 -3.190 1.00 30.02 69 TYR G C 1
ATOM 5216 O O . TYR G 1 59 ? 61.552 15.400 -4.371 1.00 28.56 69 TYR G O 1
ATOM 5225 N N . GLU G 1 60 ? 60.324 14.181 -2.871 1.00 32.26 70 GLU G N 1
ATOM 5226 C CA . GLU G 1 60 ? 59.646 13.365 -3.884 1.00 33.86 70 GLU G CA 1
ATOM 5227 C C . GLU G 1 60 ? 58.311 13.963 -4.369 1.00 34.70 70 GLU G C 1
ATOM 5228 O O . GLU G 1 60 ? 57.626 13.356 -5.216 1.00 36.45 70 GLU G O 1
ATOM 5234 N N . GLY G 1 61 ? 57.980 15.188 -3.951 1.00 33.97 71 GLY G N 1
ATOM 5235 C CA . GLY G 1 61 ? 56.791 15.870 -4.417 1.00 32.91 71 GLY G CA 1
ATOM 5236 C C . GLY G 1 61 ? 55.548 15.389 -3.700 1.00 33.17 71 GLY G C 1
ATOM 5237 O O . GLY G 1 61 ? 54.470 15.437 -4.202 1.00 33.59 71 GLY G O 1
ATOM 5238 N N . LYS G 1 62 ? 55.694 14.864 -2.498 1.00 33.00 72 LYS G N 1
ATOM 5239 C CA . LYS G 1 62 ? 54.523 14.519 -1.717 1.00 31.49 72 LYS G CA 1
ATOM 5240 C C . LYS G 1 62 ? 54.294 15.539 -0.635 1.00 30.63 72 LYS G C 1
ATOM 5241 O O . LYS G 1 62 ? 55.256 16.021 -0.021 1.00 29.62 72 LYS G O 1
ATOM 5247 N N . THR G 1 63 ? 53.025 15.827 -0.369 1.00 29.30 73 THR G N 1
ATOM 5248 C CA . THR G 1 63 ? 52.596 16.692 0.791 1.00 29.20 73 THR G CA 1
ATOM 5249 C C . THR G 1 63 ? 52.729 15.774 1.999 1.00 27.67 73 THR G C 1
ATOM 5250 O O . THR G 1 63 ? 52.192 14.690 2.009 1.00 29.33 73 THR G O 1
ATOM 5254 N N . ILE G 1 64 ? 53.517 16.214 3.010 1.00 26.73 74 ILE G N 1
ATOM 5255 C CA . ILE G 1 64 ? 53.723 15.491 4.236 1.00 25.57 74 ILE G CA 1
ATOM 5256 C C . ILE G 1 64 ? 53.493 16.476 5.339 1.00 24.37 74 ILE G C 1
ATOM 5257 O O . ILE G 1 64 ? 53.521 17.696 5.153 1.00 22.17 74 ILE G O 1
ATOM 5262 N N . LYS G 1 65 ? 53.228 15.888 6.486 1.00 23.50 75 LYS G N 1
ATOM 5263 C CA . LYS G 1 65 ? 53.048 16.634 7.750 1.00 22.61 75 LYS G CA 1
ATOM 5264 C C . LYS G 1 65 ? 54.179 16.183 8.679 1.00 21.57 75 LYS G C 1
ATOM 5265 O O . LYS G 1 65 ? 54.346 14.957 8.897 1.00 23.88 75 LYS G O 1
ATOM 5271 N N . ILE G 1 66 ? 54.946 17.148 9.219 1.00 20.77 76 ILE G N 1
ATOM 5272 C CA . ILE G 1 66 ? 56.068 16.806 10.108 1.00 20.88 76 ILE G CA 1
ATOM 5273 C C . ILE G 1 66 ? 55.801 17.466 11.511 1.00 19.29 76 ILE G C 1
ATOM 5274 O O . ILE G 1 66 ? 55.327 18.577 11.571 1.00 19.42 76 ILE G O 1
ATOM 5279 N N . ALA G 1 67 ? 56.192 16.808 12.588 1.00 19.75 77 ALA G N 1
ATOM 5280 C CA . ALA G 1 67 ? 56.071 17.416 13.917 1.00 18.28 77 ALA G CA 1
ATOM 5281 C C . ALA G 1 67 ? 57.244 18.270 14.189 1.00 18.64 77 ALA G C 1
ATOM 5282 O O . ALA G 1 67 ? 58.422 17.795 14.194 1.00 20.55 77 ALA G O 1
ATOM 5284 N N . LEU G 1 68 ? 56.984 19.526 14.443 1.00 18.00 78 LEU G N 1
ATOM 5285 C CA . LEU G 1 68 ? 58.100 20.460 14.718 1.00 18.99 78 LEU G CA 1
ATOM 5286 C C . LEU G 1 68 ? 58.477 20.391 16.207 1.00 17.69 78 LEU G C 1
ATOM 5287 O O . LEU G 1 68 ? 59.690 20.338 16.535 1.00 18.52 78 LEU G O 1
ATOM 5292 N N . ALA G 1 69 ? 57.457 20.405 17.066 1.00 17.40 79 ALA G N 1
ATOM 5293 C CA . ALA G 1 69 ? 57.734 20.444 18.499 1.00 15.71 79 ALA G CA 1
ATOM 5294 C C . ALA G 1 69 ? 56.551 19.955 19.357 1.00 15.73 79 ALA G C 1
ATOM 5295 O O . ALA G 1 69 ? 55.362 20.139 19.038 1.00 17.08 79 ALA G O 1
ATOM 5297 N N . SER G 1 70 ? 56.918 19.352 20.474 1.00 16.51 80 SER G N 1
ATOM 5298 C CA . SER G 1 70 ? 55.967 19.020 21.555 1.00 16.58 80 SER G CA 1
ATOM 5299 C C . SER G 1 70 ? 56.312 19.920 22.752 1.00 16.17 80 SER G C 1
ATOM 5300 O O . SER G 1 70 ? 57.480 19.887 23.185 1.00 17.80 80 SER G O 1
ATOM 5303 N N . LEU G 1 71 ? 55.341 20.673 23.272 1.00 15.86 81 LEU G N 1
ATOM 5304 C CA . LEU G 1 71 ? 55.561 21.574 24.366 1.00 15.94 81 LEU G CA 1
ATOM 5305 C C . LEU G 1 71 ? 54.567 21.368 25.491 1.00 16.35 81 LEU G C 1
ATOM 5306 O O . LEU G 1 71 ? 53.483 20.896 25.273 1.00 18.92 81 LEU G O 1
ATOM 5311 N N . LYS G 1 72 ? 54.955 21.728 26.715 1.00 16.08 82 LYS G N 1
ATOM 5312 C CA . LYS G 1 72 ? 54.020 21.635 27.827 1.00 17.86 82 LYS G CA 1
ATOM 5313 C C . LYS G 1 72 ? 54.329 22.750 28.834 1.00 18.00 82 LYS G C 1
ATOM 5314 O O . LYS G 1 72 ? 55.480 22.949 29.166 1.00 16.89 82 LYS G O 1
ATOM 5320 N N . PRO G 1 73 ? 53.323 23.461 29.284 1.00 17.95 83 PRO G N 1
ATOM 5321 C CA . PRO G 1 73 ? 53.568 24.614 30.158 1.00 16.36 83 PRO G CA 1
ATOM 5322 C C . PRO G 1 73 ? 54.452 24.337 31.354 1.00 18.38 83 PRO G C 1
ATOM 5323 O O . PRO G 1 73 ? 55.310 25.147 31.625 1.00 17.63 83 PRO G O 1
ATOM 5327 N N . SER G 1 74 ? 54.181 23.226 32.031 1.00 17.94 84 SER G N 1
ATOM 5328 C CA . SER G 1 74 ? 54.885 22.882 33.254 1.00 18.74 84 SER G CA 1
ATOM 5329 C C . SER G 1 74 ? 56.200 22.152 33.019 1.00 17.42 84 SER G C 1
ATOM 5330 O O . SER G 1 74 ? 56.878 21.821 34.037 1.00 17.64 84 SER G O 1
ATOM 5333 N N . VAL G 1 75 ? 56.610 21.920 31.768 1.00 15.84 85 VAL G N 1
ATOM 5334 C CA . VAL G 1 75 ? 57.742 21.059 31.489 1.00 17.06 85 VAL G CA 1
ATOM 5335 C C . VAL G 1 75 ? 58.745 21.700 30.559 1.00 18.32 85 VAL G C 1
ATOM 5336 O O . VAL G 1 75 ? 59.934 21.776 30.842 1.00 18.28 85 VAL G O 1
ATOM 5340 N N . GLN G 1 76 ? 58.214 22.221 29.480 1.00 17.11 86 GLN G N 1
ATOM 5341 C CA . GLN G 1 76 ? 59.002 22.848 28.380 1.00 19.38 86 GLN G CA 1
ATOM 5342 C C . GLN G 1 76 ? 58.088 23.814 27.606 1.00 15.68 86 GLN G C 1
ATOM 5343 O O . GLN G 1 76 ? 57.464 23.465 26.593 1.00 18.60 86 GLN G O 1
ATOM 5349 N N . PRO G 1 77 ? 57.940 25.043 28.111 1.00 16.82 87 PRO G N 1
ATOM 5350 C CA . PRO G 1 77 ? 57.068 26.012 27.488 1.00 17.19 87 PRO G CA 1
ATOM 5351 C C . PRO G 1 77 ? 57.645 26.685 26.227 1.00 18.46 87 PRO G C 1
ATOM 5352 O O . PRO G 1 77 ? 56.833 27.218 25.488 1.00 16.88 87 PRO G O 1
ATOM 5356 N N . THR G 1 78 ? 58.968 26.657 26.019 1.00 15.24 88 THR G N 1
ATOM 5357 C CA . THR G 1 78 ? 59.520 27.151 24.782 1.00 15.09 88 THR G CA 1
ATOM 5358 C C . THR G 1 78 ? 60.478 26.077 24.170 1.00 16.25 88 THR G C 1
ATOM 5359 O O . THR G 1 78 ? 61.331 25.455 24.886 1.00 16.25 88 THR G O 1
ATOM 5363 N N . VAL G 1 79 ? 60.408 25.904 22.856 1.00 20.69 89 VAL G N 1
ATOM 5364 C CA . VAL G 1 79 ? 61.382 25.183 22.106 1.00 21.32 89 VAL G CA 1
ATOM 5365 C C . VAL G 1 79 ? 62.036 26.123 21.094 1.00 21.58 89 VAL G C 1
ATOM 5366 O O . VAL G 1 79 ? 61.342 26.727 20.322 1.00 19.89 89 VAL G O 1
ATOM 5370 N N . SER G 1 80 ? 63.356 26.202 21.096 1.00 21.03 90 SER G N 1
ATOM 5371 C CA . SER G 1 80 ? 64.106 26.956 20.092 1.00 22.16 90 SER G CA 1
ATOM 5372 C C . SER G 1 80 ? 64.491 26.043 18.945 1.00 22.13 90 SER G C 1
ATOM 5373 O O . SER G 1 80 ? 65.195 25.058 19.156 1.00 22.84 90 SER G O 1
ATOM 5376 N N . LEU G 1 81 ? 64.063 26.407 17.723 1.00 21.01 91 LEU G N 1
ATOM 5377 C CA . LEU G 1 81 ? 64.409 25.663 16.509 1.00 20.22 91 LEU G CA 1
ATOM 5378 C C . LEU G 1 81 ? 65.690 26.078 15.848 1.00 21.40 91 LEU G C 1
ATOM 5379 O O . LEU G 1 81 ? 66.183 25.295 15.071 1.00 22.89 91 LEU G O 1
ATOM 5384 N N . GLY G 1 82 ? 66.316 27.226 16.203 1.00 20.54 92 GLY G N 1
ATOM 5385 C CA . GLY G 1 82 ? 67.663 27.508 15.750 1.00 21.18 92 GLY G CA 1
ATOM 5386 C C . GLY G 1 82 ? 67.770 27.906 14.286 1.00 22.13 92 GLY G C 1
ATOM 5387 O O . GLY G 1 82 ? 68.851 27.836 13.666 1.00 24.79 92 GLY G O 1
ATOM 5388 N N . GLY G 1 83 ? 66.655 28.329 13.693 1.00 20.57 93 GLY G N 1
ATOM 5389 C CA . GLY G 1 83 ? 66.675 28.709 12.289 1.00 20.37 93 GLY G CA 1
ATOM 5390 C C . GLY G 1 83 ? 66.398 27.576 11.344 1.00 19.97 93 GLY G C 1
ATOM 5391 O O . GLY G 1 83 ? 67.203 27.252 10.512 1.00 22.55 93 GLY G O 1
ATOM 5392 N N . PHE G 1 84 ? 65.200 27.030 11.468 1.00 20.67 94 PHE G N 1
ATOM 5393 C CA . PHE G 1 84 ? 64.682 25.936 10.619 1.00 17.90 94 PHE G CA 1
ATOM 5394 C C . PHE G 1 84 ? 64.140 26.632 9.385 1.00 18.95 94 PHE G C 1
ATOM 5395 O O . PHE G 1 84 ? 63.085 27.186 9.453 1.00 18.58 94 PHE G O 1
ATOM 5403 N N . GLU G 1 85 ? 64.885 26.508 8.290 1.00 18.17 95 GLU G N 1
ATOM 5404 C CA . GLU G 1 85 ? 64.496 27.139 7.070 1.00 21.22 95 GLU G CA 1
ATOM 5405 C C . GLU G 1 85 ? 63.517 26.252 6.267 1.00 19.82 95 GLU G C 1
ATOM 5406 O O . GLU G 1 85 ? 63.668 25.019 6.159 1.00 20.61 95 GLU G O 1
ATOM 5412 N N . ILE G 1 86 ? 62.469 26.907 5.798 1.00 21.14 96 ILE G N 1
ATOM 5413 C CA . ILE G 1 86 ? 61.412 26.217 5.046 1.00 22.22 96 ILE G CA 1
ATOM 5414 C C . ILE G 1 86 ? 61.064 27.110 3.853 1.00 23.69 96 ILE G C 1
ATOM 5415 O O . ILE G 1 86 ? 60.870 28.274 3.991 1.00 25.04 96 ILE G O 1
ATOM 5420 N N . THR G 1 87 ? 61.010 26.499 2.693 1.00 24.92 97 THR G N 1
ATOM 5421 C CA . THR G 1 87 ? 60.504 27.118 1.466 1.00 26.37 97 THR G CA 1
ATOM 5422 C C . THR G 1 87 ? 58.927 27.076 1.347 1.00 25.65 97 THR G C 1
ATOM 5423 O O . THR G 1 87 ? 58.227 26.154 1.735 1.00 26.34 97 THR G O 1
ATOM 5427 N N . PRO G 1 88 ? 58.322 28.166 0.924 1.00 27.25 98 PRO G N 1
ATOM 5428 C CA . PRO G 1 88 ? 56.877 28.157 0.724 1.00 25.56 98 PRO G CA 1
ATOM 5429 C C . PRO G 1 88 ? 56.453 27.321 -0.429 1.00 25.90 98 PRO G C 1
ATOM 5430 O O . PRO G 1 88 ? 57.250 27.103 -1.317 1.00 25.28 98 PRO G O 1
ATOM 5434 N N . PRO G 1 89 ? 55.221 26.864 -0.445 1.00 28.04 99 PRO G N 1
ATOM 5435 C CA . PRO G 1 89 ? 54.241 27.134 0.620 1.00 26.37 99 PRO G CA 1
ATOM 5436 C C . PRO G 1 89 ? 54.393 26.100 1.806 1.00 25.64 99 PRO G C 1
ATOM 5437 O O . PRO G 1 89 ? 54.701 24.891 1.622 1.00 24.32 99 PRO G O 1
ATOM 5441 N N . VAL G 1 90 ? 54.000 26.561 2.994 1.00 22.74 100 VAL G N 1
ATOM 5442 C CA . VAL G 1 90 ? 53.939 25.665 4.161 1.00 21.45 100 VAL G CA 1
ATOM 5443 C C . VAL G 1 90 ? 52.796 26.095 5.072 1.00 19.92 100 VAL G C 1
ATOM 5444 O O . VAL G 1 90 ? 52.519 27.285 5.193 1.00 20.28 100 VAL G O 1
ATOM 5448 N N . ILE G 1 91 ? 52.138 25.131 5.713 1.00 20.24 101 ILE G N 1
ATOM 5449 C CA . ILE G 1 91 ? 51.115 25.430 6.712 1.00 20.87 101 ILE G CA 1
ATOM 5450 C C . ILE G 1 91 ? 51.669 25.024 8.060 1.00 19.69 101 ILE G C 1
ATOM 5451 O O . ILE G 1 91 ? 52.229 23.959 8.157 1.00 18.10 101 ILE G O 1
ATOM 5456 N N . LEU G 1 92 ? 51.535 25.867 9.053 1.00 19.66 102 LEU G N 1
ATOM 5457 C CA . LEU G 1 92 ? 51.861 25.523 10.421 1.00 20.08 102 LEU G CA 1
ATOM 5458 C C . LEU G 1 92 ? 50.547 25.328 11.129 1.00 18.62 102 LEU G C 1
ATOM 5459 O O . LEU G 1 92 ? 49.617 26.188 11.038 1.00 19.98 102 LEU G O 1
ATOM 5464 N N . ARG G 1 93 ? 50.488 24.262 11.884 1.00 18.58 103 ARG G N 1
ATOM 5465 C CA . ARG G 1 93 ? 49.263 23.817 12.490 1.00 19.21 103 ARG G CA 1
ATOM 5466 C C . ARG G 1 93 ? 49.378 23.395 13.938 1.00 19.65 103 ARG G C 1
ATOM 5467 O O . ARG G 1 93 ? 50.254 22.676 14.298 1.00 19.43 103 ARG G O 1
ATOM 5475 N N . LEU G 1 94 ? 48.435 23.857 14.722 1.00 17.60 104 LEU G N 1
ATOM 5476 C CA . LEU G 1 94 ? 48.253 23.311 16.073 1.00 20.06 104 LEU G CA 1
ATOM 5477 C C . LEU G 1 94 ? 47.496 21.990 16.004 1.00 19.55 104 LEU G C 1
ATOM 5478 O O . LEU G 1 94 ? 46.286 21.949 15.757 1.00 20.99 104 LEU G O 1
ATOM 5483 N N . LYS G 1 95 ? 48.253 20.923 16.065 1.00 18.40 105 LYS G N 1
ATOM 5484 C CA . LYS G 1 95 ? 47.762 19.550 15.905 1.00 21.35 105 LYS G CA 1
ATOM 5485 C C . LYS G 1 95 ? 46.985 19.135 17.141 1.00 20.66 105 LYS G C 1
ATOM 5486 O O . LYS G 1 95 ? 45.902 18.500 17.047 1.00 23.54 105 LYS G O 1
ATOM 5492 N N . SER G 1 96 ? 47.471 19.479 18.328 1.00 22.70 106 SER G N 1
ATOM 5493 C CA . SER G 1 96 ? 46.815 19.167 19.560 1.00 21.96 106 SER G CA 1
ATOM 5494 C C . SER G 1 96 ? 47.304 19.995 20.699 1.00 20.35 106 SER G C 1
ATOM 5495 O O . SER G 1 96 ? 48.423 20.597 20.653 1.00 15.55 106 SER G O 1
ATOM 5498 N N . GLY G 1 97 ? 46.464 20.017 21.713 1.00 20.92 107 GLY G N 1
ATOM 5499 C CA . GLY G 1 97 ? 46.621 20.988 22.782 1.00 20.21 107 GLY G CA 1
ATOM 5500 C C . GLY G 1 97 ? 45.674 22.167 22.638 1.00 19.58 107 GLY G C 1
ATOM 5501 O O . GLY G 1 97 ? 45.326 22.585 21.534 1.00 20.80 107 GLY G O 1
ATOM 5502 N N . SER G 1 98 ? 45.297 22.800 23.760 1.00 18.97 108 SER G N 1
ATOM 5503 C CA . SER G 1 98 ? 44.393 23.949 23.737 1.00 19.39 108 SER G CA 1
ATOM 5504 C C . SER G 1 98 ? 44.919 25.159 22.992 1.00 19.60 108 SER G C 1
ATOM 5505 O O . SER G 1 98 ? 44.190 25.875 22.318 1.00 21.49 108 SER G O 1
ATOM 5508 N N . GLY G 1 99 ? 46.220 25.413 23.146 1.00 19.52 109 GLY G N 1
ATOM 5509 C CA . GLY G 1 99 ? 46.840 26.686 22.783 1.00 18.28 109 GLY G CA 1
ATOM 5510 C C . GLY G 1 99 ? 46.430 27.830 23.685 1.00 18.79 109 GLY G C 1
ATOM 5511 O O . GLY G 1 99 ? 45.817 27.571 24.683 1.00 19.13 109 GLY G O 1
ATOM 5512 N N . PRO G 1 100 ? 46.817 29.069 23.398 1.00 19.85 110 PRO G N 1
ATOM 5513 C CA . PRO G 1 100 ? 47.508 29.489 22.163 1.00 20.50 110 PRO G CA 1
ATOM 5514 C C . PRO G 1 100 ? 48.952 29.054 22.142 1.00 21.65 110 PRO G C 1
ATOM 5515 O O . PRO G 1 100 ? 49.589 28.870 23.182 1.00 22.39 110 PRO G O 1
ATOM 5519 N N . VAL G 1 101 ? 49.456 28.904 20.940 1.00 22.39 111 VAL G N 1
ATOM 5520 C CA . VAL G 1 101 ? 50.847 28.636 20.709 1.00 22.96 111 VAL G CA 1
ATOM 5521 C C . VAL G 1 101 ? 51.394 29.689 19.720 1.00 20.64 111 VAL G C 1
ATOM 5522 O O . VAL G 1 101 ? 50.705 30.132 18.806 1.00 22.98 111 VAL G O 1
ATOM 5526 N N . TYR G 1 102 ? 52.618 30.101 19.915 1.00 19.00 112 TYR G N 1
ATOM 5527 C CA . TYR G 1 102 ? 53.255 31.123 19.099 1.00 19.72 112 TYR G CA 1
ATOM 5528 C C . TYR G 1 102 ? 54.429 30.557 18.384 1.00 21.21 112 TYR G C 1
ATOM 5529 O O . TYR G 1 102 ? 55.104 29.706 18.875 1.00 19.28 112 TYR G O 1
ATOM 5538 N N . VAL G 1 103 ? 54.597 30.983 17.167 1.00 20.08 113 VAL G N 1
ATOM 5539 C CA . VAL G 1 103 ? 55.822 30.744 16.465 1.00 19.30 113 VAL G CA 1
ATOM 5540 C C . VAL G 1 103 ? 56.432 32.100 16.088 1.00 19.76 113 VAL G C 1
ATOM 5541 O O . VAL G 1 103 ? 55.731 32.974 15.582 1.00 21.19 113 VAL G O 1
ATOM 5545 N N . SER G 1 104 ? 57.735 32.198 16.232 1.00 18.35 114 SER G N 1
ATOM 5546 C CA . SER G 1 104 ? 58.498 33.341 15.806 1.00 17.63 114 SER G CA 1
ATOM 5547 C C . SER G 1 104 ? 59.628 32.924 14.867 1.00 17.64 114 SER G C 1
ATOM 5548 O O . SER G 1 104 ? 60.081 31.759 14.801 1.00 18.32 114 SER G O 1
ATOM 5551 N N . GLY G 1 105 ? 60.085 33.885 14.093 1.00 15.73 115 GLY G N 1
ATOM 5552 C CA . GLY G 1 105 ? 61.089 33.604 13.125 1.00 16.17 115 GLY G CA 1
ATOM 5553 C C . GLY G 1 105 ? 61.393 34.822 12.281 1.00 17.66 115 GLY G C 1
ATOM 5554 O O . GLY G 1 105 ? 61.106 35.954 12.645 1.00 17.83 115 GLY G O 1
ATOM 5555 N N . GLN G 1 106 ? 62.021 34.526 11.183 1.00 18.30 116 GLN G N 1
ATOM 5556 C CA . GLN G 1 106 ? 62.407 35.488 10.154 1.00 19.83 116 GLN G CA 1
ATOM 5557 C C . GLN G 1 106 ? 61.788 35.141 8.841 1.00 20.96 116 GLN G C 1
ATOM 5558 O O . GLN G 1 106 ? 61.686 34.001 8.471 1.00 20.20 116 GLN G O 1
ATOM 5564 N N . HIS G 1 107 ? 61.426 36.166 8.075 1.00 21.16 117 HIS G N 1
ATOM 5565 C CA . HIS G 1 107 ? 60.984 36.046 6.732 1.00 23.17 117 HIS G CA 1
ATOM 5566 C C . HIS G 1 107 ? 62.085 36.700 5.916 1.00 23.94 117 HIS G C 1
ATOM 5567 O O . HIS G 1 107 ? 62.356 37.876 6.079 1.00 24.50 117 HIS G O 1
ATOM 5574 N N . LEU G 1 108 ? 62.741 35.870 5.127 1.00 25.63 118 LEU G N 1
ATOM 5575 C CA . LEU G 1 108 ? 63.968 36.198 4.380 1.00 27.57 118 LEU G CA 1
ATOM 5576 C C . LEU G 1 108 ? 63.645 36.346 2.904 1.00 28.68 118 LEU G C 1
ATOM 5577 O O . LEU G 1 108 ? 62.952 35.491 2.341 1.00 27.49 118 LEU G O 1
ATOM 5582 N N . VAL G 1 109 ? 64.197 37.390 2.277 1.00 29.34 119 VAL G N 1
ATOM 5583 C CA . VAL G 1 109 ? 63.942 37.658 0.873 1.00 31.89 119 VAL G CA 1
ATOM 5584 C C . VAL G 1 109 ? 65.278 37.901 0.140 1.00 33.10 119 VAL G C 1
ATOM 5585 O O . VAL G 1 109 ? 66.348 38.344 0.656 1.00 34.41 119 VAL G O 1
ATOM 5589 N N . SER H 1 5 ? 82.388 42.289 8.577 1.00 32.32 15 SER H N 1
ATOM 5590 C CA . SER H 1 5 ? 81.415 42.076 9.745 1.00 32.90 15 SER H CA 1
ATOM 5591 C C . SER H 1 5 ? 81.942 42.131 11.242 1.00 32.34 15 SER H C 1
ATOM 5592 O O . SER H 1 5 ? 82.562 41.191 11.695 1.00 35.23 15 SER H O 1
ATOM 5594 N N . GLN H 1 6 ? 81.602 43.141 12.077 1.00 29.32 16 GLN H N 1
ATOM 5595 C CA . GLN H 1 6 ? 82.052 43.194 13.483 1.00 26.87 16 GLN H CA 1
ATOM 5596 C C . GLN H 1 6 ? 80.926 42.939 14.473 1.00 23.08 16 GLN H C 1
ATOM 5597 O O . GLN H 1 6 ? 79.814 43.309 14.211 1.00 24.98 16 GLN H O 1
ATOM 5603 N N . ASN H 1 7 ? 81.238 42.363 15.624 1.00 24.61 17 ASN H N 1
ATOM 5604 C CA . ASN H 1 7 ? 80.252 42.065 16.664 1.00 22.29 17 ASN H CA 1
ATOM 5605 C C . ASN H 1 7 ? 80.659 42.682 17.991 1.00 21.37 17 ASN H C 1
ATOM 5606 O O . ASN H 1 7 ? 81.795 42.608 18.406 1.00 22.51 17 ASN H O 1
ATOM 5611 N N . PHE H 1 8 ? 79.655 43.237 18.648 1.00 20.41 18 PHE H N 1
ATOM 5612 C CA . PHE H 1 8 ? 79.774 43.892 19.947 1.00 20.24 18 PHE H CA 1
ATOM 5613 C C . PHE H 1 8 ? 78.688 43.296 20.792 1.00 22.08 18 PHE H C 1
ATOM 5614 O O . PHE H 1 8 ? 77.624 42.872 20.291 1.00 22.56 18 PHE H O 1
ATOM 5622 N N . LEU H 1 9 ? 78.885 43.315 22.087 1.00 20.43 19 LEU H N 1
ATOM 5623 C CA . LEU H 1 9 ? 77.837 42.840 22.973 1.00 19.68 19 LEU H CA 1
ATOM 5624 C C . LEU H 1 9 ? 76.586 43.718 22.931 1.00 20.34 19 LEU H C 1
ATOM 5625 O O . LEU H 1 9 ? 76.621 44.952 22.880 1.00 20.00 19 LEU H O 1
ATOM 5630 N N . PHE H 1 10 ? 75.490 43.038 23.196 1.00 20.87 20 PHE H N 1
ATOM 5631 C CA . PHE H 1 10 ? 74.200 43.656 23.388 1.00 20.43 20 PHE H CA 1
ATOM 5632 C C . PHE H 1 10 ? 73.459 42.995 24.532 1.00 21.51 20 PHE H C 1
ATOM 5633 O O . PHE H 1 10 ? 73.485 41.770 24.680 1.00 18.64 20 PHE H O 1
ATOM 5641 N N . GLY H 1 11 ? 72.739 43.803 25.294 1.00 19.90 21 GLY H N 1
ATOM 5642 C CA . GLY H 1 11 ? 71.857 43.289 26.319 1.00 20.96 21 GLY H CA 1
ATOM 5643 C C . GLY H 1 11 ? 70.847 44.328 26.845 1.00 21.77 21 GLY H C 1
ATOM 5644 O O . GLY H 1 11 ? 71.103 45.531 26.813 1.00 23.19 21 GLY H O 1
ATOM 5645 N N . CYS H 1 12 ? 69.717 43.832 27.324 1.00 20.60 22 CYS H N 1
ATOM 5646 C CA . CYS H 1 12 ? 68.798 44.670 28.056 1.00 20.26 22 CYS H CA 1
ATOM 5647 C C . CYS H 1 12 ? 68.138 43.857 29.171 1.00 19.18 22 CYS H C 1
ATOM 5648 O O . CYS H 1 12 ? 68.166 42.620 29.162 1.00 22.44 22 CYS H O 1
ATOM 5651 N N . GLU H 1 13 ? 67.639 44.592 30.166 1.00 23.09 23 GLU H N 1
ATOM 5652 C CA . GLU H 1 13 ? 66.847 44.121 31.266 1.00 21.79 23 GLU H CA 1
ATOM 5653 C C . GLU H 1 13 ? 65.391 44.629 31.097 1.00 23.75 23 GLU H C 1
ATOM 5654 O O . GLU H 1 13 ? 65.158 45.833 30.844 1.00 22.73 23 GLU H O 1
ATOM 5660 N N . LEU H 1 14 ? 64.447 43.717 31.284 1.00 24.08 24 LEU H N 1
ATOM 5661 C CA . LEU H 1 14 ? 63.011 44.054 31.290 1.00 22.97 24 LEU H CA 1
ATOM 5662 C C . LEU H 1 14 ? 62.353 43.604 32.582 1.00 22.74 24 LEU H C 1
ATOM 5663 O O . LEU H 1 14 ? 62.620 42.571 33.102 1.00 23.84 24 LEU H O 1
ATOM 5668 N N . LYS H 1 15 ? 61.477 44.427 33.138 1.00 21.89 25 LYS H N 1
ATOM 5669 C CA . LYS H 1 15 ? 60.832 44.102 34.417 1.00 23.63 25 LYS H CA 1
ATOM 5670 C C . LYS H 1 15 ? 59.505 44.806 34.448 1.00 23.12 25 LYS H C 1
ATOM 5671 O O . LYS H 1 15 ? 59.232 45.567 33.586 1.00 22.86 25 LYS H O 1
ATOM 5677 N N . ALA H 1 16 ? 58.738 44.518 35.484 1.00 25.87 26 ALA H N 1
ATOM 5678 C CA . ALA H 1 16 ? 57.350 44.978 35.588 1.00 27.67 26 ALA H CA 1
ATOM 5679 C C . ALA H 1 16 ? 57.347 46.497 35.610 1.00 29.15 26 ALA H C 1
ATOM 5680 O O . ALA H 1 16 ? 56.498 47.117 34.996 1.00 31.39 26 ALA H O 1
ATOM 5682 N N . ASP H 1 17 ? 58.305 47.124 36.294 1.00 28.12 27 ASP H N 1
ATOM 5683 C CA . ASP H 1 17 ? 58.388 48.561 36.243 1.00 28.97 27 ASP H CA 1
ATOM 5684 C C . ASP H 1 17 ? 59.246 49.160 35.089 1.00 26.67 27 ASP H C 1
ATOM 5685 O O . ASP H 1 17 ? 59.462 50.335 35.049 1.00 28.25 27 ASP H O 1
ATOM 5690 N N . LYS H 1 18 ? 59.676 48.356 34.091 1.00 25.19 28 LYS H N 1
ATOM 5691 C CA . LYS H 1 18 ? 60.465 48.843 32.954 1.00 23.58 28 LYS H CA 1
ATOM 5692 C C . LYS H 1 18 ? 60.249 47.771 31.876 1.00 24.61 28 LYS H C 1
ATOM 5693 O O . LYS H 1 18 ? 61.095 46.901 31.644 1.00 23.60 28 LYS H O 1
ATOM 5699 N N . LYS H 1 19 ? 59.065 47.817 31.262 1.00 21.80 29 LYS H N 1
ATOM 5700 C CA . LYS H 1 19 ? 58.630 46.686 30.456 1.00 24.75 29 LYS H CA 1
ATOM 5701 C C . LYS H 1 19 ? 59.244 46.623 29.071 1.00 23.82 29 LYS H C 1
ATOM 5702 O O . LYS H 1 19 ? 59.149 45.505 28.456 1.00 23.75 29 LYS H O 1
ATOM 5708 N N . GLU H 1 20 ? 59.728 47.753 28.528 1.00 24.93 30 GLU H N 1
ATOM 5709 C CA . GLU H 1 20 ? 60.242 47.838 27.166 1.00 24.52 30 GLU H CA 1
ATOM 5710 C C . GLU H 1 20 ? 61.651 48.382 27.027 1.00 25.33 30 GLU H C 1
ATOM 5711 O O . GLU H 1 20 ? 62.173 49.201 27.855 1.00 24.60 30 GLU H O 1
ATOM 5717 N N . TYR H 1 21 ? 62.237 47.888 25.942 1.00 22.87 31 TYR H N 1
ATOM 5718 C CA . TYR H 1 21 ? 63.516 48.323 25.465 1.00 23.29 31 TYR H CA 1
ATOM 5719 C C . TYR H 1 21 ? 63.453 48.559 23.970 1.00 24.96 31 TYR H C 1
ATOM 5720 O O . TYR H 1 21 ? 63.075 47.673 23.178 1.00 23.96 31 TYR H O 1
ATOM 5729 N N . SER H 1 22 ? 63.746 49.798 23.539 1.00 25.63 32 SER H N 1
ATOM 5730 C CA . SER H 1 22 ? 63.751 50.157 22.138 1.00 26.82 32 SER H CA 1
ATOM 5731 C C . SER H 1 22 ? 65.162 50.173 21.536 1.00 27.86 32 SER H C 1
ATOM 5732 O O . SER H 1 22 ? 66.053 50.917 21.953 1.00 29.26 32 SER H O 1
ATOM 5735 N N . PHE H 1 23 ? 65.417 49.252 20.627 1.00 25.99 33 PHE H N 1
ATOM 5736 C CA . PHE H 1 23 ? 66.632 49.181 19.912 1.00 26.15 33 PHE H CA 1
ATOM 5737 C C . PHE H 1 23 ? 66.448 49.969 18.662 1.00 27.31 33 PHE H C 1
ATOM 5738 O O . PHE H 1 23 ? 65.618 49.618 17.812 1.00 26.44 33 PHE H O 1
ATOM 5746 N N . LYS H 1 24 ? 67.269 51.026 18.545 1.00 27.69 34 LYS H N 1
ATOM 5747 C CA . LYS H 1 24 ? 67.388 51.844 17.356 1.00 28.35 34 LYS H CA 1
ATOM 5748 C C . LYS H 1 24 ? 68.847 52.184 17.110 1.00 28.36 34 LYS H C 1
ATOM 5749 O O . LYS H 1 24 ? 69.599 52.376 18.052 1.00 32.18 34 LYS H O 1
ATOM 5755 N N . VAL H 1 25 ? 69.190 52.354 15.850 1.00 30.64 35 VAL H N 1
ATOM 5756 C CA . VAL H 1 25 ? 70.529 52.800 15.463 1.00 31.22 35 VAL H CA 1
ATOM 5757 C C . VAL H 1 25 ? 70.441 54.161 14.714 1.00 31.68 35 VAL H C 1
ATOM 5758 O O . VAL H 1 25 ? 70.842 55.179 15.356 1.00 35.82 35 VAL H O 1
ATOM 5762 N N . ASP H 1 27 ? 71.842 56.720 11.671 1.00 42.02 37 ASP H N 1
ATOM 5763 C CA . ASP H 1 27 ? 72.842 57.205 10.701 1.00 42.13 37 ASP H CA 1
ATOM 5764 C C . ASP H 1 27 ? 73.288 55.957 9.943 1.00 43.59 37 ASP H C 1
ATOM 5765 O O . ASP H 1 27 ? 72.652 55.610 8.946 1.00 45.02 37 ASP H O 1
ATOM 5770 N N . ASP H 1 28 ? 74.380 55.285 10.245 1.00 44.11 38 ASP H N 1
ATOM 5771 C CA . ASP H 1 28 ? 75.759 55.635 9.972 1.00 43.58 38 ASP H CA 1
ATOM 5772 C C . ASP H 1 28 ? 75.892 55.472 8.463 1.00 43.04 38 ASP H C 1
ATOM 5773 O O . ASP H 1 28 ? 76.998 55.628 7.948 1.00 43.41 38 ASP H O 1
ATOM 5778 N N . ASN H 1 30 ? 76.730 52.611 8.153 1.00 36.20 40 ASN H N 1
ATOM 5779 C CA . ASN H 1 30 ? 76.908 51.164 8.327 1.00 33.78 40 ASN H CA 1
ATOM 5780 C C . ASN H 1 30 ? 75.512 50.485 8.385 1.00 33.73 40 ASN H C 1
ATOM 5781 O O . ASN H 1 30 ? 74.516 51.124 8.754 1.00 32.69 40 ASN H O 1
ATOM 5786 N N . GLU H 1 31 ? 75.481 49.228 7.931 1.00 32.75 41 GLU H N 1
ATOM 5787 C CA . GLU H 1 31 ? 74.384 48.256 8.105 1.00 31.28 41 GLU H CA 1
ATOM 5788 C C . GLU H 1 31 ? 74.478 47.659 9.536 1.00 30.73 41 GLU H C 1
ATOM 5789 O O . GLU H 1 31 ? 75.564 47.277 9.954 1.00 30.78 41 GLU H O 1
ATOM 5795 N N . HIS H 1 32 ? 73.364 47.632 10.266 1.00 31.18 42 HIS H N 1
ATOM 5796 C CA . HIS H 1 32 ? 73.318 47.126 11.651 1.00 29.85 42 HIS H CA 1
ATOM 5797 C C . HIS H 1 32 ? 72.371 45.952 11.745 1.00 29.37 42 HIS H C 1
ATOM 5798 O O . HIS H 1 32 ? 71.354 45.902 11.072 1.00 30.30 42 HIS H O 1
ATOM 5805 N N . GLN H 1 33 ? 72.711 44.997 12.581 1.00 27.81 43 GLN H N 1
ATOM 5806 C CA . GLN H 1 33 ? 71.814 43.883 12.816 1.00 28.28 43 GLN H CA 1
ATOM 5807 C C . GLN H 1 33 ? 71.924 43.432 14.262 1.00 26.55 43 GLN H C 1
ATOM 5808 O O . GLN H 1 33 ? 73.023 43.440 14.836 1.00 27.15 43 GLN H O 1
ATOM 5814 N N . LEU H 1 34 ? 70.799 43.069 14.882 1.00 25.19 44 LEU H N 1
ATOM 5815 C CA . LEU H 1 34 ? 70.788 42.583 16.289 1.00 26.25 44 LEU H CA 1
ATOM 5816 C C . LEU H 1 34 ? 70.680 41.047 16.121 1.00 25.83 44 LEU H C 1
ATOM 5817 O O . LEU H 1 34 ? 69.956 40.595 15.210 1.00 27.05 44 LEU H O 1
ATOM 5822 N N . SER H 1 35 ? 71.538 40.242 16.771 1.00 24.36 45 SER H N 1
ATOM 5823 C CA . SER H 1 35 ? 71.397 38.814 16.682 1.00 22.64 45 SER H CA 1
ATOM 5824 C C . SER H 1 35 ? 71.189 38.414 18.139 1.00 23.99 45 SER H C 1
ATOM 5825 O O . SER H 1 35 ? 72.139 38.541 18.948 1.00 24.86 45 SER H O 1
ATOM 5828 N N . LEU H 1 36 ? 69.970 38.060 18.482 1.00 19.15 46 LEU H N 1
ATOM 5829 C CA . LEU H 1 36 ? 69.654 37.639 19.848 1.00 20.05 46 LEU H CA 1
ATOM 5830 C C . LEU H 1 36 ? 70.133 36.228 20.172 1.00 20.25 46 LEU H C 1
ATOM 5831 O O . LEU H 1 36 ? 69.912 35.290 19.400 1.00 21.12 46 LEU H O 1
ATOM 5836 N N . ARG H 1 37 ? 70.784 36.066 21.334 1.00 18.19 47 ARG H N 1
ATOM 5837 C CA . ARG H 1 37 ? 71.313 34.822 21.742 1.00 18.78 47 ARG H CA 1
ATOM 5838 C C . ARG H 1 37 ? 70.579 34.125 22.838 1.00 19.58 47 ARG H C 1
ATOM 5839 O O . ARG H 1 37 ? 70.466 32.942 22.825 1.00 19.65 47 ARG H O 1
ATOM 5847 N N . THR H 1 38 ? 70.274 34.827 23.923 1.00 16.85 48 THR H N 1
ATOM 5848 C CA . THR H 1 38 ? 69.596 34.167 25.069 1.00 19.47 48 THR H CA 1
ATOM 5849 C C . THR H 1 38 ? 68.576 35.133 25.693 1.00 19.01 48 THR H C 1
ATOM 5850 O O . THR H 1 38 ? 68.695 36.399 25.617 1.00 19.28 48 THR H O 1
ATOM 5854 N N . VAL H 1 39 ? 67.574 34.510 26.317 1.00 16.56 49 VAL H N 1
ATOM 5855 C CA . VAL H 1 39 ? 66.604 35.167 27.184 1.00 16.77 49 VAL H CA 1
ATOM 5856 C C . VAL H 1 39 ? 66.687 34.399 28.488 1.00 16.33 49 VAL H C 1
ATOM 5857 O O . VAL H 1 39 ? 66.635 33.221 28.454 1.00 16.63 49 VAL H O 1
ATOM 5861 N N . SER H 1 40 ? 66.825 35.101 29.620 1.00 16.51 50 SER H N 1
ATOM 5862 C CA . SER H 1 40 ? 67.023 34.454 30.943 1.00 16.47 50 SER H CA 1
ATOM 5863 C C . SER H 1 40 ? 66.383 35.202 32.056 1.00 18.10 50 SER H C 1
ATOM 5864 O O . SER H 1 40 ? 66.304 36.387 32.012 1.00 19.60 50 SER H O 1
ATOM 5867 N N . LEU H 1 41 ? 65.944 34.506 33.056 1.00 19.33 51 LEU H N 1
ATOM 5868 C CA . LEU H 1 41 ? 65.314 35.153 34.196 1.00 19.97 51 LEU H CA 1
ATOM 5869 C C . LEU H 1 41 ? 66.276 35.417 35.266 1.00 22.34 51 LEU H C 1
ATOM 5870 O O . LEU H 1 41 ? 67.152 34.609 35.535 1.00 22.51 51 LEU H O 1
ATOM 5875 N N . GLY H 1 42 ? 66.098 36.553 35.951 1.00 20.79 52 GLY H N 1
ATOM 5876 C CA . GLY H 1 42 ? 67.021 36.902 37.009 1.00 22.71 52 GLY H CA 1
ATOM 5877 C C . GLY H 1 42 ? 66.641 36.219 38.299 1.00 24.43 52 GLY H C 1
ATOM 5878 O O . GLY H 1 42 ? 65.536 35.757 38.497 1.00 23.79 52 GLY H O 1
ATOM 5879 N N . ALA H 1 43 ? 67.595 36.202 39.210 1.00 26.12 53 ALA H N 1
ATOM 5880 C CA . ALA H 1 43 ? 67.478 35.538 40.505 1.00 29.50 53 ALA H CA 1
ATOM 5881 C C . ALA H 1 43 ? 66.198 35.834 41.279 1.00 28.90 53 ALA H C 1
ATOM 5882 O O . ALA H 1 43 ? 65.678 34.946 41.981 1.00 30.02 53 ALA H O 1
ATOM 5884 N N . SER H 1 44 ? 65.751 37.073 41.169 1.00 27.99 54 SER H N 1
ATOM 5885 C CA . SER H 1 44 ? 64.656 37.617 41.938 1.00 28.67 54 SER H CA 1
ATOM 5886 C C . SER H 1 44 ? 63.298 37.547 41.253 1.00 28.76 54 SER H C 1
ATOM 5887 O O . SER H 1 44 ? 62.269 38.013 41.820 1.00 29.79 54 SER H O 1
ATOM 5890 N N . ALA H 1 45 ? 63.244 36.960 40.049 1.00 24.61 55 ALA H N 1
ATOM 5891 C CA . ALA H 1 45 ? 61.979 36.799 39.380 1.00 24.18 55 ALA H CA 1
ATOM 5892 C C . ALA H 1 45 ? 61.066 35.889 40.117 1.00 23.94 55 ALA H C 1
ATOM 5893 O O . ALA H 1 45 ? 61.462 34.882 40.705 1.00 26.94 55 ALA H O 1
ATOM 5895 N N . LYS H 1 46 ? 59.790 36.199 40.040 1.00 25.25 56 LYS H N 1
ATOM 5896 C CA . LYS H 1 46 ? 58.759 35.417 40.682 1.00 24.53 56 LYS H CA 1
ATOM 5897 C C . LYS H 1 46 ? 58.552 34.166 39.929 1.00 24.87 56 LYS H C 1
ATOM 5898 O O . LYS H 1 46 ? 58.673 34.111 38.657 1.00 23.49 56 LYS H O 1
ATOM 5904 N N . ASP H 1 47 ? 58.249 33.146 40.683 1.00 23.65 57 ASP H N 1
ATOM 5905 C CA . ASP H 1 47 ? 58.020 31.864 40.001 1.00 24.71 57 ASP H CA 1
ATOM 5906 C C . ASP H 1 47 ? 56.673 31.891 39.303 1.00 25.42 57 ASP H C 1
ATOM 5907 O O . ASP H 1 47 ? 55.670 31.347 39.784 1.00 25.33 57 ASP H O 1
ATOM 5912 N N . GLU H 1 48 ? 56.688 32.450 38.072 1.00 24.39 58 GLU H N 1
ATOM 5913 C CA . GLU H 1 48 ? 55.529 32.598 37.215 1.00 24.97 58 GLU H CA 1
ATOM 5914 C C . GLU H 1 48 ? 55.983 32.550 35.762 1.00 25.39 58 GLU H C 1
ATOM 5915 O O . GLU H 1 48 ? 57.171 32.784 35.512 1.00 26.01 58 GLU H O 1
ATOM 5921 N N . LEU H 1 49 ? 55.048 32.380 34.826 1.00 24.18 59 LEU H N 1
ATOM 5922 C CA . LEU H 1 49 ? 55.426 32.493 33.366 1.00 24.63 59 LEU H CA 1
ATOM 5923 C C . LEU H 1 49 ? 55.782 33.919 33.020 1.00 24.90 59 LEU H C 1
ATOM 5924 O O . LEU H 1 49 ? 55.083 34.882 33.386 1.00 24.80 59 LEU H O 1
ATOM 5929 N N . HIS H 1 50 ? 56.872 34.067 32.284 1.00 21.23 60 HIS H N 1
ATOM 5930 C CA . HIS H 1 50 ? 57.270 35.355 31.767 1.00 20.41 60 HIS H CA 1
ATOM 5931 C C . HIS H 1 50 ? 57.309 35.238 30.218 1.00 20.30 60 HIS H C 1
ATOM 5932 O O . HIS H 1 50 ? 57.779 34.260 29.694 1.00 18.44 60 HIS H O 1
ATOM 5939 N N . VAL H 1 51 ? 56.787 36.213 29.514 1.00 17.91 61 VAL H N 1
ATOM 5940 C CA . VAL H 1 51 ? 56.693 36.149 28.083 1.00 18.94 61 VAL H CA 1
ATOM 5941 C C . VAL H 1 51 ? 57.341 37.419 27.539 1.00 19.06 61 VAL H C 1
ATOM 5942 O O . VAL H 1 51 ? 57.016 38.562 27.980 1.00 19.11 61 VAL H O 1
ATOM 5946 N N . VAL H 1 52 ? 58.312 37.246 26.672 1.00 17.78 62 VAL H N 1
ATOM 5947 C CA . VAL H 1 52 ? 58.994 38.332 26.013 1.00 20.04 62 VAL H CA 1
ATOM 5948 C C . VAL H 1 52 ? 58.627 38.326 24.532 1.00 20.55 62 VAL H C 1
ATOM 5949 O O . VAL H 1 52 ? 58.695 37.290 23.875 1.00 20.49 62 VAL H O 1
ATOM 5953 N N . GLU H 1 53 ? 58.233 39.484 24.002 1.00 20.65 63 GLU H N 1
ATOM 5954 C CA . GLU H 1 53 ? 57.857 39.681 22.670 1.00 21.18 63 GLU H CA 1
ATOM 5955 C C . GLU H 1 53 ? 58.701 40.794 21.986 1.00 20.67 63 GLU H C 1
ATOM 5956 O O . GLU H 1 53 ? 59.322 41.574 22.641 1.00 18.28 63 GLU H O 1
ATOM 5962 N N . ALA H 1 54 ? 58.774 40.736 20.675 1.00 21.84 64 ALA H N 1
ATOM 5963 C CA . ALA H 1 54 ? 59.531 41.641 19.861 1.00 21.50 64 ALA H CA 1
ATOM 5964 C C . ALA H 1 54 ? 58.506 42.269 18.970 1.00 22.43 64 ALA H C 1
ATOM 5965 O O . ALA H 1 54 ? 57.518 41.653 18.559 1.00 22.85 64 ALA H O 1
ATOM 5967 N N . GLU H 1 55 ? 58.702 43.547 18.688 1.00 20.94 65 GLU H N 1
ATOM 5968 C CA . GLU H 1 55 ? 57.771 44.324 17.852 1.00 22.41 65 GLU H CA 1
ATOM 5969 C C . GLU H 1 55 ? 58.544 45.063 16.740 1.00 21.97 65 GLU H C 1
ATOM 5970 O O . GLU H 1 55 ? 59.486 45.819 17.016 1.00 23.77 65 GLU H O 1
ATOM 5976 N N . GLY H 1 56 ? 58.222 44.779 15.496 1.00 21.47 66 GLY H N 1
ATOM 5977 C CA . GLY H 1 56 ? 58.966 45.343 14.394 1.00 22.57 66 GLY H CA 1
ATOM 5978 C C . GLY H 1 56 ? 58.209 45.071 13.131 1.00 22.59 66 GLY H C 1
ATOM 5979 O O . GLY H 1 56 ? 57.046 44.611 13.194 1.00 24.85 66 GLY H O 1
ATOM 5980 N N . ILE H 1 57 ? 58.881 45.315 12.003 1.00 24.09 67 ILE H N 1
ATOM 5981 C CA . ILE H 1 57 ? 58.249 45.256 10.673 1.00 27.75 67 ILE H CA 1
ATOM 5982 C C . ILE H 1 57 ? 58.301 43.865 10.000 1.00 27.44 67 ILE H C 1
ATOM 5983 O O . ILE H 1 57 ? 59.338 43.243 9.958 1.00 27.17 67 ILE H O 1
ATOM 5988 N N . ASN H 1 58 ? 57.163 43.478 9.418 1.00 26.58 68 ASN H N 1
ATOM 5989 C CA . ASN H 1 58 ? 57.053 42.311 8.573 1.00 26.00 68 ASN H CA 1
ATOM 5990 C C . ASN H 1 58 ? 57.295 42.599 7.133 1.00 26.82 68 ASN H C 1
ATOM 5991 O O . ASN H 1 58 ? 57.629 43.730 6.752 1.00 27.89 68 ASN H O 1
ATOM 5996 N N . TYR H 1 59 ? 57.239 41.518 6.344 1.00 27.87 69 TYR H N 1
ATOM 5997 C CA . TYR H 1 59 ? 57.593 41.556 4.951 1.00 29.37 69 TYR H CA 1
ATOM 5998 C C . TYR H 1 59 ? 56.694 42.534 4.194 1.00 29.91 69 TYR H C 1
ATOM 5999 O O . TYR H 1 59 ? 57.132 43.076 3.211 1.00 30.42 69 TYR H O 1
ATOM 6008 N N . GLU H 1 60 ? 55.469 42.714 4.667 1.00 30.22 70 GLU H N 1
ATOM 6009 C CA . GLU H 1 60 ? 54.537 43.656 4.035 1.00 32.87 70 GLU H CA 1
ATOM 6010 C C . GLU H 1 60 ? 54.784 45.132 4.487 1.00 33.15 70 GLU H C 1
ATOM 6011 O O . GLU H 1 60 ? 54.360 46.120 3.816 1.00 36.51 70 GLU H O 1
ATOM 6017 N N . GLY H 1 61 ? 55.462 45.341 5.593 1.00 34.34 71 GLY H N 1
ATOM 6018 C CA . GLY H 1 61 ? 55.726 46.681 6.081 1.00 35.29 71 GLY H CA 1
ATOM 6019 C C . GLY H 1 61 ? 54.855 47.005 7.282 1.00 34.46 71 GLY H C 1
ATOM 6020 O O . GLY H 1 61 ? 54.856 48.130 7.787 1.00 35.19 71 GLY H O 1
ATOM 6021 N N . LYS H 1 62 ? 54.112 45.996 7.744 1.00 32.83 72 LYS H N 1
ATOM 6022 C CA . LYS H 1 62 ? 53.175 46.162 8.834 1.00 30.64 72 LYS H CA 1
ATOM 6023 C C . LYS H 1 62 ? 53.888 45.874 10.128 1.00 29.18 72 LYS H C 1
ATOM 6024 O O . LYS H 1 62 ? 54.710 44.957 10.149 1.00 29.58 72 LYS H O 1
ATOM 6030 N N . THR H 1 63 ? 53.626 46.670 11.177 1.00 27.30 73 THR H N 1
ATOM 6031 C CA . THR H 1 63 ? 54.166 46.454 12.520 1.00 27.70 73 THR H CA 1
ATOM 6032 C C . THR H 1 63 ? 53.454 45.233 13.155 1.00 27.44 73 THR H C 1
ATOM 6033 O O . THR H 1 63 ? 52.235 45.199 13.314 1.00 26.10 73 THR H O 1
ATOM 6037 N N . ILE H 1 64 ? 54.232 44.199 13.494 1.00 26.37 74 ILE H N 1
ATOM 6038 C CA . ILE H 1 64 ? 53.730 43.022 14.174 1.00 25.01 74 ILE H CA 1
ATOM 6039 C C . ILE H 1 64 ? 54.458 42.774 15.513 1.00 23.68 74 ILE H C 1
ATOM 6040 O O . ILE H 1 64 ? 55.533 43.256 15.755 1.00 22.11 74 ILE H O 1
ATOM 6045 N N . LYS H 1 65 ? 53.814 42.012 16.371 1.00 22.23 75 LYS H N 1
ATOM 6046 C CA . LYS H 1 65 ? 54.343 41.586 17.629 1.00 23.50 75 LYS H CA 1
ATOM 6047 C C . LYS H 1 65 ? 54.509 40.058 17.519 1.00 22.24 75 LYS H C 1
ATOM 6048 O O . LYS H 1 65 ? 53.585 39.365 17.173 1.00 23.17 75 LYS H O 1
ATOM 6054 N N . ILE H 1 66 ? 55.691 39.565 17.854 1.00 22.53 76 ILE H N 1
ATOM 6055 C CA . ILE H 1 66 ? 55.998 38.096 17.855 1.00 21.38 76 ILE H CA 1
ATOM 6056 C C . ILE H 1 66 ? 56.502 37.690 19.231 1.00 22.13 76 ILE H C 1
ATOM 6057 O O . ILE H 1 66 ? 57.221 38.419 19.845 1.00 20.46 76 ILE H O 1
ATOM 6062 N N . ALA H 1 67 ? 56.065 36.532 19.724 1.00 22.06 77 ALA H N 1
ATOM 6063 C CA . ALA H 1 67 ? 56.488 35.993 20.986 1.00 20.98 77 ALA H CA 1
ATOM 6064 C C . ALA H 1 67 ? 57.831 35.294 20.814 1.00 21.16 77 ALA H C 1
ATOM 6065 O O . ALA H 1 67 ? 57.962 34.344 20.046 1.00 17.70 77 ALA H O 1
ATOM 6067 N N . LEU H 1 68 ? 58.853 35.844 21.477 1.00 18.90 78 LEU H N 1
ATOM 6068 C CA . LEU H 1 68 ? 60.182 35.239 21.440 1.00 18.86 78 LEU H CA 1
ATOM 6069 C C . LEU H 1 68 ? 60.297 34.063 22.387 1.00 18.43 78 LEU H C 1
ATOM 6070 O O . LEU H 1 68 ? 60.876 33.021 22.039 1.00 20.91 78 LEU H O 1
ATOM 6075 N N . ALA H 1 69 ? 59.715 34.179 23.557 1.00 17.73 79 ALA H N 1
ATOM 6076 C CA . ALA H 1 69 ? 59.966 33.157 24.603 1.00 16.78 79 ALA H CA 1
ATOM 6077 C C . ALA H 1 69 ? 59.017 33.274 25.759 1.00 16.80 79 ALA H C 1
ATOM 6078 O O . ALA H 1 69 ? 58.620 34.379 26.122 1.00 18.18 79 ALA H O 1
ATOM 6080 N N . SER H 1 70 ? 58.699 32.103 26.341 1.00 18.65 80 SER H N 1
ATOM 6081 C CA . SER H 1 70 ? 57.929 31.916 27.572 1.00 17.44 80 SER H CA 1
ATOM 6082 C C . SER H 1 70 ? 58.887 31.194 28.504 1.00 17.31 80 SER H C 1
ATOM 6083 O O . SER H 1 70 ? 59.380 30.086 28.156 1.00 18.33 80 SER H O 1
ATOM 6086 N N . LEU H 1 71 ? 59.177 31.796 29.654 1.00 18.31 81 LEU H N 1
ATOM 6087 C CA . LEU H 1 71 ? 60.089 31.223 30.625 1.00 18.09 81 LEU H CA 1
ATOM 6088 C C . LEU H 1 71 ? 59.480 31.203 32.018 1.00 18.02 81 LEU H C 1
ATOM 6089 O O . LEU H 1 71 ? 58.579 32.027 32.311 1.00 18.59 81 LEU H O 1
ATOM 6094 N N . LYS H 1 72 ? 59.962 30.311 32.857 1.00 17.74 82 LYS H N 1
ATOM 6095 C CA . LYS H 1 72 ? 59.503 30.266 34.268 1.00 19.24 82 LYS H CA 1
ATOM 6096 C C . LYS H 1 72 ? 60.635 29.712 35.112 1.00 18.46 82 LYS H C 1
ATOM 6097 O O . LYS H 1 72 ? 61.342 28.801 34.664 1.00 18.05 82 LYS H O 1
ATOM 6103 N N . PRO H 1 73 ? 60.903 30.332 36.246 1.00 18.53 83 PRO H N 1
ATOM 6104 C CA . PRO H 1 73 ? 62.118 29.992 36.982 1.00 19.30 83 PRO H CA 1
ATOM 6105 C C . PRO H 1 73 ? 62.224 28.572 37.407 1.00 19.28 83 PRO H C 1
ATOM 6106 O O . PRO H 1 73 ? 63.346 28.071 37.444 1.00 20.29 83 PRO H O 1
ATOM 6110 N N . SER H 1 74 ? 61.123 27.945 37.780 1.00 19.42 84 SER H N 1
ATOM 6111 C CA . SER H 1 74 ? 61.155 26.547 38.245 1.00 18.92 84 SER H CA 1
ATOM 6112 C C . SER H 1 74 ? 60.978 25.539 37.129 1.00 17.44 84 SER H C 1
ATOM 6113 O O . SER H 1 74 ? 61.001 24.332 37.382 1.00 19.81 84 SER H O 1
ATOM 6116 N N . VAL H 1 75 ? 60.839 25.987 35.879 1.00 17.14 85 VAL H N 1
ATOM 6117 C CA . VAL H 1 75 ? 60.631 25.089 34.768 1.00 16.89 85 VAL H CA 1
ATOM 6118 C C . VAL H 1 75 ? 61.642 25.230 33.652 1.00 16.75 85 VAL H C 1
ATOM 6119 O O . VAL H 1 75 ? 62.208 24.254 33.154 1.00 18.64 85 VAL H O 1
ATOM 6123 N N . GLN H 1 76 ? 61.889 26.485 33.252 1.00 18.00 86 GLN H N 1
ATOM 6124 C CA . GLN H 1 76 ? 62.824 26.806 32.138 1.00 18.54 86 GLN H CA 1
ATOM 6125 C C . GLN H 1 76 ? 63.270 28.251 32.259 1.00 17.79 86 GLN H C 1
ATOM 6126 O O . GLN H 1 76 ? 62.580 29.191 31.709 1.00 17.51 86 GLN H O 1
ATOM 6132 N N . PRO H 1 77 ? 64.331 28.480 33.054 1.00 18.07 87 PRO H N 1
ATOM 6133 C CA . PRO H 1 77 ? 64.753 29.872 33.304 1.00 18.89 87 PRO H CA 1
ATOM 6134 C C . PRO H 1 77 ? 65.475 30.577 32.161 1.00 18.50 87 PRO H C 1
ATOM 6135 O O . PRO H 1 77 ? 65.600 31.791 32.187 1.00 20.09 87 PRO H O 1
ATOM 6139 N N . THR H 1 78 ? 66.005 29.810 31.209 1.00 18.67 88 THR H N 1
ATOM 6140 C CA . THR H 1 78 ? 66.776 30.384 30.077 1.00 17.56 88 THR H CA 1
ATOM 6141 C C . THR H 1 78 ? 66.324 29.690 28.771 1.00 17.95 88 THR H C 1
ATOM 6142 O O . THR H 1 78 ? 66.009 28.476 28.760 1.00 16.05 88 THR H O 1
ATOM 6146 N N . VAL H 1 79 ? 66.364 30.462 27.656 1.00 18.59 89 VAL H N 1
ATOM 6147 C CA . VAL H 1 79 ? 66.217 29.937 26.358 1.00 21.35 89 VAL H CA 1
ATOM 6148 C C . VAL H 1 79 ? 67.311 30.520 25.495 1.00 20.87 89 VAL H C 1
ATOM 6149 O O . VAL H 1 79 ? 67.539 31.681 25.512 1.00 18.12 89 VAL H O 1
ATOM 6153 N N . SER H 1 80 ? 67.915 29.688 24.650 1.00 21.57 90 SER H N 1
ATOM 6154 C CA . SER H 1 80 ? 68.921 30.112 23.707 1.00 22.44 90 SER H CA 1
ATOM 6155 C C . SER H 1 80 ? 68.255 30.143 22.379 1.00 23.73 90 SER H C 1
ATOM 6156 O O . SER H 1 80 ? 67.693 29.153 21.918 1.00 24.35 90 SER H O 1
ATOM 6159 N N . LEU H 1 81 ? 68.260 31.329 21.775 1.00 23.16 91 LEU H N 1
ATOM 6160 C CA . LEU H 1 81 ? 67.660 31.616 20.505 1.00 22.72 91 LEU H CA 1
ATOM 6161 C C . LEU H 1 81 ? 68.642 31.292 19.389 1.00 22.85 91 LEU H C 1
ATOM 6162 O O . LEU H 1 81 ? 68.217 31.114 18.238 1.00 24.39 91 LEU H O 1
ATOM 6167 N N . GLY H 1 82 ? 69.952 31.231 19.675 1.00 23.51 92 GLY H N 1
ATOM 6168 C CA . GLY H 1 82 ? 70.875 30.748 18.671 1.00 23.33 92 GLY H CA 1
ATOM 6169 C C . GLY H 1 82 ? 71.221 31.727 17.554 1.00 23.21 92 GLY H C 1
ATOM 6170 O O . GLY H 1 82 ? 71.653 31.334 16.492 1.00 23.94 92 GLY H O 1
ATOM 6171 N N . GLY H 1 83 ? 70.990 33.005 17.773 1.00 21.01 93 GLY H N 1
ATOM 6172 C CA . GLY H 1 83 ? 71.364 33.962 16.764 1.00 20.75 93 GLY H CA 1
ATOM 6173 C C . GLY H 1 83 ? 70.189 34.410 15.905 1.00 20.10 93 GLY H C 1
ATOM 6174 O O . GLY H 1 83 ? 70.245 34.264 14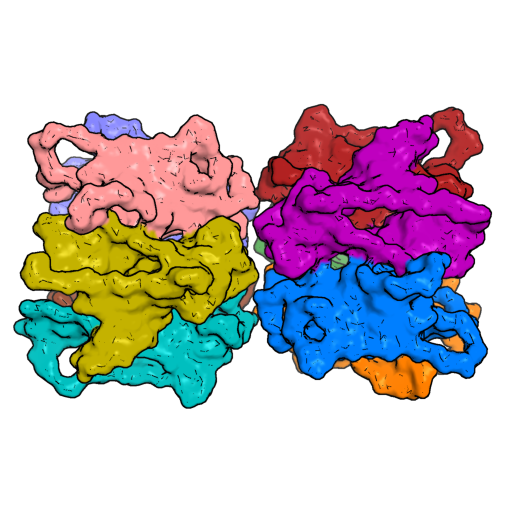.707 1.00 22.11 93 GLY H O 1
ATOM 6175 N N . PHE H 1 84 ? 69.142 34.884 16.534 1.00 18.86 94 PHE H N 1
ATOM 6176 C CA . PHE H 1 84 ? 67.908 35.304 15.859 1.00 17.96 94 PHE H CA 1
ATOM 6177 C C . PHE H 1 84 ? 68.271 36.697 15.400 1.00 19.32 94 PHE H C 1
ATOM 6178 O O . PHE H 1 84 ? 68.325 37.575 16.201 1.00 20.54 94 PHE H O 1
ATOM 6186 N N . GLU H 1 85 ? 68.522 36.847 14.121 1.00 20.76 95 GLU H N 1
ATOM 6187 C CA . GLU H 1 85 ? 68.875 38.124 13.538 1.00 22.31 95 GLU H CA 1
ATOM 6188 C C . GLU H 1 85 ? 67.620 38.984 13.266 1.00 21.47 95 GLU H C 1
ATOM 6189 O O . GLU H 1 85 ? 66.601 38.516 12.722 1.00 20.57 95 GLU H O 1
ATOM 6195 N N . ILE H 1 86 ? 67.716 40.241 13.678 1.00 21.76 96 ILE H N 1
ATOM 6196 C CA . ILE H 1 86 ? 66.683 41.171 13.507 1.00 22.26 96 ILE H CA 1
ATOM 6197 C C . ILE H 1 86 ? 67.258 42.496 12.980 1.00 22.72 96 ILE H C 1
ATOM 6198 O O . ILE H 1 86 ? 68.280 42.968 13.446 1.00 22.88 96 ILE H O 1
ATOM 6203 N N . THR H 1 87 ? 66.535 43.062 12.054 1.00 24.67 97 THR H N 1
ATOM 6204 C CA . THR H 1 87 ? 66.779 44.444 11.540 1.00 25.62 97 THR H CA 1
ATOM 6205 C C . THR H 1 87 ? 66.136 45.480 12.386 1.00 25.99 97 THR H C 1
ATOM 6206 O O . THR H 1 87 ? 64.901 45.466 12.624 1.00 27.16 97 THR H O 1
ATOM 6210 N N . PRO H 1 88 ? 66.906 46.495 12.776 1.00 28.54 98 PRO H N 1
ATOM 6211 C CA . PRO H 1 88 ? 66.350 47.589 13.546 1.00 27.86 98 PRO H CA 1
ATOM 6212 C C . PRO H 1 88 ? 65.411 48.401 12.671 1.00 28.25 98 PRO H C 1
ATOM 6213 O O . PRO H 1 88 ? 65.633 48.363 11.416 1.00 27.91 98 PRO H O 1
ATOM 6217 N N . PRO H 1 89 ? 64.482 49.165 13.285 1.00 27.50 99 PRO H N 1
ATOM 6218 C CA . PRO H 1 89 ? 64.327 49.200 14.751 1.00 26.81 99 PRO H CA 1
ATOM 6219 C C . PRO H 1 89 ? 63.493 48.014 15.300 1.00 25.04 99 PRO H C 1
ATOM 6220 O O . PRO H 1 89 ? 62.706 47.450 14.537 1.00 26.14 99 PRO H O 1
ATOM 6224 N N . VAL H 1 90 ? 63.648 47.712 16.579 1.00 23.36 100 VAL H N 1
ATOM 6225 C CA . VAL H 1 90 ? 62.810 46.699 17.188 1.00 24.45 100 VAL H CA 1
ATOM 6226 C C . VAL H 1 90 ? 62.605 47.011 18.653 1.00 22.92 100 VAL H C 1
ATOM 6227 O O . VAL H 1 90 ? 63.512 47.473 19.343 1.00 25.00 100 VAL H O 1
ATOM 6231 N N . ILE H 1 91 ? 61.377 46.806 19.121 1.00 22.34 101 ILE H N 1
ATOM 6232 C CA . ILE H 1 91 ? 61.099 46.866 20.526 1.00 22.79 101 ILE H CA 1
ATOM 6233 C C . ILE H 1 91 ? 61.076 45.476 21.168 1.00 23.10 101 ILE H C 1
ATOM 6234 O O . ILE H 1 91 ? 60.381 44.603 20.641 1.00 22.61 101 ILE H O 1
ATOM 6239 N N . LEU H 1 92 ? 61.796 45.314 22.277 1.00 21.41 102 LEU H N 1
ATOM 6240 C CA . LEU H 1 92 ? 61.664 44.112 23.098 1.00 21.16 102 LEU H CA 1
ATOM 6241 C C . LEU H 1 92 ? 60.770 44.435 24.246 1.00 21.02 102 LEU H C 1
ATOM 6242 O O . LEU H 1 92 ? 60.992 45.460 24.926 1.00 22.32 102 LEU H O 1
ATOM 6247 N N . ARG H 1 93 ? 59.808 43.572 24.559 1.00 20.63 103 ARG H N 1
ATOM 6248 C CA . ARG H 1 93 ? 58.885 43.849 25.592 1.00 21.14 103 ARG H CA 1
ATOM 6249 C C . ARG H 1 93 ? 58.532 42.695 26.475 1.00 21.46 103 ARG H C 1
ATOM 6250 O O . ARG H 1 93 ? 58.353 41.541 25.993 1.00 22.80 103 ARG H O 1
ATOM 6258 N N . LEU H 1 94 ? 58.372 42.998 27.736 1.00 21.64 104 LEU H N 1
ATOM 6259 C CA . LEU H 1 94 ? 57.901 42.047 28.730 1.00 23.24 104 LEU H CA 1
ATOM 6260 C C . LEU H 1 94 ? 56.383 42.078 28.721 1.00 25.65 104 LEU H C 1
ATOM 6261 O O . LEU H 1 94 ? 55.772 43.020 29.267 1.00 26.43 104 LEU H O 1
ATOM 6266 N N . LYS H 1 95 ? 55.778 41.132 27.996 1.00 26.00 105 LYS H N 1
ATOM 6267 C CA . LYS H 1 95 ? 54.324 41.002 27.953 1.00 27.59 105 LYS H CA 1
ATOM 6268 C C . LYS H 1 95 ? 53.680 40.526 29.278 1.00 28.98 105 LYS H C 1
ATOM 6269 O O . LYS H 1 95 ? 52.612 41.015 29.682 1.00 30.44 105 LYS H O 1
ATOM 6275 N N . SER H 1 96 ? 54.299 39.575 29.977 1.00 28.73 106 SER H N 1
ATOM 6276 C CA . SER H 1 96 ? 53.841 39.114 31.284 1.00 28.29 106 SER H CA 1
ATOM 6277 C C . SER H 1 96 ? 54.981 38.636 32.094 1.00 28.61 106 SER H C 1
ATOM 6278 O O . SER H 1 96 ? 56.003 38.161 31.518 1.00 24.49 106 SER H O 1
ATOM 6281 N N . GLY H 1 97 ? 54.742 38.673 33.419 1.00 26.64 107 GLY H N 1
ATOM 6282 C CA . GLY H 1 97 ? 55.719 38.319 34.405 1.00 26.91 107 GLY H CA 1
ATOM 6283 C C . GLY H 1 97 ? 56.406 39.500 35.112 1.00 26.70 107 GLY H C 1
ATOM 6284 O O . GLY H 1 97 ? 56.592 40.557 34.572 1.00 28.90 107 GLY H O 1
ATOM 6285 N N . SER H 1 98 ? 56.873 39.251 36.313 1.00 28.50 108 SER H N 1
ATOM 6286 C CA . SER H 1 98 ? 57.503 40.294 37.125 1.00 28.98 108 SER H CA 1
ATOM 6287 C C . SER H 1 98 ? 58.831 40.734 36.496 1.00 29.17 108 SER H C 1
ATOM 6288 O O . SER H 1 98 ? 59.267 41.902 36.621 1.00 27.17 108 SER H O 1
ATOM 6291 N N . GLY H 1 99 ? 59.551 39.778 35.905 1.00 26.77 109 GLY H N 1
ATOM 6292 C CA . GLY H 1 99 ? 60.977 40.000 35.750 1.00 26.62 109 GLY H CA 1
ATOM 6293 C C . GLY H 1 99 ? 61.751 40.112 37.046 1.00 25.57 109 GLY H C 1
ATOM 6294 O O . GLY H 1 99 ? 61.236 39.827 38.151 1.00 25.91 109 GLY H O 1
ATOM 6295 N N . PRO H 1 100 ? 63.025 40.436 36.979 1.00 25.33 110 PRO H N 1
ATOM 6296 C CA . PRO H 1 100 ? 63.737 40.841 35.766 1.00 25.38 110 PRO H CA 1
ATOM 6297 C C . PRO H 1 100 ? 63.900 39.693 34.761 1.00 22.83 110 PRO H C 1
ATOM 6298 O O . PRO H 1 100 ? 64.144 38.532 35.159 1.00 22.30 110 PRO H O 1
ATOM 6302 N N . VAL H 1 101 ? 63.863 40.043 33.504 1.00 23.18 111 VAL H N 1
ATOM 6303 C CA . VAL H 1 101 ? 64.273 39.114 32.411 1.00 22.69 111 VAL H CA 1
ATOM 6304 C C . VAL H 1 101 ? 65.366 39.838 31.645 1.00 22.95 111 VAL H C 1
ATOM 6305 O O . VAL H 1 101 ? 65.311 41.038 31.456 1.00 23.72 111 VAL H O 1
ATOM 6309 N N . TYR H 1 102 ? 66.347 39.100 31.114 1.00 19.26 112 TYR H N 1
ATOM 6310 C CA . TYR H 1 102 ? 67.459 39.652 30.395 1.00 18.84 112 TYR H CA 1
ATOM 6311 C C . TYR H 1 102 ? 67.445 39.095 29.036 1.00 20.48 112 TYR H C 1
ATOM 6312 O O . TYR H 1 102 ? 67.128 37.914 28.856 1.00 20.85 112 TYR H O 1
ATOM 6321 N N . VAL H 1 103 ? 67.748 39.930 28.059 1.00 18.44 113 VAL H N 1
ATOM 6322 C CA . VAL H 1 103 ? 68.070 39.498 26.725 1.00 20.32 113 VAL H CA 1
ATOM 6323 C C . VAL H 1 103 ? 69.512 39.800 26.420 1.00 21.58 113 VAL H C 1
ATOM 6324 O O . VAL H 1 103 ? 69.993 40.959 26.627 1.00 22.69 113 VAL H O 1
ATOM 6328 N N . SER H 1 104 ? 70.214 38.803 25.859 1.00 18.97 114 SER H N 1
ATOM 6329 C CA . SER H 1 104 ? 71.547 39.032 25.426 1.00 18.19 114 SER H CA 1
ATOM 6330 C C . SER H 1 104 ? 71.736 38.699 23.945 1.00 18.10 114 SER H C 1
ATOM 6331 O O . SER H 1 104 ? 70.960 37.914 23.390 1.00 18.04 114 SER H O 1
ATOM 6334 N N . GLY H 1 105 ? 72.760 39.299 23.330 1.00 18.49 115 GLY H N 1
ATOM 6335 C CA . GLY H 1 105 ? 73.060 39.025 21.960 1.00 19.19 115 GLY H CA 1
ATOM 6336 C C . GLY H 1 105 ? 74.233 39.873 21.505 1.00 19.70 115 GLY H C 1
ATOM 6337 O O . GLY H 1 105 ? 75.107 40.221 22.280 1.00 18.62 115 GLY H O 1
ATOM 6338 N N . GLN H 1 106 ? 74.329 40.004 20.211 1.00 22.63 116 GLN H N 1
ATOM 6339 C CA . GLN H 1 106 ? 75.328 40.749 19.532 1.00 22.69 116 GLN H CA 1
ATOM 6340 C C . GLN H 1 106 ? 74.697 41.845 18.705 1.00 24.57 116 GLN H C 1
ATOM 6341 O O . GLN H 1 106 ? 73.641 41.725 18.091 1.00 26.05 116 GLN H O 1
ATOM 6347 N N . HIS H 1 107 ? 75.425 42.934 18.630 1.00 24.79 117 HIS H N 1
ATOM 6348 C CA . HIS H 1 107 ? 75.137 44.032 17.736 1.00 24.50 117 HIS H CA 1
ATOM 6349 C C . HIS H 1 107 ? 76.226 43.874 16.670 1.00 24.65 117 HIS H C 1
ATOM 6350 O O . HIS H 1 107 ? 77.404 44.004 16.978 1.00 24.17 117 HIS H O 1
ATOM 6357 N N . LEU H 1 108 ? 75.798 43.490 15.476 1.00 25.07 118 LEU H N 1
ATOM 6358 C CA . LEU H 1 108 ? 76.607 43.232 14.256 1.00 24.06 118 LEU H CA 1
ATOM 6359 C C . LEU H 1 108 ? 76.617 44.511 13.420 1.00 23.84 118 LEU H C 1
ATOM 6360 O O . LEU H 1 108 ? 75.564 45.108 13.238 1.00 24.78 118 LEU H O 1
ATOM 6365 N N . VAL H 1 109 ? 77.798 44.940 13.011 1.00 26.23 119 VAL H N 1
ATOM 6366 C CA . VAL H 1 109 ? 78.001 46.176 12.231 1.00 28.72 119 VAL H CA 1
ATOM 6367 C C . VAL H 1 109 ? 78.936 45.857 11.050 1.00 29.32 119 VAL H C 1
ATOM 6368 O O . VAL H 1 109 ? 80.084 45.364 11.283 1.00 28.83 119 VAL H O 1
ATOM 6372 N N . ALA H 1 110 ? 78.497 46.153 9.825 1.00 30.48 120 ALA H N 1
ATOM 6373 C CA . ALA H 1 110 ? 79.351 46.054 8.647 1.00 32.21 120 ALA H CA 1
ATOM 6374 C C . ALA H 1 110 ? 79.313 47.299 7.794 1.00 33.15 120 ALA H C 1
ATOM 6375 O O . ALA H 1 110 ? 78.334 47.980 7.697 1.00 33.28 120 ALA H O 1
ATOM 6377 N N . SER I 1 5 ? 90.275 29.878 9.657 1.00 34.74 15 SER I N 1
ATOM 6378 C CA . SER I 1 5 ? 90.573 30.129 11.126 1.00 33.92 15 SER I CA 1
ATOM 6379 C C . SER I 1 5 ? 90.763 28.880 12.071 1.00 32.65 15 SER I C 1
ATOM 6380 O O . SER I 1 5 ? 89.998 27.919 12.056 1.00 33.82 15 SER I O 1
ATOM 6382 N N . GLN I 1 6 ? 91.788 28.928 12.915 1.00 29.37 16 GLN I N 1
ATOM 6383 C CA . GLN I 1 6 ? 92.115 27.871 13.864 1.00 27.98 16 GLN I CA 1
ATOM 6384 C C . GLN I 1 6 ? 91.215 27.916 15.062 1.00 25.61 16 GLN I C 1
ATOM 6385 O O . GLN I 1 6 ? 90.717 28.923 15.452 1.00 22.51 16 GLN I O 1
ATOM 6391 N N . ASN I 1 7 ? 91.056 26.754 15.667 1.00 25.13 17 ASN I N 1
ATOM 6392 C CA . ASN I 1 7 ? 90.120 26.538 16.699 1.00 24.02 17 ASN I CA 1
ATOM 6393 C C . ASN I 1 7 ? 90.811 25.840 17.899 1.00 21.83 17 ASN I C 1
ATOM 6394 O O . ASN I 1 7 ? 91.465 24.845 17.743 1.00 22.19 17 ASN I O 1
ATOM 6399 N N . PHE I 1 8 ? 90.716 26.396 19.094 1.00 19.48 18 PHE I N 1
ATOM 6400 C CA . PHE I 1 8 ? 91.268 25.825 20.276 1.00 17.80 18 PHE I CA 1
ATOM 6401 C C . PHE I 1 8 ? 90.180 25.738 21.338 1.00 18.60 18 PHE I C 1
ATOM 6402 O O . PHE I 1 8 ? 89.216 26.512 21.266 1.00 20.51 18 PHE I O 1
ATOM 6410 N N . LEU I 1 9 ? 90.306 24.821 22.266 1.00 18.85 19 LEU I N 1
ATOM 6411 C CA . LEU I 1 9 ? 89.414 24.708 23.428 1.00 19.88 19 LEU I CA 1
ATOM 6412 C C . LEU I 1 9 ? 89.559 25.890 24.374 1.00 19.61 19 LEU I C 1
ATOM 6413 O O . LEU I 1 9 ? 90.649 26.415 24.585 1.00 20.50 19 LEU I O 1
ATOM 6418 N N . PHE I 1 10 ? 88.402 26.371 24.884 1.00 19.79 20 PHE I N 1
ATOM 6419 C CA . PHE I 1 10 ? 88.361 27.301 25.958 1.00 22.15 20 PHE I CA 1
ATOM 6420 C C . PHE I 1 10 ? 87.438 26.820 27.067 1.00 19.74 20 PHE I C 1
ATOM 6421 O O . PHE I 1 10 ? 86.396 26.203 26.801 1.00 18.45 20 PHE I O 1
ATOM 6429 N N . GLY I 1 11 ? 87.857 27.035 28.324 1.00 20.36 21 GLY I N 1
ATOM 6430 C CA . GLY I 1 11 ? 86.989 26.813 29.472 1.00 21.47 21 GLY I CA 1
ATOM 6431 C C . GLY I 1 11 ? 87.373 27.595 30.707 1.00 21.44 21 GLY I C 1
ATOM 6432 O O . GLY I 1 11 ? 88.557 27.982 30.860 1.00 22.68 21 GLY I O 1
ATOM 6433 N N . CYS I 1 12 ? 86.390 27.803 31.583 1.00 21.51 22 CYS I N 1
ATOM 6434 C CA . CYS I 1 12 ? 86.666 28.303 32.911 1.00 20.13 22 CYS I CA 1
ATOM 6435 C C . CYS I 1 12 ? 85.644 27.824 33.884 1.00 19.87 22 CYS I C 1
ATOM 6436 O O . CYS I 1 12 ? 84.556 27.358 33.533 1.00 18.77 22 CYS I O 1
ATOM 6439 N N . GLU I 1 13 ? 85.997 27.989 35.137 1.00 19.20 23 GLU I N 1
ATOM 6440 C CA . GLU I 1 13 ? 85.160 27.635 36.255 1.00 20.54 23 GLU I CA 1
ATOM 6441 C C . GLU I 1 13 ? 84.880 28.869 37.055 1.00 20.93 23 GLU I C 1
ATOM 6442 O O . GLU I 1 13 ? 85.836 29.598 37.367 1.00 21.89 23 GLU I O 1
ATOM 6448 N N . LEU I 1 14 ? 83.634 29.081 37.457 1.00 18.87 24 LEU I N 1
ATOM 6449 C CA . LEU I 1 14 ? 83.283 30.278 38.248 1.00 19.93 24 LEU I CA 1
ATOM 6450 C C . LEU I 1 14 ? 82.686 29.776 39.527 1.00 20.39 24 LEU I C 1
ATOM 6451 O O . LEU I 1 14 ? 81.940 28.826 39.493 1.00 22.03 24 LEU I O 1
ATOM 6456 N N . LYS I 1 15 ? 83.021 30.334 40.698 1.00 21.79 25 LYS I N 1
ATOM 6457 C CA . LYS I 1 15 ? 82.419 29.846 41.943 1.00 20.96 25 LYS I CA 1
ATOM 6458 C C . LYS I 1 15 ? 82.358 30.966 42.956 1.00 21.35 25 LYS I C 1
ATOM 6459 O O . LYS I 1 15 ? 82.888 32.008 42.708 1.00 19.86 25 LYS I O 1
ATOM 6465 N N . ALA I 1 16 ? 81.712 30.740 44.077 1.00 21.35 26 ALA I N 1
ATOM 6466 C CA . ALA I 1 16 ? 81.463 31.854 45.018 1.00 24.06 26 ALA I CA 1
ATOM 6467 C C . ALA I 1 16 ? 82.758 32.504 45.416 1.00 23.96 26 ALA I C 1
ATOM 6468 O O . ALA I 1 16 ? 82.776 33.694 45.701 1.00 23.85 26 ALA I O 1
ATOM 6470 N N . ASP I 1 17 ? 83.840 31.716 45.548 1.00 25.33 27 ASP I N 1
ATOM 6471 C CA . ASP I 1 17 ? 85.111 32.298 45.985 1.00 26.82 27 ASP I CA 1
ATOM 6472 C C . ASP I 1 17 ? 85.990 32.701 44.849 1.00 26.56 27 ASP I C 1
ATOM 6473 O O . ASP I 1 17 ? 87.119 33.078 45.056 1.00 27.14 27 ASP I O 1
ATOM 6478 N N . LYS I 1 18 ? 85.491 32.649 43.608 1.00 24.40 28 LYS I N 1
ATOM 6479 C CA . LYS I 1 18 ? 86.306 32.902 42.430 1.00 24.26 28 LYS I CA 1
ATOM 6480 C C . LYS I 1 18 ? 85.224 33.217 41.355 1.00 24.16 28 LYS I C 1
ATOM 6481 O O . LYS I 1 18 ? 84.892 32.395 40.501 1.00 24.07 28 LYS I O 1
ATOM 6487 N N . LYS I 1 19 ? 84.722 34.431 41.407 1.00 22.50 29 LYS I N 1
ATOM 6488 C CA . LYS I 1 19 ? 83.521 34.759 40.675 1.00 21.96 29 LYS I CA 1
ATOM 6489 C C . LYS I 1 19 ? 83.767 35.171 39.231 1.00 22.09 29 LYS I C 1
ATOM 6490 O O . LYS I 1 19 ? 82.792 35.242 38.490 1.00 20.78 29 LYS I O 1
ATOM 6496 N N . GLU I 1 20 ? 84.986 35.554 38.880 1.00 22.98 30 GLU I N 1
ATOM 6497 C CA . GLU I 1 20 ? 85.348 36.090 37.567 1.00 21.75 30 GLU I CA 1
ATOM 6498 C C . GLU I 1 20 ? 86.497 35.390 36.840 1.00 22.45 30 GLU I C 1
ATOM 6499 O O . GLU I 1 20 ? 87.475 34.883 37.416 1.00 22.13 30 GLU I O 1
ATOM 6505 N N . TYR I 1 21 ? 86.353 35.342 35.524 1.00 21.12 31 TYR I N 1
ATOM 6506 C CA . TYR I 1 21 ? 87.395 34.931 34.655 1.00 23.51 31 TYR I CA 1
ATOM 6507 C C . TYR I 1 21 ? 87.564 36.033 33.641 1.00 22.96 31 TYR I C 1
ATOM 6508 O O . TYR I 1 21 ? 86.643 36.488 32.965 1.00 23.05 31 TYR I O 1
ATOM 6517 N N . SER I 1 22 ? 88.774 36.543 33.552 1.00 24.74 32 SER I N 1
ATOM 6518 C CA . SER I 1 22 ? 89.049 37.550 32.577 1.00 25.54 32 SER I CA 1
ATOM 6519 C C . SER I 1 22 ? 89.717 37.005 31.308 1.00 25.65 32 SER I C 1
ATOM 6520 O O . SER I 1 22 ? 90.831 36.512 31.337 1.00 26.56 32 SER I O 1
ATOM 6523 N N . PHE I 1 23 ? 89.037 37.104 30.182 1.00 24.82 33 PHE I N 1
ATOM 6524 C CA . PHE I 1 23 ? 89.556 36.641 28.907 1.00 25.77 33 PHE I CA 1
ATOM 6525 C C . PHE I 1 23 ? 90.164 37.835 28.180 1.00 26.21 33 PHE I C 1
ATOM 6526 O O . PHE I 1 23 ? 89.482 38.868 27.877 1.00 24.52 33 PHE I O 1
ATOM 6534 N N . LYS I 1 24 ? 91.480 37.781 27.999 1.00 25.94 34 LYS I N 1
ATOM 6535 C CA . LYS I 1 24 ? 92.127 38.771 27.160 1.00 26.06 34 LYS I CA 1
ATOM 6536 C C . LYS I 1 24 ? 93.175 38.124 26.297 1.00 27.94 34 LYS I C 1
ATOM 6537 O O . LYS I 1 24 ? 93.716 37.055 26.602 1.00 27.87 34 LYS I O 1
ATOM 6543 N N . VAL I 1 25 ? 93.419 38.793 25.190 1.00 27.90 35 VAL I N 1
ATOM 6544 C CA . VAL I 1 25 ? 94.442 38.420 24.275 1.00 30.28 35 VAL I CA 1
ATOM 6545 C C . VAL I 1 25 ? 95.413 39.592 23.974 1.00 33.17 35 VAL I C 1
ATOM 6546 O O . VAL I 1 25 ? 95.034 40.655 23.470 1.00 35.77 35 VAL I O 1
ATOM 6550 N N . GLU I 1 26 ? 96.656 39.278 24.278 1.00 35.99 36 GLU I N 1
ATOM 6551 C CA . GLU I 1 26 ? 97.877 39.958 23.834 1.00 37.54 36 GLU I CA 1
ATOM 6552 C C . GLU I 1 26 ? 97.912 40.050 22.326 1.00 38.33 36 GLU I C 1
ATOM 6553 O O . GLU I 1 26 ? 97.590 39.062 21.641 1.00 41.04 36 GLU I O 1
ATOM 6559 N N . ASP I 1 27 ? 98.388 41.205 21.836 1.00 40.48 37 ASP I N 1
ATOM 6560 C CA . ASP I 1 27 ? 98.147 41.769 20.504 1.00 41.01 37 ASP I CA 1
ATOM 6561 C C . ASP I 1 27 ? 98.561 40.939 19.227 1.00 41.00 37 ASP I C 1
ATOM 6562 O O . ASP I 1 27 ? 98.222 41.290 18.089 1.00 41.29 37 ASP I O 1
ATOM 6567 N N . ASP I 1 28 ? 99.238 39.806 19.439 1.00 42.11 38 ASP I N 1
ATOM 6568 C CA . ASP I 1 28 ? 99.369 38.676 18.455 1.00 42.21 38 ASP I CA 1
ATOM 6569 C C . ASP I 1 28 ? 100.776 38.651 17.988 1.00 42.19 38 ASP I C 1
ATOM 6570 O O . ASP I 1 28 ? 101.548 37.884 18.547 1.00 43.44 38 ASP I O 1
ATOM 6575 N N . ASN I 1 30 ? 95.766 36.721 14.641 1.00 37.29 40 ASN I N 1
ATOM 6576 C CA . ASN I 1 30 ? 95.618 38.185 14.588 1.00 36.61 40 ASN I CA 1
ATOM 6577 C C . ASN I 1 30 ? 94.207 38.706 14.984 1.00 34.59 40 ASN I C 1
ATOM 6578 O O . ASN I 1 30 ? 94.137 39.658 15.682 1.00 35.17 40 ASN I O 1
ATOM 6583 N N . GLU I 1 31 ? 93.114 38.129 14.533 1.00 31.73 41 GLU I N 1
ATOM 6584 C CA . GLU I 1 31 ? 91.802 38.469 15.061 1.00 31.55 41 GLU I CA 1
ATOM 6585 C C . GLU I 1 31 ? 91.418 37.275 15.933 1.00 29.34 41 GLU I C 1
ATOM 6586 O O . GLU I 1 31 ? 91.550 36.131 15.512 1.00 27.58 41 GLU I O 1
ATOM 6592 N N . HIS I 1 32 ? 90.997 37.550 17.166 1.00 29.17 42 HIS I N 1
ATOM 6593 C CA . HIS I 1 32 ? 90.554 36.534 18.131 1.00 27.75 42 HIS I CA 1
ATOM 6594 C C . HIS I 1 32 ? 89.065 36.692 18.450 1.00 27.68 42 HIS I C 1
ATOM 6595 O O . HIS I 1 32 ? 88.553 37.813 18.476 1.00 27.97 42 HIS I O 1
ATOM 6602 N N . GLN I 1 33 ? 88.353 35.577 18.696 1.00 25.52 43 GLN I N 1
ATOM 6603 C CA . GLN I 1 33 ? 86.951 35.612 19.096 1.00 25.59 43 GLN I CA 1
ATOM 6604 C C . GLN I 1 33 ? 86.820 34.449 20.036 1.00 24.78 43 GLN I C 1
ATOM 6605 O O . GLN I 1 33 ? 87.446 33.436 19.854 1.00 23.41 43 GLN I O 1
ATOM 6611 N N . LEU I 1 34 ? 86.103 34.670 21.125 1.00 25.19 44 LEU I N 1
ATOM 6612 C CA . LEU I 1 34 ? 85.758 33.614 22.052 1.00 25.35 44 LEU I CA 1
ATOM 6613 C C . LEU I 1 34 ? 84.358 33.267 21.645 1.00 24.72 44 LEU I C 1
ATOM 6614 O O . LEU I 1 34 ? 83.468 34.153 21.694 1.00 26.30 44 LEU I O 1
ATOM 6619 N N . SER I 1 35 ? 84.164 32.027 21.180 1.00 22.89 45 SER I N 1
ATOM 6620 C CA . SER I 1 35 ? 82.878 31.472 20.888 1.00 21.37 45 SER I CA 1
ATOM 6621 C C . SER I 1 35 ? 82.271 30.573 21.980 1.00 19.76 45 SER I C 1
ATOM 6622 O O . SER I 1 35 ? 82.714 29.458 22.196 1.00 22.40 45 SER I O 1
ATOM 6625 N N . LEU I 1 36 ? 81.311 31.078 22.722 1.00 18.07 46 LEU I N 1
ATOM 6626 C CA . LEU I 1 36 ? 80.824 30.378 23.900 1.00 18.45 46 LEU I CA 1
ATOM 6627 C C . LEU I 1 36 ? 79.882 29.288 23.456 1.00 19.28 46 LEU I C 1
ATOM 6628 O O . LEU I 1 36 ? 78.961 29.557 22.673 1.00 19.53 46 LEU I O 1
ATOM 6633 N N . ARG I 1 37 ? 80.088 28.075 23.969 1.00 18.73 47 ARG I N 1
ATOM 6634 C CA . ARG I 1 37 ? 79.273 26.978 23.640 1.00 18.79 47 ARG I CA 1
ATOM 6635 C C . ARG I 1 37 ? 78.328 26.483 24.700 1.00 17.70 47 ARG I C 1
ATOM 6636 O O . ARG I 1 37 ? 77.166 26.217 24.358 1.00 18.74 47 ARG I O 1
ATOM 6644 N N . THR I 1 38 ? 78.804 26.196 25.918 1.00 16.91 48 THR I N 1
ATOM 6645 C CA . THR I 1 38 ? 77.871 25.761 27.011 1.00 18.88 48 THR I CA 1
ATOM 6646 C C . THR I 1 38 ? 78.198 26.400 28.323 1.00 19.14 48 THR I C 1
ATOM 6647 O O . THR I 1 38 ? 79.338 26.811 28.552 1.00 18.74 48 THR I O 1
ATOM 6651 N N . VAL I 1 39 ? 77.183 26.447 29.200 1.00 16.89 49 VAL I N 1
ATOM 6652 C CA . VAL I 1 39 ? 77.370 26.880 30.556 1.00 19.11 49 VAL I CA 1
ATOM 6653 C C . VAL I 1 39 ? 76.738 25.742 31.348 1.00 18.11 49 VAL I C 1
ATOM 6654 O O . VAL I 1 39 ? 75.661 25.282 30.951 1.00 18.27 49 VAL I O 1
ATOM 6658 N N . SER I 1 40 ? 77.421 25.200 32.361 1.00 15.83 50 SER I N 1
ATOM 6659 C CA . SER I 1 40 ? 76.883 24.034 33.039 1.00 14.91 50 SER I CA 1
ATOM 6660 C C . SER I 1 40 ? 77.209 24.019 34.547 1.00 16.81 50 SER I C 1
ATOM 6661 O O . SER I 1 40 ? 78.205 24.558 34.924 1.00 17.87 50 SER I O 1
ATOM 6664 N N . LEU I 1 41 ? 76.363 23.365 35.332 1.00 16.85 51 LEU I N 1
ATOM 6665 C CA . LEU I 1 41 ? 76.557 23.325 36.803 1.00 18.63 51 LEU I CA 1
ATOM 6666 C C . LEU I 1 41 ? 77.317 22.136 37.248 1.00 21.01 51 LEU I C 1
ATOM 6667 O O . LEU I 1 41 ? 77.005 21.086 36.846 1.00 21.65 51 LEU I O 1
ATOM 6672 N N . GLY I 1 42 ? 78.321 22.332 38.127 1.00 21.06 52 GLY I N 1
ATOM 6673 C CA . GLY I 1 42 ? 79.135 21.211 38.609 1.00 22.88 52 GLY I CA 1
ATOM 6674 C C . GLY I 1 42 ? 78.373 20.417 39.641 1.00 23.62 52 GLY I C 1
ATOM 6675 O O . GLY I 1 42 ? 77.360 20.881 40.175 1.00 21.56 52 GLY I O 1
ATOM 6676 N N . ALA I 1 43 ? 78.853 19.179 39.902 1.00 24.05 53 ALA I N 1
ATOM 6677 C CA . ALA I 1 43 ? 78.094 18.219 40.701 1.00 26.33 53 ALA I CA 1
ATOM 6678 C C . ALA I 1 43 ? 77.792 18.736 42.174 1.00 28.17 53 ALA I C 1
ATOM 6679 O O . ALA I 1 43 ? 76.770 18.359 42.801 1.00 28.48 53 ALA I O 1
ATOM 6681 N N . SER I 1 44 ? 78.654 19.609 42.691 1.00 27.52 54 SER I N 1
ATOM 6682 C CA . SER I 1 44 ? 78.481 20.171 44.033 1.00 28.07 54 SER I CA 1
ATOM 6683 C C . SER I 1 44 ? 77.591 21.400 44.155 1.00 27.01 54 SER I C 1
ATOM 6684 O O . SER I 1 44 ? 77.358 21.900 45.251 1.00 25.97 54 SER I O 1
ATOM 6687 N N . ALA I 1 45 ? 77.186 22.002 43.019 1.00 24.56 55 ALA I N 1
ATOM 6688 C CA . ALA I 1 45 ? 76.436 23.237 43.115 1.00 23.81 55 ALA I CA 1
ATOM 6689 C C . ALA I 1 45 ? 75.099 23.139 43.849 1.00 22.96 55 ALA I C 1
ATOM 6690 O O . ALA I 1 45 ? 74.315 22.217 43.646 1.00 27.00 55 ALA I O 1
ATOM 6692 N N . LYS I 1 46 ? 74.808 24.134 44.671 1.00 22.59 56 LYS I N 1
ATOM 6693 C CA . LYS I 1 46 ? 73.658 24.128 45.501 1.00 25.69 56 LYS I CA 1
ATOM 6694 C C . LYS I 1 46 ? 72.392 24.336 44.638 1.00 26.12 56 LYS I C 1
ATOM 6695 O O . LYS I 1 46 ? 72.429 25.013 43.548 1.00 24.45 56 LYS I O 1
ATOM 6701 N N . ASP I 1 47 ? 71.272 23.760 45.069 1.00 24.85 57 ASP I N 1
ATOM 6702 C CA . ASP I 1 47 ? 70.019 23.942 44.353 1.00 25.62 57 ASP I CA 1
ATOM 6703 C C . ASP I 1 47 ? 69.364 25.325 44.442 1.00 26.35 57 ASP I C 1
ATOM 6704 O O . ASP I 1 47 ? 68.374 25.566 45.189 1.00 27.89 57 ASP I O 1
ATOM 6709 N N . GLU I 1 48 ? 69.887 26.275 43.654 1.00 24.08 58 GLU I N 1
ATOM 6710 C CA . GLU I 1 48 ? 69.415 27.626 43.605 1.00 24.35 58 GLU I CA 1
ATOM 6711 C C . GLU I 1 48 ? 69.720 28.146 42.181 1.00 24.09 58 GLU I C 1
ATOM 6712 O O . GLU I 1 48 ? 70.419 27.471 41.429 1.00 23.55 58 GLU I O 1
ATOM 6718 N N . LEU I 1 49 ? 69.246 29.344 41.853 1.00 23.92 59 LEU I N 1
ATOM 6719 C CA . LEU I 1 49 ? 69.516 29.908 40.514 1.00 23.52 59 LEU I CA 1
ATOM 6720 C C . LEU I 1 49 ? 70.958 30.403 40.504 1.00 23.32 59 LEU I C 1
ATOM 6721 O O . LEU I 1 49 ? 71.468 31.133 41.436 1.00 20.74 59 LEU I O 1
ATOM 6726 N N . HIS I 1 50 ? 71.648 30.057 39.428 1.00 19.00 60 HIS I N 1
ATOM 6727 C CA . HIS I 1 50 ? 72.977 30.547 39.191 1.00 17.99 60 HIS I CA 1
ATO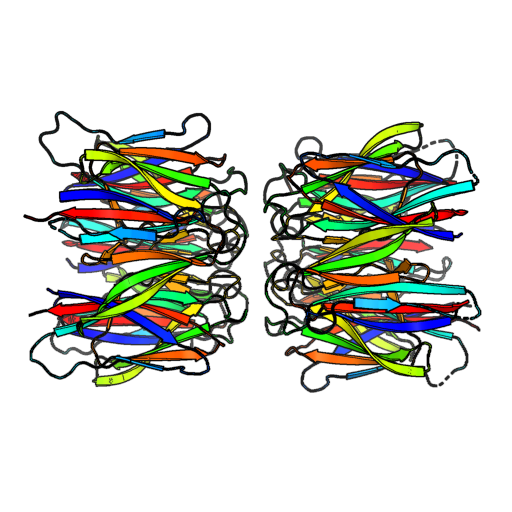M 6728 C C . HIS I 1 50 ? 72.858 31.419 37.924 1.00 20.71 60 HIS I C 1
ATOM 6729 O O . HIS I 1 50 ? 72.217 31.001 36.995 1.00 19.73 60 HIS I O 1
ATOM 6736 N N . VAL I 1 51 ? 73.455 32.607 37.913 1.00 18.03 61 VAL I N 1
ATOM 6737 C CA . VAL I 1 51 ? 73.433 33.525 36.744 1.00 20.68 61 VAL I CA 1
ATOM 6738 C C . VAL I 1 51 ? 74.866 33.865 36.360 1.00 18.94 61 VAL I C 1
ATOM 6739 O O . VAL I 1 51 ? 75.688 34.259 37.237 1.00 18.42 61 VAL I O 1
ATOM 6743 N N . VAL I 1 52 ? 75.195 33.611 35.076 1.00 18.05 62 VAL I N 1
ATOM 6744 C CA . VAL I 1 52 ? 76.456 33.992 34.511 1.00 17.25 62 VAL I CA 1
ATOM 6745 C C . VAL I 1 52 ? 76.247 35.162 33.578 1.00 17.63 62 VAL I C 1
ATOM 6746 O O . VAL I 1 52 ? 75.309 35.203 32.849 1.00 18.12 62 VAL I O 1
ATOM 6750 N N . GLU I 1 53 ? 77.079 36.190 33.774 1.00 18.70 63 GLU I N 1
ATOM 6751 C CA . GLU I 1 53 ? 77.131 37.415 32.942 1.00 20.88 63 GLU I CA 1
ATOM 6752 C C . GLU I 1 53 ? 78.456 37.639 32.267 1.00 19.25 63 GLU I C 1
ATOM 6753 O O . GLU I 1 53 ? 79.446 37.114 32.682 1.00 17.33 63 GLU I O 1
ATOM 6759 N N . ALA I 1 54 ? 78.402 38.369 31.166 1.00 19.06 64 ALA I N 1
ATOM 6760 C CA . ALA I 1 54 ? 79.577 38.738 30.415 1.00 18.43 64 ALA I CA 1
ATOM 6761 C C . ALA I 1 54 ? 79.664 40.271 30.489 1.00 19.67 64 ALA I C 1
ATOM 6762 O O . ALA I 1 54 ? 78.660 40.945 30.340 1.00 17.78 64 ALA I O 1
ATOM 6764 N N . GLU I 1 55 ? 80.855 40.759 30.708 1.00 18.36 65 GLU I N 1
ATOM 6765 C CA . GLU I 1 55 ? 81.110 42.189 30.668 1.00 17.41 65 GLU I CA 1
ATOM 6766 C C . GLU I 1 55 ? 82.152 42.532 29.596 1.00 17.80 65 GLU I C 1
ATOM 6767 O O . GLU I 1 55 ? 83.269 42.008 29.595 1.00 19.58 65 GLU I O 1
ATOM 6773 N N . GLY I 1 56 ? 81.742 43.406 28.715 1.00 17.14 66 GLY I N 1
ATOM 6774 C CA . GLY I 1 56 ? 82.482 43.773 27.498 1.00 19.05 66 GLY I CA 1
ATOM 6775 C C . GLY I 1 56 ? 81.942 44.992 26.785 1.00 19.95 66 GLY I C 1
ATOM 6776 O O . GLY I 1 56 ? 80.928 45.602 27.180 1.00 20.56 66 GLY I O 1
ATOM 6777 N N . ILE I 1 57 ? 82.571 45.279 25.634 1.00 23.27 67 ILE I N 1
ATOM 6778 C CA . ILE I 1 57 ? 82.308 46.438 24.810 1.00 23.24 67 ILE I CA 1
ATOM 6779 C C . ILE I 1 57 ? 81.007 46.346 24.040 1.00 21.91 67 ILE I C 1
ATOM 6780 O O . ILE I 1 57 ? 80.813 45.357 23.303 1.00 20.72 67 ILE I O 1
ATOM 6785 N N . ASN I 1 58 ? 80.141 47.383 24.141 1.00 20.57 68 ASN I N 1
ATOM 6786 C CA . ASN I 1 58 ? 79.125 47.608 23.125 1.00 21.09 68 ASN I CA 1
ATOM 6787 C C . ASN I 1 58 ? 79.628 48.374 21.857 1.00 20.47 68 ASN I C 1
ATOM 6788 O O . ASN I 1 58 ? 80.783 48.710 21.756 1.00 21.75 68 ASN I O 1
ATOM 6793 N N . TYR I 1 59 ? 78.782 48.637 20.885 1.00 20.99 69 TYR I N 1
ATOM 6794 C CA . TYR I 1 59 ? 79.317 49.170 19.629 1.00 22.56 69 TYR I CA 1
ATOM 6795 C C . TYR I 1 59 ? 79.724 50.669 19.766 1.00 21.83 69 TYR I C 1
ATOM 6796 O O . TYR I 1 59 ? 80.246 51.257 18.852 1.00 22.18 69 TYR I O 1
ATOM 6805 N N . GLU I 1 60 ? 79.387 51.248 20.868 1.00 21.85 70 GLU I N 1
ATOM 6806 C CA 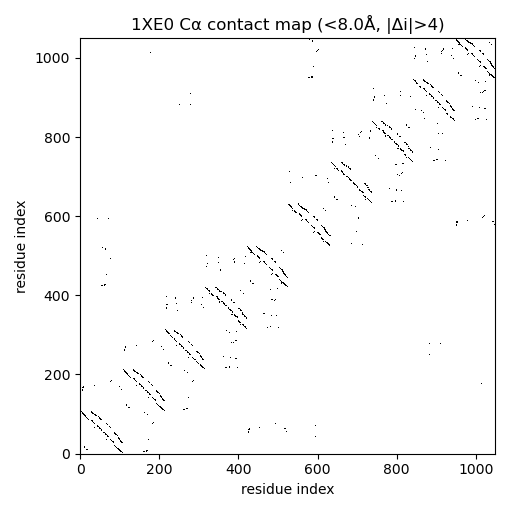. GLU I 1 60 ? 79.795 52.658 21.144 1.00 23.99 70 GLU I CA 1
ATOM 6807 C C . GLU I 1 60 ? 81.078 52.671 21.966 1.00 23.56 70 GLU I C 1
ATOM 6808 O O . GLU I 1 60 ? 81.496 53.724 22.553 1.00 21.72 70 GLU I O 1
ATOM 6814 N N . GLY I 1 61 ? 81.675 51.502 22.131 1.00 25.00 71 GLY I N 1
ATOM 6815 C CA . GLY I 1 61 ? 82.867 51.380 22.918 1.00 24.88 71 GLY I CA 1
ATOM 6816 C C . GLY I 1 61 ? 82.769 51.462 24.414 1.00 26.34 71 GLY I C 1
ATOM 6817 O O . GLY I 1 61 ? 83.777 51.612 25.043 1.00 28.16 71 GLY I O 1
ATOM 6818 N N . LYS I 1 62 ? 81.576 51.294 24.979 1.00 24.78 72 LYS I N 1
ATOM 6819 C CA . LYS I 1 62 ? 81.339 51.392 26.387 1.00 24.77 72 LYS I CA 1
ATOM 6820 C C . LYS I 1 62 ? 81.087 50.019 26.946 1.00 25.63 72 LYS I C 1
ATOM 6821 O O . LYS I 1 62 ? 80.555 49.114 26.237 1.00 25.38 72 LYS I O 1
ATOM 6827 N N . THR I 1 63 ? 81.602 49.816 28.141 1.00 25.25 73 THR I N 1
ATOM 6828 C CA . THR I 1 63 ? 81.411 48.542 28.824 1.00 25.18 73 THR I CA 1
ATOM 6829 C C . THR I 1 63 ? 79.999 48.403 29.314 1.00 25.70 73 THR I C 1
ATOM 6830 O O . THR I 1 63 ? 79.479 49.289 30.016 1.00 25.55 73 THR I O 1
ATOM 6834 N N . ILE I 1 64 ? 79.382 47.251 28.946 1.00 21.49 74 ILE I N 1
ATOM 6835 C CA . ILE I 1 64 ? 78.124 46.769 29.469 1.00 21.74 74 ILE I CA 1
ATOM 6836 C C . ILE I 1 64 ? 78.283 45.373 30.060 1.00 22.24 74 ILE I C 1
ATOM 6837 O O . ILE I 1 64 ? 79.232 44.647 29.727 1.00 20.80 74 ILE I O 1
ATOM 6842 N N . LYS I 1 65 ? 77.251 45.000 30.836 1.00 22.23 75 LYS I N 1
ATOM 6843 C CA . LYS I 1 65 ? 77.085 43.739 31.472 1.00 21.89 75 LYS I CA 1
ATOM 6844 C C . LYS I 1 65 ? 75.818 43.070 30.969 1.00 22.17 75 LYS I C 1
ATOM 6845 O O . LYS I 1 65 ? 74.755 43.675 30.971 1.00 24.12 75 LYS I O 1
ATOM 6851 N N . ILE I 1 66 ? 75.899 41.832 30.505 1.00 21.18 76 ILE I N 1
ATOM 6852 C CA . ILE I 1 66 ? 74.721 41.207 29.856 1.00 21.44 76 ILE I CA 1
ATOM 6853 C C . ILE I 1 66 ? 74.622 39.825 30.530 1.00 20.12 76 ILE I C 1
ATOM 6854 O O . ILE I 1 66 ? 75.606 39.221 30.742 1.00 21.23 76 ILE I O 1
ATOM 6859 N N . ALA I 1 67 ? 73.424 39.371 30.869 1.00 21.33 77 ALA I N 1
ATOM 6860 C CA . ALA I 1 67 ? 73.241 38.033 31.487 1.00 20.77 77 ALA I CA 1
ATOM 6861 C C . ALA I 1 67 ? 73.201 37.044 30.335 1.00 22.65 77 ALA I C 1
ATOM 6862 O O . ALA I 1 67 ? 72.384 37.252 29.441 1.00 24.51 77 ALA I O 1
ATOM 6864 N N . LEU I 1 68 ? 73.994 35.969 30.409 1.00 19.65 78 LEU I N 1
ATOM 6865 C CA . LEU I 1 68 ? 74.150 34.989 29.387 1.00 20.23 78 LEU I CA 1
ATOM 6866 C C . LEU I 1 68 ? 73.187 33.861 29.721 1.00 19.04 78 LEU I C 1
ATOM 6867 O O . LEU I 1 68 ? 72.529 33.340 28.862 1.00 21.57 78 LEU I O 1
ATOM 6872 N N . ALA I 1 69 ? 73.161 33.464 30.980 1.00 18.34 79 ALA I N 1
ATOM 6873 C CA . ALA I 1 69 ? 72.333 32.291 31.332 1.00 17.59 79 ALA I CA 1
ATOM 6874 C C . ALA I 1 69 ? 71.983 32.219 32.783 1.00 17.98 79 ALA I C 1
ATOM 6875 O O . ALA I 1 69 ? 72.772 32.633 33.577 1.00 18.00 79 ALA I O 1
ATOM 6877 N N . SER I 1 70 ? 70.852 31.578 33.087 1.00 18.14 80 SER I N 1
ATOM 6878 C CA . SER I 1 70 ? 70.394 31.298 34.438 1.00 19.21 80 SER I CA 1
ATOM 6879 C C . SER I 1 70 ? 70.178 29.817 34.529 1.00 19.83 80 SER I C 1
ATOM 6880 O O . SER I 1 70 ? 69.384 29.302 33.759 1.00 20.22 80 SER I O 1
ATOM 6883 N N . LEU I 1 71 ? 70.851 29.141 35.459 1.00 18.35 81 LEU I N 1
ATOM 6884 C CA . LEU I 1 71 ? 70.790 27.681 35.533 1.00 19.62 81 LEU I CA 1
ATOM 6885 C C . LEU I 1 71 ? 70.416 27.267 36.952 1.00 18.18 81 LEU I C 1
ATOM 6886 O O . LEU I 1 71 ? 70.634 28.016 37.911 1.00 19.45 81 LEU I O 1
ATOM 6891 N N . LYS I 1 72 ? 69.785 26.136 37.068 1.00 19.66 82 LYS I N 1
ATOM 6892 C CA . LYS I 1 72 ? 69.459 25.545 38.363 1.00 20.38 82 LYS I CA 1
ATOM 6893 C C . LYS I 1 72 ? 69.605 24.025 38.327 1.00 19.11 82 LYS I C 1
ATOM 6894 O O . LYS I 1 72 ? 69.193 23.377 37.370 1.00 17.92 82 LYS I O 1
ATOM 6900 N N . PRO I 1 73 ? 70.270 23.411 39.297 1.00 20.76 83 PRO I N 1
ATOM 6901 C CA . PRO I 1 73 ? 70.520 21.976 39.154 1.00 19.52 83 PRO I CA 1
ATOM 6902 C C . PRO I 1 73 ? 69.278 21.111 39.038 1.00 21.22 83 PRO I C 1
ATOM 6903 O O . PRO I 1 73 ? 69.349 20.104 38.351 1.00 21.38 83 PRO I O 1
ATOM 6907 N N . SER I 1 74 ? 68.160 21.500 39.640 1.00 21.25 84 SER I N 1
ATOM 6908 C CA . SER I 1 74 ? 67.064 20.595 39.596 1.00 21.84 84 SER I CA 1
ATOM 6909 C C . SER I 1 74 ? 66.078 20.953 38.522 1.00 20.23 84 SER I C 1
ATOM 6910 O O . SER I 1 74 ? 64.996 20.327 38.418 1.00 19.97 84 SER I O 1
ATOM 6913 N N . VAL I 1 75 ? 66.450 21.917 37.688 1.00 22.69 85 VAL I N 1
ATOM 6914 C CA . VAL I 1 75 ? 65.539 22.435 36.649 1.00 20.56 85 VAL I CA 1
ATOM 6915 C C . VAL I 1 75 ? 66.213 22.400 35.288 1.00 21.82 85 VAL I C 1
ATOM 6916 O O . VAL I 1 75 ? 65.678 21.832 34.369 1.00 21.39 85 VAL I O 1
ATOM 6920 N N . GLN I 1 76 ? 67.422 22.948 35.214 1.00 21.37 86 GLN I N 1
ATOM 6921 C CA . GLN I 1 76 ? 68.152 23.223 33.946 1.00 20.99 86 GLN I CA 1
ATOM 6922 C C . GLN I 1 76 ? 69.630 23.410 34.301 1.00 18.62 86 GLN I C 1
ATOM 6923 O O . GLN I 1 76 ? 70.137 24.527 34.500 1.00 18.79 86 GLN I O 1
ATOM 6929 N N . PRO I 1 77 ? 70.315 22.276 34.470 1.00 19.57 87 PRO I N 1
ATOM 6930 C CA . PRO I 1 77 ? 71.751 22.314 34.821 1.00 18.41 87 PRO I CA 1
ATOM 6931 C C . PRO I 1 77 ? 72.700 22.728 33.673 1.00 18.18 87 PRO I C 1
ATOM 6932 O O . PRO I 1 77 ? 73.798 23.084 33.983 1.00 19.39 87 PRO I O 1
ATOM 6936 N N . THR I 1 78 ? 72.307 22.662 32.418 1.00 18.35 88 THR I N 1
ATOM 6937 C CA . THR I 1 78 ? 73.165 23.008 31.245 1.00 18.61 88 THR I CA 1
ATOM 6938 C C . THR I 1 78 ? 72.374 23.851 30.243 1.00 19.31 88 THR I C 1
ATOM 6939 O O . THR I 1 78 ? 71.212 23.536 29.927 1.00 20.73 88 THR I O 1
ATOM 6943 N N . VAL I 1 79 ? 72.997 24.917 29.708 1.00 20.35 89 VAL I N 1
ATOM 6944 C CA . VAL I 1 79 ? 72.466 25.676 28.628 1.00 19.56 89 VAL I CA 1
ATOM 6945 C C . VAL I 1 79 ? 73.511 25.675 27.510 1.00 19.24 89 VAL I C 1
ATOM 6946 O O . VAL I 1 79 ? 74.720 25.956 27.783 1.00 20.58 89 VAL I O 1
ATOM 6950 N N . SER I 1 80 ? 73.151 25.244 26.312 1.00 19.94 90 SER I N 1
ATOM 6951 C CA . SER I 1 80 ? 73.992 25.433 25.150 1.00 19.68 90 SER I CA 1
ATOM 6952 C C . SER I 1 80 ? 73.698 26.829 24.571 1.00 19.01 90 SER I C 1
ATOM 6953 O O . SER I 1 80 ? 72.537 27.133 24.222 1.00 20.30 90 SER I O 1
ATOM 6956 N N . LEU I 1 81 ? 74.766 27.621 24.385 1.00 18.09 91 LEU I N 1
ATOM 6957 C CA . LEU I 1 81 ? 74.766 28.903 23.735 1.00 18.60 91 LEU I CA 1
ATOM 6958 C C . LEU I 1 81 ? 74.900 28.898 22.243 1.00 20.09 91 LEU I C 1
ATOM 6959 O O . LEU I 1 81 ? 74.617 29.871 21.601 1.00 20.22 91 LEU I O 1
ATOM 6964 N N . GLY I 1 82 ? 75.288 27.791 21.655 1.00 20.30 92 GLY I N 1
ATOM 6965 C CA . GLY I 1 82 ? 75.334 27.742 20.217 1.00 20.31 92 GLY I CA 1
ATOM 6966 C C . GLY I 1 82 ? 76.397 28.488 19.446 1.00 20.69 92 GLY I C 1
ATOM 6967 O O . GLY I 1 82 ? 76.295 28.633 18.266 1.00 22.73 92 GLY I O 1
ATOM 6968 N N . GLY I 1 83 ? 77.435 28.966 20.098 1.00 22.29 93 GLY I N 1
ATOM 6969 C CA . GLY I 1 83 ? 78.498 29.699 19.419 1.00 20.54 93 GLY I CA 1
ATOM 6970 C C . GLY I 1 83 ? 78.179 31.194 19.511 1.00 19.52 93 GLY I C 1
ATOM 6971 O O . GLY I 1 83 ? 77.958 31.834 18.551 1.00 18.45 93 GLY I O 1
ATOM 6972 N N . PHE I 1 84 ? 78.062 31.666 20.742 1.00 17.97 94 PHE I N 1
ATOM 6973 C CA . PHE I 1 84 ? 77.950 33.088 21.059 1.00 17.83 94 PHE I CA 1
ATOM 6974 C C . PHE I 1 84 ? 79.365 33.656 20.981 1.00 18.02 94 PHE I C 1
ATOM 6975 O O . PHE I 1 84 ? 80.144 33.522 21.950 1.00 19.35 94 PHE I O 1
ATOM 6983 N N . GLU I 1 85 ? 79.684 34.257 19.848 1.00 18.56 95 GLU I N 1
ATOM 6984 C CA . GLU I 1 85 ? 80.998 34.915 19.615 1.00 20.18 95 GLU I CA 1
ATOM 6985 C C . GLU I 1 85 ? 81.117 36.250 20.305 1.00 20.86 95 GLU I C 1
ATOM 6986 O O . GLU I 1 85 ? 80.172 37.113 20.194 1.00 21.18 95 GLU I O 1
ATOM 6992 N N . ILE I 1 86 ? 82.267 36.459 20.900 1.00 19.46 96 ILE I N 1
ATOM 6993 C CA . ILE I 1 86 ? 82.553 37.715 21.651 1.00 21.82 96 ILE I CA 1
ATOM 6994 C C . ILE I 1 86 ? 83.942 38.100 21.362 1.00 22.97 96 ILE I C 1
ATOM 6995 O O . ILE I 1 86 ? 84.871 37.259 21.425 1.00 22.23 96 ILE I O 1
ATOM 7000 N N . THR I 1 87 ? 84.134 39.365 21.094 1.00 22.26 97 THR I N 1
ATOM 7001 C CA . THR I 1 87 ? 85.472 39.938 20.877 1.00 23.50 97 THR I CA 1
ATOM 7002 C C . THR I 1 87 ? 86.095 40.261 22.237 1.00 22.80 97 THR I C 1
ATOM 7003 O O . THR I 1 87 ? 85.472 40.894 23.083 1.00 22.87 97 THR I O 1
ATOM 7007 N N . PRO I 1 88 ? 87.305 39.799 22.509 1.00 25.27 98 PRO I N 1
ATOM 7008 C CA . PRO I 1 88 ? 88.033 40.199 23.722 1.00 24.87 98 PRO I CA 1
ATOM 7009 C C . PRO I 1 88 ? 88.333 41.690 23.732 1.00 23.62 98 PRO I C 1
ATOM 7010 O O . PRO I 1 88 ? 88.372 42.298 22.619 1.00 24.50 98 PRO I O 1
ATOM 7014 N N . PRO I 1 89 ? 88.585 42.259 24.894 1.00 25.83 99 PRO I N 1
ATOM 7015 C CA . PRO I 1 89 ? 88.582 41.547 26.184 1.00 24.39 99 PRO I CA 1
ATOM 7016 C C . PRO I 1 89 ? 87.131 41.280 26.624 1.00 24.03 99 PRO I C 1
ATOM 7017 O O . PRO I 1 89 ? 86.250 42.116 26.375 1.00 26.01 99 PRO I O 1
ATOM 7021 N N . VAL I 1 90 ? 86.904 40.257 27.398 1.00 22.34 100 VAL I N 1
ATOM 7022 C CA . VAL I 1 90 ? 85.607 40.048 28.049 1.00 19.55 100 VAL I CA 1
ATOM 7023 C C . VAL I 1 90 ? 85.785 39.414 29.382 1.00 18.78 100 VAL I C 1
ATOM 7024 O O . VAL I 1 90 ? 86.585 38.524 29.525 1.00 22.18 100 VAL I O 1
ATOM 7028 N N . ILE I 1 91 ? 85.006 39.828 30.367 1.00 18.33 101 ILE I N 1
ATOM 7029 C CA . ILE I 1 91 ? 84.988 39.155 31.685 1.00 18.71 101 ILE I CA 1
ATOM 7030 C C . ILE I 1 91 ? 83.734 38.285 31.814 1.00 19.89 101 ILE I C 1
ATOM 7031 O O . ILE I 1 91 ? 82.662 38.738 31.456 1.00 19.92 101 ILE I O 1
ATOM 7036 N N . LEU I 1 92 ? 83.875 37.057 32.299 1.00 17.68 102 LEU I N 1
ATOM 7037 C CA . LEU I 1 92 ? 82.750 36.217 32.584 1.00 17.12 102 LEU I CA 1
ATOM 7038 C C . LEU I 1 92 ? 82.646 36.198 34.100 1.00 18.57 102 LEU I C 1
ATOM 7039 O O . LEU I 1 92 ? 83.679 35.895 34.764 1.00 19.98 102 LEU I O 1
ATOM 7044 N N . ARG I 1 93 ? 81.433 36.346 34.610 1.00 19.66 103 ARG I N 1
ATOM 7045 C CA . ARG I 1 93 ? 81.189 36.465 36.070 1.00 20.89 103 ARG I CA 1
ATOM 7046 C C . ARG I 1 93 ? 80.015 35.708 36.549 1.00 19.92 103 ARG I C 1
ATOM 7047 O O . ARG I 1 93 ? 78.936 35.749 35.932 1.00 19.65 103 ARG I O 1
ATOM 7055 N N . LEU I 1 94 ? 80.145 35.076 37.696 1.00 18.60 104 LEU I N 1
ATOM 7056 C CA . LEU I 1 94 ? 78.986 34.520 38.351 1.00 19.81 104 LEU I CA 1
ATOM 7057 C C . LEU I 1 94 ? 78.258 35.616 39.158 1.00 21.63 104 LEU I C 1
ATOM 7058 O O . LEU I 1 94 ? 78.666 35.989 40.277 1.00 22.25 104 LEU I O 1
ATOM 7063 N N . LYS I 1 95 ? 77.170 36.133 38.594 1.00 21.38 105 LYS I N 1
ATOM 7064 C CA . LYS I 1 95 ? 76.391 37.289 39.113 1.00 21.21 105 LYS I CA 1
ATOM 7065 C C . LYS I 1 95 ? 75.552 36.820 40.332 1.00 23.22 105 LYS I C 1
ATOM 7066 O O . LYS I 1 95 ? 75.412 37.569 41.322 1.00 26.01 105 LYS I O 1
ATOM 7072 N N . SER I 1 96 ? 75.100 35.568 40.344 1.00 22.92 106 SER I N 1
ATOM 7073 C CA . SER I 1 96 ? 74.619 34.980 41.585 1.00 26.16 106 SER I CA 1
ATOM 7074 C C . SER I 1 96 ? 74.621 33.511 41.618 1.00 25.36 106 SER I C 1
ATOM 7075 O O . SER I 1 96 ? 74.830 32.831 40.565 1.00 20.76 106 SER I O 1
ATOM 7078 N N . GLY I 1 97 ? 74.358 32.992 42.820 1.00 24.43 107 GLY I N 1
ATOM 7079 C CA . GLY I 1 97 ? 74.609 31.632 43.158 1.00 24.43 107 GLY I CA 1
ATOM 7080 C C . GLY I 1 97 ? 76.032 31.260 43.524 1.00 26.02 107 GLY I C 1
ATOM 7081 O O . GLY I 1 97 ? 76.965 32.106 43.406 1.00 27.80 107 GLY I O 1
ATOM 7082 N N . SER I 1 98 ? 76.120 30.032 44.005 1.00 27.57 108 SER I N 1
ATOM 7083 C CA . SER I 1 98 ? 77.286 29.348 44.646 1.00 28.68 108 SER I CA 1
ATOM 7084 C C . SER I 1 98 ? 78.304 28.833 43.650 1.00 26.73 108 SER I C 1
ATOM 7085 O O . SER I 1 98 ? 79.513 28.799 43.895 1.00 24.56 108 SER I O 1
ATOM 7088 N N . GLY I 1 99 ? 77.814 28.370 42.499 1.00 26.01 109 GLY I N 1
ATOM 7089 C CA . GLY I 1 99 ? 78.626 27.499 41.664 1.00 24.89 109 GLY I CA 1
ATOM 7090 C C . GLY I 1 99 ? 79.015 26.178 42.326 1.00 25.00 109 GLY I C 1
ATOM 7091 O O . GLY I 1 99 ? 78.412 25.857 43.391 1.00 26.34 109 GLY I O 1
ATOM 7092 N N . PRO I 1 100 ? 80.006 25.435 41.751 1.00 23.53 110 PRO I N 1
ATOM 7093 C CA . PRO I 1 100 ? 80.696 25.829 40.524 1.00 23.48 110 PRO I CA 1
ATOM 7094 C C . PRO I 1 100 ? 79.843 25.806 39.288 1.00 21.16 110 PRO I C 1
ATOM 7095 O O . PRO I 1 100 ? 78.963 24.926 39.169 1.00 22.67 110 PRO I O 1
ATOM 7099 N N . VAL I 1 101 ? 80.118 26.749 38.416 1.00 21.04 111 VAL I N 1
ATOM 7100 C CA . VAL I 1 101 ? 79.550 26.853 37.076 1.00 20.51 111 VAL I CA 1
ATOM 7101 C C . VAL I 1 101 ? 80.744 26.805 36.113 1.00 20.56 111 VAL I C 1
ATOM 7102 O O . VAL I 1 101 ? 81.811 27.404 36.369 1.00 22.27 111 VAL I O 1
ATOM 7106 N N . TYR I 1 102 ? 80.586 26.162 34.960 1.00 18.69 112 TYR I N 1
ATOM 7107 C CA . TYR I 1 102 ? 81.647 26.022 34.011 1.00 19.68 112 TYR I CA 1
ATOM 7108 C C . TYR I 1 102 ? 81.162 26.607 32.746 1.00 20.09 112 TYR I C 1
ATOM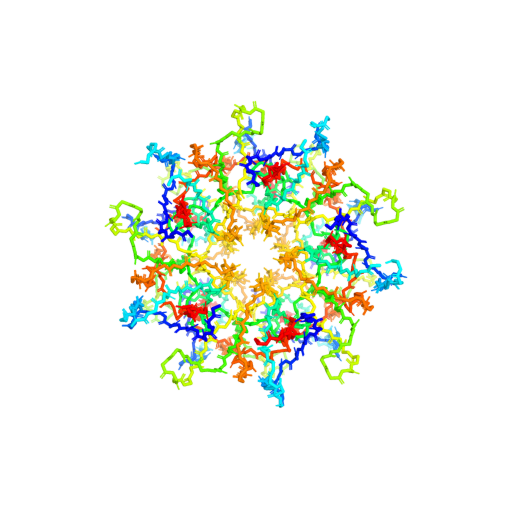 7109 O O . TYR I 1 102 ? 79.940 26.563 32.444 1.00 21.46 112 TYR I O 1
ATOM 7118 N N . VAL I 1 103 ? 82.067 27.219 32.018 1.00 20.53 113 VAL I N 1
ATOM 7119 C CA . VAL I 1 103 ? 81.731 27.699 30.702 1.00 20.75 113 VAL I CA 1
ATOM 7120 C C . VAL I 1 103 ? 82.703 26.975 29.768 1.00 21.41 113 VAL I C 1
ATOM 7121 O O . VAL I 1 103 ? 83.860 26.821 30.099 1.00 21.25 113 VAL I O 1
ATOM 7125 N N . SER I 1 104 ? 82.222 26.493 28.613 1.00 19.86 114 SER I N 1
ATOM 7126 C CA . SER I 1 104 ? 83.051 25.964 27.566 1.00 18.77 114 SER I CA 1
ATOM 7127 C C . SER I 1 104 ? 82.875 26.693 26.292 1.00 19.26 114 SER I C 1
ATOM 7128 O O . SER I 1 104 ? 81.783 27.237 26.002 1.00 17.31 114 SER I O 1
ATOM 7131 N N . GLY I 1 105 ? 83.901 26.623 25.473 1.00 17.90 115 GLY I N 1
ATOM 7132 C CA . GLY I 1 105 ? 83.774 27.001 24.085 1.00 18.97 115 GLY I CA 1
ATOM 7133 C C . GLY I 1 105 ? 85.076 26.930 23.310 1.00 19.85 115 GLY I C 1
ATOM 7134 O O . GLY I 1 105 ? 85.909 26.117 23.624 1.00 17.47 115 GLY I O 1
ATOM 7135 N N . GLN I 1 106 ? 85.161 27.735 22.271 1.00 21.39 116 GLN I N 1
ATOM 7136 C CA . GLN I 1 106 ? 86.295 27.799 21.381 1.00 21.78 116 GLN I CA 1
ATOM 7137 C C . GLN I 1 106 ? 86.932 29.134 21.473 1.00 23.36 116 GLN I C 1
ATOM 7138 O O . GLN I 1 106 ? 86.247 30.126 21.566 1.00 24.20 116 GLN I O 1
ATOM 7144 N N . HIS I 1 107 ? 88.246 29.154 21.318 1.00 22.19 117 HIS I N 1
ATOM 7145 C CA . HIS I 1 107 ? 89.014 30.334 21.014 1.00 21.95 117 HIS I CA 1
ATOM 7146 C C . HIS I 1 107 ? 89.429 30.208 19.564 1.00 22.49 117 HIS I C 1
ATOM 7147 O O . HIS I 1 107 ? 90.134 29.273 19.211 1.00 20.87 117 HIS I O 1
ATOM 7154 N N . LEU I 1 108 ? 88.905 31.120 18.753 1.00 22.25 118 LEU I N 1
ATOM 7155 C CA . LEU I 1 108 ? 89.069 31.172 17.330 1.00 23.03 118 LEU I CA 1
ATOM 7156 C C . LEU I 1 108 ? 90.131 32.204 16.998 1.00 23.77 118 LEU I C 1
ATOM 7157 O O . LEU I 1 108 ? 90.153 33.308 17.564 1.00 22.03 118 LEU I O 1
ATOM 7162 N N . VAL I 1 109 ? 91.007 31.861 16.066 1.00 24.43 119 VAL I N 1
ATOM 7163 C CA . VAL I 1 109 ? 92.143 32.753 15.767 1.00 26.71 119 VAL I CA 1
ATOM 7164 C C . VAL I 1 109 ? 92.210 32.829 14.287 1.00 28.14 119 VAL I C 1
ATOM 7165 O O . VAL I 1 109 ? 92.211 31.809 13.655 1.00 30.16 119 VAL I O 1
ATOM 7169 N N . ALA I 1 110 ? 92.244 34.010 13.705 1.00 30.40 120 ALA I N 1
ATOM 7170 C CA . ALA I 1 110 ? 92.383 34.076 12.227 1.00 32.19 120 ALA I CA 1
ATOM 7171 C C . ALA I 1 110 ? 93.494 35.020 11.846 1.00 34.84 120 ALA I C 1
ATOM 7172 O O . ALA I 1 110 ? 93.324 36.168 12.255 1.00 35.44 120 ALA I O 1
ATOM 7174 N N . SER J 1 5 ? 83.543 20.501 2.795 1.00 36.85 15 SER J N 1
ATOM 7175 C CA . SER J 1 5 ? 84.163 19.370 3.625 1.00 35.43 15 SER J CA 1
ATOM 7176 C C . SER J 1 5 ? 83.313 18.087 3.683 1.00 35.63 15 SER J C 1
ATOM 7177 O O . SER J 1 5 ? 82.086 18.176 3.641 1.00 38.40 15 SER J O 1
ATOM 7179 N N . GLN J 1 6 ? 83.955 16.903 3.675 1.00 32.64 16 GLN J N 1
ATOM 7180 C CA . GLN J 1 6 ? 83.294 15.599 3.896 1.00 31.45 16 GLN J CA 1
ATOM 7181 C C . GLN J 1 6 ? 82.668 15.482 5.318 1.00 28.95 16 GLN J C 1
ATOM 7182 O O . GLN J 1 6 ? 83.291 15.896 6.290 1.00 29.50 16 GLN J O 1
ATOM 7188 N N . ASN J 1 7 ? 81.591 14.705 5.425 1.00 26.72 17 ASN J N 1
ATOM 7189 C CA . ASN J 1 7 ? 80.866 14.541 6.708 1.00 24.80 17 ASN J CA 1
ATOM 7190 C C . ASN J 1 7 ? 80.490 13.109 7.071 1.00 23.89 17 ASN J C 1
ATOM 7191 O O . ASN J 1 7 ? 79.580 12.627 6.467 1.00 25.13 17 ASN J O 1
ATOM 7196 N N . PHE J 1 8 ? 81.073 12.504 8.113 1.00 22.92 18 PHE J N 1
ATOM 7197 C CA . PHE J 1 8 ? 80.752 11.178 8.574 1.00 22.64 18 PHE J CA 1
ATOM 7198 C C . PHE J 1 8 ? 80.128 11.159 9.964 1.00 22.14 18 PHE J C 1
ATOM 7199 O O . PHE J 1 8 ? 80.467 11.977 10.787 1.00 21.59 18 PHE J O 1
ATOM 7207 N N . LEU J 1 9 ? 79.256 10.218 10.240 1.00 22.26 19 LEU J N 1
ATOM 7208 C CA . LEU J 1 9 ? 78.778 10.037 11.609 1.00 21.32 19 LEU J CA 1
ATOM 7209 C C . LEU J 1 9 ? 79.853 9.716 12.600 1.00 21.80 19 LEU J C 1
ATOM 7210 O O . LEU J 1 9 ? 80.739 8.926 12.366 1.00 24.50 19 LEU J O 1
ATOM 7215 N N . PHE J 1 10 ? 79.710 10.311 13.777 1.00 22.09 20 PHE J N 1
ATOM 7216 C CA . PHE J 1 10 ? 80.504 10.007 14.906 1.00 22.93 20 PHE J CA 1
ATOM 7217 C C . PHE J 1 10 ? 79.690 9.727 16.186 1.00 22.65 20 PHE J C 1
ATOM 7218 O O . PHE J 1 10 ? 78.720 10.433 16.437 1.00 20.99 20 PHE J O 1
ATOM 7226 N N . GLY J 1 11 ? 80.086 8.702 16.962 1.00 21.31 21 GLY J N 1
ATOM 7227 C CA . GLY J 1 11 ? 79.522 8.552 18.307 1.00 22.29 21 GLY J CA 1
ATOM 7228 C C . GLY J 1 11 ? 80.433 7.769 19.239 1.00 24.48 21 GLY J C 1
ATOM 7229 O O . GLY J 1 11 ? 81.279 7.015 18.766 1.00 26.30 21 GLY J O 1
ATOM 7230 N N . CYS J 1 12 ? 80.280 7.975 20.528 1.00 24.72 22 CYS J N 1
ATOM 7231 C CA . CYS J 1 12 ? 80.889 7.154 21.502 1.00 25.57 22 CYS J CA 1
ATOM 7232 C C . CYS J 1 12 ? 79.999 6.991 22.699 1.00 26.00 22 CYS J C 1
ATOM 7233 O O . CYS J 1 12 ? 79.133 7.778 22.981 1.00 24.00 22 CYS J O 1
ATOM 7236 N N . GLU J 1 13 ? 80.294 5.940 23.449 1.00 25.19 23 GLU J N 1
ATOM 7237 C CA . GLU J 1 13 ? 79.594 5.693 24.670 1.00 24.95 23 GLU J CA 1
ATOM 7238 C C . GLU J 1 13 ? 80.621 5.802 25.788 1.00 26.41 23 GLU J C 1
ATOM 7239 O O . GLU J 1 13 ? 81.721 5.284 25.636 1.00 28.40 23 GLU J O 1
ATOM 7245 N N . LEU J 1 14 ? 80.263 6.448 26.876 1.00 25.78 24 LEU J N 1
ATOM 7246 C CA . LEU J 1 14 ? 81.083 6.575 28.077 1.00 27.38 24 LEU J CA 1
ATOM 7247 C C . LEU J 1 14 ? 80.320 6.008 29.296 1.00 28.62 24 LEU J C 1
ATOM 7248 O O . LEU J 1 14 ? 79.154 6.290 29.531 1.00 28.27 24 LEU J O 1
ATOM 7253 N N . LYS J 1 15 ? 80.994 5.296 30.172 1.00 28.66 25 LYS J N 1
ATOM 7254 C CA . LYS J 1 15 ? 80.321 4.851 31.416 1.00 30.57 25 LYS J CA 1
ATOM 7255 C C . LYS J 1 15 ? 81.391 4.385 32.406 1.00 31.94 25 LYS J C 1
ATOM 7256 O O . LYS J 1 15 ? 82.524 4.418 32.070 1.00 30.72 25 LYS J O 1
ATOM 7262 N N . ALA J 1 16 ? 81.049 3.911 33.603 1.00 34.38 26 ALA J N 1
ATOM 7263 C CA . ALA J 1 16 ? 82.104 3.367 34.511 1.00 35.78 26 ALA J CA 1
ATOM 7264 C C . ALA J 1 16 ? 83.122 2.302 33.966 1.00 37.06 26 ALA J C 1
ATOM 7265 O O . ALA J 1 16 ? 84.295 2.456 34.247 1.00 39.15 26 ALA J O 1
ATOM 7267 N N . ASP J 1 17 ? 82.711 1.231 33.279 1.00 36.57 27 ASP J N 1
ATOM 7268 C CA . ASP J 1 17 ? 83.589 0.300 32.540 1.00 37.57 27 ASP J CA 1
ATOM 7269 C C . ASP J 1 17 ? 84.691 1.061 31.745 1.00 37.54 27 ASP J C 1
ATOM 7270 O O . ASP J 1 17 ? 85.877 0.739 31.896 1.00 40.25 27 ASP J O 1
ATOM 7275 N N . LYS J 1 18 ? 84.285 2.062 30.911 1.00 35.79 28 LYS J N 1
ATOM 7276 C CA . LYS J 1 18 ? 85.098 2.747 29.905 1.00 33.67 28 LYS J CA 1
ATOM 7277 C C . LYS J 1 18 ? 84.678 4.245 29.971 1.00 32.36 28 LYS J C 1
ATOM 7278 O O . LYS J 1 18 ? 83.669 4.627 29.333 1.00 31.47 28 LYS J O 1
ATOM 7284 N N . LYS J 1 19 ? 85.363 5.035 30.797 1.00 29.66 29 LYS J N 1
ATOM 7285 C CA . LYS J 1 19 ? 85.002 6.452 31.029 1.00 28.68 29 LYS J CA 1
ATOM 7286 C C . LYS J 1 19 ? 85.506 7.444 29.990 1.00 27.69 29 LYS J C 1
ATOM 7287 O O . LYS J 1 19 ? 84.977 8.570 29.947 1.00 25.21 29 LYS J O 1
ATOM 7293 N N . GLU J 1 20 ? 86.446 7.002 29.164 1.00 26.96 30 GLU J N 1
ATOM 7294 C CA . GLU J 1 20 ? 87.074 7.770 28.108 1.00 25.30 30 GLU J CA 1
ATOM 7295 C C . GLU J 1 20 ? 86.962 7.260 26.691 1.00 25.72 30 GLU J C 1
ATOM 7296 O O . GLU J 1 20 ? 86.963 6.076 26.364 1.00 25.79 30 GLU J O 1
ATOM 7302 N N . TYR J 1 21 ? 87.008 8.227 25.804 1.00 22.67 31 TYR J N 1
ATOM 7303 C CA . TYR J 1 21 ? 87.049 8.009 24.391 1.00 24.41 31 TYR J CA 1
ATOM 7304 C C . TYR J 1 21 ? 88.068 8.991 23.813 1.00 23.02 31 TYR J C 1
ATOM 7305 O O . TYR J 1 21 ? 87.992 10.190 24.041 1.00 22.41 31 TYR J O 1
ATOM 7314 N N . SER J 1 22 ? 89.072 8.482 23.118 1.00 23.01 32 SER J N 1
ATOM 7315 C CA . SER J 1 22 ? 90.122 9.285 22.626 1.00 24.92 32 SER J CA 1
ATOM 7316 C C . SER J 1 22 ? 89.949 9.374 21.130 1.00 24.86 32 SER J C 1
ATOM 7317 O O . SER J 1 22 ? 89.921 8.367 20.414 1.00 26.41 32 SER J O 1
ATOM 7320 N N . PHE J 1 23 ? 89.766 10.602 20.685 1.00 24.08 33 PHE J N 1
ATOM 7321 C CA . PHE J 1 23 ? 89.612 10.972 19.301 1.00 25.71 33 PHE J CA 1
ATOM 7322 C C . PHE J 1 23 ? 90.946 11.478 18.821 1.00 27.96 33 PHE J C 1
ATOM 7323 O O . PHE J 1 23 ? 91.406 12.531 19.269 1.00 26.99 33 PHE J O 1
ATOM 7331 N N . LYS J 1 24 ? 91.556 10.681 17.928 1.00 28.61 34 LYS J N 1
ATOM 7332 C CA . LYS J 1 24 ? 92.856 10.940 17.284 1.00 30.76 34 LYS J CA 1
ATOM 7333 C C . LYS J 1 24 ? 92.714 10.614 15.815 1.00 31.34 34 LYS J C 1
ATOM 7334 O O . LYS J 1 24 ? 92.046 9.605 15.445 1.00 32.27 34 LYS J O 1
ATOM 7340 N N . VAL J 1 25 ? 93.318 11.475 14.996 1.00 33.08 35 VAL J N 1
ATOM 7341 C CA . VAL J 1 25 ? 93.516 11.277 13.541 1.00 34.37 35 VAL J CA 1
ATOM 7342 C C . VAL J 1 25 ? 95.020 11.179 13.108 1.00 36.56 35 VAL J C 1
ATOM 7343 O O . VAL J 1 25 ? 95.866 11.769 13.768 1.00 36.23 35 VAL J O 1
ATOM 7347 N N . GLU J 1 26 ? 95.350 10.445 12.035 1.00 37.55 36 GLU J N 1
ATOM 7348 C CA . GLU J 1 26 ? 96.695 10.628 11.365 1.00 38.53 36 GLU J CA 1
ATOM 7349 C C . GLU J 1 26 ? 96.618 11.557 10.148 1.00 38.48 36 GLU J C 1
ATOM 7350 O O . GLU J 1 26 ? 97.23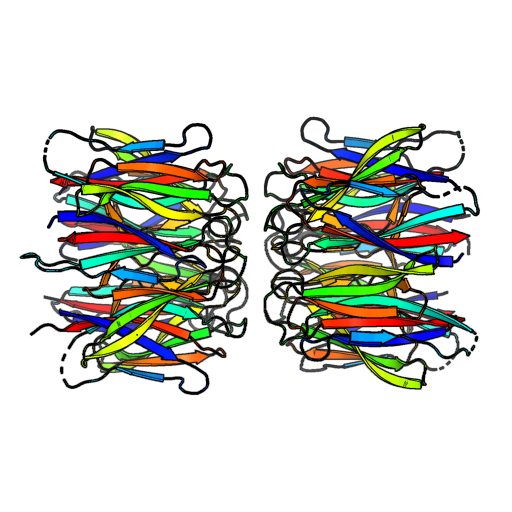5 12.637 10.075 1.00 38.56 36 GLU J O 1
ATOM 7356 N N . GLU J 1 29 ? 96.428 11.867 6.893 1.00 41.57 39 GLU J N 1
ATOM 7357 C CA . GLU J 1 29 ? 96.347 13.244 6.359 1.00 42.75 39 GLU J CA 1
ATOM 7358 C C . GLU J 1 29 ? 94.903 13.824 6.231 1.00 42.65 39 GLU J C 1
ATOM 7359 O O . GLU J 1 29 ? 93.906 13.091 6.439 1.00 42.94 39 GLU J O 1
ATOM 7365 N N . ASN J 1 30 ? 94.893 15.124 5.844 1.00 42.78 40 ASN J N 1
ATOM 7366 C CA . ASN J 1 30 ? 93.779 16.077 5.532 1.00 43.11 40 ASN J CA 1
ATOM 7367 C C . ASN J 1 30 ? 93.520 17.170 6.599 1.00 42.32 40 ASN J C 1
ATOM 7368 O O . ASN J 1 30 ? 94.447 17.540 7.247 1.00 43.71 40 ASN J O 1
ATOM 7373 N N . GLU J 1 31 ? 92.354 17.793 6.736 1.00 40.53 41 GLU J N 1
ATOM 7374 C CA . GLU J 1 31 ? 92.159 18.710 7.882 1.00 38.72 41 GLU J CA 1
ATOM 7375 C C . GLU J 1 31 ? 90.853 18.236 8.521 1.00 35.49 41 GLU J C 1
ATOM 7376 O O . GLU J 1 31 ? 89.825 18.143 7.838 1.00 35.51 41 GLU J O 1
ATOM 7382 N N . HIS J 1 32 ? 90.947 17.848 9.788 1.00 32.31 42 HIS J N 1
ATOM 7383 C CA . HIS J 1 32 ? 89.922 17.077 10.515 1.00 30.26 42 HIS J CA 1
ATOM 7384 C C . HIS J 1 32 ? 89.357 17.912 11.689 1.00 28.26 42 HIS J C 1
ATOM 7385 O O . HIS J 1 32 ? 90.099 18.604 12.397 1.00 28.18 42 HIS J O 1
ATOM 7392 N N . GLN J 1 33 ? 88.036 17.840 11.861 1.00 25.82 43 GLN J N 1
ATOM 7393 C CA . GLN J 1 33 ? 87.327 18.444 12.948 1.00 23.99 43 GLN J CA 1
ATOM 7394 C C . GLN J 1 33 ? 86.306 17.484 13.496 1.00 24.21 43 GLN J C 1
ATOM 7395 O O . GLN J 1 33 ? 85.678 16.733 12.771 1.00 22.84 43 GLN J O 1
ATOM 7401 N N . LEU J 1 34 ? 86.149 17.491 14.799 1.00 22.87 44 LEU J N 1
ATOM 7402 C CA . LEU J 1 34 ? 85.120 16.709 15.416 1.00 22.99 44 LEU J CA 1
ATOM 7403 C C . LEU J 1 34 ? 84.058 17.699 15.796 1.00 23.71 44 LEU J C 1
ATOM 7404 O O . LEU J 1 34 ? 84.380 18.607 16.569 1.00 26.06 44 LEU J O 1
ATOM 7409 N N . SER J 1 35 ? 82.844 17.566 15.273 1.00 20.77 45 SER J N 1
ATOM 7410 C CA . SER J 1 35 ? 81.780 18.556 15.570 1.00 20.27 45 SER J CA 1
ATOM 7411 C C . SER J 1 35 ? 80.717 17.876 16.430 1.00 20.22 45 SER J C 1
ATOM 7412 O O . SER J 1 35 ? 79.935 17.037 15.947 1.00 21.09 45 SER J O 1
ATOM 7415 N N . LEU J 1 36 ? 80.700 18.219 17.720 1.00 17.77 46 LEU J N 1
ATOM 7416 C CA . LEU J 1 36 ? 79.838 17.513 18.617 1.00 19.46 46 LEU J CA 1
ATOM 7417 C C . LEU J 1 36 ? 78.414 18.062 18.573 1.00 19.06 46 LEU J C 1
ATOM 7418 O O . LEU J 1 36 ? 78.198 19.267 18.584 1.00 16.53 46 LEU J O 1
ATOM 7423 N N . ARG J 1 37 ? 77.467 17.132 18.483 1.00 18.15 47 ARG J N 1
ATOM 7424 C CA . ARG J 1 37 ? 76.089 17.484 18.285 1.00 17.82 47 ARG J CA 1
ATOM 7425 C C . ARG J 1 37 ? 75.215 17.306 19.502 1.00 19.89 47 ARG J C 1
ATOM 7426 O O . ARG J 1 37 ? 74.416 18.208 19.769 1.00 21.60 47 ARG J O 1
ATOM 7434 N N . THR J 1 38 ? 75.176 16.090 20.075 1.00 19.19 48 THR J N 1
ATOM 7435 C CA . THR J 1 38 ? 74.437 15.878 21.312 1.00 18.02 48 THR J CA 1
ATOM 7436 C C . THR J 1 38 ? 75.139 15.046 22.312 1.00 17.06 48 THR J C 1
ATOM 7437 O O . THR J 1 38 ? 76.040 14.284 21.995 1.00 17.82 48 THR J O 1
ATOM 7441 N N . VAL J 1 39 ? 74.723 15.214 23.559 1.00 16.78 49 VAL J N 1
ATOM 7442 C CA . VAL J 1 39 ? 75.162 14.374 24.695 1.00 17.86 49 VAL J CA 1
ATOM 7443 C C . VAL J 1 39 ? 73.847 13.898 25.336 1.00 17.59 49 VAL J C 1
ATOM 7444 O O . VAL J 1 39 ? 72.930 14.676 25.533 1.00 17.61 49 VAL J O 1
ATOM 7448 N N . SER J 1 40 ? 73.680 12.600 25.554 1.00 18.58 50 SER J N 1
ATOM 7449 C CA . SER J 1 40 ? 72.413 12.081 26.109 1.00 20.03 50 SER J CA 1
ATOM 7450 C C . SER J 1 40 ? 72.698 10.956 27.152 1.00 19.68 50 SER J C 1
ATOM 7451 O O . SER J 1 40 ? 73.679 10.266 27.073 1.00 22.86 50 SER J O 1
ATOM 7454 N N . LEU J 1 41 ? 71.775 10.767 28.046 1.00 21.89 51 LEU J N 1
ATOM 7455 C CA . LEU J 1 41 ? 71.836 9.669 29.028 1.00 22.71 51 LEU J CA 1
ATOM 7456 C C . LEU J 1 41 ? 71.080 8.462 28.490 1.00 24.07 51 LEU J C 1
ATOM 7457 O O . LEU J 1 41 ? 69.997 8.556 27.871 1.00 25.03 51 LEU J O 1
ATOM 7462 N N . GLY J 1 42 ? 71.689 7.289 28.672 1.00 24.11 52 GLY J N 1
ATOM 7463 C CA . GLY J 1 42 ? 71.048 6.058 28.210 1.00 24.33 52 GLY J CA 1
ATOM 7464 C C . GLY J 1 42 ? 70.055 5.589 29.195 1.00 26.11 52 GLY J C 1
ATOM 7465 O O . GLY J 1 42 ? 70.032 6.069 30.313 1.00 25.92 52 GLY J O 1
ATOM 7466 N N . ALA J 1 43 ? 69.283 4.593 28.769 1.00 29.53 53 ALA J N 1
ATOM 7467 C CA . ALA J 1 43 ? 68.054 4.194 29.449 1.00 31.16 53 ALA J CA 1
ATOM 7468 C C . ALA J 1 43 ? 68.366 3.657 30.818 1.00 33.00 53 ALA J C 1
ATOM 7469 O O . ALA J 1 43 ? 67.600 3.858 31.806 1.00 34.04 53 ALA J O 1
ATOM 7471 N N . SER J 1 44 ? 69.545 3.054 30.924 1.00 33.53 54 SER J N 1
ATOM 7472 C CA . SER J 1 44 ? 69.946 2.450 32.193 1.00 33.80 54 SER J CA 1
ATOM 7473 C C . SER J 1 44 ? 70.677 3.390 33.165 1.00 32.97 54 SER J C 1
ATOM 7474 O O . SER J 1 44 ? 71.071 2.926 34.181 1.00 33.21 54 SER J O 1
ATOM 7477 N N . ALA J 1 45 ? 70.865 4.695 32.889 1.00 31.17 55 ALA J N 1
ATOM 7478 C CA . ALA J 1 45 ? 71.629 5.583 33.778 1.00 31.77 55 ALA J CA 1
ATOM 7479 C C . ALA J 1 45 ? 70.952 5.949 35.069 1.00 31.01 55 ALA J C 1
ATOM 7480 O O . ALA J 1 45 ? 69.784 6.300 35.109 1.00 30.81 55 ALA J O 1
ATOM 7482 N N . LYS J 1 46 ? 71.731 5.942 36.139 1.00 31.28 56 LYS J N 1
ATOM 7483 C CA . LYS J 1 46 ? 71.259 6.370 37.456 1.00 30.55 56 LYS J CA 1
ATOM 7484 C C . LYS J 1 46 ? 70.769 7.770 37.523 1.00 30.47 56 LYS J C 1
ATOM 7485 O O . LYS J 1 46 ? 71.286 8.678 36.821 1.00 31.58 56 LYS J O 1
ATOM 7491 N N . ASP J 1 47 ? 69.858 8.017 38.463 1.00 29.74 57 ASP J N 1
ATOM 7492 C CA . ASP J 1 47 ? 69.257 9.352 38.583 1.00 29.88 57 ASP J CA 1
ATOM 7493 C C . ASP J 1 47 ? 70.063 10.251 39.441 1.00 28.98 57 ASP J C 1
ATOM 7494 O O . ASP J 1 47 ? 69.759 10.495 40.518 1.00 32.04 57 ASP J O 1
ATOM 7499 N N . GLU J 1 48 ? 71.113 10.825 38.853 1.00 29.12 58 GLU J N 1
ATOM 7500 C CA . GLU J 1 48 ? 72.167 11.548 39.526 1.00 26.97 58 GLU J CA 1
ATOM 7501 C C . GLU J 1 48 ? 72.833 12.384 38.408 1.00 26.26 58 GLU J C 1
ATOM 7502 O O . GLU J 1 48 ? 72.715 11.951 37.241 1.00 27.36 58 GLU J O 1
ATOM 7508 N N . LEU J 1 49 ? 73.467 13.508 38.741 1.00 24.86 59 LEU J N 1
ATOM 7509 C CA . LEU J 1 49 ? 74.221 14.310 37.790 1.00 24.96 59 LEU J CA 1
ATOM 7510 C C . LEU J 1 49 ? 75.349 13.557 37.130 1.00 26.42 59 LEU J C 1
ATOM 7511 O O . LEU J 1 49 ? 76.059 12.684 37.739 1.00 25.18 59 LEU J O 1
ATOM 7516 N N . HIS J 1 50 ? 75.387 13.734 35.796 1.00 21.50 60 HIS J N 1
ATOM 7517 C CA . HIS J 1 50 ? 76.381 13.135 34.954 1.00 21.99 60 HIS J CA 1
ATOM 7518 C C . HIS J 1 50 ? 77.144 14.283 34.316 1.00 21.48 60 HIS J C 1
ATOM 7519 O O . HIS J 1 50 ? 76.516 15.215 33.815 1.00 20.55 60 HIS J O 1
ATOM 7526 N N . VAL J 1 51 ? 78.474 14.237 34.329 1.00 18.28 61 VAL J N 1
ATOM 7527 C CA . VAL J 1 51 ? 79.246 15.395 33.796 1.00 21.00 61 VAL J CA 1
ATOM 7528 C C . VAL J 1 51 ? 80.213 14.858 32.743 1.00 21.42 61 VAL J C 1
ATOM 7529 O O . VAL J 1 51 ? 80.904 13.856 32.977 1.00 21.04 61 VAL J O 1
ATOM 7533 N N . VAL J 1 52 ? 80.178 15.489 31.568 1.00 17.95 62 VAL J N 1
ATOM 7534 C CA . VAL J 1 52 ? 81.018 15.095 30.446 1.00 18.72 62 VAL J CA 1
ATOM 7535 C C . VAL J 1 52 ? 81.973 16.256 30.216 1.00 18.86 62 VAL J C 1
ATOM 7536 O O . VAL J 1 52 ? 81.569 17.362 30.151 1.00 19.15 62 VAL J O 1
ATOM 7540 N N . GLU J 1 53 ? 83.265 15.947 30.219 1.00 19.13 63 GLU J N 1
ATOM 7541 C CA . GLU J 1 53 ? 84.351 16.875 29.943 1.00 19.32 63 GLU J CA 1
ATOM 7542 C C . GLU J 1 53 ? 85.162 16.487 28.720 1.00 20.54 63 GLU J C 1
ATOM 7543 O O . GLU J 1 53 ? 85.107 15.350 28.277 1.00 19.33 63 GLU J O 1
ATOM 7549 N N . ALA J 1 54 ? 85.785 17.497 28.063 1.00 19.07 64 ALA J N 1
ATOM 7550 C CA . ALA J 1 54 ? 86.684 17.297 26.943 1.00 18.88 64 ALA J CA 1
ATOM 7551 C C . ALA J 1 54 ? 88.058 17.708 27.392 1.00 21.32 64 ALA J C 1
ATOM 7552 O O . ALA J 1 54 ? 88.191 18.696 28.097 1.00 19.13 64 ALA J O 1
ATOM 7554 N N . GLU J 1 55 ? 89.083 17.025 26.921 1.00 20.61 65 GLU J N 1
ATOM 7555 C CA . GLU J 1 55 ? 90.425 17.376 27.317 1.00 21.98 65 GLU J CA 1
ATOM 7556 C C . GLU J 1 55 ? 91.233 17.551 26.037 1.00 19.33 65 GLU J C 1
ATOM 7557 O O . GLU J 1 55 ? 91.304 16.627 25.216 1.00 19.58 65 GLU J O 1
ATOM 7563 N N . GLY J 1 56 ? 91.856 18.707 25.875 1.00 19.72 66 GLY J N 1
ATOM 7564 C CA . GLY J 1 56 ? 92.451 19.084 24.601 1.00 20.72 66 GLY J CA 1
ATOM 7565 C C . GLY J 1 56 ? 93.255 20.387 24.741 1.00 21.19 66 GLY J C 1
ATOM 7566 O O . GLY J 1 56 ? 93.224 21.027 25.841 1.00 24.75 66 GLY J O 1
ATOM 7567 N N . ILE J 1 57 ? 93.827 20.837 23.642 1.00 22.91 67 ILE J N 1
ATOM 7568 C CA . ILE J 1 57 ? 94.718 21.981 23.635 1.00 22.81 67 ILE J CA 1
ATOM 7569 C C . ILE J 1 57 ? 94.036 23.336 23.636 1.00 22.16 67 ILE J C 1
ATOM 7570 O O . ILE J 1 57 ? 93.074 23.537 22.900 1.00 20.30 67 ILE J O 1
ATOM 7575 N N . ASN J 1 58 ? 94.601 24.275 24.422 1.00 21.00 68 ASN J N 1
ATOM 7576 C CA . ASN J 1 58 ? 94.125 25.643 24.432 1.00 20.41 68 ASN J CA 1
ATOM 7577 C C . ASN J 1 58 ? 95.027 26.425 23.460 1.00 19.78 68 ASN J C 1
ATOM 7578 O O . ASN J 1 58 ? 95.932 25.843 22.860 1.00 19.71 68 ASN J O 1
ATOM 7583 N N . TYR J 1 59 ? 94.812 27.718 23.307 1.00 18.89 69 TYR J N 1
ATOM 7584 C CA . TYR J 1 59 ? 95.548 28.482 22.280 1.00 21.42 69 TYR J CA 1
ATOM 7585 C C . TYR J 1 59 ? 96.973 28.712 22.591 1.00 19.35 69 TYR J C 1
ATOM 7586 O O . TYR J 1 59 ? 97.704 29.075 21.661 1.00 20.97 69 TYR J O 1
ATOM 7595 N N . GLU J 1 60 ? 97.338 28.416 23.827 1.00 19.17 70 GLU J N 1
ATOM 7596 C CA . GLU J 1 60 ? 98.735 28.502 24.269 1.00 21.60 70 GLU J CA 1
ATOM 7597 C C . GLU J 1 60 ? 99.427 27.184 24.085 1.00 21.65 70 GLU J C 1
ATOM 7598 O O . GLU J 1 60 ? 100.530 27.009 24.614 1.00 20.84 70 GLU J O 1
ATOM 7604 N N . GLY J 1 61 ? 98.740 26.215 23.461 1.00 21.06 71 GLY J N 1
ATOM 7605 C CA . GLY J 1 61 ? 99.293 24.883 23.360 1.00 21.07 71 GLY J CA 1
ATOM 7606 C C . GLY J 1 61 ? 99.293 24.001 24.570 1.00 22.95 71 GLY J C 1
ATOM 7607 O O . GLY J 1 61 ? 100.054 22.997 24.564 1.00 23.51 71 GLY J O 1
ATOM 7608 N N . LYS J 1 62 ? 98.586 24.389 25.624 1.00 23.86 72 LYS J N 1
ATOM 7609 C CA . LYS J 1 62 ? 98.514 23.691 26.847 1.00 26.53 72 LYS J CA 1
ATOM 7610 C C . LYS J 1 62 ? 97.242 22.885 26.989 1.00 28.18 72 LYS J C 1
ATOM 7611 O O . LYS J 1 62 ? 96.154 23.352 26.636 1.00 25.61 72 LYS J O 1
ATOM 7617 N N . THR J 1 63 ? 97.390 21.678 27.515 1.00 28.06 73 THR J N 1
ATOM 7618 C CA . THR J 1 63 ? 96.189 20.809 27.596 1.00 28.58 73 THR J CA 1
ATOM 7619 C C . THR J 1 63 ? 95.303 21.229 28.782 1.00 26.23 73 THR J C 1
ATOM 7620 O O . THR J 1 63 ? 95.777 21.496 29.894 1.00 26.12 73 THR J O 1
ATOM 7624 N N . ILE J 1 64 ? 94.011 21.489 28.465 1.00 23.35 74 ILE J N 1
ATOM 7625 C CA . ILE J 1 64 ? 93.017 21.848 29.418 1.00 21.88 74 ILE J CA 1
ATOM 7626 C C . ILE J 1 64 ? 91.860 20.890 29.412 1.00 20.99 74 ILE J C 1
ATOM 7627 O O . ILE J 1 64 ? 91.647 20.166 28.476 1.00 19.64 74 ILE J O 1
ATOM 7632 N N . LYS J 1 65 ? 91.154 20.912 30.543 1.00 23.14 75 LYS J N 1
ATOM 7633 C CA . LYS J 1 65 ? 89.963 20.124 30.756 1.00 22.33 75 LYS J CA 1
ATOM 7634 C C . LYS J 1 65 ? 88.771 21.063 30.844 1.00 22.78 75 LYS J C 1
ATOM 7635 O O . LYS J 1 65 ? 88.769 21.958 31.676 1.00 24.97 75 LYS J O 1
ATOM 7641 N N . ILE J 1 66 ? 87.736 20.874 30.014 1.00 22.03 76 ILE J N 1
ATOM 7642 C CA . ILE J 1 66 ? 86.547 21.789 29.994 1.00 21.17 76 ILE J CA 1
ATOM 7643 C C . ILE J 1 66 ? 85.302 20.966 30.154 1.00 21.38 76 ILE J C 1
ATOM 7644 O O . ILE J 1 66 ? 85.217 19.857 29.626 1.00 22.07 76 ILE J O 1
ATOM 7649 N N . ALA J 1 67 ? 84.302 21.494 30.849 1.00 21.71 77 ALA J N 1
ATOM 7650 C CA . ALA J 1 67 ? 83.112 20.703 31.126 1.00 20.97 77 ALA J CA 1
ATOM 7651 C C . ALA J 1 67 ? 82.191 21.010 29.977 1.00 22.20 77 ALA J C 1
ATOM 7652 O O . ALA J 1 67 ? 81.929 22.165 29.755 1.00 23.44 77 ALA J O 1
ATOM 7654 N N . LEU J 1 68 ? 81.691 19.991 29.288 1.00 20.88 78 LEU J N 1
ATOM 7655 C CA . LEU J 1 68 ? 80.793 20.168 28.127 1.00 21.25 78 LEU J CA 1
ATOM 7656 C C . LEU J 1 68 ? 79.343 20.169 28.556 1.00 21.14 78 LEU J C 1
ATOM 7657 O O . LEU J 1 68 ? 78.577 20.983 28.057 1.00 19.75 78 LEU J O 1
ATOM 7662 N N . ALA J 1 69 ? 78.967 19.318 29.512 1.00 18.43 79 ALA J N 1
ATOM 7663 C CA . ALA J 1 69 ? 77.552 19.151 29.867 1.00 18.54 79 ALA J CA 1
ATOM 7664 C C . ALA J 1 69 ? 77.361 18.461 31.162 1.00 18.25 79 ALA J C 1
ATOM 7665 O O . ALA J 1 69 ? 78.086 17.506 31.454 1.00 19.53 79 ALA J O 1
ATOM 7667 N N . SER J 1 70 ? 76.326 18.902 31.861 1.00 17.24 80 SER J N 1
ATOM 7668 C CA . SER J 1 70 ? 75.810 18.294 33.059 1.00 17.98 80 SER J CA 1
ATOM 7669 C C . SER J 1 70 ? 74.399 17.858 32.780 1.00 18.62 80 SER J C 1
ATOM 7670 O O . SER J 1 70 ? 73.535 18.686 32.474 1.00 18.14 80 SER J O 1
ATOM 7673 N N . LEU J 1 71 ? 74.132 16.567 32.929 1.00 17.90 81 LEU J N 1
ATOM 7674 C CA . LEU J 1 71 ? 72.839 16.006 32.607 1.00 19.50 81 LEU J CA 1
ATOM 7675 C C . LEU J 1 71 ? 72.321 15.195 33.770 1.00 20.22 81 LEU J C 1
ATOM 7676 O O . LEU J 1 71 ? 73.107 14.698 34.544 1.00 21.95 81 LEU J O 1
ATOM 7681 N N . LYS J 1 72 ? 71.007 14.998 33.826 1.00 21.30 82 LYS J N 1
ATOM 7682 C CA . LYS J 1 72 ? 70.378 14.193 34.900 1.00 21.76 82 LYS J CA 1
ATOM 7683 C C . LYS J 1 72 ? 69.068 13.612 34.304 1.00 20.55 82 LYS J C 1
ATOM 7684 O O . LYS J 1 72 ? 68.335 14.362 33.663 1.00 21.42 82 LYS J O 1
ATOM 7690 N N . PRO J 1 73 ? 68.783 12.334 34.465 1.00 21.75 83 PRO J N 1
ATOM 7691 C CA . PRO J 1 73 ? 67.665 11.750 33.735 1.00 21.42 83 PRO J CA 1
ATOM 7692 C C . PRO J 1 73 ? 66.350 12.336 34.086 1.00 21.17 83 PRO J C 1
ATOM 7693 O O . PRO J 1 73 ? 65.515 12.407 33.200 1.00 19.52 83 PRO J O 1
ATOM 7697 N N . SER J 1 74 ? 66.088 12.678 35.331 1.00 20.40 84 SER J N 1
ATOM 7698 C CA . SER J 1 74 ? 64.849 13.326 35.702 1.00 21.23 84 SER J CA 1
ATOM 7699 C C . SER J 1 74 ? 64.697 14.862 35.508 1.00 19.95 84 SER J C 1
ATOM 7700 O O . SER J 1 74 ? 63.690 15.459 35.850 1.00 20.73 84 SER J O 1
ATOM 7703 N N . VAL J 1 75 ? 65.733 15.524 35.006 1.00 20.03 85 VAL J N 1
ATOM 7704 C CA . VAL J 1 75 ? 65.782 16.974 34.859 1.00 19.95 85 VAL J CA 1
ATOM 7705 C C . VAL J 1 75 ? 66.107 17.314 33.401 1.00 17.96 85 VAL J C 1
ATOM 7706 O O . VAL J 1 75 ? 65.483 18.188 32.837 1.00 19.63 85 VAL J O 1
ATOM 7710 N N . GLN J 1 76 ? 67.140 16.693 32.893 1.00 19.02 86 GLN J N 1
ATOM 7711 C CA . GLN J 1 76 ? 67.719 17.099 31.563 1.00 18.58 86 GLN J CA 1
ATOM 7712 C C . GLN J 1 76 ? 68.526 15.963 30.976 1.00 19.31 86 GLN J C 1
ATOM 7713 O O . GLN J 1 76 ? 69.729 15.913 31.172 1.00 19.54 86 GLN J O 1
ATOM 7719 N N . PRO J 1 77 ? 67.858 15.002 30.335 1.00 17.04 87 PRO J N 1
ATOM 7720 C CA . PRO J 1 77 ? 68.531 13.821 29.842 1.00 18.34 87 PRO J CA 1
ATOM 7721 C C . PRO J 1 77 ? 69.396 14.047 28.626 1.00 17.79 87 PRO J C 1
ATOM 7722 O O . PRO J 1 77 ? 70.231 13.245 28.352 1.00 18.87 87 PRO J O 1
ATOM 7726 N N . THR J 1 78 ? 69.100 15.072 27.856 1.00 16.62 88 THR J N 1
ATOM 7727 C CA . THR J 1 78 ? 69.868 15.390 26.623 1.00 16.52 88 THR J CA 1
ATOM 7728 C C . THR J 1 78 ? 70.224 16.846 26.543 1.00 16.85 88 THR J C 1
ATOM 7729 O O . THR J 1 78 ? 69.396 17.736 26.905 1.00 16.11 88 THR J O 1
ATOM 7733 N N . VAL J 1 79 ? 71.416 17.172 26.018 1.00 19.20 89 VAL J N 1
ATOM 7734 C CA . VAL J 1 79 ? 71.765 18.524 25.637 1.00 19.79 89 VAL J CA 1
ATOM 7735 C C . VAL J 1 79 ? 72.257 18.504 24.222 1.00 19.08 89 VAL J C 1
ATOM 7736 O O . VAL J 1 79 ? 73.068 17.656 23.932 1.00 19.09 89 VAL J O 1
ATOM 7740 N N . SER J 1 80 ? 71.752 19.400 23.330 1.00 19.80 90 SER J N 1
ATOM 7741 C CA . SER J 1 80 ? 72.295 19.599 21.984 1.00 18.35 90 SER J CA 1
ATOM 7742 C C . SER J 1 80 ? 73.322 20.649 22.033 1.00 20.69 90 SER J C 1
ATOM 7743 O O . SER J 1 80 ? 72.977 21.810 22.484 1.00 18.84 90 SER J O 1
ATOM 7746 N N . LEU J 1 81 ? 74.570 20.312 21.605 1.00 19.44 91 LEU J N 1
ATOM 7747 C CA . LEU J 1 81 ? 75.634 21.276 21.497 1.00 18.79 91 LEU J CA 1
ATOM 7748 C C . LEU J 1 81 ? 75.687 22.114 20.237 1.00 19.37 91 LEU J C 1
ATOM 7749 O O . LEU J 1 81 ? 76.377 23.133 20.184 1.00 18.58 91 LEU J O 1
ATOM 7754 N N . GLY J 1 82 ? 74.946 21.708 19.225 1.00 19.11 92 GLY J N 1
ATOM 7755 C CA . GLY J 1 82 ? 74.778 22.530 18.075 1.00 19.66 92 GLY J CA 1
ATOM 7756 C C . GLY J 1 82 ? 76.026 22.633 17.198 1.00 18.33 92 GLY J C 1
ATOM 7757 O O . GLY J 1 82 ? 76.099 23.507 16.391 1.00 20.59 92 GLY J O 1
ATOM 7758 N N . GLY J 1 83 ? 76.902 21.645 17.225 1.00 19.58 93 GLY J N 1
ATOM 7759 C CA . GLY J 1 83 ? 78.102 21.648 16.369 1.00 19.52 93 GLY J CA 1
ATOM 7760 C C . GLY J 1 83 ? 79.248 22.405 17.048 1.00 17.95 93 GLY J C 1
ATOM 7761 O O . GLY J 1 83 ? 79.735 23.346 16.567 1.00 18.96 93 GLY J O 1
ATOM 7762 N N . PHE J 1 84 ? 79.657 21.911 18.179 1.00 18.84 94 PHE J N 1
ATOM 7763 C CA . PHE J 1 84 ? 80.854 22.346 18.873 1.00 17.72 94 PHE J CA 1
ATOM 7764 C C . PHE J 1 84 ? 82.046 21.646 18.231 1.00 15.58 94 PHE J C 1
ATOM 7765 O O . PHE J 1 84 ? 82.279 20.441 18.488 1.00 18.56 94 PHE J O 1
ATOM 7773 N N . GLU J 1 85 ? 82.714 22.359 17.366 1.00 17.80 95 GLU J N 1
ATOM 7774 C CA . GLU J 1 85 ? 83.901 21.837 16.617 1.00 18.25 95 GLU J CA 1
ATOM 7775 C C . GLU J 1 85 ? 85.095 21.795 17.570 1.00 18.67 95 GLU J C 1
ATOM 7776 O O . GLU J 1 85 ? 85.416 22.774 18.202 1.00 18.57 95 GLU J O 1
ATOM 7782 N N . ILE J 1 86 ? 85.820 20.680 17.569 1.00 19.72 96 ILE J N 1
ATOM 7783 C CA . ILE J 1 86 ? 87.074 20.547 18.279 1.00 20.64 96 ILE J CA 1
ATOM 7784 C C . ILE J 1 86 ? 88.128 19.940 17.312 1.00 20.29 96 ILE J C 1
ATOM 7785 O O . ILE J 1 86 ? 87.802 19.089 16.479 1.00 20.36 96 ILE J O 1
ATOM 7790 N N . THR J 1 87 ? 89.318 20.495 17.409 1.00 20.97 97 THR J N 1
ATOM 7791 C CA . THR J 1 87 ? 90.481 20.093 16.636 1.00 22.10 97 THR J CA 1
ATOM 7792 C C . THR J 1 87 ? 91.094 18.882 17.373 1.00 22.27 97 THR J C 1
ATOM 7793 O O . THR J 1 87 ? 91.354 18.936 18.532 1.00 22.38 97 THR J O 1
ATOM 7797 N N . PRO J 1 88 ? 91.356 17.775 16.681 1.00 24.44 98 PRO J N 1
ATOM 7798 C CA . PRO J 1 88 ? 91.995 16.649 17.340 1.00 23.86 98 PRO J CA 1
ATOM 7799 C C . PRO J 1 88 ? 93.440 16.939 17.724 1.00 23.77 98 PRO J C 1
ATOM 7800 O O . PRO J 1 88 ? 94.071 17.755 17.017 1.00 23.18 98 PRO J O 1
ATOM 7804 N N . PRO J 1 89 ? 93.994 16.286 18.751 1.00 24.44 99 PRO J N 1
ATOM 7805 C CA . PRO J 1 89 ? 93.309 15.223 19.477 1.00 23.50 99 PRO J CA 1
ATOM 7806 C C . PRO J 1 89 ? 92.465 15.770 20.625 1.00 22.35 99 PRO J C 1
ATOM 7807 O O . PRO J 1 89 ? 92.795 16.869 21.163 1.00 24.91 99 PRO J O 1
ATOM 7811 N N . VAL J 1 90 ? 91.446 15.013 21.013 1.00 20.48 100 VAL J N 1
ATOM 7812 C CA . VAL J 1 90 ? 90.676 15.358 22.182 1.00 21.57 100 VAL J CA 1
ATOM 7813 C C . VAL J 1 90 ? 90.226 14.100 22.878 1.00 20.00 100 VAL J C 1
ATOM 7814 O O . VAL J 1 90 ? 89.951 13.113 22.175 1.00 21.88 100 VAL J O 1
ATOM 7818 N N . ILE J 1 91 ? 90.190 14.095 24.184 1.00 21.61 101 ILE J N 1
ATOM 7819 C CA . ILE J 1 91 ? 89.548 13.016 24.918 1.00 21.42 101 ILE J CA 1
ATOM 7820 C C . ILE J 1 91 ? 88.228 13.484 25.452 1.00 21.85 101 ILE J C 1
ATOM 7821 O O . ILE J 1 91 ? 88.169 14.557 26.051 1.00 21.78 101 ILE J O 1
ATOM 7826 N N . LEU J 1 92 ? 87.186 12.624 25.326 1.00 20.66 102 LEU J N 1
ATOM 7827 C CA . LEU J 1 92 ? 85.940 12.898 25.999 1.00 22.84 102 LEU J CA 1
ATOM 7828 C C . LEU J 1 92 ? 85.869 11.983 27.209 1.00 22.82 102 LEU J C 1
ATOM 7829 O O . LEU J 1 92 ? 86.217 10.813 27.092 1.00 21.70 102 LEU J O 1
ATOM 7834 N N . ARG J 1 93 ? 85.358 12.483 28.305 1.00 23.69 103 ARG J N 1
ATOM 7835 C CA . ARG J 1 93 ? 85.360 11.733 29.531 1.00 24.08 103 ARG J CA 1
ATOM 7836 C C . ARG J 1 93 ? 84.171 11.989 30.422 1.00 24.95 103 ARG J C 1
ATOM 7837 O O . ARG J 1 93 ? 83.725 13.163 30.649 1.00 23.82 103 ARG J O 1
ATOM 7845 N N . LEU J 1 94 ? 83.688 10.871 30.963 1.00 24.77 104 LEU J N 1
ATOM 7846 C CA . LEU J 1 94 ? 82.627 10.895 31.903 1.00 27.52 104 LEU J CA 1
ATOM 7847 C C . LEU J 1 94 ? 83.275 11.237 33.208 1.00 28.30 104 LEU J C 1
ATOM 7848 O O . LEU J 1 94 ? 83.876 10.367 33.877 1.00 31.27 104 LEU J O 1
ATOM 7853 N N . LYS J 1 95 ? 83.223 12.491 33.597 1.00 30.02 105 LYS J N 1
ATOM 7854 C CA . LYS J 1 95 ? 83.947 12.876 34.806 1.00 32.27 105 LYS J CA 1
ATOM 7855 C C . LYS J 1 95 ? 83.173 12.279 35.981 1.00 33.65 105 LYS J C 1
ATOM 7856 O O . LYS J 1 95 ? 83.734 11.562 36.820 1.00 33.98 105 LYS J O 1
ATOM 7862 N N . SER J 1 96 ? 81.854 12.464 36.008 1.00 32.27 106 SER J N 1
ATOM 7863 C CA . SER J 1 96 ? 81.086 11.874 37.090 1.00 31.00 106 SER J CA 1
ATOM 7864 C C . SER J 1 96 ? 79.746 11.354 36.667 1.00 30.71 106 SER J C 1
ATOM 7865 O O . SER J 1 96 ? 79.225 11.675 35.596 1.00 27.51 106 SER J O 1
ATOM 7868 N N . GLY J 1 97 ? 79.224 10.472 37.508 1.00 30.01 107 GLY J N 1
ATOM 7869 C CA . GLY J 1 97 ? 78.101 9.641 37.177 1.00 30.10 107 GLY J CA 1
ATOM 7870 C C . GLY J 1 97 ? 78.286 8.289 36.511 1.00 30.75 107 GLY J C 1
ATOM 7871 O O . GLY J 1 97 ? 79.319 7.901 35.865 1.00 33.42 107 GLY J O 1
ATOM 7872 N N . SER J 1 98 ? 77.213 7.534 36.606 1.00 31.41 108 SER J N 1
ATOM 7873 C CA . SER J 1 98 ? 77.206 6.124 36.182 1.00 32.68 108 SER J CA 1
ATOM 7874 C C . SER J 1 98 ? 77.405 5.955 34.694 1.00 33.35 108 SER J C 1
ATOM 7875 O O . SER J 1 98 ? 78.254 5.188 34.254 1.00 33.35 108 SER J O 1
ATOM 7878 N N . GLY J 1 99 ? 76.643 6.744 33.913 1.00 33.44 109 GLY J N 1
ATOM 7879 C CA . GLY J 1 99 ? 76.289 6.388 32.540 1.00 31.16 109 GLY J CA 1
ATOM 7880 C C . GLY J 1 99 ? 75.489 5.143 32.330 1.00 30.39 109 GLY J C 1
ATOM 7881 O O . GLY J 1 99 ? 74.979 4.600 33.300 1.00 30.50 109 GLY J O 1
ATOM 7882 N N . PRO J 1 100 ? 75.338 4.637 31.111 1.00 30.21 110 PRO J N 1
ATOM 7883 C CA . PRO J 1 100 ? 76.007 5.165 29.928 1.00 28.90 110 PRO J CA 1
ATOM 7884 C C . PRO J 1 100 ? 75.590 6.596 29.540 1.00 28.85 110 PRO J C 1
ATOM 7885 O O . PRO J 1 100 ? 74.451 7.124 29.728 1.00 27.76 110 PRO J O 1
ATOM 7889 N N . VAL J 1 101 ? 76.600 7.283 29.014 1.00 28.53 111 VAL J N 1
ATOM 7890 C CA . VAL J 1 101 ? 76.383 8.618 28.461 1.00 28.69 111 VAL J CA 1
ATOM 7891 C C . VAL J 1 101 ? 76.837 8.480 27.030 1.00 26.82 111 VAL J C 1
ATOM 7892 O O . VAL J 1 101 ? 77.827 7.794 26.748 1.00 27.26 111 VAL J O 1
ATOM 7896 N N . TYR J 1 102 ? 76.073 9.057 26.088 1.00 24.13 112 TYR J N 1
ATOM 7897 C CA . TYR J 1 102 ? 76.361 8.973 24.679 1.00 23.62 112 TYR J CA 1
ATOM 7898 C C . TYR J 1 102 ? 76.648 10.355 24.106 1.00 22.34 112 TYR J C 1
ATOM 7899 O O . TYR J 1 102 ? 76.107 11.383 24.581 1.00 23.12 112 TYR J O 1
ATOM 7908 N N . VAL J 1 103 ? 77.594 10.367 23.204 1.00 21.39 113 VAL J N 1
ATOM 7909 C CA . VAL J 1 103 ? 77.999 11.598 22.549 1.00 22.91 113 VAL J CA 1
ATOM 7910 C C . VAL J 1 103 ? 77.857 11.321 21.087 1.00 21.64 113 VAL J C 1
ATOM 7911 O O . VAL J 1 103 ? 78.271 10.241 20.625 1.00 21.68 113 VAL J O 1
ATOM 7915 N N . SER J 1 104 ? 77.177 12.228 20.398 1.00 20.06 114 SER J N 1
ATOM 7916 C CA . SER J 1 104 ? 76.923 12.128 18.943 1.00 19.63 114 SER J CA 1
ATOM 7917 C C . SER J 1 104 ? 77.474 13.339 18.251 1.00 17.59 114 SER J C 1
ATOM 7918 O O . SER J 1 104 ? 77.540 14.430 18.859 1.00 18.68 114 SER J O 1
ATOM 7921 N N . GLY J 1 105 ? 77.925 13.123 17.011 1.00 17.92 115 GLY J N 1
ATOM 7922 C CA . GLY J 1 105 ? 78.429 14.158 16.173 1.00 18.03 115 GLY J CA 1
ATOM 7923 C C . GLY J 1 105 ? 78.801 13.816 14.777 1.00 18.98 115 GLY J C 1
ATOM 7924 O O . GLY J 1 105 ? 78.349 12.841 14.233 1.00 19.06 115 GLY J O 1
ATOM 7925 N N . GLN J 1 106 ? 79.600 14.679 14.207 1.00 20.25 116 GLN J N 1
ATOM 7926 C CA . GLN J 1 106 ? 80.158 14.523 12.882 1.00 20.93 116 GLN J CA 1
ATOM 7927 C C . GLN J 1 106 ? 81.624 14.498 12.952 1.00 23.04 116 GLN J C 1
ATOM 7928 O O . GLN J 1 106 ? 82.213 15.329 13.645 1.00 24.43 116 GLN J O 1
ATOM 7934 N N . HIS J 1 107 ? 82.277 13.618 12.160 1.00 23.26 117 HIS J N 1
ATOM 7935 C CA . HIS J 1 107 ? 83.700 13.753 11.878 1.00 23.71 117 HIS J CA 1
ATOM 7936 C C . HIS J 1 107 ? 83.770 14.388 10.500 1.00 23.76 117 HIS J C 1
ATOM 7937 O O . HIS J 1 107 ? 83.233 13.874 9.535 1.00 22.46 117 HIS J O 1
ATOM 7944 N N . LEU J 1 108 ? 84.394 15.557 10.438 1.00 24.88 118 LEU J N 1
ATOM 7945 C CA . LEU J 1 108 ? 84.481 16.389 9.240 1.00 26.19 118 LEU J CA 1
ATOM 7946 C C . LEU J 1 108 ? 85.907 16.362 8.719 1.00 26.08 118 LEU J C 1
ATOM 7947 O O . LEU J 1 108 ? 86.849 16.381 9.474 1.00 25.25 118 LEU J O 1
ATOM 7952 N N . VAL J 1 109 ? 86.060 16.359 7.404 1.00 29.03 119 VAL J N 1
ATOM 7953 C CA . VAL J 1 109 ? 87.363 16.177 6.740 1.00 31.27 119 VAL J CA 1
ATOM 7954 C C . VAL J 1 109 ? 87.326 17.124 5.519 1.00 33.40 119 VAL J C 1
ATOM 7955 O O . VAL J 1 109 ? 86.365 17.081 4.721 1.00 32.82 119 VAL J O 1
ATOM 7959 N N . ALA J 1 110 ? 88.279 18.039 5.412 1.00 34.42 120 ALA J N 1
ATOM 7960 C CA . ALA J 1 110 ? 88.480 18.756 4.135 1.00 36.08 120 ALA J CA 1
ATOM 7961 C C . ALA J 1 110 ? 89.911 18.565 3.569 1.00 36.71 120 ALA J C 1
ATOM 7962 O O . ALA J 1 110 ? 90.938 18.282 4.169 1.00 37.71 120 ALA J O 1
#

Solvent-accessible surface area: 41493 Å² total; per-residue (Å²): 116,89,52,106,21,47,6,13,20,15,71,0,77,57,117,93,101,79,71,63,13,147,50,156,151,56,148,85,146,13,41,0,3,0,22,0,0,0,1,6,51,80,9,124,44,64,25,0,2,0,12,0,34,5,69,22,76,106,49,128,86,45,138,5,2,0,0,0,0,11,22,30,24,27,0,1,7,24,0,33,11,0,64,2,63,19,70,2,46,0,41,2,87,30,24,22,4,22,0,30,1,0,0,14,10,32,5,76,128,90,26,45,11,13,21,15,57,0,74,68,133,110,99,77,63,51,8,147,33,166,148,55,87,63,99,10,29,0,2,0,22,0,0,2,2,8,77,86,14,141,46,66,29,0,4,0,10,0,34,4,69,24,60,112,53,136,90,44,132,5,5,0,0,1,0,18,24,27,24,24,0,1,6,25,0,33,10,0,39,5,60,26,82,2,44,0,38,2,92,31,22,21,4,22,0,44,0,0,0,10,9,42,11,43,177,149,25,47,12,10,18,14,61,0,59,82,127,87,110,75,64,55,7,130,92,214,80,42,0,5,0,23,0,0,1,0,5,54,96,13,126,47,50,37,1,12,0,8,0,39,7,73,18,83,133,55,136,80,30,135,3,8,0,0,1,1,24,13,22,23,24,0,1,5,26,0,34,10,0,69,2,58,36,77,2,46,0,45,2,111,40,22,45,6,21,0,37,1,0,0,8,11,50,14,87,153,149,109,20,46,10,13,18,15,60,0,72,72,126,101,112,76,69,58,11,138,37,122,133,60,167,86,160,17,44,1,6,0,23,0,0,0,1,9,56,94,12,120,39,49,26,0,9,0,7,0,35,4,84,19,79,140,59,138,70,32,115,4,8,0,0,1,0,9,23,23,23,28,0,1,4,26,0,31,9,0,67,4,65,27,91,2,46,0,36,4,119,38,23,41,10,19,0,38,1,0,0,9,5,55,40,119,109,18,43,8,8,20,14,61,0,69,54,116,80,110,83,67,65,10,148,45,162,96,111,143,19,49,0,6,0,23,0,0,0,0,3,48,95,12,116,37,41,36,0,10,0,14,0,34,8,70,21,83,107,52,142,85,42,141,4,12,0,0,1,0,14,19,26,24,23,0,1,6,24,0,31,8,0,60,2,72,21,84,3,44,0,41,2,119,39,20,38,4,17,0,27,0,0,0,12,2,30,12,74,91,90,96,23,48,11,12,18,16,67,0,66,70,126,135,115,82,78,77,10,141,38,181,79,170,65,97,9,22,0,2,0,21,0,0,1,1,7,73,88,12,86,38,66,29,0,7,0,12,0,33,5,80,26,84,122,51,142,76,37,125,3,8,1,0,1,0,20,22,24,25,24,0,1,5,26,0,33,10,0,64,4,61,22,53,2,44,0,43,6,115,37,22,44,7,21,0,41,1,0,0,10,11,44,8,27,129,121,141,95,23,38,9,11,18,15,53,0,76,76,128,83,115,82,68,58,9,151,40,140,144,124,129,161,13,42,0,4,0,21,0,0,1,1,8,63,97,12,114,42,52,29,0,11,0,12,0,36,5,79,20,71,130,55,122,78,35,119,4,9,0,0,1,0,14,24,26,24,26,0,2,5,24,0,34,9,0,62,2,58,34,87,2,45,0,43,4,121,39,24,42,6,21,0,37,1,0,0,8,15,44,29,129,112,18,48,6,10,21,12,67,0,61,54,125,88,118,80,63,72,8,133,66,175,101,99,145,16,41,0,3,0,21,0,0,0,0,4,54,91,14,108,36,51,35,1,11,1,10,0,34,7,73,19,87,131,46,127,80,37,123,4,8,0,0,2,1,16,14,26,25,24,0,0,6,24,0,30,9,0,73,3,65,22,73,2,45,0,43,4,116,38,19,35,6,20,0,27,1,0,0,15,4,42,16,68,117,114,17,43,8,11,19,15,72,0,68,57,116,104,96,77,75,66,8,158,28,157,148,99,137,96,16,21,0,2,0,20,0,0,0,0,8,68,91,12,126,30,51,24,0,2,0,14,0,35,4,63,31,68,109,49,134,82,48,140,4,2,0,0,0,0,12,22,31,23,26,0,1,6,22,0,33,11,0,64,3,55,27,84,2,45,0,40,1,87,32,19,36,5,19,0,35,1,0,0,9,3,38,23,77,111,104,22,47,8,12,20,14,60,0,63,67,137,113,99,74,62,57,12,150,50,194,179,102,145,14,44,0,3,0,20,0,0,1,0,7,71,92,15,128,47,60,30,1,7,0,12,0,43,4,60,27,71,94,49,132,100,44,143,5,8,0,0,1,1,20,19,28,22,23,0,1,7,21,0,32,10,0,73,3,61,22,61,2,39,0,40,1,107,36,22,30,7,18,0,41,1,0,0,15,11,30,9,79

Radius of gyration: 30.63 Å; Cα contacts (8 Å, |Δi|>4): 3444; chains: 10; bounding box: 80×76×94 Å